Protein AF-A0A945C6W4-F1 (afdb_monomer_lite)

Radius of gyration: 32.84 Å; chains: 1; bounding box: 97×100×106 Å

Secondary structure (DSSP, 8-state):
--------THHHHHHHHHHHHHHHHHHHHHHTT-----PEEEE-HHHHHHHTTS---TTTT-----------SSS-HHHHHHH--SGGGTTTT--SS-EEEE-SEEE---B-SS-----BTTB-EEEEESTT--EEEESEEEE---EEEETTEEEEE--HHHHTS--EEETTEEPEESEESSSTT--EE-SEE-SSEEE-GGGGGS-HHHHTTPEEEE--SSSS-EEEEEEEEETTTTEEEEPS-TTTBGGGSPPPSS------PPTT-EEEEES-GGG--STTEEEEEESSS-EEEEE--TTSS-GGGS-EEEE--SEEEEE-SS-EEEEEES-EEES-SEEEEEE---SSS-S-S---S------------------------EEEEEES-EEES-SS-SEEEE----SSS---EEEEEEES-EEES-SS-SEEEES-EEEEEES-EEE--TTS----SEEEES-EEEEEES-EEES-SS-SEEEE-BTTB-EEEEEEES-EEESTT----TTS-TT-EEEEEEEEES-EEES-EEE--BSEEEEEEEEES-EEES-EEEEEB--S-STT-EEEEEE---SSTTS----EES-EEES-EEEES-SEEEEE---TT---GGGEES-EEES-EEEE---SSEEEEEEE-TTS-GGGSEEES-EEE-TTSSEEEEEETTEEESSHHHHHHHHS--TT-EES---EEEGGGTEEEEPTT-TTTT-PPP-TTTS-S-SSSSPPSSS----PPP-TTSSS--TT-S---SS--SSSSB-TTS-B--S---TTSSS--TT-S---SSS-SSSSB-TTS-B---S------SHHHHH---PEEEEESS---EEEE-TTS-EEEE-SHHHHHHH-S-STTEEEE-HHHHHHHS-EEEEPPSPTT-EEEETT----EEEETTTEEEEBS-HHHHHHTT--GGGEEEE-GGGGGGSEE-PPB-TTS-PPTT-EEEETT---EEEEETTEEEEE-SHHHHHHTT--GGGEEEE-TT---EEE-S-HHHHHH--

Foldseek 3Di:
DDDDDDDDPVVVVVVVVVCVCVVVVVVVVVVVPPPPPAEEAEAEQVCQVQVVVAAQDVVPRGDDDDDDDDDDDDPDPVVVRNPRHDQLVCQVPAEFQYEYEYEADEAADDADDAGHNAHDPVGFYEYAHDPLRAAEYALWDWDQDWDDPDDLKIKDFDDPLLLVAFWKDWQNHTFAFLKPPPDLLDWFWFQAFFLWKTAGLVCLVDDFLLQAQWWKWFQFQAFFIFIFGFHGADNVRRMTTTDPDCVRGVLNDPDPPQPPPDSTDDRGGTTMTGQHPSSQDAARYKHFPDDPVGTMIMHHHNVSDDSNVTGMITRRAQESEEAEWQHYRYEYASHEFERHLERYEFDYDDPDDDDDPPDDDDDPPPDDDDDDDDDDDDDDDDGGAANYEYAQYEQEHHAEERHEHEDDDPLAQPQDEGAYEQELYEFYAHQAASYEYESYENYEYAQYEAEYDLRGGQHANYEYELYENYEAELYEHEQRCHAPYEQEYDLSRAYEAYEAEHYEEENQNVNPGLAHHLDGEPYEHYRHENYEYELYEYEQTEQEHYEYAQYYQYEYALYEYEAYDNSHPDPRREHYEYEQDPGDPVRPQRAAALYEHFQAEHYHQTLEHYEYAYDPDDQDLRRYANYEYWLYEREHQHAEEERAHYHAELRHPCVRYAAELYEYEHPRYPAYWYHHHNDIDRDVVVVCVVRVYHPLYYHDDQCAPDPVLQRRDGDPPGPQAQSTDDDPPPAPLAWDNHAGRHNDHPDDPDQAQCCDQTVVAPAHNNHADPPPQAHNNRHGDDDDDDAQCQDQDPQAPDHPNHLPPPQQAHNRNYGPCPVFVPFCADLCSLLPQPWAWEDEPPGPWIWTADPVLETATEDDPLQVVLQDPDDPRYYYDHPVCCRPRYGYRYHRDRQALAWEDEPPDPWIWGQAGPQETATAPDSVSCVLQQHHNSRYRYHYNVCPVVGHYDYHDDNPDHRHARAWEDEASDPWIFGDDPQATATPPGSCSCCSSVDRPVRYRYHHNPDDGPYDPDHPVVVVVVD

pLDDT: mean 72.68, std 18.99, range [19.05, 98.44]

Structure (mmCIF, N/CA/C/O backbone):
data_AF-A0A945C6W4-F1
#
_entry.id   AF-A0A945C6W4-F1
#
loop_
_atom_site.group_PDB
_atom_site.id
_atom_site.type_symbol
_atom_site.label_atom_id
_atom_site.label_alt_id
_atom_site.label_comp_id
_atom_site.label_asym_id
_atom_site.label_entity_id
_atom_site.label_seq_id
_atom_site.pdbx_PDB_ins_code
_atom_site.Cartn_x
_atom_site.Cartn_y
_atom_site.Cartn_z
_atom_site.occupancy
_atom_site.B_iso_or_equiv
_atom_site.auth_seq_id
_atom_site.auth_comp_id
_atom_site.auth_asym_id
_atom_site.auth_atom_id
_atom_site.pdbx_PDB_model_num
ATOM 1 N N . MET A 1 1 ? 14.719 65.141 -66.637 1.00 35.81 1 MET A N 1
ATOM 2 C CA . MET A 1 1 ? 14.627 66.502 -67.231 1.00 35.81 1 MET A CA 1
ATOM 3 C C . MET A 1 1 ? 13.331 66.555 -68.036 1.00 35.81 1 MET A C 1
ATOM 5 O O . MET A 1 1 ? 13.203 65.730 -68.918 1.00 35.81 1 MET A O 1
ATOM 9 N N . LYS A 1 2 ? 12.316 67.385 -67.777 1.00 28.48 2 LYS A N 1
ATOM 10 C CA . LYS A 1 2 ? 12.235 68.682 -67.087 1.00 28.48 2 LYS A CA 1
ATOM 11 C C . LYS A 1 2 ? 10.958 68.747 -66.221 1.00 28.48 2 LYS A C 1
ATOM 13 O O . LYS A 1 2 ? 9.879 68.679 -66.782 1.00 28.48 2 LYS A O 1
ATOM 18 N N . ARG A 1 3 ? 11.168 68.958 -64.906 1.00 28.30 3 ARG A N 1
ATOM 19 C CA . ARG A 1 3 ? 10.293 69.547 -63.858 1.00 28.30 3 ARG A CA 1
ATOM 20 C C . ARG A 1 3 ? 8.862 68.987 -63.690 1.00 28.30 3 ARG A C 1
ATOM 22 O O . ARG A 1 3 ? 8.098 69.022 -64.630 1.00 28.30 3 ARG A O 1
ATOM 29 N N . MET A 1 4 ? 8.333 68.656 -62.513 1.00 30.39 4 MET A N 1
ATOM 30 C CA . MET A 1 4 ? 8.796 68.409 -61.139 1.00 30.39 4 MET A CA 1
ATOM 31 C C . MET A 1 4 ? 7.504 68.167 -60.317 1.00 30.39 4 MET A C 1
ATOM 33 O O . MET A 1 4 ? 6.536 68.887 -60.534 1.00 30.39 4 MET A O 1
ATOM 37 N N . ILE A 1 5 ? 7.576 67.283 -59.311 1.00 37.16 5 ILE A N 1
ATOM 38 C CA . ILE A 1 5 ? 6.920 67.380 -57.985 1.00 37.16 5 ILE A CA 1
ATOM 39 C C . ILE A 1 5 ? 5.554 66.689 -57.715 1.00 37.16 5 ILE A C 1
ATOM 41 O O . ILE A 1 5 ? 4.508 67.091 -58.205 1.00 37.16 5 ILE A O 1
ATOM 45 N N . LYS A 1 6 ? 5.660 65.771 -56.730 1.00 37.25 6 LYS A N 1
ATOM 46 C CA . LYS A 1 6 ? 4.750 65.342 -55.642 1.00 37.25 6 LYS A CA 1
ATOM 47 C C . LYS A 1 6 ? 3.477 64.559 -55.975 1.00 37.25 6 LYS A C 1
ATOM 49 O O . LYS A 1 6 ? 2.428 65.136 -56.222 1.00 37.25 6 LYS A O 1
ATOM 54 N N . LEU A 1 7 ? 3.552 63.253 -55.715 1.00 34.56 7 LEU A N 1
ATOM 55 C CA . LEU A 1 7 ? 2.483 62.512 -55.046 1.00 34.56 7 LEU A CA 1
ATOM 56 C C . LEU A 1 7 ? 3.090 61.663 -53.919 1.00 34.56 7 LEU A C 1
ATOM 58 O O . LEU A 1 7 ? 4.234 61.218 -53.997 1.00 34.56 7 LEU A O 1
ATOM 62 N N . ASP A 1 8 ? 2.337 61.617 -52.829 1.00 38.41 8 ASP A N 1
ATOM 63 C CA . ASP A 1 8 ? 2.741 61.427 -51.439 1.00 38.41 8 ASP A CA 1
ATOM 64 C C . ASP A 1 8 ? 2.941 59.944 -51.075 1.00 38.41 8 ASP A C 1
ATOM 66 O O . ASP A 1 8 ? 2.054 59.118 -51.287 1.00 38.41 8 ASP A O 1
ATOM 70 N N . TRP A 1 9 ? 4.104 59.605 -50.512 1.00 38.03 9 TRP A N 1
ATOM 71 C CA . TRP A 1 9 ? 4.474 58.239 -50.115 1.00 38.03 9 TRP A CA 1
ATOM 72 C C . TRP A 1 9 ? 3.803 57.781 -48.808 1.00 38.03 9 TRP A C 1
ATOM 74 O O . TRP A 1 9 ? 3.867 56.598 -48.475 1.00 38.03 9 TRP A O 1
ATOM 84 N N . LYS A 1 10 ? 3.122 58.672 -48.070 1.00 38.53 10 LYS A N 1
ATOM 85 C CA . LYS A 1 10 ? 2.470 58.306 -46.800 1.00 38.53 10 LYS A CA 1
ATOM 86 C C . LYS A 1 10 ? 1.214 57.440 -46.951 1.00 38.53 10 LYS A C 1
ATOM 88 O O . LYS A 1 10 ? 0.930 56.660 -46.049 1.00 38.53 10 LYS A O 1
ATOM 93 N N . ASN A 1 11 ? 0.505 57.495 -48.080 1.00 37.38 11 ASN A N 1
ATOM 94 C CA . ASN A 1 11 ? -0.721 56.701 -48.262 1.00 37.38 11 ASN A CA 1
ATOM 95 C C . ASN A 1 11 ? -0.477 55.280 -48.799 1.00 37.38 11 ASN A C 1
ATOM 97 O O . ASN A 1 11 ? -1.331 54.418 -48.616 1.00 37.38 11 ASN A O 1
ATOM 101 N N . LEU A 1 12 ? 0.687 55.004 -49.403 1.00 38.03 12 LEU A N 1
ATOM 102 C CA . LEU A 1 12 ? 1.046 53.647 -49.841 1.00 38.03 12 LEU A CA 1
ATOM 103 C C . LEU A 1 12 ? 1.512 52.762 -48.675 1.00 38.03 12 LEU A C 1
ATOM 105 O O . LEU A 1 12 ? 1.258 51.560 -48.691 1.00 38.03 12 LEU A O 1
ATOM 109 N N . LEU A 1 13 ? 2.123 53.348 -47.637 1.00 39.75 13 LEU A N 1
ATOM 110 C CA . LEU A 1 13 ? 2.489 52.602 -46.429 1.00 39.75 13 LEU A CA 1
ATOM 111 C C . LEU A 1 13 ? 1.270 52.208 -45.591 1.00 39.75 13 LEU A C 1
ATOM 113 O O . LEU A 1 13 ? 1.265 51.111 -45.060 1.00 39.75 13 LEU A O 1
ATOM 117 N N . LEU A 1 14 ? 0.228 53.043 -45.518 1.00 40.16 14 LEU A N 1
ATOM 118 C CA . LEU A 1 14 ? -0.983 52.737 -44.743 1.00 40.16 14 LEU A CA 1
ATOM 119 C C . LEU A 1 14 ? -1.817 51.597 -45.345 1.00 40.16 14 LEU A C 1
ATOM 121 O O . LEU A 1 14 ? -2.420 50.837 -44.597 1.00 40.16 14 LEU A O 1
ATOM 125 N N . TRP A 1 15 ? -1.818 51.428 -46.672 1.00 37.66 15 TRP A N 1
ATOM 126 C CA . TRP A 1 15 ? -2.447 50.262 -47.305 1.00 37.66 15 TRP A CA 1
ATOM 127 C C . TRP A 1 15 ? -1.541 49.029 -47.247 1.00 37.66 15 TRP A C 1
ATOM 129 O O . TRP A 1 15 ? -2.038 47.934 -47.018 1.00 37.66 15 TRP A O 1
ATOM 139 N N . GLY A 1 16 ? -0.218 49.184 -47.357 1.00 37.50 16 GLY A N 1
ATOM 140 C CA . GLY A 1 16 ? 0.726 48.076 -47.171 1.00 37.50 16 GLY A CA 1
ATOM 141 C C . GLY A 1 16 ? 0.695 47.496 -45.753 1.00 37.50 16 GLY A C 1
ATOM 142 O O . GLY A 1 16 ? 0.594 46.285 -45.596 1.00 37.50 16 GLY A O 1
ATOM 143 N N . THR A 1 17 ? 0.698 48.339 -44.717 1.00 43.03 17 THR A N 1
ATOM 144 C CA . THR A 1 17 ? 0.657 47.880 -43.321 1.00 43.03 17 THR A CA 1
ATOM 145 C C . THR A 1 17 ? -0.724 47.391 -42.912 1.00 43.03 17 THR A C 1
ATOM 147 O O . THR A 1 17 ? -0.796 46.378 -42.233 1.00 43.03 17 THR A O 1
ATOM 150 N N . ALA A 1 18 ? -1.822 48.005 -43.368 1.00 39.34 18 ALA A N 1
ATOM 151 C CA . ALA A 1 18 ? -3.162 47.479 -43.096 1.00 39.34 18 ALA A CA 1
ATOM 152 C C . ALA A 1 18 ? -3.406 46.127 -43.786 1.00 39.34 18 ALA A C 1
ATOM 154 O O . ALA A 1 18 ? -4.022 45.256 -43.189 1.00 39.34 18 ALA A O 1
ATOM 155 N N . THR A 1 19 ? -2.877 45.905 -44.996 1.00 43.69 19 THR A N 1
ATOM 156 C CA . THR A 1 19 ? -3.004 44.603 -45.678 1.00 43.69 19 THR A CA 1
ATOM 157 C C . THR A 1 19 ? -2.098 43.547 -45.048 1.00 43.69 19 THR A C 1
ATOM 159 O O . THR A 1 19 ? -2.496 42.396 -44.981 1.00 43.69 19 THR A O 1
ATOM 162 N N . ILE A 1 20 ? -0.925 43.921 -44.520 1.00 46.06 20 ILE A N 1
ATOM 163 C CA . ILE A 1 20 ? -0.046 43.008 -43.768 1.00 46.06 20 ILE A CA 1
ATOM 164 C C . ILE A 1 20 ? -0.625 42.694 -42.386 1.00 46.06 20 ILE A C 1
ATOM 166 O O . ILE A 1 20 ? -0.571 41.545 -41.982 1.00 46.06 20 ILE A O 1
ATOM 170 N N . PHE A 1 21 ? -1.233 43.654 -41.686 1.00 41.91 21 PHE A N 1
ATOM 171 C CA . PHE A 1 21 ? -1.899 43.399 -40.404 1.00 41.91 21 PHE A CA 1
ATOM 172 C C . PHE A 1 21 ? -3.214 42.642 -40.571 1.00 41.91 21 PHE A C 1
ATOM 174 O O . PHE A 1 21 ? -3.507 41.796 -39.746 1.00 41.91 21 PHE A O 1
ATOM 181 N N . ILE A 1 22 ? -3.986 42.883 -41.635 1.00 43.72 22 ILE A N 1
ATOM 182 C CA . ILE A 1 22 ? -5.193 42.103 -41.937 1.00 43.72 22 ILE A CA 1
ATOM 183 C C . ILE A 1 22 ? -4.812 40.717 -42.455 1.00 43.72 22 ILE A C 1
ATOM 185 O O . ILE A 1 22 ? -5.464 39.764 -42.068 1.00 43.72 22 ILE A O 1
ATOM 189 N N . ALA A 1 23 ? -3.750 40.569 -43.255 1.00 38.06 23 ALA A N 1
ATOM 190 C CA . ALA A 1 23 ? -3.252 39.264 -43.682 1.00 38.06 23 ALA A CA 1
ATOM 191 C C . ALA A 1 23 ? -2.628 38.489 -42.523 1.00 38.06 23 ALA A C 1
ATOM 193 O O . ALA A 1 23 ? -2.926 37.318 -42.437 1.00 38.06 23 ALA A O 1
ATOM 194 N N . ALA A 1 24 ? -1.858 39.124 -41.630 1.00 38.88 24 ALA A N 1
ATOM 195 C CA . ALA A 1 24 ? -1.289 38.514 -40.425 1.00 38.88 24 ALA A CA 1
ATOM 196 C C . ALA A 1 24 ? -2.350 38.224 -39.360 1.00 38.88 24 ALA A C 1
ATOM 198 O O . ALA A 1 24 ? -2.249 37.209 -38.691 1.00 38.88 24 ALA A O 1
ATOM 199 N N . ALA A 1 25 ? -3.378 39.071 -39.234 1.00 36.19 25 ALA A N 1
ATOM 200 C CA . ALA A 1 25 ? -4.542 38.806 -38.397 1.00 36.19 25 ALA A CA 1
ATOM 201 C C . ALA A 1 25 ? -5.444 37.736 -39.017 1.00 36.19 25 ALA A C 1
ATOM 203 O O . ALA A 1 25 ? -6.016 36.957 -38.284 1.00 36.19 25 ALA A O 1
ATOM 204 N N . LEU A 1 26 ? -5.567 37.642 -40.345 1.00 34.28 26 LEU A N 1
ATOM 205 C CA . LEU A 1 26 ? -6.283 36.549 -41.005 1.00 34.28 26 LEU A CA 1
ATOM 206 C C . LEU A 1 26 ? -5.466 35.264 -41.023 1.00 34.28 26 LEU A C 1
ATOM 208 O O . LEU A 1 26 ? -6.087 34.233 -40.867 1.00 34.28 26 LEU A O 1
ATOM 212 N N . THR A 1 27 ? -4.134 35.267 -41.150 1.00 35.84 27 THR A N 1
ATOM 213 C CA . THR A 1 27 ? -3.323 34.057 -40.950 1.00 35.84 27 THR A CA 1
ATOM 214 C C . THR A 1 27 ? -3.267 33.675 -39.488 1.00 35.84 27 THR A C 1
ATOM 216 O O . THR A 1 27 ? -3.341 32.490 -39.230 1.00 35.84 27 THR A O 1
ATOM 219 N N . SER A 1 28 ? -3.233 34.604 -38.529 1.00 34.06 28 SER A N 1
ATOM 220 C CA . SER A 1 28 ? -3.333 34.250 -37.110 1.00 34.06 28 SER A CA 1
ATOM 221 C C . SER A 1 28 ? -4.748 33.813 -36.719 1.00 34.06 28 SER A C 1
ATOM 223 O O . SER A 1 28 ? -4.871 32.876 -35.945 1.00 34.06 28 SER A O 1
ATOM 225 N N . ILE A 1 29 ? -5.813 34.379 -37.309 1.00 32.00 29 ILE A N 1
ATOM 226 C CA . ILE A 1 29 ? -7.214 33.933 -37.144 1.00 32.00 29 ILE A CA 1
ATOM 227 C C . ILE A 1 29 ? -7.496 32.632 -37.920 1.00 32.00 29 ILE A C 1
ATOM 229 O O . ILE A 1 29 ? -8.305 31.831 -37.471 1.00 32.00 29 ILE A O 1
ATOM 233 N N . LEU A 1 30 ? -6.829 32.371 -39.051 1.00 32.28 30 LEU A N 1
ATOM 234 C CA . LEU A 1 30 ? -6.909 31.104 -39.798 1.00 32.28 30 LEU A CA 1
ATOM 235 C C . LEU A 1 30 ? -6.006 30.018 -39.190 1.00 32.28 30 LEU A C 1
ATOM 237 O O . LEU A 1 30 ? -6.352 28.852 -39.304 1.00 32.28 30 LEU A O 1
ATOM 241 N N . LEU A 1 31 ? -4.914 30.372 -38.502 1.00 34.66 31 LEU A N 1
ATOM 242 C CA . LEU A 1 31 ? -4.089 29.451 -37.703 1.00 34.66 31 LEU A CA 1
ATOM 243 C C . LEU A 1 31 ? -4.741 29.138 -36.349 1.00 34.66 31 LEU A C 1
ATOM 245 O O . LEU A 1 31 ? -4.593 28.029 -35.862 1.00 34.66 31 LEU A O 1
ATOM 249 N N . THR A 1 32 ? -5.532 30.056 -35.783 1.00 32.59 32 THR A N 1
ATOM 250 C CA . THR A 1 32 ? -6.341 29.802 -34.571 1.00 32.59 32 THR A CA 1
ATOM 251 C C . THR A 1 32 ? -7.732 29.217 -34.859 1.00 32.59 32 THR A C 1
ATOM 253 O O . THR A 1 32 ? -8.439 28.851 -33.925 1.00 32.59 32 THR A O 1
ATOM 256 N N . LYS A 1 33 ? -8.144 29.081 -36.132 1.00 32.62 33 LYS A N 1
ATOM 257 C CA . LYS A 1 33 ? -9.397 28.401 -36.542 1.00 32.62 33 LYS A CA 1
ATOM 258 C C . LYS A 1 33 ? -9.225 27.264 -37.546 1.00 32.62 33 LYS A C 1
ATOM 260 O O . LYS A 1 33 ? -10.224 26.679 -37.966 1.00 32.62 33 LYS A O 1
ATOM 265 N N . ALA A 1 34 ? -8.001 26.900 -37.913 1.00 33.88 34 ALA A N 1
ATOM 266 C CA . ALA A 1 34 ? -7.766 25.574 -38.452 1.00 33.88 34 ALA A CA 1
ATOM 267 C C . ALA A 1 34 ? -7.881 24.607 -37.272 1.00 33.88 34 ALA A C 1
ATOM 269 O O . ALA A 1 34 ? -6.933 24.428 -36.515 1.00 33.88 34 ALA A O 1
ATOM 270 N N . ALA A 1 35 ? -9.067 24.026 -37.098 1.00 39.22 35 ALA A N 1
ATOM 271 C CA . ALA A 1 35 ? -9.218 22.760 -36.406 1.00 39.22 35 ALA A CA 1
ATOM 272 C C . ALA A 1 35 ? -8.227 21.784 -37.057 1.00 39.22 35 ALA A C 1
ATOM 274 O O . ALA A 1 35 ? -8.496 21.241 -38.129 1.00 39.22 35 ALA A O 1
ATOM 275 N N . GLN A 1 36 ? -7.022 21.670 -36.496 1.00 46.97 36 GLN A N 1
ATOM 276 C CA . GLN A 1 36 ? -6.089 20.638 -36.911 1.00 46.97 36 GLN A CA 1
ATOM 277 C C . GLN A 1 36 ? -6.770 19.325 -36.555 1.00 46.97 36 GLN A C 1
ATOM 279 O O . GLN A 1 36 ? -7.059 19.068 -35.387 1.00 46.97 36 GLN A O 1
ATOM 284 N N . VAL A 1 37 ? -7.118 18.561 -37.588 1.00 51.03 37 VAL A N 1
ATOM 285 C CA . VAL A 1 37 ? -7.614 17.198 -37.437 1.00 51.03 37 VAL A CA 1
ATOM 286 C C . VAL A 1 37 ? -6.556 16.439 -36.633 1.00 51.03 37 VAL A C 1
ATOM 288 O O . VAL A 1 37 ? -5.392 16.487 -37.044 1.00 51.03 37 VAL A O 1
ATOM 291 N N . PRO A 1 38 ? -6.928 15.787 -35.515 1.00 55.09 38 PRO A N 1
ATOM 292 C CA . PRO A 1 38 ? -6.101 14.790 -34.849 1.00 55.09 38 PRO A CA 1
ATOM 293 C C . PRO A 1 38 ? -5.304 13.969 -35.859 1.00 55.09 38 PRO A C 1
ATOM 295 O O . PRO A 1 38 ? -5.876 13.313 -36.731 1.00 55.09 38 PRO A O 1
ATOM 298 N N . LEU A 1 39 ? -3.979 14.064 -35.795 1.00 55.03 39 LEU A N 1
ATOM 299 C CA . LEU A 1 39 ? -3.101 13.209 -36.593 1.00 55.03 39 LEU A CA 1
ATOM 300 C C . LEU A 1 39 ? -2.734 11.978 -35.778 1.00 55.03 39 LEU A C 1
ATOM 302 O O . LEU A 1 39 ? -2.491 12.081 -34.576 1.00 55.03 39 LEU A O 1
ATOM 306 N N . THR A 1 40 ? -2.666 10.844 -36.465 1.00 61.38 40 THR A N 1
ATOM 307 C CA . THR A 1 40 ? -2.111 9.608 -35.928 1.00 61.38 40 THR A CA 1
ATOM 308 C C . THR A 1 40 ? -0.675 9.462 -36.413 1.00 61.38 40 THR A C 1
ATOM 310 O O . THR A 1 40 ? -0.431 9.455 -37.624 1.00 61.38 40 THR A O 1
ATOM 313 N N . PHE A 1 41 ? 0.263 9.345 -35.482 1.00 64.12 41 PHE A N 1
ATOM 314 C CA . PHE A 1 41 ? 1.663 9.035 -35.751 1.00 64.12 41 PHE A CA 1
ATOM 315 C C . PHE A 1 41 ? 1.926 7.557 -35.469 1.00 64.12 41 PHE A C 1
ATOM 317 O O . PHE A 1 41 ? 1.274 6.969 -34.612 1.00 64.12 41 PHE A O 1
ATOM 324 N N . PHE A 1 42 ? 2.873 6.970 -36.197 1.00 64.81 42 PHE A N 1
ATOM 325 C CA . PHE A 1 42 ? 3.331 5.601 -35.980 1.00 64.81 42 PHE A CA 1
ATOM 326 C C . PHE A 1 42 ? 4.848 5.607 -35.821 1.00 64.81 42 PHE A C 1
ATOM 328 O O . PHE A 1 42 ? 5.544 6.063 -36.728 1.00 64.81 42 PHE A O 1
ATOM 335 N N . ILE A 1 43 ? 5.335 5.089 -34.697 1.00 65.19 43 ILE A N 1
ATOM 336 C CA . ILE A 1 43 ? 6.751 4.824 -34.440 1.00 65.19 43 ILE A CA 1
ATOM 337 C C . ILE A 1 43 ? 6.978 3.328 -34.607 1.00 65.19 43 ILE A C 1
ATOM 339 O O . ILE A 1 43 ? 6.359 2.524 -33.915 1.00 65.19 43 ILE A O 1
ATOM 343 N N . ASP A 1 44 ? 7.874 2.940 -35.507 1.00 64.50 44 ASP A N 1
ATOM 344 C CA . ASP A 1 44 ? 8.187 1.533 -35.744 1.00 64.50 44 ASP A CA 1
ATOM 345 C C . ASP A 1 44 ? 9.648 1.373 -36.171 1.00 64.50 44 ASP A C 1
ATOM 347 O O . ASP A 1 44 ? 10.055 1.791 -37.259 1.00 64.50 44 ASP A O 1
ATOM 351 N N . GLN A 1 45 ? 10.440 0.745 -35.301 1.00 56.03 45 GLN A N 1
ATOM 352 C CA . GLN A 1 45 ? 11.858 0.502 -35.545 1.00 56.03 45 GLN A CA 1
ATOM 353 C C . GLN A 1 45 ? 12.072 -0.533 -36.673 1.00 56.03 45 GLN A C 1
ATOM 355 O O . GLN A 1 45 ? 12.993 -0.383 -37.485 1.00 56.03 45 GLN A O 1
ATOM 360 N N . GLN A 1 46 ? 11.188 -1.537 -36.788 1.00 44.28 46 GLN A N 1
ATOM 361 C CA . GLN A 1 46 ? 11.269 -2.636 -37.761 1.00 44.28 46 GLN A CA 1
ATOM 362 C C . GLN A 1 46 ? 10.722 -2.271 -39.150 1.00 44.28 46 GLN A C 1
ATOM 364 O O . GLN A 1 46 ? 11.258 -2.742 -40.161 1.00 44.28 46 GLN A O 1
ATOM 369 N N . LEU A 1 47 ? 9.693 -1.417 -39.239 1.00 40.75 47 LEU A N 1
ATOM 370 C CA . LEU A 1 47 ? 9.158 -0.903 -40.510 1.00 40.75 47 LEU A CA 1
ATOM 371 C C . LEU A 1 47 ? 10.269 -0.260 -41.340 1.00 40.75 47 LEU A C 1
ATOM 373 O O . LEU A 1 47 ? 10.289 -0.422 -42.559 1.00 40.75 47 LEU A O 1
ATOM 377 N N . THR A 1 48 ? 11.224 0.426 -40.708 1.00 41.97 48 THR A N 1
ATOM 378 C CA . THR A 1 48 ? 12.345 1.026 -41.433 1.00 41.97 48 THR A CA 1
ATOM 379 C C . THR A 1 48 ? 13.375 0.018 -41.931 1.00 41.97 48 THR A C 1
ATOM 381 O O . THR A 1 48 ? 13.791 0.149 -43.075 1.00 41.97 48 THR A O 1
ATOM 384 N N . GLU A 1 49 ? 13.770 -1.015 -41.185 1.00 38.69 49 GLU A N 1
ATOM 385 C CA . GLU A 1 49 ? 14.730 -2.000 -41.726 1.00 38.69 49 GLU A CA 1
ATOM 386 C C . GLU A 1 49 ? 14.126 -2.867 -42.841 1.00 38.69 49 GLU A C 1
ATOM 388 O O . GLU A 1 49 ? 14.787 -3.140 -43.850 1.00 38.69 49 GLU A O 1
ATOM 393 N N . ASN A 1 50 ? 12.849 -3.235 -42.711 1.00 34.81 50 ASN A N 1
ATOM 394 C CA . ASN A 1 50 ? 12.177 -4.124 -43.657 1.00 34.81 50 ASN A CA 1
ATOM 395 C C . ASN A 1 50 ? 11.566 -3.392 -44.869 1.00 34.81 50 ASN A C 1
ATOM 397 O O . ASN A 1 50 ? 11.632 -3.921 -45.977 1.00 34.81 50 ASN A O 1
ATOM 401 N N . CYS A 1 51 ? 11.039 -2.163 -44.738 1.00 37.38 51 CYS A N 1
ATOM 402 C CA . CYS A 1 51 ? 10.579 -1.386 -45.907 1.00 37.38 51 CYS A CA 1
ATOM 403 C C . CYS A 1 51 ? 11.709 -0.571 -46.587 1.00 37.38 51 CYS A C 1
ATOM 405 O O . CYS A 1 51 ? 11.486 -0.095 -47.700 1.00 37.38 51 CYS A O 1
ATOM 407 N N . LEU A 1 52 ? 12.926 -0.456 -46.024 1.00 37.25 52 LEU A N 1
ATOM 408 C CA . LEU A 1 52 ? 14.104 0.035 -46.776 1.00 37.25 52 LEU A CA 1
ATOM 409 C C . LEU A 1 52 ? 14.676 -1.011 -47.750 1.00 37.25 52 LEU A C 1
ATOM 411 O O . LEU A 1 52 ? 15.424 -0.646 -48.655 1.00 37.25 52 LEU A O 1
ATOM 415 N N . ASN A 1 53 ? 14.293 -2.285 -47.602 1.00 38.06 53 ASN A N 1
ATOM 416 C CA . ASN A 1 53 ? 14.750 -3.398 -48.440 1.00 38.06 53 ASN A CA 1
ATOM 417 C C . ASN A 1 53 ? 13.671 -3.932 -49.412 1.00 38.06 53 ASN A C 1
ATOM 419 O O . ASN A 1 53 ? 13.765 -5.059 -49.890 1.00 38.06 53 ASN A O 1
ATOM 423 N N . ASP A 1 54 ? 12.707 -3.069 -49.760 1.00 41.41 54 ASP A N 1
ATOM 424 C CA . ASP A 1 54 ? 11.613 -3.251 -50.724 1.00 41.41 54 ASP A CA 1
ATOM 425 C C . ASP A 1 54 ? 10.544 -4.297 -50.355 1.00 41.41 54 ASP A C 1
ATOM 427 O O . ASP A 1 54 ? 10.635 -5.481 -50.678 1.00 41.41 54 ASP A O 1
ATOM 431 N N . ASN A 1 55 ? 9.419 -3.747 -49.880 1.00 42.03 55 ASN A N 1
ATOM 432 C CA . ASN A 1 55 ? 8.101 -4.340 -49.696 1.00 42.03 55 ASN A CA 1
ATOM 433 C C . ASN A 1 55 ? 7.853 -5.056 -48.302 1.00 42.03 55 ASN A C 1
ATOM 435 O O . ASN A 1 55 ? 8.327 -6.153 -48.123 1.00 42.03 55 ASN A O 1
ATOM 439 N N . TYR A 1 56 ? 6.990 -4.480 -47.412 1.00 38.38 56 TYR A N 1
ATOM 440 C CA . TYR A 1 56 ? 5.993 -4.915 -46.349 1.00 38.38 56 TYR A CA 1
ATOM 441 C C . TYR A 1 56 ? 4.383 -5.181 -46.461 1.00 38.38 56 TYR A C 1
ATOM 443 O O . TYR A 1 56 ? 3.626 -4.218 -46.491 1.00 38.38 56 TYR A O 1
ATOM 451 N N . LEU A 1 57 ? 3.772 -6.396 -46.521 1.00 42.91 57 LEU A N 1
ATOM 452 C CA . LEU A 1 57 ? 2.311 -6.789 -46.674 1.00 42.91 57 LEU A CA 1
ATOM 453 C C . LEU A 1 57 ? 2.142 -7.980 -45.739 1.00 42.91 57 LEU A C 1
ATOM 455 O O . LEU A 1 57 ? 2.950 -8.903 -45.835 1.00 42.91 57 LEU A O 1
ATOM 459 N N . PRO A 1 58 ? 1.075 -8.068 -44.943 1.00 34.78 58 PRO A N 1
ATOM 460 C CA . PRO A 1 58 ? 1.135 -8.821 -43.691 1.00 34.78 58 PRO A CA 1
ATOM 461 C C . PRO A 1 58 ? 1.008 -10.343 -43.822 1.00 34.78 58 PRO A C 1
ATOM 463 O O . PRO A 1 58 ? 1.498 -11.063 -42.967 1.00 34.78 58 PRO A O 1
ATOM 466 N N . THR A 1 59 ? 0.439 -10.874 -44.905 1.00 37.81 59 THR A N 1
ATOM 467 C CA . THR A 1 59 ? 0.495 -12.326 -45.192 1.00 37.81 59 THR A CA 1
ATOM 468 C C . THR A 1 59 ? 1.831 -12.734 -45.831 1.00 37.81 59 THR A C 1
ATOM 470 O O . THR A 1 59 ? 2.293 -13.861 -45.698 1.00 37.81 59 THR A O 1
ATOM 473 N N . THR A 1 60 ? 2.380 -11.775 -46.582 1.00 36.00 60 THR A N 1
ATOM 474 C CA . THR A 1 60 ? 3.557 -11.714 -47.466 1.00 36.00 60 THR A CA 1
ATOM 475 C C . THR A 1 60 ? 4.941 -11.560 -46.895 1.00 36.00 60 THR A C 1
ATOM 477 O O . THR A 1 60 ? 5.939 -11.988 -47.462 1.00 36.00 60 THR A O 1
ATOM 480 N N . HIS A 1 61 ? 4.953 -10.708 -45.887 1.00 39.12 61 HIS A N 1
ATOM 481 C CA . HIS A 1 61 ? 6.019 -9.763 -45.663 1.00 39.12 61 HIS A CA 1
ATOM 482 C C . HIS A 1 61 ? 6.359 -8.812 -46.900 1.00 39.12 61 HIS A C 1
ATOM 484 O O . HIS A 1 61 ? 7.534 -8.675 -47.184 1.00 39.12 61 HIS A O 1
ATOM 490 N N . SER A 1 62 ? 5.390 -8.175 -47.661 1.00 31.47 62 SER A N 1
ATOM 491 C CA . SER A 1 62 ? 5.529 -7.196 -48.863 1.00 31.47 62 SER A CA 1
ATOM 492 C C . SER A 1 62 ? 4.707 -5.791 -49.091 1.00 31.47 62 SER A C 1
ATOM 494 O O . SER A 1 62 ? 3.525 -5.824 -49.252 1.00 31.47 62 SER A O 1
ATOM 496 N N . CYS A 1 63 ? 5.227 -4.542 -49.251 1.00 45.62 63 CYS A N 1
ATOM 497 C CA . CYS A 1 63 ? 4.844 -3.066 -49.177 1.00 45.62 63 CYS A CA 1
ATOM 498 C C . CYS A 1 63 ? 3.631 -2.630 -50.009 1.00 45.62 63 CYS A C 1
ATOM 500 O O . CYS A 1 63 ? 3.786 -2.602 -51.226 1.00 45.62 63 CYS A O 1
ATOM 502 N N . SER A 1 64 ? 2.487 -2.185 -49.467 1.00 34.56 64 SER A N 1
ATOM 503 C CA . SER A 1 64 ? 1.501 -1.472 -50.315 1.00 34.56 64 SER A CA 1
ATOM 504 C C . SER A 1 64 ? 0.771 -0.327 -49.611 1.00 34.56 64 SER A C 1
ATOM 506 O O . SER A 1 64 ? 0.034 -0.534 -48.652 1.00 34.56 64 SER A O 1
ATOM 508 N N . THR A 1 65 ? 0.966 0.887 -50.126 1.00 41.28 65 THR A N 1
ATOM 509 C CA . THR A 1 65 ? 0.455 2.165 -49.620 1.00 41.28 65 THR A CA 1
ATOM 510 C C . THR A 1 65 ? -0.992 2.438 -50.047 1.00 41.28 65 THR A C 1
ATOM 512 O O . THR A 1 65 ? -1.302 2.410 -51.235 1.00 41.28 65 THR A O 1
ATOM 515 N N . ASN A 1 66 ? -1.865 2.758 -49.080 1.00 29.05 66 ASN A N 1
ATOM 516 C CA . ASN A 1 66 ? -2.990 3.701 -49.216 1.00 29.05 66 ASN A CA 1
ATOM 517 C C . ASN A 1 66 ? -3.664 3.945 -47.848 1.00 29.05 66 ASN A C 1
ATOM 519 O O . ASN A 1 66 ? -4.719 3.386 -47.562 1.00 29.05 66 ASN A O 1
ATOM 523 N N . ILE A 1 67 ? -3.091 4.830 -47.025 1.00 31.80 67 ILE A N 1
ATOM 524 C CA . ILE A 1 67 ? -3.840 5.522 -45.964 1.00 31.80 67 ILE A CA 1
ATOM 525 C C . ILE A 1 67 ? -4.140 6.929 -46.490 1.00 31.80 67 ILE A C 1
ATOM 527 O O . ILE A 1 67 ? -3.233 7.664 -46.883 1.00 31.80 67 ILE A O 1
ATOM 531 N N . LYS A 1 68 ? -5.425 7.291 -46.565 1.00 28.11 68 LYS A N 1
ATOM 532 C CA . LYS A 1 68 ? -5.861 8.651 -46.906 1.00 28.11 68 LYS A CA 1
ATOM 533 C C . LYS A 1 68 ? -5.703 9.550 -45.679 1.00 28.11 68 LYS A C 1
ATOM 535 O O . LYS A 1 68 ? -6.599 9.592 -44.847 1.00 28.11 68 LYS A O 1
ATOM 540 N N . THR A 1 69 ? -4.631 10.331 -45.627 1.00 30.14 69 THR A N 1
ATOM 541 C CA . THR A 1 69 ? -4.535 11.520 -44.770 1.00 30.14 69 THR A CA 1
ATOM 542 C C . THR A 1 69 ? -4.314 12.750 -45.661 1.00 30.14 69 THR A C 1
ATOM 544 O O . THR A 1 69 ? -3.322 12.863 -46.376 1.00 30.14 69 THR A O 1
ATOM 547 N N . GLY A 1 70 ? -5.288 13.663 -45.707 1.00 28.02 70 GLY A N 1
ATOM 548 C CA . GLY A 1 70 ? -5.061 15.045 -46.163 1.00 28.02 70 GLY A CA 1
ATOM 549 C C . GLY A 1 70 ? -4.792 15.902 -44.920 1.00 28.02 70 GLY A C 1
ATOM 550 O O . GLY A 1 70 ? -5.456 15.681 -43.920 1.00 28.02 70 GLY A O 1
ATOM 551 N N . TYR A 1 71 ? -3.874 16.870 -44.868 1.00 30.11 71 TYR A N 1
ATOM 552 C CA . TYR A 1 71 ? -3.265 17.656 -45.937 1.00 30.11 71 TYR A CA 1
ATOM 553 C C . TYR A 1 71 ? -1.849 18.140 -45.533 1.00 30.11 71 TYR A C 1
ATOM 555 O O . TYR A 1 71 ? -1.656 18.724 -44.475 1.00 30.11 71 TYR A O 1
ATOM 563 N N . SER A 1 72 ? -0.898 17.889 -46.437 1.00 33.28 72 SER A N 1
ATOM 564 C CA . SER A 1 72 ? 0.358 18.583 -46.781 1.00 33.28 72 SER A CA 1
ATOM 565 C C . SER A 1 72 ? 1.122 19.467 -45.770 1.00 33.28 72 SER A C 1
ATOM 567 O O . SER A 1 72 ? 0.837 20.658 -45.640 1.00 33.28 72 SER A O 1
ATOM 569 N N . ALA A 1 73 ? 2.276 18.953 -45.332 1.00 31.16 73 ALA A N 1
ATOM 570 C CA . ALA A 1 73 ? 3.581 19.604 -45.540 1.00 31.16 73 ALA A CA 1
ATOM 571 C C . ALA A 1 73 ? 4.748 18.588 -45.614 1.00 31.16 73 ALA A C 1
ATOM 573 O O . ALA A 1 73 ? 5.837 18.867 -45.143 1.00 31.16 73 ALA A O 1
ATOM 574 N N . TRP A 1 74 ? 4.537 17.422 -46.235 1.00 34.72 74 TRP A N 1
ATOM 575 C CA . TRP A 1 74 ? 5.595 16.470 -46.610 1.00 34.72 74 TRP A CA 1
ATOM 576 C C . TRP A 1 74 ? 5.231 15.910 -47.989 1.00 34.72 74 TRP A C 1
ATOM 578 O O . TRP A 1 74 ? 4.067 15.585 -48.230 1.00 34.72 74 TRP A O 1
ATOM 588 N N . SER A 1 75 ? 6.163 15.879 -48.945 1.00 36.28 75 SER A N 1
ATOM 589 C CA . SER A 1 75 ? 5.836 15.633 -50.362 1.00 36.28 75 SER A CA 1
ATOM 590 C C . SER A 1 75 ? 5.294 14.231 -50.666 1.00 36.28 75 SER A C 1
ATOM 592 O O . SER A 1 75 ? 4.668 14.065 -51.711 1.00 36.28 75 SER A O 1
ATOM 594 N N . THR A 1 76 ? 5.470 13.251 -49.768 1.00 37.84 76 THR A N 1
ATOM 595 C CA . THR A 1 76 ? 4.798 11.936 -49.784 1.00 37.84 76 THR A CA 1
ATOM 596 C C . THR A 1 76 ? 4.746 11.322 -48.371 1.00 37.84 76 THR A C 1
ATOM 598 O O . THR A 1 76 ? 5.668 11.526 -47.586 1.00 37.84 76 THR A O 1
ATOM 601 N N . ALA A 1 77 ? 3.719 10.519 -48.051 1.00 37.78 77 ALA A N 1
ATOM 602 C CA . ALA A 1 77 ? 3.600 9.798 -46.766 1.00 37.78 77 ALA A CA 1
ATOM 603 C C . ALA A 1 77 ? 4.753 8.801 -46.508 1.00 37.78 77 ALA A C 1
ATOM 605 O O . ALA A 1 77 ? 5.093 8.515 -45.367 1.00 37.78 77 ALA A O 1
ATOM 606 N N . SER A 1 78 ? 5.389 8.321 -47.582 1.00 37.78 78 SER A N 1
ATOM 607 C CA . SER A 1 78 ? 6.571 7.453 -47.536 1.00 37.78 78 SER A CA 1
ATOM 608 C C . SER A 1 78 ? 7.830 8.159 -47.019 1.00 37.78 78 SER A C 1
ATOM 610 O O . SER A 1 78 ? 8.720 7.466 -46.542 1.00 37.78 78 SER A O 1
ATOM 612 N N . GLN A 1 79 ? 7.921 9.492 -47.107 1.00 36.38 79 GLN A N 1
ATOM 613 C CA . GLN A 1 79 ? 9.060 10.247 -46.571 1.00 36.38 79 GLN A CA 1
ATOM 614 C C . GLN A 1 79 ? 8.905 10.529 -45.069 1.00 36.38 79 GLN A C 1
ATOM 616 O O . GLN A 1 79 ? 9.871 10.392 -44.337 1.00 36.38 79 GLN A O 1
ATOM 621 N N . ALA A 1 80 ? 7.691 10.831 -44.592 1.00 39.59 80 ALA A N 1
ATOM 622 C CA . ALA A 1 80 ? 7.443 11.118 -43.172 1.00 39.59 80 ALA A CA 1
ATOM 623 C C . ALA A 1 80 ? 7.602 9.878 -42.264 1.00 39.59 80 ALA A C 1
ATOM 625 O O . ALA A 1 80 ? 8.162 9.977 -41.180 1.00 39.59 80 ALA A O 1
ATOM 626 N N . LEU A 1 81 ? 7.172 8.695 -42.728 1.00 41.97 81 LEU A N 1
ATOM 627 C CA . LEU A 1 81 ? 7.361 7.419 -42.013 1.00 41.97 81 LEU A CA 1
ATOM 628 C C . LEU A 1 81 ? 8.816 6.911 -42.029 1.00 41.97 81 LEU A C 1
ATOM 630 O O . LEU A 1 81 ? 9.168 6.068 -41.216 1.00 41.97 81 LEU A O 1
ATOM 634 N N . GLN A 1 82 ? 9.663 7.386 -42.952 1.00 42.59 82 GLN A N 1
ATOM 635 C CA . GLN A 1 82 ? 11.088 7.020 -42.983 1.00 42.59 82 GLN A CA 1
ATOM 636 C C . GLN A 1 82 ? 11.931 7.794 -41.958 1.00 42.59 82 GLN A C 1
ATOM 638 O O . GLN A 1 82 ? 13.052 7.369 -41.670 1.00 42.59 82 GLN A O 1
ATOM 643 N N . GLU A 1 83 ? 11.419 8.914 -41.439 1.00 46.38 83 GLU A N 1
ATOM 644 C CA . GLU A 1 83 ? 12.188 9.856 -40.619 1.00 46.38 83 GLU A CA 1
ATOM 645 C C . GLU A 1 83 ? 11.853 9.801 -39.117 1.00 46.38 83 GLU A C 1
ATOM 647 O O . GLU A 1 83 ? 12.728 10.129 -38.326 1.00 46.38 83 GLU A O 1
ATOM 652 N N . ILE A 1 84 ? 10.666 9.332 -38.702 1.00 59.78 84 ILE A N 1
ATOM 653 C CA . ILE A 1 84 ? 10.282 9.242 -37.278 1.00 59.78 84 ILE A CA 1
ATOM 654 C C . ILE A 1 84 ? 10.622 7.848 -36.741 1.00 59.78 84 ILE A C 1
ATOM 656 O O . ILE A 1 84 ? 9.861 6.896 -36.920 1.00 59.78 84 ILE A O 1
ATOM 660 N N . LYS A 1 85 ? 11.792 7.727 -36.111 1.00 62.94 85 LYS A N 1
ATOM 661 C CA . LYS A 1 85 ? 12.278 6.468 -35.514 1.00 62.94 85 LYS A CA 1
ATOM 662 C C . LYS A 1 85 ? 12.253 6.481 -33.993 1.00 62.94 85 LYS A C 1
ATOM 664 O O . LYS A 1 85 ? 12.214 5.411 -33.394 1.00 62.94 85 LYS A O 1
ATOM 669 N N . HIS A 1 86 ? 12.275 7.675 -33.413 1.00 69.38 86 HIS A N 1
ATOM 670 C CA . HIS A 1 86 ? 12.394 7.907 -31.985 1.00 69.38 86 HIS A CA 1
ATOM 671 C C . HIS A 1 86 ? 11.204 8.732 -31.500 1.00 69.38 86 HIS A C 1
ATOM 673 O O . HIS A 1 86 ? 10.733 9.626 -32.211 1.00 69.38 86 HIS A O 1
ATOM 679 N N . LEU A 1 87 ? 10.718 8.466 -30.285 1.00 70.88 87 LEU A N 1
ATOM 680 C CA . LEU A 1 87 ? 9.593 9.219 -29.714 1.00 70.88 87 LEU A CA 1
ATOM 681 C C . LEU A 1 87 ? 9.894 10.722 -29.608 1.00 70.88 87 LEU A C 1
ATOM 683 O O . LEU A 1 87 ? 9.032 11.554 -29.895 1.00 70.88 87 LEU A O 1
ATOM 687 N N . GLN A 1 88 ? 11.141 11.062 -29.288 1.00 69.00 88 GLN A N 1
ATOM 688 C CA . GLN A 1 88 ? 11.634 12.438 -29.183 1.00 69.00 88 GLN A CA 1
ATOM 689 C C . GLN A 1 88 ? 11.502 13.255 -30.485 1.00 69.00 88 GLN A C 1
ATOM 691 O O . GLN A 1 88 ? 11.365 14.475 -30.432 1.00 69.00 88 GLN A O 1
ATOM 696 N N . ASP A 1 89 ? 11.466 12.609 -31.658 1.00 70.69 89 ASP A N 1
ATOM 697 C CA . ASP A 1 89 ? 11.338 13.311 -32.944 1.00 70.69 89 ASP A CA 1
ATOM 698 C C . ASP A 1 89 ? 9.930 13.921 -33.125 1.00 70.69 89 ASP A C 1
ATOM 700 O O . ASP A 1 89 ? 9.750 14.907 -33.845 1.00 70.69 89 ASP A O 1
ATOM 704 N N . ILE A 1 90 ? 8.918 13.361 -32.448 1.00 68.81 90 ILE A N 1
ATOM 705 C CA . ILE A 1 90 ? 7.508 13.782 -32.545 1.00 68.81 90 ILE A CA 1
ATOM 706 C C . ILE A 1 90 ? 7.230 15.047 -31.737 1.00 68.81 90 ILE A C 1
ATOM 708 O O . ILE A 1 90 ? 6.344 15.830 -32.089 1.00 68.81 90 ILE A O 1
ATOM 712 N N . GLY A 1 91 ? 8.000 15.266 -30.678 1.00 64.06 91 GLY A N 1
ATOM 713 C CA . GLY A 1 91 ? 7.837 16.372 -29.747 1.00 64.06 91 GLY A CA 1
ATOM 714 C C . GLY A 1 91 ? 7.821 17.764 -30.375 1.00 64.06 91 GLY A C 1
ATOM 715 O O . GLY A 1 91 ? 7.092 18.649 -29.944 1.00 64.06 91 GLY A O 1
ATOM 716 N N . THR A 1 92 ? 8.546 17.938 -31.481 1.00 61.19 92 THR A N 1
ATOM 717 C CA . THR A 1 92 ? 8.592 19.199 -32.242 1.00 61.19 92 THR A CA 1
ATOM 718 C C . THR A 1 92 ? 7.443 19.368 -33.250 1.00 61.19 92 THR A C 1
ATOM 720 O O . THR A 1 92 ? 7.331 20.412 -33.899 1.00 61.19 92 THR A O 1
ATOM 723 N N . ILE A 1 93 ? 6.601 18.342 -33.419 1.00 64.81 93 ILE A N 1
ATOM 724 C CA . ILE A 1 93 ? 5.585 18.237 -34.478 1.00 64.81 93 ILE A CA 1
ATOM 725 C C . ILE A 1 93 ? 4.163 18.215 -33.901 1.00 64.81 93 ILE A C 1
ATOM 727 O O . ILE A 1 93 ? 3.247 18.762 -34.519 1.00 64.81 93 ILE A O 1
ATOM 731 N N . ALA A 1 94 ? 3.956 17.566 -32.755 1.00 66.81 94 ALA A N 1
ATOM 732 C CA . ALA A 1 94 ? 2.639 17.417 -32.144 1.00 66.81 94 ALA A CA 1
ATOM 733 C C . ALA A 1 94 ? 2.191 18.709 -31.440 1.00 66.81 94 ALA A C 1
ATOM 735 O O . ALA A 1 94 ? 2.943 19.305 -30.679 1.00 66.81 94 ALA A O 1
ATOM 736 N N . THR A 1 95 ? 0.953 19.147 -31.696 1.00 62.84 95 THR A N 1
ATOM 737 C CA . THR A 1 95 ? 0.433 20.451 -31.233 1.00 62.84 95 THR A CA 1
ATOM 738 C C . THR A 1 95 ? -0.921 20.367 -30.502 1.00 62.84 95 THR A C 1
ATOM 740 O O . THR A 1 95 ? -1.519 21.400 -30.189 1.00 62.84 95 THR A O 1
ATOM 743 N N . GLY A 1 96 ? -1.428 19.151 -30.245 1.00 75.75 96 GLY A N 1
ATOM 744 C CA . GLY A 1 96 ? -2.610 18.853 -29.417 1.00 75.75 96 GLY A CA 1
ATOM 745 C C . GLY A 1 96 ? -3.736 18.073 -30.115 1.00 75.75 96 GLY A C 1
ATOM 746 O O . GLY A 1 96 ? -4.228 18.482 -31.171 1.00 75.75 96 GLY A O 1
ATOM 747 N N . GLY A 1 97 ? -4.205 16.997 -29.474 1.00 71.38 97 GLY A N 1
ATOM 748 C CA . GLY A 1 97 ? -5.253 16.079 -29.929 1.00 71.38 97 GLY A CA 1
ATOM 749 C C . GLY A 1 97 ? -4.752 14.906 -30.769 1.00 71.38 97 GLY A C 1
ATOM 750 O O . GLY A 1 97 ? -5.509 14.398 -31.585 1.00 71.38 97 GLY A O 1
ATOM 751 N N . HIS A 1 98 ? -3.481 14.530 -30.666 1.00 78.88 98 HIS A N 1
ATOM 752 C CA . HIS A 1 98 ? -2.840 13.504 -31.485 1.00 78.88 98 HIS A CA 1
ATOM 753 C C . HIS A 1 98 ? -2.817 12.139 -30.803 1.00 78.88 98 HIS A C 1
ATOM 755 O O . HIS A 1 98 ? -2.632 12.045 -29.593 1.00 78.88 98 HIS A O 1
ATOM 761 N N . MET A 1 99 ? -2.905 11.088 -31.620 1.00 78.44 99 MET A N 1
ATOM 762 C CA . MET A 1 99 ? -2.578 9.723 -31.208 1.00 78.44 99 MET A CA 1
ATOM 763 C C . MET A 1 99 ? -1.180 9.389 -31.715 1.00 78.44 99 MET A C 1
ATOM 765 O O . MET A 1 99 ? -0.899 9.523 -32.907 1.00 78.44 99 MET A O 1
ATOM 769 N N . ILE A 1 100 ? -0.303 8.955 -30.828 1.00 80.56 100 ILE A N 1
ATOM 770 C CA . ILE A 1 100 ? 1.066 8.559 -31.132 1.00 80.56 100 ILE A CA 1
ATOM 771 C C . ILE A 1 100 ? 1.159 7.071 -30.828 1.00 80.56 100 ILE A C 1
ATOM 773 O O . ILE A 1 100 ? 1.288 6.670 -29.676 1.00 80.56 100 ILE A O 1
ATOM 777 N N . TYR A 1 101 ? 1.047 6.256 -31.873 1.00 79.62 101 TYR A N 1
ATOM 778 C CA . TYR A 1 101 ? 1.123 4.813 -31.743 1.00 79.62 101 TYR A CA 1
ATOM 779 C C . TYR A 1 101 ? 2.549 4.313 -31.890 1.00 79.62 101 TYR A C 1
ATOM 781 O O . TYR A 1 101 ? 3.259 4.680 -32.829 1.00 79.62 101 TYR A O 1
ATOM 789 N N . ILE A 1 102 ? 2.936 3.417 -30.997 1.00 75.00 102 ILE A N 1
ATOM 790 C CA . ILE A 1 102 ? 4.224 2.740 -31.019 1.00 75.00 102 ILE A CA 1
ATOM 791 C C . ILE A 1 102 ? 3.969 1.280 -31.372 1.00 75.00 102 ILE A C 1
ATOM 793 O O . ILE A 1 102 ? 3.057 0.647 -30.842 1.00 75.00 102 ILE A O 1
ATOM 797 N N . ARG A 1 103 ? 4.709 0.771 -32.352 1.00 77.69 103 ARG A N 1
ATOM 798 C CA . ARG A 1 103 ? 4.574 -0.610 -32.817 1.00 77.69 103 ARG A CA 1
ATOM 799 C C . ARG A 1 103 ? 5.383 -1.559 -31.937 1.00 77.69 103 ARG A C 1
ATOM 801 O O . ARG A 1 103 ? 6.302 -1.135 -31.243 1.00 77.69 103 ARG A O 1
ATOM 808 N N . ALA A 1 104 ? 5.044 -2.844 -31.985 1.00 74.25 104 ALA A N 1
ATOM 809 C CA . ALA A 1 104 ? 5.688 -3.889 -31.196 1.00 74.25 104 ALA A CA 1
ATOM 810 C C . ALA A 1 104 ? 7.218 -3.838 -31.312 1.00 74.25 104 ALA A C 1
ATOM 812 O O . ALA A 1 104 ? 7.773 -3.830 -32.415 1.00 74.25 104 ALA A O 1
ATOM 813 N N . GLY A 1 105 ? 7.909 -3.880 -30.176 1.00 71.00 105 GLY A N 1
ATOM 814 C CA . GLY A 1 105 ? 9.365 -3.851 -30.167 1.00 71.00 105 GLY A CA 1
ATOM 815 C C . GLY A 1 105 ? 9.964 -3.486 -28.820 1.00 71.00 105 GLY A C 1
ATOM 816 O O . GLY A 1 105 ? 9.258 -3.129 -27.880 1.00 71.00 105 GLY A O 1
ATOM 817 N N . MET A 1 106 ? 11.292 -3.581 -28.757 1.00 76.88 106 MET A N 1
ATOM 818 C CA . MET A 1 106 ? 12.083 -3.161 -27.608 1.00 76.88 106 MET A CA 1
ATOM 819 C C . MET A 1 106 ? 12.941 -1.948 -27.974 1.00 76.88 106 MET A C 1
ATOM 821 O O . MET A 1 106 ? 13.891 -2.047 -28.751 1.00 76.88 106 MET A O 1
ATOM 825 N N . TYR A 1 107 ? 12.605 -0.816 -27.375 1.00 79.00 107 TYR A N 1
ATOM 826 C CA . TYR A 1 107 ? 13.163 0.504 -27.6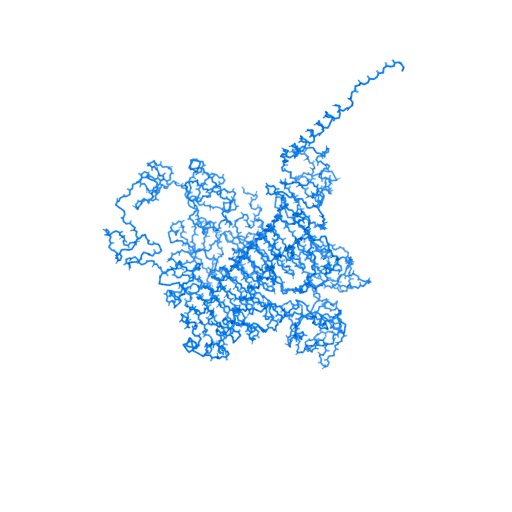03 1.00 79.00 107 TYR A CA 1
ATOM 827 C C . TYR A 1 107 ? 14.195 0.809 -26.514 1.00 79.00 107 TYR A C 1
ATOM 829 O O . TYR A 1 107 ? 13.871 0.936 -25.337 1.00 79.00 107 TYR A O 1
ATOM 837 N N . ARG A 1 108 ? 15.469 0.899 -26.906 1.00 77.94 108 ARG A N 1
ATOM 838 C CA . ARG A 1 108 ? 16.612 1.169 -26.012 1.00 77.94 108 ARG A CA 1
ATOM 839 C C . ARG A 1 108 ? 17.136 2.588 -26.215 1.00 77.94 108 ARG A C 1
ATOM 841 O O . ARG A 1 108 ? 18.297 2.792 -26.584 1.00 77.94 108 ARG A O 1
ATOM 848 N N . GLU A 1 109 ? 16.263 3.566 -26.037 1.00 68.00 109 GLU A N 1
ATOM 849 C CA . GLU A 1 109 ? 16.550 4.982 -26.273 1.00 68.00 109 GLU A CA 1
ATOM 850 C C . GLU A 1 109 ? 16.525 5.804 -24.983 1.00 68.00 109 GLU A C 1
ATOM 852 O O . GLU A 1 109 ? 15.982 5.380 -23.968 1.00 68.00 109 GLU A O 1
ATOM 857 N N . TYR A 1 110 ? 17.194 6.956 -25.014 1.00 61.53 110 TYR A N 1
ATOM 858 C CA . TYR A 1 110 ? 17.207 7.915 -23.916 1.00 61.53 110 TYR A CA 1
ATOM 859 C C . TYR A 1 110 ? 16.206 9.019 -24.255 1.00 61.53 110 TYR A C 1
ATOM 861 O O . TYR A 1 110 ? 16.454 9.780 -25.186 1.00 61.53 110 TYR A O 1
ATOM 869 N N . ILE A 1 111 ? 15.075 9.083 -23.549 1.00 64.38 111 ILE A N 1
ATOM 870 C CA . ILE A 1 111 ? 13.997 10.033 -23.859 1.00 64.38 111 ILE A CA 1
ATOM 871 C C . ILE A 1 111 ? 14.116 11.221 -22.905 1.00 64.38 111 ILE A C 1
ATOM 873 O O . ILE A 1 111 ? 13.555 11.229 -21.808 1.00 64.38 111 ILE A O 1
ATOM 877 N N . TYR A 1 112 ? 14.929 12.185 -23.333 1.00 58.81 112 TYR A N 1
ATOM 878 C CA . TYR A 1 112 ? 15.317 13.390 -22.600 1.00 58.81 112 TYR A CA 1
ATOM 879 C C . TYR A 1 112 ? 15.566 14.521 -23.605 1.00 58.81 112 TYR A C 1
ATOM 881 O O . TYR A 1 112 ? 16.481 14.376 -24.410 1.00 58.81 112 TYR A O 1
ATOM 889 N N . ASP A 1 113 ? 14.748 15.580 -23.597 1.00 53.53 113 ASP A N 1
ATOM 890 C CA . ASP A 1 113 ? 15.051 16.966 -24.028 1.00 53.53 113 ASP A CA 1
ATOM 891 C C . ASP A 1 113 ? 13.756 17.809 -24.161 1.00 53.53 113 ASP A C 1
ATOM 893 O O . ASP A 1 113 ? 12.665 17.259 -24.314 1.00 53.53 113 ASP A O 1
ATOM 897 N N . LEU A 1 114 ? 13.924 19.141 -24.182 1.00 51.78 114 LEU A N 1
ATOM 898 C CA . LEU A 1 114 ? 12.972 20.284 -24.161 1.00 51.78 114 LEU A CA 1
ATOM 899 C C . LEU A 1 114 ? 11.660 20.260 -24.985 1.00 51.78 114 LEU A C 1
ATOM 901 O O . LEU A 1 114 ? 10.944 21.257 -25.005 1.00 51.78 114 LEU A O 1
ATOM 905 N N . HIS A 1 115 ? 11.334 19.210 -25.736 1.00 62.00 115 HIS A N 1
ATOM 906 C CA . HIS A 1 115 ? 10.147 19.221 -26.596 1.00 62.00 115 HIS A CA 1
ATOM 907 C C . HIS A 1 115 ? 9.387 17.913 -26.443 1.00 62.00 115 HIS A C 1
ATOM 909 O O . HIS A 1 115 ? 9.529 17.008 -27.256 1.00 62.00 115 HIS A O 1
ATOM 915 N N . TRP A 1 116 ? 8.571 17.799 -25.400 1.00 72.62 116 TRP A N 1
ATOM 916 C CA . TRP A 1 116 ? 7.561 16.746 -25.322 1.00 72.62 116 TRP A CA 1
ATOM 917 C C . TRP A 1 116 ? 6.401 17.060 -26.274 1.00 72.62 116 TRP A C 1
ATOM 919 O O . TRP A 1 116 ? 6.131 18.234 -26.535 1.00 72.62 116 TRP A O 1
ATOM 929 N N . PRO A 1 117 ? 5.695 16.049 -26.821 1.00 72.62 117 PRO A N 1
ATOM 930 C CA . PRO A 1 117 ? 4.578 16.267 -27.731 1.00 72.62 117 PRO A CA 1
ATOM 931 C C . PRO A 1 117 ? 3.353 16.753 -26.954 1.00 72.62 117 PRO A C 1
ATOM 933 O O . PRO A 1 117 ? 2.348 16.057 -26.911 1.00 72.62 117 PRO A O 1
ATOM 936 N N . SER A 1 118 ? 3.427 17.910 -26.305 1.00 76.75 118 SER A N 1
ATOM 937 C CA . SER A 1 118 ? 2.405 18.398 -25.386 1.00 76.75 118 SER A CA 1
ATOM 938 C C . SER A 1 118 ? 1.060 18.624 -26.072 1.00 76.75 118 SER A C 1
ATOM 940 O O . SER A 1 118 ? 0.956 19.038 -27.234 1.00 76.75 118 SER A O 1
ATOM 942 N N . GLY A 1 119 ? 0.003 18.293 -25.341 1.00 74.31 119 GLY A N 1
ATOM 943 C CA . GLY A 1 119 ? -1.367 18.579 -25.720 1.00 74.31 119 GLY A CA 1
ATOM 944 C C . GLY A 1 119 ? -1.815 19.968 -25.276 1.00 74.31 119 GLY A C 1
ATOM 945 O O . GLY A 1 119 ? -1.039 20.805 -24.829 1.00 74.31 119 GLY A O 1
ATOM 946 N N . ILE A 1 120 ? -3.122 20.195 -25.358 1.00 75.81 120 ILE A N 1
ATOM 947 C CA . ILE A 1 120 ? -3.788 21.325 -24.701 1.00 75.81 120 ILE A CA 1
ATOM 948 C C . ILE A 1 120 ? -5.005 20.811 -23.927 1.00 75.81 120 ILE A C 1
ATOM 950 O O . ILE A 1 120 ? -5.491 19.724 -24.218 1.00 75.81 120 ILE A O 1
ATOM 954 N N . GLU A 1 121 ? -5.542 21.610 -23.005 1.00 73.69 121 GLU A N 1
ATOM 955 C CA . GLU A 1 121 ? -6.609 21.238 -22.054 1.00 73.69 121 GLU A CA 1
ATOM 956 C C . GLU A 1 121 ? -7.750 20.384 -22.616 1.00 73.69 121 GLU A C 1
ATOM 958 O O . GLU A 1 121 ? -8.119 19.375 -22.030 1.00 73.69 121 GLU A O 1
ATOM 963 N N . ASN A 1 122 ? -8.258 20.727 -23.800 1.00 76.06 122 ASN A N 1
ATOM 964 C CA . ASN A 1 122 ? -9.378 20.015 -24.428 1.00 76.06 122 ASN A CA 1
ATOM 965 C C . ASN A 1 122 ? -8.955 19.071 -25.568 1.00 76.06 122 ASN A C 1
ATOM 967 O O . ASN A 1 122 ? -9.796 18.578 -26.316 1.00 76.06 122 ASN A O 1
ATOM 971 N N . ARG A 1 123 ? -7.648 18.896 -25.777 1.00 77.06 123 ARG A N 1
ATOM 972 C CA . ARG A 1 123 ? -7.039 18.070 -26.827 1.00 77.06 123 ARG A CA 1
ATOM 973 C C . ARG A 1 123 ? -5.695 17.534 -26.322 1.00 77.06 123 ARG A C 1
ATOM 975 O O . ARG A 1 123 ? -4.635 17.998 -26.758 1.00 77.06 123 ARG A O 1
ATOM 982 N N . ARG A 1 124 ? -5.756 16.595 -25.376 1.00 84.69 124 ARG A N 1
ATOM 983 C CA . ARG A 1 124 ? -4.581 15.862 -24.881 1.00 84.69 124 ARG A CA 1
ATOM 984 C C . ARG A 1 124 ? -3.960 15.052 -26.022 1.00 84.69 124 ARG A C 1
ATOM 986 O O . ARG A 1 124 ? -4.662 14.687 -26.968 1.00 84.69 124 ARG A O 1
ATOM 993 N N . ASN A 1 125 ? -2.654 14.818 -25.963 1.00 81.88 125 ASN A N 1
ATOM 994 C CA . ASN A 1 125 ? -2.005 13.851 -26.849 1.00 81.88 125 ASN A CA 1
ATOM 995 C C . ASN A 1 125 ? -1.860 12.527 -26.103 1.00 81.88 125 ASN A C 1
ATOM 997 O O . ASN A 1 125 ? -1.537 12.523 -24.919 1.00 81.88 125 ASN A O 1
ATOM 1001 N N . THR A 1 126 ? -2.069 11.415 -26.797 1.00 83.00 126 THR A N 1
ATOM 1002 C CA . THR A 1 126 ? -1.932 10.077 -26.218 1.00 83.00 126 THR A CA 1
ATOM 1003 C C . THR A 1 126 ? -0.789 9.341 -26.895 1.00 83.00 126 THR A C 1
ATOM 1005 O O . THR A 1 126 ? -0.748 9.260 -28.122 1.00 83.00 126 THR A O 1
ATOM 1008 N N . ILE A 1 127 ? 0.119 8.790 -26.098 1.00 83.12 127 ILE A N 1
ATOM 1009 C CA . ILE A 1 127 ? 1.202 7.905 -26.518 1.00 83.12 127 ILE A CA 1
ATOM 1010 C C . ILE A 1 127 ? 0.828 6.498 -26.058 1.00 83.12 127 ILE A C 1
ATOM 1012 O O . ILE A 1 127 ? 0.620 6.279 -24.866 1.00 83.12 127 ILE A O 1
ATOM 1016 N N . SER A 1 128 ? 0.698 5.564 -26.998 1.00 80.75 128 SER A N 1
ATOM 1017 C CA . SER A 1 128 ? 0.190 4.220 -26.705 1.00 80.75 128 SER A CA 1
ATOM 1018 C C . SER A 1 128 ? 0.740 3.157 -27.653 1.00 80.75 128 SER A C 1
ATOM 1020 O O . SER A 1 128 ? 1.164 3.464 -28.772 1.00 80.75 128 SER A O 1
ATOM 1022 N N . GLY A 1 129 ? 0.749 1.899 -27.214 1.00 69.06 129 GLY A N 1
ATOM 1023 C CA . GLY A 1 129 ? 0.971 0.751 -28.092 1.00 69.06 129 GLY A CA 1
ATOM 1024 C C . GLY A 1 129 ? -0.125 0.628 -29.160 1.00 69.06 129 GLY A C 1
ATOM 1025 O O . GLY A 1 129 ? -1.289 0.952 -28.940 1.00 69.06 129 GLY A O 1
ATOM 1026 N N . TYR A 1 130 ? 0.224 0.186 -30.368 1.00 75.44 130 TYR A N 1
ATOM 1027 C CA . TYR A 1 130 ? -0.766 0.006 -31.434 1.00 75.44 130 TYR A CA 1
ATOM 1028 C C . TYR A 1 130 ? -1.500 -1.335 -31.322 1.00 75.44 130 TYR A C 1
ATOM 1030 O O . TYR A 1 130 ? -0.866 -2.368 -31.494 1.00 75.44 130 TYR A O 1
ATOM 1038 N N . ASN A 1 131 ? -2.831 -1.348 -31.168 1.00 67.25 131 ASN A N 1
ATOM 1039 C CA . ASN A 1 131 ? -3.651 -2.578 -31.189 1.00 67.25 131 ASN A CA 1
ATOM 1040 C C . ASN A 1 131 ? -3.099 -3.704 -30.282 1.00 67.25 131 ASN A C 1
ATOM 1042 O O . ASN A 1 131 ? -2.885 -4.826 -30.753 1.00 67.25 131 ASN A O 1
ATOM 1046 N N . ASP A 1 132 ? -2.816 -3.379 -29.018 1.00 61.94 132 ASP A N 1
ATOM 1047 C CA . ASP A 1 132 ? -2.289 -4.306 -27.999 1.00 61.94 132 ASP A CA 1
ATOM 1048 C C . ASP A 1 132 ? -0.916 -4.913 -28.335 1.00 61.94 132 ASP A C 1
ATOM 1050 O O . ASP A 1 132 ? -0.484 -5.918 -27.767 1.00 61.94 132 ASP A O 1
ATOM 1054 N N . GLU A 1 133 ? -0.194 -4.317 -29.285 1.00 69.75 133 GLU A N 1
ATOM 1055 C CA . GLU A 1 133 ? 1.190 -4.678 -29.544 1.00 69.75 133 GLU A CA 1
ATOM 1056 C C . GLU A 1 133 ? 2.057 -4.392 -28.308 1.00 69.75 133 GLU A C 1
ATOM 1058 O O . GLU A 1 133 ? 2.030 -3.297 -27.751 1.00 69.75 133 GLU A O 1
ATOM 1063 N N . ARG A 1 134 ? 2.873 -5.374 -27.896 1.00 71.38 134 ARG A N 1
ATOM 1064 C CA . ARG A 1 134 ? 3.787 -5.222 -26.754 1.00 71.38 134 ARG A CA 1
ATOM 1065 C C . ARG A 1 134 ? 4.928 -4.266 -27.108 1.00 71.38 134 ARG A C 1
ATOM 1067 O O . ARG A 1 134 ? 5.789 -4.598 -27.930 1.00 71.38 134 ARG A O 1
ATOM 1074 N N . VAL A 1 135 ? 4.945 -3.108 -26.456 1.00 75.06 135 VAL A N 1
ATOM 1075 C CA . VAL A 1 135 ? 5.965 -2.062 -26.603 1.00 75.06 135 VAL A CA 1
ATOM 1076 C C . VAL A 1 135 ? 6.766 -1.961 -25.317 1.00 75.06 135 VAL A C 1
ATOM 1078 O O . VAL A 1 135 ? 6.208 -1.644 -24.271 1.00 75.06 135 VAL A O 1
ATOM 1081 N N . ILE A 1 136 ? 8.072 -2.206 -25.405 1.00 78.56 136 ILE A N 1
ATOM 1082 C CA . ILE A 1 136 ? 8.978 -2.202 -24.256 1.00 78.56 136 ILE A CA 1
ATOM 1083 C C . ILE A 1 136 ? 9.991 -1.081 -24.427 1.00 78.56 136 ILE A C 1
ATOM 1085 O O . ILE A 1 136 ? 10.728 -1.064 -25.407 1.00 78.56 136 ILE A O 1
ATOM 1089 N N . PHE A 1 137 ? 10.086 -0.191 -23.454 1.00 80.31 137 PHE A N 1
ATOM 1090 C CA . PHE A 1 137 ? 11.186 0.744 -23.303 1.00 80.31 137 PHE A CA 1
ATOM 1091 C C . PHE A 1 137 ? 12.148 0.214 -22.246 1.00 80.31 137 PHE A C 1
ATOM 1093 O O . PHE A 1 137 ? 11.762 0.007 -21.098 1.00 80.31 137 PHE A O 1
ATOM 1100 N N . SER A 1 138 ? 13.398 -0.027 -22.641 1.00 81.31 138 SER A N 1
ATOM 1101 C CA . SER A 1 138 ? 14.420 -0.602 -21.765 1.00 81.31 138 SER A CA 1
ATOM 1102 C C . SER A 1 138 ? 15.516 0.417 -21.464 1.00 81.31 138 SER A C 1
ATOM 1104 O O . SER A 1 138 ? 16.187 0.937 -22.362 1.00 81.31 138 SER A O 1
ATOM 1106 N N . GLY A 1 139 ? 15.724 0.668 -20.171 1.00 78.69 139 GLY A N 1
ATOM 1107 C CA . GLY A 1 139 ? 16.848 1.426 -19.633 1.00 78.69 139 GLY A CA 1
ATOM 1108 C C . GLY A 1 139 ? 18.185 0.684 -19.741 1.00 78.69 139 GLY A C 1
ATOM 1109 O O . GLY A 1 139 ? 19.240 1.304 -19.574 1.00 78.69 139 GLY A O 1
ATOM 1110 N N . ALA A 1 140 ? 18.172 -0.598 -20.111 1.00 82.50 140 ALA A N 1
ATOM 1111 C CA . ALA A 1 140 ? 19.351 -1.445 -20.223 1.00 82.50 140 ALA A CA 1
ATOM 1112 C C . ALA A 1 140 ? 19.894 -1.575 -21.656 1.00 82.50 140 ALA A C 1
ATOM 1114 O O . ALA A 1 140 ? 19.265 -1.197 -22.651 1.00 82.50 140 ALA A O 1
ATOM 1115 N N . SER A 1 141 ? 21.119 -2.074 -21.763 1.00 86.75 141 SER A N 1
ATOM 1116 C CA . SER A 1 141 ? 21.798 -2.380 -23.021 1.00 86.75 141 SER A CA 1
ATOM 1117 C C . SER A 1 141 ? 22.091 -3.873 -23.099 1.00 86.75 141 SER A C 1
ATOM 1119 O O . SER A 1 141 ? 22.561 -4.465 -22.131 1.00 86.75 141 SER A O 1
ATOM 1121 N N . ALA A 1 142 ? 21.833 -4.478 -24.259 1.00 88.50 142 ALA A N 1
ATOM 1122 C CA . ALA A 1 142 ? 22.127 -5.888 -24.489 1.00 88.50 142 ALA A CA 1
ATOM 1123 C C . ALA A 1 142 ? 23.639 -6.130 -24.632 1.00 88.50 142 ALA A C 1
ATOM 1125 O O . ALA A 1 142 ? 24.350 -5.309 -25.221 1.00 88.50 142 ALA A O 1
ATOM 1126 N N . LYS A 1 143 ? 24.120 -7.272 -24.131 1.00 89.50 143 LYS A N 1
ATOM 1127 C CA . LYS A 1 143 ? 25.524 -7.698 -24.217 1.00 89.50 143 LYS A CA 1
ATOM 1128 C C . LYS A 1 143 ? 25.650 -9.004 -24.996 1.00 89.50 143 LYS A C 1
ATOM 1130 O O . LYS A 1 143 ? 25.002 -9.993 -24.675 1.00 89.50 143 LYS A O 1
ATOM 1135 N N . ASP A 1 144 ? 26.533 -9.011 -25.989 1.00 85.38 144 ASP A N 1
ATOM 1136 C CA . ASP A 1 144 ? 26.722 -10.113 -26.943 1.00 85.38 144 ASP A CA 1
ATOM 1137 C C . ASP A 1 144 ? 28.190 -10.570 -27.077 1.00 85.38 144 ASP A C 1
ATOM 1139 O O . ASP A 1 144 ? 28.507 -11.448 -27.877 1.00 85.38 144 ASP A O 1
ATOM 1143 N N . ALA A 1 145 ? 29.103 -9.975 -26.304 1.00 90.00 145 ALA A N 1
ATOM 1144 C CA . ALA A 1 145 ? 30.542 -10.199 -26.399 1.00 90.00 145 ALA A CA 1
ATOM 1145 C C . ALA A 1 145 ? 31.093 -10.858 -25.127 1.00 90.00 145 ALA A C 1
ATOM 1147 O O . ALA A 1 145 ? 31.767 -10.220 -24.315 1.00 90.00 145 ALA A O 1
ATOM 1148 N N . TRP A 1 146 ? 30.816 -12.152 -24.974 1.00 94.56 146 TRP A N 1
ATOM 1149 C CA . TRP A 1 146 ? 31.164 -12.913 -23.777 1.00 94.56 146 TRP A CA 1
ATOM 1150 C C . TRP A 1 146 ? 32.474 -13.685 -23.919 1.00 94.56 146 TRP A C 1
ATOM 1152 O O . TRP A 1 146 ? 32.774 -14.296 -24.946 1.00 94.56 146 TRP A O 1
ATOM 1162 N N . VAL A 1 147 ? 33.272 -13.668 -22.854 1.00 95.06 147 VAL A N 1
ATOM 1163 C CA . VAL A 1 147 ? 34.521 -14.423 -22.742 1.00 95.06 147 VAL A CA 1
ATOM 1164 C C . VAL A 1 147 ? 34.486 -15.240 -21.461 1.00 95.06 147 VAL A C 1
ATOM 1166 O O . VAL A 1 147 ? 34.177 -14.712 -20.398 1.00 95.06 147 VAL A O 1
ATOM 1169 N N . LEU A 1 148 ? 34.844 -16.520 -21.545 1.00 95.38 148 LEU A N 1
ATOM 1170 C CA . LEU A 1 148 ? 35.001 -17.365 -20.364 1.00 95.38 148 LEU A CA 1
ATOM 1171 C C . LEU A 1 148 ? 36.134 -16.825 -19.477 1.00 95.38 148 LEU A C 1
ATOM 1173 O O . LEU A 1 148 ? 37.281 -16.738 -19.926 1.00 95.38 148 LEU A O 1
ATOM 1177 N N . ALA A 1 149 ? 35.812 -16.466 -18.235 1.00 93.62 149 ALA A N 1
ATOM 1178 C CA . ALA A 1 149 ? 36.771 -15.961 -17.258 1.00 93.62 149 ALA A CA 1
ATOM 1179 C C . ALA A 1 149 ? 37.390 -17.107 -16.441 1.00 93.62 149 ALA A C 1
ATOM 1181 O O . ALA A 1 149 ? 38.614 -17.254 -16.421 1.00 93.62 149 ALA A O 1
ATOM 1182 N N . SER A 1 150 ? 36.553 -17.935 -15.812 1.00 91.94 150 SER A N 1
ATOM 1183 C CA . SER A 1 150 ? 36.928 -19.162 -15.092 1.00 91.94 150 SER A CA 1
ATOM 1184 C C . SER A 1 150 ? 35.705 -20.056 -14.949 1.00 91.94 150 SER A C 1
ATOM 1186 O O . SER A 1 150 ? 34.622 -19.528 -14.758 1.00 91.94 150 SER A O 1
ATOM 1188 N N . ASP A 1 151 ? 35.880 -21.376 -14.986 1.00 87.44 151 ASP A N 1
ATOM 1189 C CA . ASP A 1 151 ? 34.804 -22.353 -14.748 1.00 87.44 151 ASP A CA 1
ATOM 1190 C C . ASP A 1 151 ? 33.523 -22.035 -15.548 1.00 87.44 151 ASP A C 1
ATOM 1192 O O . ASP A 1 151 ? 33.581 -22.116 -16.775 1.00 87.44 151 ASP A O 1
ATOM 1196 N N . ASP A 1 152 ? 32.427 -21.644 -14.885 1.00 89.81 152 ASP A N 1
ATOM 1197 C CA . ASP A 1 152 ? 31.148 -21.224 -15.492 1.00 89.81 152 ASP A CA 1
ATOM 1198 C C . ASP A 1 152 ? 30.891 -19.701 -15.379 1.00 89.81 152 ASP A C 1
ATOM 1200 O O . ASP A 1 152 ? 29.784 -19.220 -15.619 1.00 89.81 152 ASP A O 1
ATOM 1204 N N . ILE A 1 153 ? 31.926 -18.928 -15.034 1.00 95.44 153 ILE A N 1
ATOM 1205 C CA . ILE A 1 153 ? 31.906 -17.465 -14.954 1.00 95.44 153 ILE A CA 1
ATOM 1206 C C . ILE A 1 153 ? 32.321 -16.876 -16.301 1.00 95.44 153 ILE A C 1
ATOM 1208 O O . ILE A 1 153 ? 33.429 -17.104 -16.807 1.00 95.44 153 ILE A O 1
ATOM 1212 N N . TYR A 1 154 ? 31.455 -16.034 -16.847 1.00 96.12 154 TYR A N 1
ATOM 1213 C CA . TYR A 1 154 ? 31.676 -15.312 -18.092 1.00 96.12 154 TYR A CA 1
ATOM 1214 C C . TYR A 1 154 ? 31.850 -13.830 -17.826 1.00 96.12 154 TYR A C 1
ATOM 1216 O O . TYR A 1 154 ? 31.321 -13.302 -16.852 1.00 96.12 154 TYR A O 1
ATOM 1224 N N . LYS A 1 155 ? 32.574 -13.150 -18.714 1.00 96.19 155 LYS A N 1
ATOM 1225 C CA . LYS A 1 155 ? 32.763 -11.709 -18.625 1.00 96.19 155 LYS A CA 1
ATOM 1226 C C . LYS A 1 155 ? 32.592 -10.962 -19.935 1.00 96.19 155 LYS A C 1
ATOM 1228 O O . LYS A 1 155 ? 32.847 -11.510 -21.008 1.00 96.19 155 LYS A O 1
ATOM 1233 N N . THR A 1 156 ? 32.233 -9.688 -19.819 1.00 95.81 156 THR A N 1
ATOM 1234 C CA . THR A 1 156 ? 32.126 -8.724 -20.923 1.00 95.81 156 THR A CA 1
ATOM 1235 C C . THR A 1 156 ? 32.624 -7.347 -20.481 1.00 95.81 156 THR A C 1
ATOM 1237 O O . THR A 1 156 ? 32.555 -6.995 -19.306 1.00 95.81 156 THR A O 1
ATOM 1240 N N . SER A 1 157 ? 33.087 -6.525 -21.425 1.00 94.12 157 SER A N 1
ATOM 1241 C CA . SER A 1 157 ? 33.421 -5.121 -21.156 1.00 94.12 157 SER A CA 1
ATOM 1242 C C . SER A 1 157 ? 32.167 -4.264 -20.974 1.00 94.12 157 SER A C 1
ATOM 1244 O O . SER A 1 157 ? 31.195 -4.434 -21.720 1.00 94.12 157 SER A O 1
ATOM 1246 N N . LEU A 1 158 ? 32.236 -3.289 -20.074 1.00 92.44 158 LEU A N 1
ATOM 1247 C CA . LEU A 1 158 ? 31.225 -2.272 -19.805 1.00 92.44 158 LEU A CA 1
ATOM 1248 C C . LEU A 1 158 ? 31.668 -0.901 -20.333 1.00 92.44 158 LEU A C 1
ATOM 1250 O O . LEU A 1 158 ? 32.857 -0.572 -20.374 1.00 92.44 158 LEU A O 1
ATOM 1254 N N . THR A 1 159 ? 30.703 -0.072 -20.717 1.00 89.69 159 THR A N 1
ATOM 1255 C CA . THR A 1 159 ? 30.939 1.365 -20.918 1.00 89.69 159 THR A CA 1
ATOM 1256 C C . THR A 1 159 ? 31.022 2.095 -19.571 1.00 89.69 159 THR A C 1
ATOM 1258 O O . THR A 1 159 ? 30.641 1.558 -18.534 1.00 89.69 159 THR A O 1
ATOM 1261 N N . SER A 1 160 ? 31.489 3.349 -19.563 1.00 84.81 160 SER A N 1
ATOM 1262 C CA . SER A 1 160 ? 31.469 4.171 -18.340 1.00 84.81 160 SER A CA 1
ATOM 1263 C C . SER A 1 160 ? 30.052 4.422 -17.809 1.00 84.81 160 SER A C 1
ATOM 1265 O O . SER A 1 160 ? 29.874 4.555 -16.605 1.00 84.81 160 SER A O 1
ATOM 1267 N N . GLU A 1 161 ? 29.050 4.492 -18.688 1.00 80.56 161 GLU A N 1
ATOM 1268 C CA . GLU A 1 161 ? 27.650 4.676 -18.291 1.00 80.56 161 GLU A CA 1
ATOM 1269 C C . GLU A 1 161 ? 27.059 3.413 -17.667 1.00 80.56 161 GLU A C 1
ATOM 1271 O O . GLU A 1 161 ? 26.326 3.522 -16.685 1.00 80.56 161 GLU A O 1
ATOM 1276 N N . GLU A 1 162 ? 27.401 2.244 -18.218 1.00 86.56 162 GLU A N 1
ATOM 1277 C CA . GLU A 1 162 ? 26.977 0.939 -17.700 1.00 86.56 162 GLU A CA 1
ATOM 1278 C C . GLU A 1 162 ? 27.639 0.644 -16.347 1.00 86.56 162 GLU A C 1
ATOM 1280 O O . GLU A 1 162 ? 26.982 0.222 -15.402 1.00 86.56 162 GLU A O 1
ATOM 1285 N N . ALA A 1 163 ? 28.936 0.937 -16.220 1.00 83.38 163 ALA A N 1
ATOM 1286 C CA . ALA A 1 163 ? 29.698 0.728 -14.991 1.00 83.38 163 ALA A CA 1
ATOM 1287 C C . ALA A 1 163 ? 29.157 1.526 -13.789 1.00 83.38 163 ALA A C 1
ATOM 1289 O O . ALA A 1 163 ? 29.231 1.060 -12.657 1.00 83.38 163 ALA A O 1
ATOM 1290 N N . ASN A 1 164 ? 28.572 2.702 -14.032 1.00 75.81 164 ASN A N 1
ATOM 1291 C CA . ASN A 1 164 ? 27.975 3.543 -12.991 1.00 75.81 164 ASN A CA 1
ATOM 1292 C C . ASN A 1 164 ? 26.520 3.165 -12.652 1.00 75.81 164 ASN A C 1
ATOM 1294 O O . ASN A 1 164 ? 25.897 3.829 -11.823 1.00 75.81 164 ASN A O 1
ATOM 1298 N N . ARG A 1 165 ? 25.948 2.147 -13.309 1.00 75.06 165 ARG A N 1
ATOM 1299 C CA . ARG A 1 165 ? 24.543 1.732 -13.161 1.00 75.06 165 ARG A CA 1
ATOM 1300 C C . ARG A 1 165 ? 24.449 0.211 -13.001 1.00 75.06 165 ARG A C 1
ATOM 1302 O O . ARG A 1 165 ? 23.948 -0.466 -13.898 1.00 75.06 165 ARG A O 1
ATOM 1309 N N . PRO A 1 166 ? 24.961 -0.336 -11.885 1.00 72.94 166 PRO A N 1
ATOM 1310 C CA . PRO A 1 166 ? 25.007 -1.776 -11.681 1.00 72.94 166 PRO A CA 1
ATOM 1311 C C . PRO A 1 166 ? 23.596 -2.373 -11.661 1.00 72.94 166 PRO A C 1
ATOM 1313 O O . PRO A 1 166 ? 22.735 -1.932 -10.903 1.00 72.94 166 PRO A O 1
ATOM 1316 N N . GLY A 1 167 ? 23.387 -3.379 -12.503 1.00 81.00 167 GLY A N 1
ATOM 1317 C CA . GLY A 1 167 ? 22.146 -4.135 -12.646 1.00 81.00 167 GLY A CA 1
ATOM 1318 C C . GLY A 1 167 ? 22.257 -5.027 -13.876 1.00 81.00 167 GLY A C 1
ATOM 1319 O O . GLY A 1 167 ? 22.702 -4.554 -14.924 1.00 81.00 167 GLY A O 1
ATOM 1320 N N . ALA A 1 168 ? 21.910 -6.306 -13.746 1.00 86.50 168 ALA A N 1
ATOM 1321 C CA . ALA A 1 168 ? 22.014 -7.280 -14.825 1.00 86.50 168 ALA A CA 1
ATOM 1322 C C . ALA A 1 168 ? 20.774 -8.179 -14.873 1.00 86.50 168 ALA A C 1
ATOM 1324 O O . ALA A 1 168 ? 20.218 -8.522 -13.830 1.00 86.50 168 ALA A O 1
ATOM 1325 N N . TRP A 1 169 ? 20.361 -8.558 -16.082 1.00 87.06 169 TRP A N 1
ATOM 1326 C CA . TRP A 1 169 ? 19.177 -9.381 -16.329 1.00 87.06 169 TRP A CA 1
ATOM 1327 C C . TRP A 1 169 ? 19.462 -10.458 -17.380 1.00 87.06 169 TRP A C 1
ATOM 1329 O O . TRP A 1 169 ? 20.171 -10.194 -18.351 1.00 87.06 169 TRP A O 1
ATOM 1339 N N . GLU A 1 170 ? 18.885 -11.646 -17.203 1.00 86.12 170 GLU A N 1
ATOM 1340 C CA . GLU A 1 170 ? 18.891 -12.774 -18.145 1.00 86.12 170 GLU A CA 1
ATOM 1341 C C . GLU A 1 170 ? 17.449 -13.090 -18.556 1.00 86.12 170 GLU A C 1
ATOM 1343 O O . GLU A 1 170 ? 16.649 -13.487 -17.715 1.00 86.12 170 GLU A O 1
ATOM 1348 N N . ASP A 1 171 ? 17.097 -12.902 -19.831 1.00 80.88 171 ASP A N 1
ATOM 1349 C CA . ASP A 1 171 ? 15.738 -13.138 -20.353 1.00 80.88 171 ASP A CA 1
ATOM 1350 C C . ASP A 1 171 ? 14.634 -12.479 -19.491 1.00 80.88 171 ASP A C 1
ATOM 1352 O O . ASP A 1 171 ? 13.645 -13.107 -19.104 1.00 80.88 171 ASP A O 1
ATOM 1356 N N . ASP A 1 172 ? 14.819 -11.192 -19.176 1.00 72.56 172 ASP A N 1
ATOM 1357 C CA . ASP A 1 172 ? 13.977 -10.379 -18.279 1.00 72.56 172 ASP A CA 1
ATOM 1358 C C . ASP A 1 172 ? 13.987 -10.814 -16.790 1.00 72.56 172 ASP A C 1
ATOM 1360 O O . ASP A 1 172 ? 13.250 -10.247 -15.982 1.00 72.56 172 ASP A O 1
ATOM 1364 N N . GLN A 1 173 ? 14.808 -11.790 -16.383 1.00 76.38 173 GLN A N 1
ATOM 1365 C CA . GLN A 1 173 ? 14.987 -12.166 -14.974 1.00 76.38 173 GLN A CA 1
ATOM 1366 C C . GLN A 1 173 ? 16.155 -11.398 -14.344 1.00 76.38 173 GLN A C 1
ATOM 1368 O O . GLN A 1 173 ? 17.257 -11.435 -14.892 1.00 76.38 173 GLN A O 1
ATOM 1373 N N . PRO A 1 174 ? 15.962 -10.712 -13.202 1.00 76.75 174 PRO A N 1
ATOM 1374 C CA . PRO A 1 174 ? 17.041 -10.008 -12.526 1.00 76.75 174 PRO A CA 1
ATOM 1375 C C . PRO A 1 174 ? 18.058 -11.006 -11.980 1.00 76.75 174 PRO A C 1
ATOM 1377 O O . PRO A 1 174 ? 17.702 -11.989 -11.333 1.00 76.75 174 PRO A O 1
ATOM 1380 N N . LEU A 1 175 ? 19.327 -10.718 -12.231 1.00 82.50 175 LEU A N 1
ATOM 1381 C CA . LEU A 1 175 ? 20.445 -11.389 -11.590 1.00 82.50 175 LEU A CA 1
ATOM 1382 C C . LEU A 1 175 ? 20.757 -10.694 -10.262 1.00 82.50 175 LEU A C 1
ATOM 1384 O O . LEU A 1 175 ? 20.403 -9.533 -10.040 1.00 82.50 175 LEU A O 1
ATOM 1388 N N . HIS A 1 176 ? 21.448 -11.395 -9.377 1.00 80.12 176 HIS A N 1
ATOM 1389 C CA . HIS A 1 176 ? 21.824 -10.890 -8.065 1.00 80.12 176 HIS A CA 1
ATOM 1390 C C . HIS A 1 176 ? 23.283 -10.462 -8.028 1.00 80.12 176 HIS A C 1
ATOM 1392 O O . HIS A 1 176 ? 24.132 -11.080 -8.662 1.00 80.12 176 HIS A O 1
ATOM 1398 N N . ILE A 1 177 ? 23.600 -9.408 -7.277 1.00 83.25 177 ILE A N 1
ATOM 1399 C CA . ILE A 1 177 ? 25.006 -9.119 -7.000 1.00 83.25 177 ILE A CA 1
ATOM 1400 C C . ILE A 1 177 ? 25.605 -10.282 -6.204 1.00 83.25 177 ILE A C 1
ATOM 1402 O O . ILE A 1 177 ? 24.961 -10.764 -5.277 1.00 83.25 177 ILE A O 1
ATOM 1406 N N . ALA A 1 178 ? 26.825 -10.686 -6.561 1.00 88.94 178 ALA A N 1
ATOM 1407 C CA . ALA A 1 178 ? 27.580 -11.730 -5.881 1.00 88.94 178 ALA A CA 1
ATOM 1408 C C . ALA A 1 178 ? 27.606 -11.466 -4.373 1.00 88.94 178 ALA A C 1
ATOM 1410 O O . ALA A 1 178 ? 28.066 -10.388 -3.947 1.00 88.94 178 ALA A O 1
ATOM 1411 N N . ARG A 1 179 ? 27.088 -12.413 -3.589 1.00 87.81 179 ARG A N 1
ATOM 1412 C CA . ARG A 1 179 ? 26.805 -12.192 -2.171 1.00 87.81 179 ARG A CA 1
ATOM 1413 C C . ARG A 1 179 ? 27.012 -13.427 -1.308 1.00 87.81 179 ARG A C 1
ATOM 1415 O O . ARG A 1 179 ? 27.275 -14.513 -1.781 1.00 87.81 179 ARG A O 1
ATOM 1422 N N . PHE A 1 180 ? 26.917 -13.231 -0.000 1.00 87.94 180 PHE A N 1
ATOM 1423 C CA . PHE A 1 180 ? 26.805 -14.313 0.959 1.00 87.94 180 PHE A CA 1
ATOM 1424 C C . PHE A 1 180 ? 26.025 -13.849 2.204 1.00 87.94 180 PHE A C 1
ATOM 1426 O O . PHE A 1 180 ? 26.379 -12.803 2.769 1.00 87.94 180 PHE A O 1
ATOM 1433 N N . PRO A 1 181 ? 25.029 -14.619 2.686 1.00 84.31 181 PRO A N 1
ATOM 1434 C CA . PRO A 1 181 ? 24.531 -15.890 2.137 1.00 84.31 181 PRO A CA 1
ATOM 1435 C C . PRO A 1 181 ? 23.886 -15.752 0.744 1.00 84.31 181 PRO A C 1
ATOM 1437 O O . PRO A 1 181 ? 23.587 -14.644 0.305 1.00 84.31 181 PRO A O 1
ATOM 1440 N N . GLU A 1 182 ? 23.731 -16.877 0.038 1.00 75.50 182 GLU A N 1
ATOM 1441 C CA . GLU A 1 182 ? 23.189 -16.913 -1.333 1.00 75.50 182 GLU A CA 1
ATOM 1442 C C . GLU A 1 182 ? 21.700 -16.571 -1.391 1.00 75.50 182 GLU A C 1
ATOM 1444 O O . GLU A 1 182 ? 21.246 -15.834 -2.273 1.00 75.50 182 GLU A O 1
ATOM 1449 N N . ASP A 1 183 ? 20.934 -17.125 -0.450 1.00 70.25 183 ASP A N 1
ATOM 1450 C CA . ASP A 1 183 ? 19.505 -16.869 -0.335 1.00 70.25 183 ASP A CA 1
ATOM 1451 C C . ASP A 1 183 ? 19.282 -15.465 0.233 1.00 70.25 183 ASP A C 1
ATOM 1453 O O . ASP A 1 183 ? 19.927 -15.072 1.201 1.00 70.25 183 ASP A O 1
ATOM 1457 N N . VAL A 1 184 ? 18.376 -14.711 -0.387 1.00 57.31 184 VAL A N 1
ATOM 1458 C CA . VAL A 1 184 ? 18.039 -13.333 0.009 1.00 57.31 184 VAL A CA 1
ATOM 1459 C C . VAL A 1 184 ? 17.358 -13.272 1.368 1.00 57.31 184 VAL A C 1
ATOM 1461 O O . VAL A 1 184 ? 17.424 -12.247 2.043 1.00 57.31 184 VAL A O 1
ATOM 1464 N N . ASP A 1 185 ? 16.705 -14.369 1.748 1.00 56.59 185 ASP A N 1
ATOM 1465 C CA . ASP A 1 185 ? 16.003 -14.495 3.018 1.00 56.59 185 ASP A CA 1
ATOM 1466 C C . ASP A 1 185 ? 16.962 -14.878 4.164 1.00 56.59 185 ASP A C 1
ATOM 1468 O O . ASP A 1 185 ? 16.612 -14.748 5.341 1.00 56.59 185 ASP A O 1
ATOM 1472 N N . ASP A 1 186 ? 18.188 -15.311 3.841 1.00 68.62 186 ASP A N 1
ATOM 1473 C CA . ASP A 1 186 ? 19.219 -15.687 4.806 1.00 68.62 186 ASP A CA 1
ATOM 1474 C C . ASP A 1 186 ? 20.191 -14.526 5.054 1.00 68.62 186 ASP A C 1
ATOM 1476 O O . ASP A 1 186 ? 20.735 -13.929 4.135 1.00 68.62 186 ASP A O 1
ATOM 1480 N N . THR A 1 187 ? 20.512 -14.249 6.320 1.00 72.38 187 THR A N 1
ATOM 1481 C CA . THR A 1 187 ? 21.459 -13.181 6.682 1.00 72.38 187 THR A CA 1
ATOM 1482 C C . THR A 1 187 ? 22.522 -13.655 7.669 1.00 72.38 187 THR A C 1
ATOM 1484 O O . THR A 1 187 ? 22.316 -14.586 8.453 1.00 72.38 187 THR A O 1
ATOM 1487 N N . LEU A 1 188 ? 23.692 -13.008 7.646 1.00 82.62 188 LEU A N 1
ATOM 1488 C CA . LEU A 1 188 ? 24.679 -13.119 8.722 1.00 82.62 188 LEU A CA 1
ATOM 1489 C C . LEU A 1 188 ? 24.298 -12.194 9.869 1.00 82.62 188 LEU A C 1
ATOM 1491 O O . LEU A 1 188 ? 23.712 -11.151 9.629 1.00 82.62 188 LEU A O 1
ATOM 1495 N N . ILE A 1 189 ? 24.664 -12.537 11.105 1.00 80.25 189 ILE A N 1
ATOM 1496 C CA . ILE A 1 189 ? 24.318 -11.753 12.298 1.00 80.25 189 ILE A CA 1
ATOM 1497 C C . ILE A 1 189 ? 25.598 -11.423 13.067 1.00 80.25 189 ILE A C 1
ATOM 1499 O O . ILE A 1 189 ? 26.231 -12.304 13.653 1.00 80.25 189 ILE A O 1
ATOM 1503 N N . ALA A 1 190 ? 25.969 -10.140 13.102 1.00 77.44 190 ALA A N 1
ATOM 1504 C CA . ALA A 1 190 ? 27.186 -9.698 13.781 1.00 77.44 190 ALA A CA 1
ATOM 1505 C C . ALA A 1 190 ? 27.027 -9.741 15.314 1.00 77.44 190 ALA A C 1
ATOM 1507 O O . ALA A 1 190 ? 26.201 -9.023 15.877 1.00 77.44 190 ALA A O 1
ATOM 1508 N N . GLN A 1 191 ? 27.859 -10.527 16.013 1.00 83.00 191 GLN A N 1
ATOM 1509 C CA . GLN A 1 191 ? 27.816 -10.633 17.484 1.00 83.00 191 GLN A CA 1
ATOM 1510 C C . GLN A 1 191 ? 28.271 -9.350 18.176 1.00 83.00 191 GLN A C 1
ATOM 1512 O O . GLN A 1 191 ? 27.770 -9.002 19.240 1.00 83.00 191 GLN A O 1
ATOM 1517 N N . GLU A 1 192 ? 29.231 -8.651 17.581 1.00 81.88 192 GLU A N 1
ATOM 1518 C CA . GLU A 1 192 ? 29.597 -7.290 17.953 1.00 81.88 192 GLU A CA 1
ATOM 1519 C C . GLU A 1 192 ? 29.837 -6.495 16.677 1.00 81.88 192 GLU A C 1
ATOM 1521 O O . GLU A 1 192 ? 30.413 -7.010 15.719 1.00 81.88 192 GLU A O 1
ATOM 1526 N N . LEU A 1 193 ? 29.419 -5.234 16.667 1.00 81.50 193 LEU A N 1
ATOM 1527 C CA . LEU A 1 193 ? 29.633 -4.343 15.542 1.00 81.50 193 LEU A CA 1
ATOM 1528 C C . LEU A 1 193 ? 29.948 -2.940 16.051 1.00 81.50 193 LEU A C 1
ATOM 1530 O O . LEU A 1 193 ? 29.256 -2.375 16.892 1.00 81.50 193 LEU A O 1
ATOM 1534 N N . THR A 1 194 ? 31.032 -2.379 15.536 1.00 80.31 194 THR A N 1
ATOM 1535 C CA . THR A 1 194 ? 31.482 -1.024 15.831 1.00 80.31 194 THR A CA 1
ATOM 1536 C C . THR A 1 194 ? 31.751 -0.285 14.531 1.00 80.31 194 THR A C 1
ATOM 1538 O O . THR A 1 194 ? 31.814 -0.865 13.453 1.00 80.31 194 THR A O 1
ATOM 1541 N N . ARG A 1 195 ? 32.039 1.010 14.639 1.00 76.12 195 ARG A N 1
ATOM 1542 C CA . ARG A 1 195 ? 32.499 1.839 13.520 1.00 76.12 195 ARG A CA 1
ATOM 1543 C C . ARG A 1 195 ? 33.738 1.293 12.778 1.00 76.12 195 ARG A C 1
ATOM 1545 O O . ARG A 1 195 ? 33.973 1.672 11.634 1.00 76.12 195 ARG A O 1
ATOM 1552 N N . TYR A 1 196 ? 34.551 0.455 13.421 1.00 84.12 196 TYR A N 1
ATOM 1553 C CA . TYR A 1 196 ? 35.852 0.024 12.889 1.00 84.12 196 TYR A CA 1
ATOM 1554 C C . TYR A 1 196 ? 35.983 -1.481 12.678 1.00 84.12 196 TYR A C 1
ATOM 1556 O O . TYR A 1 196 ? 36.910 -1.907 11.998 1.00 84.12 196 TYR A O 1
ATOM 1564 N N . HIS A 1 197 ? 35.130 -2.287 13.299 1.00 87.38 197 HIS A N 1
ATOM 1565 C CA . HIS A 1 197 ? 35.219 -3.738 13.205 1.00 87.38 197 HIS A CA 1
ATOM 1566 C C . HIS A 1 197 ? 33.889 -4.398 13.543 1.00 87.38 197 HIS A C 1
ATOM 1568 O O . HIS A 1 197 ? 33.069 -3.805 14.249 1.00 87.38 197 HIS A O 1
ATOM 1574 N N . LEU A 1 198 ? 33.754 -5.649 13.119 1.00 90.00 198 LEU A N 1
ATOM 1575 C CA . LEU A 1 198 ? 32.725 -6.581 13.559 1.00 90.00 198 LEU A CA 1
ATOM 1576 C C . LEU A 1 198 ? 33.363 -7.854 14.124 1.00 90.00 198 LEU A C 1
ATOM 1578 O O . LEU A 1 198 ? 34.506 -8.183 13.795 1.00 90.00 198 LEU A O 1
ATOM 1582 N N . ILE A 1 199 ? 32.612 -8.579 14.947 1.00 90.25 199 ILE A N 1
ATOM 1583 C CA . ILE A 1 199 ? 32.951 -9.924 15.412 1.00 90.25 199 ILE A CA 1
ATOM 1584 C C . ILE A 1 199 ? 31.842 -10.874 14.978 1.00 90.25 199 ILE A C 1
ATOM 1586 O O . ILE A 1 199 ? 30.699 -10.732 15.412 1.00 90.25 199 ILE A O 1
ATOM 1590 N N . ASP A 1 200 ? 32.185 -11.851 14.144 1.00 91.06 200 ASP A N 1
ATOM 1591 C CA . ASP A 1 200 ? 31.237 -12.865 13.688 1.00 91.06 200 ASP A CA 1
ATOM 1592 C C . ASP A 1 200 ? 31.945 -14.201 13.385 1.00 91.06 200 ASP A C 1
ATOM 1594 O O . ASP A 1 200 ? 32.712 -14.315 12.419 1.00 91.06 200 ASP A O 1
ATOM 1598 N N . PRO A 1 201 ? 31.710 -15.247 14.201 1.00 90.62 201 PRO A N 1
ATOM 1599 C CA . PRO A 1 201 ? 32.236 -16.583 13.948 1.00 90.62 201 PRO A CA 1
ATOM 1600 C C . PRO A 1 201 ? 31.707 -17.227 12.663 1.00 90.62 201 PRO A C 1
ATOM 1602 O O . PRO A 1 201 ? 32.377 -18.115 12.135 1.00 90.62 201 PRO A O 1
ATOM 1605 N N . ALA A 1 202 ? 30.538 -16.820 12.157 1.00 90.81 202 ALA A N 1
ATOM 1606 C CA . ALA A 1 202 ? 29.964 -17.370 10.932 1.00 90.81 202 ALA A CA 1
ATOM 1607 C C . ALA A 1 202 ? 30.849 -17.076 9.714 1.00 90.81 202 ALA A C 1
ATOM 1609 O O . ALA A 1 202 ? 30.938 -17.913 8.821 1.00 90.81 202 ALA A O 1
ATOM 1610 N N . LEU A 1 203 ? 31.618 -15.980 9.719 1.00 92.25 203 LEU A N 1
ATOM 1611 C CA . LEU A 1 203 ? 32.587 -15.678 8.660 1.00 92.25 203 LEU A CA 1
ATOM 1612 C C . LEU A 1 203 ? 33.639 -16.775 8.460 1.00 92.25 203 LEU A C 1
ATOM 1614 O O . LEU A 1 203 ? 34.154 -16.937 7.358 1.00 92.25 203 LEU A O 1
ATOM 1618 N N . ASN A 1 204 ? 33.930 -17.595 9.474 1.00 94.31 204 ASN A N 1
ATOM 1619 C CA . ASN A 1 204 ? 34.902 -18.679 9.329 1.00 94.31 204 ASN A CA 1
ATOM 1620 C C . ASN A 1 204 ? 34.463 -19.795 8.369 1.00 94.31 204 ASN A C 1
ATOM 1622 O O . ASN A 1 204 ? 35.301 -20.634 8.026 1.00 94.31 204 ASN A O 1
ATOM 1626 N N . GLN A 1 205 ? 33.200 -19.812 7.930 1.00 92.69 205 GLN A N 1
ATOM 1627 C CA . GLN A 1 205 ? 32.749 -20.706 6.862 1.00 92.69 205 GLN A CA 1
ATOM 1628 C C . GLN A 1 205 ? 33.262 -20.295 5.473 1.00 92.69 205 GLN A C 1
ATOM 1630 O O . GLN A 1 205 ? 33.325 -21.140 4.583 1.00 92.69 205 GLN A O 1
ATOM 1635 N N . LEU A 1 206 ? 33.686 -19.038 5.315 1.00 94.00 206 LEU A N 1
ATOM 1636 C CA . LEU A 1 206 ? 34.241 -18.482 4.084 1.00 94.00 206 LEU A CA 1
ATOM 1637 C C . LEU A 1 206 ? 35.772 -18.535 4.076 1.00 94.00 206 LEU A C 1
ATOM 1639 O O . LEU A 1 206 ? 36.432 -18.618 5.121 1.00 94.00 206 LEU A O 1
ATOM 1643 N N . LEU A 1 207 ? 36.360 -18.468 2.882 1.00 94.69 207 LEU A N 1
ATOM 1644 C CA . LEU A 1 207 ? 37.798 -18.265 2.687 1.00 94.69 207 LEU A CA 1
ATOM 1645 C C . LEU A 1 207 ? 38.182 -16.800 2.943 1.00 94.69 207 LEU A C 1
ATOM 1647 O O . LEU A 1 207 ? 37.373 -15.900 2.758 1.00 94.69 207 LEU A O 1
ATOM 1651 N N . ASP A 1 208 ? 39.441 -16.529 3.309 1.00 94.06 208 ASP A N 1
ATOM 1652 C CA . ASP A 1 208 ? 39.886 -15.145 3.577 1.00 94.06 208 ASP A CA 1
ATOM 1653 C C . ASP A 1 208 ? 39.697 -14.238 2.353 1.00 94.06 208 ASP A C 1
ATOM 1655 O O . ASP A 1 208 ? 39.351 -13.074 2.501 1.00 94.06 208 ASP A O 1
ATOM 1659 N N . GLU A 1 209 ? 39.867 -14.777 1.143 1.00 93.25 209 GLU A N 1
ATOM 1660 C CA . GLU A 1 209 ? 39.661 -14.036 -0.109 1.00 93.25 209 GLU A CA 1
ATOM 1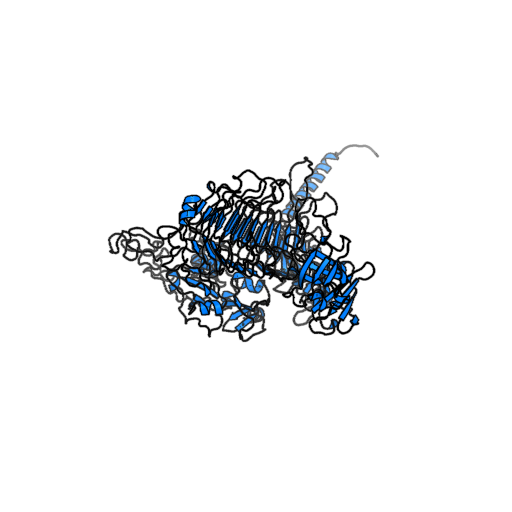661 C C . GLU A 1 209 ? 38.187 -13.706 -0.403 1.00 93.25 209 GLU A C 1
ATOM 1663 O O . GLU A 1 209 ? 37.921 -12.800 -1.183 1.00 93.25 209 GLU A O 1
ATOM 1668 N N . GLN A 1 210 ? 37.243 -14.411 0.229 1.00 94.38 210 GLN A N 1
ATOM 1669 C CA . GLN A 1 210 ? 35.802 -14.135 0.166 1.00 94.38 210 GLN A CA 1
ATOM 1670 C C . GLN A 1 210 ? 35.354 -13.116 1.224 1.00 94.38 210 GLN A C 1
ATOM 1672 O O . GLN A 1 210 ? 34.249 -12.588 1.147 1.00 94.38 210 GLN A O 1
ATOM 1677 N N . ILE A 1 211 ? 36.195 -12.850 2.227 1.00 94.12 211 ILE A N 1
ATOM 1678 C CA . ILE A 1 211 ? 35.898 -11.930 3.332 1.00 94.12 211 ILE A CA 1
ATOM 1679 C C . ILE A 1 211 ? 36.607 -10.593 3.109 1.00 94.12 211 ILE A C 1
ATOM 1681 O O . ILE A 1 211 ? 35.993 -9.535 3.198 1.00 94.12 211 ILE A O 1
ATOM 1685 N N . ILE A 1 212 ? 37.912 -10.634 2.839 1.00 93.75 212 ILE A N 1
ATOM 1686 C CA . ILE A 1 212 ? 38.734 -9.444 2.603 1.00 93.75 212 ILE A CA 1
ATOM 1687 C C . ILE A 1 212 ? 38.287 -8.794 1.293 1.00 93.75 212 ILE A C 1
ATOM 1689 O O . ILE A 1 212 ? 38.018 -9.492 0.320 1.00 93.75 212 ILE A O 1
ATOM 1693 N N . ASP A 1 213 ? 38.208 -7.463 1.284 1.00 89.25 213 ASP A N 1
ATOM 1694 C CA . ASP A 1 213 ? 37.676 -6.631 0.199 1.00 89.25 213 ASP A CA 1
ATOM 1695 C C . ASP A 1 213 ? 36.172 -6.774 -0.083 1.00 89.25 213 ASP A C 1
ATOM 1697 O O . ASP A 1 213 ? 35.631 -5.985 -0.861 1.00 89.25 213 ASP A O 1
ATOM 1701 N N . SER A 1 214 ? 35.471 -7.685 0.592 1.00 91.88 214 SER A N 1
ATOM 1702 C CA . SER A 1 214 ? 34.012 -7.718 0.550 1.00 91.88 214 SER A CA 1
ATOM 1703 C C . SER A 1 214 ? 33.430 -6.500 1.248 1.00 91.88 214 SER A C 1
ATOM 1705 O O . SER A 1 214 ? 33.945 -6.003 2.259 1.00 91.88 214 SER A O 1
ATOM 1707 N N . TRP A 1 215 ? 32.326 -6.017 0.695 1.00 87.50 215 TRP A N 1
ATOM 1708 C CA . TRP A 1 215 ? 31.517 -5.007 1.341 1.00 87.50 215 TRP A CA 1
ATOM 1709 C C . TRP A 1 215 ? 30.558 -5.703 2.287 1.00 87.50 215 TRP A C 1
ATOM 1711 O O . TRP A 1 215 ? 29.768 -6.541 1.871 1.00 87.50 215 TRP A O 1
ATOM 1721 N N . MET A 1 216 ? 30.624 -5.339 3.558 1.00 86.00 216 MET A N 1
ATOM 1722 C CA . MET A 1 216 ? 29.539 -5.604 4.481 1.00 86.00 216 MET A CA 1
ATOM 1723 C C . MET A 1 216 ? 28.428 -4.598 4.185 1.00 86.00 216 MET A C 1
ATOM 1725 O O . MET A 1 216 ? 28.659 -3.389 4.278 1.00 86.00 216 MET A O 1
ATOM 1729 N N . GLU A 1 217 ? 27.249 -5.089 3.823 1.00 76.00 217 GLU A N 1
ATOM 1730 C CA . GLU A 1 217 ? 26.044 -4.285 3.638 1.00 76.00 217 GLU A CA 1
ATOM 1731 C C . GLU A 1 217 ? 25.075 -4.538 4.792 1.00 76.00 217 GLU A C 1
ATOM 1733 O O . GLU A 1 217 ? 24.663 -5.673 5.031 1.00 76.00 217 GLU A O 1
ATOM 1738 N N . ILE A 1 218 ? 24.739 -3.463 5.508 1.00 68.62 218 ILE A N 1
ATOM 1739 C CA . ILE A 1 218 ? 23.805 -3.461 6.634 1.00 68.62 218 ILE A CA 1
ATOM 1740 C C . ILE A 1 218 ? 22.656 -2.515 6.321 1.00 68.62 218 ILE A C 1
ATOM 1742 O O . ILE A 1 218 ? 22.867 -1.387 5.869 1.00 68.62 218 ILE A O 1
ATOM 1746 N N . MET A 1 219 ? 21.449 -2.960 6.645 1.00 55.16 219 MET A N 1
ATOM 1747 C CA . MET A 1 219 ? 20.264 -2.112 6.684 1.00 55.16 219 MET A CA 1
ATOM 1748 C C . MET A 1 219 ? 20.163 -1.473 8.072 1.00 55.16 219 MET A C 1
ATOM 1750 O O . MET A 1 219 ? 20.186 -2.184 9.076 1.00 55.16 219 MET A O 1
ATOM 1754 N N . THR A 1 220 ? 20.081 -0.142 8.149 1.00 50.69 220 THR A N 1
ATOM 1755 C CA . THR A 1 220 ? 19.929 0.578 9.427 1.00 50.69 220 THR A CA 1
ATOM 1756 C C . THR A 1 220 ? 18.627 1.375 9.468 1.00 50.69 220 THR A C 1
ATOM 1758 O O . THR A 1 220 ? 18.051 1.660 8.424 1.00 50.69 220 THR A O 1
ATOM 1761 N N . GLU A 1 221 ? 18.191 1.758 10.673 1.00 41.91 221 GLU A N 1
ATOM 1762 C CA . GLU A 1 221 ? 16.927 2.474 10.936 1.00 41.91 221 GLU A CA 1
ATOM 1763 C C . GLU A 1 221 ? 16.768 3.811 10.197 1.00 41.91 221 GLU A C 1
ATOM 1765 O O . GLU A 1 221 ? 15.641 4.234 9.963 1.00 41.91 221 GLU A O 1
ATOM 1770 N N . LEU A 1 222 ? 17.870 4.490 9.857 1.00 40.22 222 LEU A N 1
ATOM 1771 C CA . LEU A 1 222 ? 17.858 5.865 9.331 1.00 40.22 222 LEU A CA 1
ATOM 1772 C C . LEU A 1 222 ? 18.598 6.006 7.997 1.00 40.22 222 LEU A C 1
ATOM 1774 O O . LEU A 1 222 ? 18.183 6.787 7.148 1.00 40.22 222 LEU A O 1
ATOM 1778 N N . ASP A 1 223 ? 19.660 5.225 7.787 1.00 45.09 223 ASP A N 1
ATOM 1779 C CA . ASP A 1 223 ? 20.393 5.192 6.526 1.00 45.09 223 ASP A CA 1
ATOM 1780 C C . ASP A 1 223 ? 19.990 3.923 5.778 1.00 45.09 223 ASP A C 1
ATOM 1782 O O . ASP A 1 223 ? 20.311 2.803 6.197 1.00 45.09 223 ASP A O 1
ATOM 1786 N N . TRP A 1 224 ? 19.271 4.114 4.669 1.00 49.81 224 TRP A N 1
ATOM 1787 C CA . TRP A 1 224 ? 18.616 3.035 3.931 1.00 49.81 224 TRP A CA 1
ATOM 1788 C C . TRP A 1 224 ? 19.610 1.964 3.452 1.00 49.81 224 TRP A C 1
ATOM 1790 O O . TRP A 1 224 ? 19.177 0.839 3.262 1.00 49.81 224 TRP A O 1
ATOM 1800 N N . HIS A 1 225 ? 20.918 2.271 3.345 1.00 55.44 225 HIS A N 1
ATOM 1801 C CA . HIS A 1 225 ? 22.044 1.321 3.238 1.00 55.44 225 HIS A CA 1
ATOM 1802 C C . HIS A 1 225 ? 23.279 1.885 3.941 1.00 55.44 225 HIS A C 1
ATOM 1804 O O . HIS A 1 225 ? 23.736 2.969 3.577 1.00 55.44 225 HIS A O 1
ATOM 1810 N N . VAL A 1 226 ? 23.894 1.120 4.845 1.00 64.88 226 VAL A N 1
ATOM 1811 C CA . VAL A 1 226 ? 25.231 1.434 5.363 1.00 64.88 226 VAL A CA 1
ATOM 1812 C C . VAL A 1 226 ? 26.205 0.344 4.951 1.00 64.88 226 VAL A C 1
ATOM 1814 O O . VAL A 1 226 ? 26.023 -0.833 5.260 1.00 64.88 226 VAL A O 1
ATOM 1817 N N . LYS A 1 227 ? 27.269 0.747 4.257 1.00 76.06 227 LYS A N 1
ATOM 1818 C CA . LYS A 1 227 ? 28.310 -0.154 3.769 1.00 76.06 227 LYS A CA 1
ATOM 1819 C C . LYS A 1 227 ? 29.644 0.112 4.444 1.00 76.06 227 LYS A C 1
ATOM 1821 O O . LYS A 1 227 ? 30.057 1.262 4.623 1.00 76.06 227 LYS A O 1
ATOM 1826 N N . ALA A 1 228 ? 30.349 -0.964 4.767 1.00 82.62 228 ALA A N 1
ATOM 1827 C CA . ALA A 1 228 ? 31.748 -0.894 5.156 1.00 82.62 228 ALA A CA 1
ATOM 1828 C C . ALA A 1 228 ? 32.553 -1.992 4.473 1.00 82.62 228 ALA A C 1
ATOM 1830 O O . ALA A 1 228 ? 32.200 -3.169 4.520 1.00 82.62 228 ALA A O 1
ATOM 1831 N N . LYS A 1 229 ? 33.659 -1.606 3.843 1.00 90.25 229 LYS A N 1
ATOM 1832 C CA . LYS A 1 229 ? 34.571 -2.561 3.219 1.00 90.25 229 LYS A CA 1
ATOM 1833 C C . LYS A 1 229 ? 35.474 -3.213 4.268 1.00 90.25 229 LYS A C 1
ATOM 1835 O O . LYS A 1 229 ? 36.022 -2.510 5.122 1.00 90.25 229 LYS A O 1
ATOM 1840 N N . ILE A 1 230 ? 35.657 -4.532 4.203 1.00 93.19 230 ILE A N 1
ATOM 1841 C CA . ILE A 1 230 ? 36.521 -5.283 5.127 1.00 93.19 230 ILE A CA 1
ATOM 1842 C C . ILE A 1 230 ? 37.980 -5.232 4.648 1.00 93.19 230 ILE A C 1
ATOM 1844 O O . ILE A 1 230 ? 38.304 -5.667 3.547 1.00 93.19 230 ILE A O 1
ATOM 1848 N N . GLU A 1 231 ? 38.872 -4.717 5.494 1.00 95.19 231 GLU A N 1
ATOM 1849 C CA . GLU A 1 231 ? 40.318 -4.612 5.252 1.00 95.19 231 GLU A CA 1
ATOM 1850 C C . GLU A 1 231 ? 41.074 -5.875 5.695 1.00 95.19 231 GLU A C 1
ATOM 1852 O O . GLU A 1 231 ? 42.038 -6.295 5.057 1.00 95.19 231 GLU A O 1
ATOM 1857 N N . SER A 1 232 ? 40.673 -6.488 6.813 1.00 95.75 232 SER A N 1
ATOM 1858 C CA . SER A 1 232 ? 41.337 -7.691 7.331 1.00 95.75 232 SER A CA 1
ATOM 1859 C C . SER A 1 232 ? 40.413 -8.539 8.197 1.00 95.75 232 SER A C 1
ATOM 1861 O O . SER A 1 232 ? 39.447 -8.025 8.755 1.00 95.75 232 SER A O 1
ATOM 1863 N N . TYR A 1 233 ? 40.732 -9.828 8.328 1.00 96.88 233 TYR A N 1
ATOM 1864 C CA . TYR A 1 233 ? 40.006 -10.777 9.171 1.00 96.88 233 TYR A CA 1
ATOM 1865 C C . TYR A 1 233 ? 40.977 -11.637 9.991 1.00 96.88 233 TYR A C 1
ATOM 1867 O O . TYR A 1 233 ? 41.939 -12.185 9.451 1.00 96.88 233 TYR A O 1
ATOM 1875 N N . ASP A 1 234 ? 40.729 -11.760 11.295 1.00 96.69 234 ASP A N 1
ATOM 1876 C CA . ASP A 1 234 ? 41.446 -12.666 12.195 1.00 96.69 234 ASP A CA 1
ATOM 1877 C C . ASP A 1 234 ? 40.560 -13.870 12.539 1.00 96.69 234 ASP A C 1
ATOM 1879 O O . ASP A 1 234 ? 39.568 -13.752 13.256 1.00 96.69 234 ASP A O 1
ATOM 1883 N N . ARG A 1 235 ? 40.948 -15.055 12.057 1.00 94.81 235 ARG A N 1
ATOM 1884 C CA . ARG A 1 235 ? 40.194 -16.303 12.248 1.00 94.81 235 ARG A CA 1
ATOM 1885 C C . ARG A 1 235 ? 40.141 -16.801 13.685 1.00 94.81 235 ARG A C 1
ATOM 1887 O O . ARG A 1 235 ? 39.184 -17.500 14.022 1.00 94.81 235 ARG A O 1
ATOM 1894 N N . ASP A 1 236 ? 41.159 -16.502 14.493 1.00 95.12 236 ASP A N 1
ATOM 1895 C CA . ASP A 1 236 ? 41.244 -16.975 15.879 1.00 95.12 236 ASP A CA 1
ATOM 1896 C C . ASP A 1 236 ? 40.321 -16.156 16.788 1.00 95.12 236 ASP A C 1
ATOM 1898 O O . ASP A 1 236 ? 39.772 -16.685 17.755 1.00 95.12 236 ASP A O 1
ATOM 1902 N N . THR A 1 237 ? 40.158 -14.867 16.480 1.00 95.00 237 THR A N 1
ATOM 1903 C CA . THR A 1 237 ? 39.315 -13.939 17.250 1.00 95.00 237 THR A CA 1
ATOM 1904 C C . THR A 1 237 ? 37.967 -13.642 16.590 1.00 95.00 237 THR A C 1
ATOM 1906 O O . THR A 1 237 ? 37.094 -13.080 17.244 1.00 95.00 237 THR A O 1
ATOM 1909 N N . HIS A 1 238 ? 37.780 -14.055 15.334 1.00 94.75 238 HIS A N 1
ATOM 1910 C CA . HIS A 1 238 ? 36.610 -13.788 14.489 1.00 94.75 238 HIS A CA 1
ATOM 1911 C C . HIS A 1 238 ? 36.370 -12.301 14.202 1.00 94.75 238 HIS A C 1
ATOM 1913 O O . HIS A 1 238 ? 35.246 -11.902 13.905 1.00 94.75 238 HIS A O 1
ATOM 1919 N N . VAL A 1 239 ? 37.420 -11.482 14.293 1.00 95.50 239 VAL A N 1
ATOM 1920 C CA . VAL A 1 239 ? 37.338 -10.029 14.125 1.00 95.50 239 VAL A CA 1
ATOM 1921 C C . VAL A 1 239 ? 37.595 -9.668 12.665 1.00 95.50 239 VAL A C 1
ATOM 1923 O O . VAL A 1 239 ? 38.688 -9.922 12.159 1.00 95.50 239 VAL A O 1
ATOM 1926 N N . ALA A 1 240 ? 36.628 -9.028 12.008 1.00 93.81 240 ALA A N 1
ATOM 1927 C CA . ALA A 1 240 ? 36.824 -8.349 10.728 1.00 93.81 240 ALA A CA 1
ATOM 1928 C C . ALA A 1 240 ? 36.970 -6.839 10.959 1.00 93.81 240 ALA A C 1
ATOM 1930 O O . ALA A 1 240 ? 36.137 -6.226 11.619 1.00 93.81 240 ALA A O 1
ATOM 1931 N N . ILE A 1 241 ? 38.038 -6.239 10.437 1.00 94.06 241 ILE A N 1
ATOM 1932 C CA . ILE A 1 241 ? 38.348 -4.808 10.561 1.00 94.06 241 ILE A CA 1
ATOM 1933 C C . ILE A 1 241 ? 37.971 -4.112 9.259 1.00 94.06 241 ILE A C 1
ATOM 1935 O O . ILE A 1 241 ? 38.304 -4.605 8.183 1.00 94.06 241 ILE A O 1
ATOM 1939 N N . PHE A 1 242 ? 37.315 -2.959 9.356 1.00 91.62 242 PHE A N 1
ATOM 1940 C CA . PHE A 1 242 ? 36.926 -2.151 8.205 1.00 91.62 242 PHE A CA 1
ATOM 1941 C C . PHE A 1 242 ? 38.009 -1.161 7.790 1.00 91.62 242 PHE A C 1
ATOM 1943 O O . PHE A 1 242 ? 38.790 -0.693 8.623 1.00 91.62 242 PHE A O 1
ATOM 1950 N N . TYR A 1 243 ? 37.965 -0.750 6.523 1.00 88.75 243 TYR A N 1
ATOM 1951 C CA . TYR A 1 243 ? 38.754 0.378 6.038 1.00 88.75 243 TYR A CA 1
ATOM 1952 C C . TYR A 1 243 ? 38.515 1.624 6.903 1.00 88.75 243 TYR A C 1
ATOM 1954 O O . TYR A 1 243 ? 37.385 1.955 7.269 1.00 88.75 243 TYR A O 1
ATOM 1962 N N . ALA A 1 244 ? 39.600 2.333 7.222 1.00 83.62 244 ALA A N 1
ATOM 1963 C CA . ALA A 1 244 ? 39.572 3.544 8.044 1.00 83.62 244 ALA A CA 1
ATOM 1964 C C . ALA A 1 244 ? 39.215 4.825 7.260 1.00 83.62 244 ALA A C 1
ATOM 1966 O O . ALA A 1 244 ? 39.250 5.917 7.831 1.00 83.62 244 ALA A O 1
ATOM 1967 N N . ASP A 1 245 ? 38.910 4.705 5.968 1.00 79.25 245 ASP A N 1
ATOM 1968 C CA . ASP A 1 245 ? 38.526 5.814 5.098 1.00 79.25 245 ASP A CA 1
ATOM 1969 C C . ASP A 1 245 ? 36.998 5.919 5.009 1.00 79.25 245 ASP A C 1
ATOM 1971 O O . ASP A 1 245 ? 36.310 4.933 4.738 1.00 79.25 245 ASP A O 1
ATOM 1975 N N . SER A 1 246 ? 36.469 7.120 5.237 1.00 67.56 246 SER A N 1
ATOM 1976 C CA . SER A 1 246 ? 35.035 7.406 5.195 1.00 67.56 246 SER A CA 1
ATOM 1977 C C . SER A 1 246 ? 34.405 7.232 3.813 1.00 67.56 246 SER A C 1
ATOM 1979 O O . SER A 1 246 ? 33.192 7.081 3.737 1.00 67.56 246 SER A O 1
ATOM 1981 N N . GLU A 1 247 ? 35.198 7.239 2.738 1.00 70.94 247 GLU A N 1
ATOM 1982 C CA . GLU A 1 247 ? 34.718 6.912 1.388 1.00 70.94 247 GLU A CA 1
ATOM 1983 C C . GLU A 1 247 ? 34.284 5.438 1.274 1.00 70.94 247 GLU A C 1
ATOM 1985 O O . GLU A 1 247 ? 33.328 5.123 0.571 1.00 70.94 247 GLU A O 1
ATOM 1990 N N . TYR A 1 248 ? 34.942 4.537 2.013 1.00 68.94 248 TYR A N 1
ATOM 1991 C CA . TYR A 1 248 ? 34.720 3.083 1.949 1.00 68.94 248 TYR A CA 1
ATOM 1992 C C . TYR A 1 248 ? 34.002 2.510 3.170 1.00 68.94 248 TYR A C 1
ATOM 1994 O O . TYR A 1 248 ? 33.577 1.355 3.174 1.00 68.94 248 TYR A O 1
ATOM 2002 N N . ASN A 1 249 ? 33.915 3.287 4.241 1.00 78.06 249 ASN A N 1
ATOM 2003 C CA . ASN A 1 249 ? 33.277 2.878 5.472 1.00 78.06 249 ASN A CA 1
ATOM 2004 C C . ASN A 1 249 ? 32.353 3.993 5.948 1.00 78.06 249 ASN A C 1
ATOM 2006 O O . ASN A 1 249 ? 32.751 4.923 6.654 1.00 78.06 249 ASN A O 1
ATOM 2010 N N . GLN A 1 250 ? 31.087 3.861 5.563 1.00 72.81 250 GLN A N 1
ATOM 2011 C CA . GLN A 1 250 ? 30.038 4.824 5.872 1.00 72.81 250 GLN A CA 1
ATOM 2012 C C . GLN A 1 250 ? 29.750 4.900 7.381 1.00 72.81 250 GLN A C 1
ATOM 2014 O O . GLN A 1 250 ? 29.280 5.928 7.864 1.00 72.81 250 GLN A O 1
ATOM 2019 N N . LEU A 1 251 ? 30.158 3.897 8.173 1.00 70.44 251 LEU A N 1
ATOM 2020 C CA . LEU A 1 251 ? 30.082 3.951 9.639 1.00 70.44 251 LEU A CA 1
ATOM 2021 C C . LEU A 1 251 ? 31.025 5.007 10.246 1.00 70.44 251 LEU A C 1
ATOM 2023 O O . LEU A 1 251 ? 30.840 5.413 11.402 1.00 70.44 251 LEU A O 1
ATOM 2027 N N . LEU A 1 252 ? 32.047 5.453 9.502 1.00 65.88 252 LEU A N 1
ATOM 2028 C CA . LEU A 1 252 ? 32.983 6.502 9.924 1.00 65.88 252 LEU A CA 1
ATOM 2029 C C . LEU A 1 252 ? 32.453 7.911 9.708 1.00 65.88 252 LEU A C 1
ATOM 2031 O O . LEU A 1 252 ? 32.977 8.830 10.349 1.00 65.88 252 LEU A O 1
ATOM 2035 N N . LEU A 1 253 ? 31.466 8.091 8.824 1.00 63.06 253 LEU A N 1
ATOM 2036 C CA . LEU A 1 253 ? 30.933 9.409 8.515 1.00 63.06 253 LEU A CA 1
ATOM 2037 C C . LEU A 1 253 ? 30.426 10.035 9.826 1.00 63.06 253 LEU A C 1
ATOM 2039 O O . LEU A 1 253 ? 29.637 9.405 10.547 1.00 63.06 253 LEU A O 1
ATOM 2043 N N . PRO A 1 254 ? 30.902 11.234 10.213 1.00 53.66 254 PRO A N 1
ATOM 2044 C CA . PRO A 1 254 ? 30.335 11.945 11.351 1.00 53.66 254 PRO A CA 1
ATOM 2045 C C . PRO A 1 254 ? 28.863 12.219 11.050 1.00 53.66 254 PRO A C 1
ATOM 2047 O O . PRO A 1 254 ? 28.554 12.602 9.925 1.00 53.66 254 PRO A O 1
ATOM 2050 N N . GLY A 1 255 ? 27.966 11.961 12.014 1.00 50.44 255 GLY A N 1
ATOM 2051 C CA . GLY A 1 255 ? 26.581 12.434 11.923 1.00 50.44 255 GLY A CA 1
ATOM 2052 C C . GLY A 1 255 ? 26.647 13.892 11.534 1.00 50.44 255 GLY A C 1
ATOM 2053 O O . GLY A 1 255 ? 27.292 14.655 12.261 1.00 50.44 255 GLY A O 1
ATOM 2054 N N . ASP A 1 256 ? 26.104 14.257 10.375 1.00 40.66 256 ASP A N 1
ATOM 2055 C CA . ASP A 1 256 ? 25.983 15.667 10.045 1.00 40.66 256 ASP A CA 1
ATOM 2056 C C . ASP A 1 256 ? 25.214 16.355 11.180 1.00 40.66 256 ASP A C 1
ATOM 2058 O O . ASP A 1 256 ? 24.547 15.705 11.987 1.00 40.66 256 ASP A O 1
ATOM 2062 N N . ASN A 1 257 ? 25.452 17.655 11.345 1.00 35.97 257 ASN A N 1
ATOM 2063 C CA . ASN A 1 257 ? 25.250 18.433 12.574 1.00 35.97 257 ASN A CA 1
ATOM 2064 C C . ASN A 1 257 ? 23.790 18.548 13.093 1.00 35.97 257 ASN A C 1
ATOM 2066 O O . ASN A 1 257 ? 23.508 19.435 13.899 1.00 35.97 257 ASN A O 1
ATOM 2070 N N . ASP A 1 258 ? 22.895 17.638 12.726 1.00 36.97 258 ASP A N 1
ATOM 2071 C CA . ASP A 1 258 ? 21.461 17.639 13.013 1.00 36.97 258 ASP A CA 1
ATOM 2072 C C . ASP A 1 258 ? 21.095 16.909 14.307 1.00 36.97 258 ASP A C 1
ATOM 2074 O O . ASP A 1 258 ? 19.964 16.509 14.519 1.00 36.97 258 ASP A O 1
ATOM 2078 N N . GLY A 1 259 ? 22.025 16.752 15.249 1.00 36.50 259 GLY A N 1
ATOM 2079 C CA . GLY A 1 259 ? 21.666 16.297 16.597 1.00 36.50 259 GLY A CA 1
ATOM 2080 C C . GLY A 1 259 ? 21.161 14.850 16.702 1.00 36.50 259 GLY A C 1
ATOM 2081 O O . GLY A 1 259 ? 20.843 14.433 17.816 1.00 36.50 259 GLY A O 1
ATOM 2082 N N . PHE A 1 260 ? 21.188 14.064 15.619 1.00 37.78 260 PHE A N 1
ATOM 2083 C CA . PHE A 1 260 ? 21.044 12.606 15.631 1.00 37.78 260 PHE A CA 1
ATOM 2084 C C . PHE A 1 260 ? 22.263 11.961 16.309 1.00 37.78 260 PHE A C 1
ATOM 2086 O O . PHE A 1 260 ? 23.175 11.401 15.691 1.00 37.78 260 PHE A O 1
ATOM 2093 N N . GLN A 1 261 ? 22.329 12.077 17.634 1.00 38.22 261 GLN A N 1
ATOM 2094 C CA . GLN A 1 261 ? 23.179 11.208 18.431 1.00 38.22 261 GLN A CA 1
ATOM 2095 C C . GLN A 1 261 ? 22.580 9.807 18.334 1.00 38.22 261 GLN A C 1
ATOM 2097 O O . GLN A 1 261 ? 21.535 9.587 18.915 1.00 38.22 261 GLN A O 1
ATOM 2102 N N . TYR A 1 262 ? 23.200 8.935 17.532 1.00 42.19 262 TYR A N 1
ATOM 2103 C CA . TYR A 1 262 ? 23.480 7.503 17.761 1.00 42.19 262 TYR A CA 1
ATOM 2104 C C . TYR A 1 262 ? 23.608 6.752 16.417 1.00 42.19 262 TYR A C 1
ATOM 2106 O O . TYR A 1 262 ? 22.754 5.970 16.037 1.00 42.19 262 TYR A O 1
ATOM 2114 N N . ARG A 1 263 ? 24.740 6.929 15.713 1.00 51.84 263 ARG A N 1
ATOM 2115 C CA . ARG A 1 263 ? 25.191 6.009 14.643 1.00 51.84 263 ARG A CA 1
ATOM 2116 C C . ARG A 1 263 ? 26.141 4.946 15.199 1.00 51.84 263 ARG A C 1
ATOM 2118 O O . ARG A 1 263 ? 27.340 4.951 14.912 1.00 51.84 263 ARG A O 1
ATOM 2125 N N . GLN A 1 264 ? 25.636 4.102 16.091 1.00 51.38 264 GLN A N 1
ATOM 2126 C CA . GLN A 1 264 ? 26.300 2.852 16.466 1.00 51.38 264 GLN A CA 1
ATOM 2127 C C . GLN A 1 264 ? 25.370 1.735 15.999 1.00 51.38 264 GLN A C 1
ATOM 2129 O O . GLN A 1 264 ? 24.223 1.725 16.438 1.00 51.38 264 GLN A O 1
ATOM 2134 N N . PRO A 1 265 ? 25.818 0.843 15.105 1.00 53.75 265 PRO A N 1
ATOM 2135 C CA . PRO A 1 265 ? 25.014 -0.303 14.716 1.00 53.75 265 PRO A CA 1
ATOM 2136 C C . PRO A 1 265 ? 24.605 -1.109 15.946 1.00 53.75 265 PRO A C 1
ATOM 2138 O O . PRO A 1 265 ? 25.390 -1.246 16.890 1.00 53.75 265 PRO A O 1
ATOM 2141 N N . LEU A 1 266 ? 23.384 -1.634 15.939 1.00 54.06 266 LEU A N 1
ATOM 2142 C CA . LEU A 1 266 ? 22.894 -2.447 17.040 1.00 54.06 266 LEU A CA 1
ATOM 2143 C C . LEU A 1 266 ? 23.640 -3.788 17.067 1.00 54.06 266 LEU A C 1
ATOM 2145 O O . LEU A 1 266 ? 24.010 -4.353 16.033 1.00 54.06 266 LEU A O 1
ATOM 2149 N N . VAL A 1 267 ? 23.881 -4.298 18.273 1.00 58.06 267 VAL A N 1
ATOM 2150 C CA . VAL A 1 267 ? 24.385 -5.663 18.474 1.00 58.06 267 VAL A CA 1
ATOM 2151 C C . VAL A 1 267 ? 23.400 -6.632 17.810 1.00 58.06 267 VAL A C 1
ATOM 2153 O O . VAL A 1 267 ? 22.201 -6.499 18.034 1.00 58.06 267 VAL A O 1
ATOM 2156 N N . ASN A 1 268 ? 23.893 -7.600 17.030 1.00 65.62 268 ASN A N 1
ATOM 2157 C CA . ASN A 1 268 ? 23.098 -8.529 16.210 1.00 65.62 268 ASN A CA 1
ATOM 2158 C C . ASN A 1 268 ? 22.432 -7.928 14.958 1.00 65.62 268 ASN A C 1
ATOM 2160 O O . ASN A 1 268 ? 21.482 -8.518 14.455 1.00 65.62 268 ASN A O 1
ATOM 2164 N N . SER A 1 269 ? 22.932 -6.809 14.422 1.00 64.38 269 SER A N 1
ATOM 2165 C CA . SER A 1 269 ? 22.464 -6.321 13.114 1.00 64.38 269 SER A CA 1
ATOM 2166 C C . SER A 1 269 ? 22.741 -7.371 12.025 1.00 64.38 269 SER A C 1
ATOM 2168 O O . SER A 1 269 ? 23.897 -7.816 11.916 1.00 64.38 269 SER A O 1
ATOM 2170 N N . PRO A 1 270 ? 21.738 -7.772 11.222 1.00 70.12 270 PRO A N 1
ATOM 2171 C CA . PRO A 1 270 ? 21.972 -8.678 10.122 1.00 70.12 270 PRO A CA 1
ATOM 2172 C C . PRO A 1 270 ? 22.640 -7.971 8.949 1.00 70.12 270 PRO A C 1
ATOM 2174 O O . PRO A 1 270 ? 22.480 -6.764 8.741 1.00 70.12 270 PRO A O 1
ATOM 2177 N N . TYR A 1 271 ? 23.412 -8.731 8.186 1.00 78.00 271 TYR A N 1
ATOM 2178 C CA . TYR A 1 271 ? 24.184 -8.211 7.074 1.00 78.00 271 TYR A CA 1
ATOM 2179 C C . TYR A 1 271 ? 24.410 -9.266 5.998 1.00 78.00 271 TYR A C 1
ATOM 2181 O O . TYR A 1 271 ? 24.358 -10.471 6.255 1.00 78.00 271 TYR A O 1
ATOM 2189 N N . HIS A 1 272 ? 24.727 -8.781 4.803 1.00 83.12 272 HIS A N 1
ATOM 2190 C CA . HIS A 1 272 ? 25.283 -9.589 3.727 1.00 83.12 272 HIS A CA 1
ATOM 2191 C C . HIS A 1 272 ? 26.722 -9.162 3.465 1.00 83.12 272 HIS A C 1
ATOM 2193 O O . HIS A 1 272 ? 27.081 -7.987 3.612 1.00 83.12 272 HIS A O 1
ATOM 2199 N N . LEU A 1 273 ? 27.553 -10.111 3.045 1.00 88.06 273 LEU A N 1
ATOM 2200 C CA . LEU A 1 273 ? 28.762 -9.772 2.310 1.00 88.06 273 LEU A CA 1
ATOM 2201 C C . LEU A 1 273 ? 28.408 -9.681 0.837 1.00 88.06 273 LEU A C 1
ATOM 2203 O O . LEU A 1 273 ? 27.768 -10.582 0.316 1.00 88.06 273 LEU A O 1
ATOM 2207 N N . ILE A 1 274 ? 28.820 -8.609 0.173 1.00 87.00 274 ILE A N 1
ATOM 2208 C CA . ILE A 1 274 ? 28.521 -8.380 -1.239 1.00 87.00 274 ILE A CA 1
ATOM 2209 C C . ILE A 1 274 ? 29.738 -7.833 -1.979 1.00 87.00 274 ILE A C 1
ATOM 2211 O O . ILE A 1 274 ? 30.721 -7.380 -1.380 1.00 87.00 274 ILE A O 1
ATOM 2215 N N . ASN A 1 275 ? 29.604 -7.774 -3.304 1.00 81.44 275 ASN A N 1
ATOM 2216 C CA . ASN A 1 275 ? 30.482 -7.009 -4.185 1.00 81.44 275 ASN A CA 1
ATOM 2217 C C . ASN A 1 275 ? 31.957 -7.433 -4.065 1.00 81.44 275 ASN A C 1
ATOM 2219 O O . ASN A 1 275 ? 32.863 -6.605 -3.965 1.00 81.44 275 ASN A O 1
ATOM 2223 N N . ASN A 1 276 ? 32.177 -8.748 -4.077 1.00 90.06 276 ASN A N 1
ATOM 2224 C CA . ASN A 1 276 ? 33.483 -9.380 -4.206 1.00 90.06 276 ASN A CA 1
ATOM 2225 C C . ASN A 1 276 ? 33.371 -10.510 -5.232 1.00 90.06 276 ASN A C 1
ATOM 2227 O O . ASN A 1 276 ? 32.543 -11.402 -5.084 1.00 90.06 276 ASN A O 1
ATOM 2231 N N . ILE A 1 277 ? 34.233 -10.509 -6.250 1.00 91.81 277 ILE A N 1
ATOM 2232 C CA . ILE A 1 277 ? 34.257 -11.552 -7.287 1.00 91.81 277 ILE A CA 1
ATOM 2233 C C . ILE A 1 277 ? 34.451 -12.966 -6.721 1.00 91.81 277 ILE A C 1
ATOM 2235 O O . ILE A 1 277 ? 34.100 -13.945 -7.366 1.00 91.81 277 ILE A O 1
ATOM 2239 N N . LYS A 1 278 ? 35.029 -13.100 -5.525 1.00 93.31 278 LYS A N 1
ATOM 2240 C CA . LYS A 1 278 ? 35.219 -14.387 -4.845 1.00 93.31 278 LYS A CA 1
ATOM 2241 C C . LYS A 1 278 ? 33.935 -14.951 -4.241 1.00 93.31 278 LYS A C 1
ATOM 2243 O O . LYS A 1 278 ? 33.931 -16.124 -3.882 1.00 93.31 278 LYS A O 1
ATOM 2248 N N . LEU A 1 279 ? 32.894 -14.130 -4.133 1.00 92.56 279 LEU A N 1
ATOM 2249 C CA . LEU A 1 279 ? 31.542 -14.552 -3.783 1.00 92.56 279 LEU A CA 1
ATOM 2250 C C . LEU A 1 279 ? 30.718 -14.932 -5.017 1.00 92.56 279 LEU A C 1
ATOM 2252 O O . LEU A 1 279 ? 29.629 -15.432 -4.849 1.00 92.56 279 LEU A O 1
ATOM 2256 N N . LEU A 1 280 ? 31.214 -14.703 -6.243 1.00 93.06 280 LEU A N 1
ATOM 2257 C CA . LEU A 1 280 ? 30.504 -15.104 -7.459 1.00 93.06 280 LEU A CA 1
ATOM 2258 C C . LEU A 1 280 ? 30.643 -16.619 -7.644 1.00 93.06 280 LEU A C 1
ATOM 2260 O O . LEU A 1 280 ? 31.603 -17.078 -8.275 1.00 93.06 280 LEU A O 1
ATOM 2264 N N . ASP A 1 281 ? 29.729 -17.384 -7.053 1.00 90.06 281 ASP A N 1
ATOM 2265 C CA . ASP A 1 281 ? 29.801 -18.845 -7.037 1.00 90.06 281 ASP A CA 1
ATOM 2266 C C . ASP A 1 281 ? 28.462 -19.566 -7.283 1.00 90.06 281 ASP A C 1
ATOM 2268 O O . ASP A 1 281 ? 28.461 -20.789 -7.502 1.00 90.06 281 ASP A O 1
ATOM 2272 N N . HIS A 1 282 ? 27.355 -18.819 -7.395 1.00 89.25 282 HIS A N 1
ATOM 2273 C CA . HIS A 1 282 ? 26.031 -19.365 -7.675 1.00 89.25 282 HIS A CA 1
ATOM 2274 C C . HIS A 1 282 ? 25.462 -18.946 -9.052 1.00 89.25 282 HIS A C 1
ATOM 2276 O O . HIS A 1 282 ? 25.627 -17.807 -9.497 1.00 89.25 282 HIS A O 1
ATOM 2282 N N . PRO A 1 283 ? 24.755 -19.844 -9.778 1.00 89.94 283 PRO A N 1
ATOM 2283 C CA . PRO A 1 283 ? 23.989 -19.467 -10.968 1.00 89.94 283 PRO A CA 1
ATOM 2284 C C . PRO A 1 283 ? 22.988 -18.345 -10.670 1.00 89.94 283 PRO A C 1
ATOM 2286 O O . PRO A 1 283 ? 22.209 -18.450 -9.729 1.00 89.94 283 PRO A O 1
ATOM 2289 N N . GLY A 1 284 ? 22.959 -17.304 -11.501 1.00 87.81 284 GLY A N 1
ATOM 2290 C CA . GLY A 1 284 ? 22.096 -16.143 -11.280 1.00 87.81 284 GLY A CA 1
ATOM 2291 C C . GLY A 1 284 ? 22.804 -14.942 -10.654 1.00 87.81 284 GLY A C 1
ATOM 2292 O O . GLY A 1 284 ? 22.170 -13.907 -10.470 1.00 87.81 284 GLY A O 1
ATOM 2293 N N . GLU A 1 285 ? 24.097 -15.048 -10.348 1.00 90.25 285 GLU A N 1
ATOM 2294 C CA . GLU A 1 285 ? 24.871 -13.965 -9.749 1.00 90.25 285 GLU A CA 1
ATOM 2295 C C . GLU A 1 285 ? 25.740 -13.185 -10.752 1.00 90.25 285 GLU A C 1
ATOM 2297 O O . GLU A 1 285 ? 26.132 -13.681 -11.817 1.00 90.25 285 GLU A O 1
ATOM 2302 N N . TYR A 1 286 ? 26.092 -11.951 -10.384 1.00 92.31 286 TYR A N 1
ATOM 2303 C CA . TYR A 1 286 ? 26.977 -11.076 -11.142 1.00 92.31 286 TYR A CA 1
ATOM 2304 C C . TYR A 1 286 ? 27.888 -10.204 -10.258 1.00 92.31 286 TYR A C 1
ATOM 2306 O O . TYR A 1 286 ? 27.574 -9.867 -9.122 1.00 92.31 286 TYR A O 1
ATOM 2314 N N . TYR A 1 287 ? 29.021 -9.767 -10.806 1.00 92.12 287 TYR A N 1
ATOM 2315 C CA . TYR A 1 287 ? 29.980 -8.860 -10.174 1.00 92.12 287 TYR A CA 1
ATOM 2316 C C . TYR A 1 287 ? 30.459 -7.796 -11.170 1.00 92.12 287 TYR A C 1
ATOM 2318 O O . TYR A 1 287 ? 30.873 -8.115 -12.287 1.00 92.12 287 TYR A O 1
ATOM 2326 N N . TYR A 1 288 ? 30.417 -6.527 -10.761 1.00 89.56 288 TYR A N 1
ATOM 2327 C CA . TYR A 1 288 ? 30.947 -5.397 -11.528 1.00 89.56 288 TYR A CA 1
ATOM 2328 C C . TYR A 1 288 ? 32.377 -5.105 -11.063 1.00 89.56 288 TYR A C 1
ATOM 2330 O O . TYR A 1 288 ? 32.584 -4.638 -9.947 1.00 89.56 288 TYR A O 1
ATOM 2338 N N . ASP A 1 289 ? 33.357 -5.340 -11.932 1.00 88.94 289 ASP A N 1
ATOM 2339 C CA . ASP A 1 289 ? 34.738 -4.906 -11.726 1.00 88.94 289 ASP A CA 1
ATOM 2340 C C . ASP A 1 289 ? 34.908 -3.508 -12.323 1.00 88.94 289 ASP A C 1
ATOM 2342 O O . ASP A 1 289 ? 35.064 -3.348 -13.541 1.00 88.94 289 ASP A O 1
ATOM 2346 N N . VAL A 1 290 ? 34.762 -2.493 -11.472 1.00 81.94 290 VAL A N 1
ATOM 2347 C CA . VAL A 1 290 ? 34.790 -1.085 -11.872 1.00 81.94 290 VAL A CA 1
ATOM 2348 C C . VAL A 1 290 ? 35.863 -0.363 -11.072 1.00 81.94 290 VAL A C 1
ATOM 2350 O O . VAL A 1 290 ? 35.650 0.021 -9.923 1.00 81.94 290 VAL A O 1
ATOM 2353 N N . ASP A 1 291 ? 37.009 -0.152 -11.710 1.00 77.06 291 ASP A N 1
ATOM 2354 C CA . ASP A 1 291 ? 38.035 0.785 -11.269 1.00 77.06 291 ASP A CA 1
ATOM 2355 C C . ASP A 1 291 ? 38.355 1.805 -12.389 1.00 77.06 291 ASP A C 1
ATOM 2357 O O . ASP A 1 291 ? 37.696 1.858 -13.436 1.00 77.06 291 ASP A O 1
ATOM 2361 N N . ASP A 1 292 ? 39.323 2.699 -12.169 1.00 66.94 292 ASP A N 1
ATOM 2362 C CA . ASP A 1 292 ? 39.685 3.721 -13.165 1.00 66.94 292 ASP A CA 1
ATOM 2363 C C . ASP A 1 292 ? 40.230 3.117 -14.485 1.00 66.94 292 ASP A C 1
ATOM 2365 O O . ASP A 1 292 ? 40.180 3.771 -15.536 1.00 66.94 292 ASP A O 1
ATOM 2369 N N . GLU A 1 293 ? 40.731 1.878 -14.459 1.00 75.00 293 GLU A N 1
ATOM 2370 C CA . GLU A 1 293 ? 41.384 1.164 -15.563 1.00 75.00 293 GLU A CA 1
ATOM 2371 C C . GLU A 1 293 ? 40.546 -0.012 -16.119 1.00 75.00 293 GLU A C 1
ATOM 2373 O O . GLU A 1 293 ? 40.662 -0.323 -17.312 1.00 75.00 293 GLU A O 1
ATOM 2378 N N . THR A 1 294 ? 39.679 -0.632 -15.312 1.00 80.69 294 THR A N 1
ATOM 2379 C CA . THR A 1 294 ? 38.835 -1.790 -15.642 1.00 80.69 294 THR A CA 1
ATOM 2380 C C . THR A 1 294 ? 37.347 -1.451 -15.527 1.00 80.69 294 THR A C 1
ATOM 2382 O O . THR A 1 294 ? 36.886 -0.775 -14.615 1.00 80.69 294 THR A O 1
ATOM 2385 N N . LYS A 1 295 ? 36.572 -1.896 -16.519 1.00 91.75 295 LYS A N 1
ATOM 2386 C CA . LYS A 1 295 ? 35.108 -1.802 -16.535 1.00 91.75 295 LYS A CA 1
ATOM 2387 C C . LYS A 1 295 ? 34.582 -3.092 -17.133 1.00 91.75 295 LYS A C 1
ATOM 2389 O O . LYS A 1 295 ? 34.386 -3.177 -18.345 1.00 91.75 295 LYS A O 1
ATOM 2394 N N . GLU A 1 296 ? 34.458 -4.124 -16.315 1.00 94.31 296 GLU A N 1
ATOM 2395 C CA . GLU A 1 296 ? 34.030 -5.455 -16.746 1.00 94.31 296 GLU A CA 1
ATOM 2396 C C . GLU A 1 296 ? 32.878 -5.963 -15.874 1.00 94.31 296 GLU A C 1
ATOM 2398 O O . GLU A 1 296 ? 32.830 -5.723 -14.673 1.00 94.31 296 GLU A O 1
ATOM 2403 N N . LEU A 1 297 ? 31.948 -6.685 -16.493 1.00 94.88 297 LEU A N 1
ATOM 2404 C CA . LEU A 1 297 ? 30.932 -7.472 -15.803 1.00 94.88 297 LEU A CA 1
ATOM 2405 C C . LEU A 1 297 ? 31.370 -8.929 -15.815 1.00 94.88 297 LEU A C 1
ATOM 2407 O O . LEU A 1 297 ? 31.718 -9.433 -16.881 1.00 94.88 297 LEU A O 1
ATOM 2411 N N . TYR A 1 298 ? 31.292 -9.588 -14.666 1.00 95.94 298 TYR A N 1
ATOM 2412 C CA . TYR A 1 298 ? 31.441 -11.028 -14.480 1.00 95.94 298 TYR A CA 1
ATOM 2413 C C . TYR A 1 298 ? 30.090 -11.610 -14.059 1.00 95.94 298 TYR A C 1
ATOM 2415 O O . TYR A 1 298 ? 29.415 -10.998 -13.241 1.00 95.94 298 TYR A O 1
ATOM 2423 N N . MET A 1 299 ? 29.673 -12.757 -14.590 1.00 95.12 299 MET A N 1
ATOM 2424 C CA . MET A 1 299 ? 28.396 -13.370 -14.204 1.00 95.12 299 MET A CA 1
ATOM 2425 C C . MET A 1 299 ? 28.345 -14.878 -14.424 1.00 95.12 299 MET A C 1
ATOM 2427 O O . MET A 1 299 ? 29.108 -15.428 -15.226 1.00 95.12 299 MET A O 1
ATOM 2431 N N . MET A 1 300 ? 27.379 -15.510 -13.762 1.00 93.88 300 MET A N 1
ATOM 2432 C CA . MET A 1 300 ? 26.968 -16.894 -13.972 1.00 93.88 300 MET A CA 1
ATOM 2433 C C . MET A 1 300 ? 25.502 -16.919 -14.410 1.00 93.88 300 MET A C 1
ATOM 2435 O O . MET A 1 300 ? 24.636 -16.385 -13.725 1.00 93.88 300 MET A O 1
ATOM 2439 N N . THR A 1 301 ? 25.205 -17.541 -15.554 1.00 90.88 301 THR A N 1
ATOM 2440 C CA . THR A 1 301 ? 23.817 -17.634 -16.049 1.00 90.88 301 THR A CA 1
ATOM 2441 C C . THR A 1 301 ? 22.953 -18.495 -15.127 1.00 90.88 301 THR A C 1
ATOM 2443 O O . THR A 1 301 ? 23.472 -19.477 -14.588 1.00 90.88 301 THR A O 1
ATOM 2446 N N . LEU A 1 302 ? 21.645 -18.240 -15.049 1.00 85.94 302 LEU A N 1
ATOM 2447 C CA . LEU A 1 302 ? 20.697 -19.011 -14.225 1.00 85.94 302 LEU A CA 1
ATOM 2448 C C . LEU A 1 302 ? 20.727 -20.514 -14.551 1.00 85.94 302 LEU A C 1
ATOM 2450 O O . LEU A 1 302 ? 20.667 -21.365 -13.665 1.00 85.94 302 LEU A O 1
ATOM 2454 N N . GLY A 1 303 ? 20.854 -20.856 -15.838 1.00 80.25 303 GLY A N 1
ATOM 2455 C CA . GLY A 1 303 ? 20.894 -22.241 -16.319 1.00 80.25 303 GLY A CA 1
ATOM 2456 C C . GLY A 1 303 ? 22.274 -22.916 -16.316 1.00 80.25 303 GLY A C 1
ATOM 2457 O O . GLY A 1 303 ? 22.374 -24.056 -16.777 1.00 80.25 303 GLY A O 1
ATOM 2458 N N . GLY A 1 304 ? 23.340 -22.235 -15.870 1.00 77.38 304 GLY A N 1
ATOM 2459 C CA . GLY A 1 304 ? 24.723 -22.744 -15.927 1.00 77.38 304 GLY A CA 1
ATOM 2460 C C . GLY A 1 304 ? 25.261 -22.972 -17.353 1.00 77.38 304 GLY A C 1
ATOM 2461 O O . GLY A 1 304 ? 26.043 -23.892 -17.589 1.00 77.38 304 GLY A O 1
ATOM 2462 N N . GLY A 1 305 ? 24.786 -22.193 -18.330 1.00 82.81 305 GLY A N 1
ATOM 2463 C CA . GLY A 1 305 ? 25.154 -22.275 -19.744 1.00 82.81 305 GLY A CA 1
ATOM 2464 C C . GLY A 1 305 ? 26.003 -21.095 -20.225 1.00 82.81 305 GLY A C 1
ATOM 2465 O O . GLY A 1 305 ? 26.402 -20.223 -19.464 1.00 82.81 305 GLY A O 1
ATOM 2466 N N . HIS A 1 306 ? 26.290 -21.067 -21.527 1.00 91.44 306 HIS A N 1
ATOM 2467 C CA . HIS A 1 306 ? 26.969 -19.923 -22.137 1.00 91.44 306 HIS A CA 1
ATOM 2468 C C . HIS A 1 306 ? 25.986 -18.744 -22.308 1.00 91.44 306 HIS A C 1
ATOM 2470 O O . HIS A 1 306 ? 24.894 -18.982 -22.832 1.00 91.44 306 HIS A O 1
ATOM 2476 N N . PRO A 1 307 ? 26.364 -17.491 -21.976 1.00 91.25 307 PRO A N 1
ATOM 2477 C CA . PRO A 1 307 ? 25.478 -16.325 -22.059 1.00 91.25 307 PRO A CA 1
ATOM 2478 C C . PRO A 1 307 ? 24.871 -16.062 -23.443 1.00 91.25 307 PRO A C 1
ATOM 2480 O O . PRO A 1 307 ? 23.717 -15.678 -23.520 1.00 91.25 307 PRO A O 1
ATOM 2483 N N . ASP A 1 308 ? 25.593 -16.341 -24.538 1.00 87.25 308 ASP A N 1
ATOM 2484 C CA . ASP A 1 308 ? 25.074 -16.241 -25.924 1.00 87.25 308 ASP A CA 1
ATOM 2485 C C . ASP A 1 308 ? 23.767 -17.022 -26.196 1.00 87.25 308 ASP A C 1
ATOM 2487 O O . ASP A 1 308 ? 23.148 -16.841 -27.246 1.00 87.25 308 ASP A O 1
ATOM 2491 N N . GLY A 1 309 ? 23.373 -17.941 -25.306 1.00 83.12 309 GLY A N 1
ATOM 2492 C CA . GLY A 1 309 ? 22.092 -18.645 -25.376 1.00 83.12 309 GLY A CA 1
ATOM 2493 C C . GLY A 1 309 ? 20.886 -17.829 -24.898 1.00 83.12 309 GLY A C 1
ATOM 2494 O O . GLY A 1 309 ? 19.762 -18.273 -25.122 1.00 83.12 309 GLY A O 1
ATOM 2495 N N . TYR A 1 310 ? 21.121 -16.671 -24.279 1.00 86.50 310 TYR A N 1
ATOM 2496 C CA . TYR A 1 310 ? 20.134 -15.864 -23.564 1.00 86.50 310 TYR A CA 1
ATOM 2497 C C . TYR A 1 310 ? 20.257 -14.382 -23.950 1.00 86.50 310 TYR A C 1
ATOM 2499 O O . TYR A 1 310 ? 21.298 -13.928 -24.437 1.00 86.50 310 TYR A O 1
ATOM 2507 N N . LEU A 1 311 ? 19.202 -13.598 -23.728 1.00 85.56 311 LEU A N 1
ATOM 2508 C CA . LEU A 1 311 ? 19.279 -12.143 -23.781 1.00 85.56 311 LEU A CA 1
ATOM 2509 C C . LEU A 1 311 ? 19.833 -11.633 -22.451 1.00 85.56 311 LEU A C 1
ATOM 2511 O O . LEU A 1 311 ? 19.106 -11.571 -21.462 1.00 85.56 311 LEU A O 1
ATOM 2515 N N . ILE A 1 312 ? 21.108 -11.238 -22.441 1.00 88.50 312 ILE A N 1
ATOM 2516 C CA . ILE A 1 312 ? 21.701 -10.580 -21.276 1.00 88.50 312 ILE A CA 1
ATOM 2517 C C . ILE A 1 312 ? 21.656 -9.067 -21.443 1.00 88.50 312 ILE A C 1
ATOM 2519 O O . ILE A 1 312 ? 22.180 -8.525 -22.423 1.00 88.50 312 ILE A O 1
ATOM 2523 N N . GLU A 1 313 ? 21.079 -8.382 -20.462 1.00 88.50 313 GLU A N 1
ATOM 2524 C CA . GLU A 1 313 ? 21.000 -6.926 -20.417 1.00 88.50 313 GLU A CA 1
ATOM 2525 C C . GLU A 1 313 ? 21.694 -6.360 -19.178 1.00 88.50 313 GLU A C 1
ATOM 2527 O O . GLU A 1 313 ? 21.696 -6.979 -18.117 1.00 88.50 313 GLU A O 1
ATOM 2532 N N . VAL A 1 314 ? 22.283 -5.169 -19.313 1.00 89.25 314 VAL A N 1
ATOM 2533 C CA . VAL A 1 314 ? 22.939 -4.445 -18.214 1.00 89.25 314 VAL A CA 1
ATOM 2534 C C . VAL A 1 314 ? 22.437 -3.013 -18.118 1.00 89.25 314 VAL A C 1
ATOM 2536 O O . VAL A 1 314 ? 22.163 -2.379 -19.142 1.00 89.25 314 VAL A O 1
ATOM 2539 N N . GLY A 1 315 ? 22.334 -2.487 -16.900 1.00 82.81 315 GLY A N 1
ATOM 2540 C CA . GLY A 1 315 ? 21.849 -1.133 -16.647 1.00 82.81 315 GLY A CA 1
ATOM 2541 C C . GLY A 1 315 ? 22.697 -0.110 -17.399 1.00 82.81 315 GLY A C 1
ATOM 2542 O O . GLY A 1 315 ? 23.921 -0.162 -17.349 1.00 82.81 315 GLY A O 1
ATOM 2543 N N . ALA A 1 316 ? 22.060 0.805 -18.134 1.00 81.38 316 ALA A N 1
ATOM 2544 C CA . ALA A 1 316 ? 22.777 1.763 -18.982 1.00 81.38 316 ALA A CA 1
ATOM 2545 C C . ALA A 1 316 ? 22.241 3.199 -18.882 1.00 81.38 316 ALA A C 1
ATOM 2547 O O . ALA A 1 316 ? 22.993 4.145 -19.107 1.00 81.38 316 ALA A O 1
ATOM 2548 N N . ARG A 1 317 ? 20.969 3.393 -18.508 1.00 76.19 317 ARG A N 1
ATOM 2549 C CA . ARG A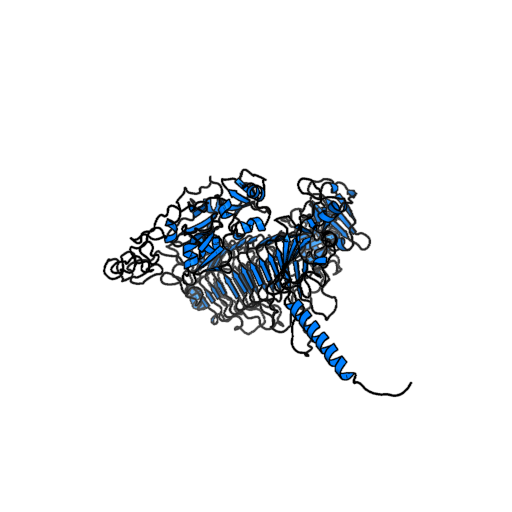 1 317 ? 20.288 4.700 -18.529 1.00 76.19 317 ARG A CA 1
ATOM 2550 C C . ARG A 1 317 ? 19.668 5.036 -17.175 1.00 76.19 317 ARG A C 1
ATOM 2552 O O . ARG A 1 317 ? 19.170 4.161 -16.473 1.00 76.19 317 ARG A O 1
ATOM 2559 N N . SER A 1 318 ? 19.685 6.321 -16.818 1.00 73.19 318 SER A N 1
ATOM 2560 C CA . SER A 1 318 ? 19.090 6.796 -15.560 1.00 73.19 318 SER A CA 1
ATOM 2561 C C . SER A 1 318 ? 17.564 6.873 -15.607 1.00 73.19 318 SER A C 1
ATOM 2563 O O . SER A 1 318 ? 16.918 6.661 -14.593 1.00 73.19 318 SER A O 1
ATOM 2565 N N . TYR A 1 319 ? 16.983 7.159 -16.766 1.00 71.94 319 TYR A N 1
ATOM 2566 C CA . TYR A 1 319 ? 15.545 7.358 -16.912 1.00 71.94 319 TYR A CA 1
ATOM 2567 C C . TYR A 1 319 ? 15.078 6.655 -18.176 1.00 71.94 319 TYR A C 1
ATOM 2569 O O . TYR A 1 319 ? 15.800 6.664 -19.179 1.00 71.94 319 TYR A O 1
ATOM 2577 N N . ILE A 1 320 ? 13.883 6.071 -18.133 1.00 73.88 320 ILE A N 1
ATOM 2578 C CA . ILE A 1 320 ? 13.203 5.610 -19.345 1.00 73.88 320 ILE A CA 1
ATOM 2579 C C . ILE A 1 320 ? 12.436 6.786 -19.944 1.00 73.88 320 ILE A C 1
ATOM 2581 O O . ILE A 1 320 ? 12.671 7.152 -21.094 1.00 73.88 320 ILE A O 1
ATOM 2585 N N . PHE A 1 321 ? 11.616 7.446 -19.122 1.00 74.38 321 PHE A N 1
ATOM 2586 C CA . PHE A 1 321 ? 10.985 8.720 -19.452 1.00 74.38 321 PHE A CA 1
ATOM 2587 C C . PHE A 1 321 ? 11.344 9.778 -18.410 1.00 74.38 321 PHE A C 1
ATOM 2589 O O . PHE A 1 321 ? 11.028 9.619 -17.230 1.00 74.38 321 PHE A O 1
ATOM 2596 N N . ARG A 1 322 ? 11.983 10.867 -18.850 1.00 75.62 322 ARG A N 1
ATOM 2597 C CA . ARG A 1 322 ? 12.227 12.062 -18.033 1.00 75.62 322 ARG A CA 1
ATOM 2598 C C . ARG A 1 322 ? 11.498 13.251 -18.649 1.00 75.62 322 ARG A C 1
ATOM 2600 O O . ARG A 1 322 ? 11.920 13.776 -19.677 1.00 75.62 322 ARG A O 1
ATOM 2607 N N . LEU A 1 323 ? 10.377 13.629 -18.040 1.00 71.06 323 LEU A N 1
ATOM 2608 C CA . LEU A 1 323 ? 9.586 14.779 -18.467 1.00 71.06 323 LEU A CA 1
ATOM 2609 C C . LEU A 1 323 ? 10.086 16.019 -17.735 1.00 71.06 323 LEU A C 1
ATOM 2611 O O . LEU A 1 323 ? 10.053 16.060 -16.508 1.00 71.06 323 LEU A O 1
ATOM 2615 N N . GLU A 1 324 ? 10.518 17.010 -18.504 1.00 69.06 324 GLU A N 1
ATOM 2616 C CA . GLU A 1 324 ? 10.985 18.320 -18.039 1.00 69.06 324 GLU A CA 1
ATOM 2617 C C . GLU A 1 324 ? 10.285 19.409 -18.854 1.00 69.06 324 GLU A C 1
ATOM 2619 O O . GLU A 1 324 ? 9.607 19.071 -19.824 1.00 69.06 324 GLU A O 1
ATOM 2624 N N . GLU A 1 325 ? 10.419 20.670 -18.425 1.00 61.62 325 GLU A N 1
ATOM 2625 C CA . GLU A 1 325 ? 10.050 21.921 -19.118 1.00 61.62 325 GLU A CA 1
ATOM 2626 C C . GLU A 1 325 ? 8.979 21.799 -20.233 1.00 61.62 325 GLU A C 1
ATOM 2628 O O . GLU A 1 325 ? 9.214 21.281 -21.321 1.00 61.62 325 GLU A O 1
ATOM 2633 N N . GLU A 1 326 ? 7.782 22.349 -19.986 1.00 64.06 326 GLU A N 1
ATOM 2634 C CA . GLU A 1 326 ? 6.673 22.426 -20.957 1.00 64.06 326 GLU A CA 1
ATOM 2635 C C . GLU A 1 326 ? 6.006 21.088 -21.365 1.00 64.06 326 GLU A C 1
ATOM 2637 O O . GLU A 1 326 ? 5.253 21.064 -22.342 1.00 64.06 326 GLU A O 1
ATOM 2642 N N . ALA A 1 327 ? 6.162 19.979 -20.630 1.00 72.00 327 ALA A N 1
ATOM 2643 C CA . ALA A 1 327 ? 5.387 18.750 -20.882 1.00 72.00 327 ALA A CA 1
ATOM 2644 C C . ALA A 1 327 ? 3.964 18.817 -20.281 1.00 72.00 327 ALA A C 1
ATOM 2646 O O . ALA A 1 327 ? 3.792 18.771 -19.069 1.00 72.00 327 ALA A O 1
ATOM 2647 N N . HIS A 1 328 ? 2.909 18.909 -21.092 1.00 76.94 328 HIS A N 1
ATOM 2648 C CA . HIS A 1 328 ? 1.546 19.075 -20.566 1.00 76.94 328 HIS A CA 1
ATOM 2649 C C . HIS A 1 328 ? 0.472 18.371 -21.384 1.00 76.94 328 HIS A C 1
ATOM 2651 O O . HIS A 1 328 ? 0.598 18.229 -22.599 1.00 76.94 328 HIS A O 1
ATOM 2657 N N . TYR A 1 329 ? -0.612 17.958 -20.717 1.00 80.62 329 TYR A N 1
ATOM 2658 C CA . TYR A 1 329 ? -1.766 17.292 -21.338 1.00 80.62 329 TYR A CA 1
ATOM 2659 C C . TYR A 1 329 ? -1.366 16.064 -22.170 1.00 80.62 329 TYR A C 1
ATOM 2661 O O . TYR A 1 329 ? -1.687 15.968 -23.361 1.00 80.62 329 TYR A O 1
ATOM 2669 N N . LEU A 1 330 ? -0.651 15.141 -21.527 1.00 80.88 330 LEU A N 1
ATOM 2670 C CA . LEU A 1 330 ? -0.165 13.897 -22.118 1.00 80.88 330 LEU A CA 1
ATOM 2671 C C . LEU A 1 330 ? -0.762 12.692 -21.406 1.00 80.88 330 LEU A C 1
ATOM 2673 O O . LEU A 1 330 ? -0.791 12.661 -20.178 1.00 80.88 330 LEU A O 1
ATOM 2677 N N . ASP A 1 331 ? -1.142 11.691 -22.188 1.00 82.31 331 ASP A N 1
ATOM 2678 C CA . ASP A 1 331 ? -1.539 10.387 -21.676 1.00 82.31 331 ASP A CA 1
ATOM 2679 C C . ASP A 1 331 ? -0.541 9.338 -22.176 1.00 82.31 331 ASP A C 1
ATOM 2681 O O . ASP A 1 331 ? -0.381 9.164 -23.385 1.00 82.31 331 ASP A O 1
ATOM 2685 N N . PHE A 1 332 ? 0.103 8.620 -21.264 1.00 81.31 332 PHE A N 1
ATOM 2686 C CA . PHE A 1 332 ? 0.881 7.419 -21.550 1.00 81.31 332 PHE A CA 1
ATOM 2687 C C . PHE A 1 332 ? 0.007 6.213 -21.245 1.00 81.31 332 PHE A C 1
ATOM 2689 O O . PHE A 1 332 ? -0.490 6.086 -20.127 1.00 81.31 332 PHE A O 1
ATOM 2696 N N . LYS A 1 333 ? -0.209 5.351 -22.237 1.00 77.94 333 LYS A N 1
ATOM 2697 C CA . LYS A 1 333 ? -1.067 4.174 -22.090 1.00 77.94 333 LYS A CA 1
ATOM 2698 C C . LYS A 1 333 ? -0.399 2.944 -22.662 1.00 77.94 333 LYS A C 1
ATOM 2700 O O . LYS A 1 333 ? 0.240 3.040 -23.703 1.00 77.94 333 LYS A O 1
ATOM 2705 N N . ASP A 1 334 ? -0.614 1.788 -22.046 1.00 72.38 334 ASP A N 1
ATOM 2706 C CA . ASP A 1 334 ? -0.321 0.504 -22.689 1.00 72.38 334 ASP A CA 1
ATOM 2707 C C . ASP A 1 334 ? 1.181 0.304 -22.998 1.00 72.38 334 ASP A C 1
ATOM 2709 O O . ASP A 1 334 ? 1.545 -0.313 -24.002 1.00 72.38 334 ASP A O 1
ATOM 2713 N N . LEU A 1 335 ? 2.066 0.867 -22.165 1.00 78.00 335 LEU A N 1
ATOM 2714 C CA . LEU A 1 335 ? 3.520 0.815 -22.352 1.00 78.00 335 LEU A CA 1
ATOM 2715 C C . LEU A 1 335 ? 4.186 -0.054 -21.285 1.00 78.00 335 LEU A C 1
ATOM 2717 O O . LEU A 1 335 ? 3.774 -0.073 -20.127 1.00 78.00 335 LEU A O 1
ATOM 2721 N N . GLU A 1 336 ? 5.268 -0.730 -21.657 1.00 81.38 336 GLU A N 1
ATOM 2722 C CA . GLU A 1 336 ? 6.143 -1.439 -20.727 1.00 81.38 336 GLU A CA 1
ATOM 2723 C C . GLU A 1 336 ? 7.470 -0.686 -20.592 1.00 81.38 336 GLU A C 1
ATOM 2725 O O . GLU A 1 336 ? 8.078 -0.295 -21.584 1.00 81.38 336 GLU A O 1
ATOM 2730 N N . MET A 1 337 ? 7.908 -0.448 -19.360 1.00 83.06 337 MET A N 1
ATOM 2731 C CA . MET A 1 337 ? 9.056 0.385 -19.013 1.00 83.06 337 MET A CA 1
ATOM 2732 C C . MET A 1 337 ? 9.903 -0.378 -17.998 1.00 83.06 337 MET A C 1
ATOM 2734 O O . MET A 1 337 ? 9.452 -0.630 -16.879 1.00 83.06 337 MET A O 1
ATOM 2738 N N . ARG A 1 338 ? 11.108 -0.797 -18.390 1.00 80.25 338 ARG A N 1
ATOM 2739 C CA . ARG A 1 338 ? 11.952 -1.656 -17.554 1.00 80.25 338 ARG A CA 1
ATOM 2740 C C . ARG A 1 338 ? 13.422 -1.272 -17.528 1.00 80.25 338 ARG A C 1
ATOM 2742 O O . ARG A 1 338 ? 13.925 -0.633 -18.449 1.00 80.25 338 ARG A O 1
ATOM 2749 N N . HIS A 1 339 ? 14.123 -1.717 -16.487 1.00 75.75 339 HIS A N 1
ATOM 2750 C CA . HIS A 1 339 ? 15.586 -1.653 -16.366 1.00 75.75 339 HIS A CA 1
ATOM 2751 C C . HIS A 1 339 ? 16.183 -0.232 -16.326 1.00 75.75 339 HIS A C 1
ATOM 2753 O O . HIS A 1 339 ? 17.382 -0.043 -16.555 1.00 75.75 339 HIS A O 1
ATOM 2759 N N . GLY A 1 340 ? 15.359 0.791 -16.082 1.00 69.75 340 GLY A N 1
ATOM 2760 C CA . GLY A 1 340 ? 15.828 2.146 -15.816 1.00 69.75 340 GLY A CA 1
ATOM 2761 C C . GLY A 1 340 ? 16.347 2.272 -14.389 1.00 69.75 340 GLY A C 1
ATOM 2762 O O . GLY A 1 340 ? 16.026 1.462 -13.520 1.00 69.75 340 GLY A O 1
ATOM 2763 N N . TYR A 1 341 ? 17.129 3.315 -14.108 1.00 68.50 341 TYR A N 1
ATOM 2764 C CA . TYR A 1 341 ? 17.321 3.701 -12.710 1.00 68.50 341 TYR A CA 1
ATOM 2765 C C . TYR A 1 341 ? 15.999 4.231 -12.139 1.00 68.50 341 TYR A C 1
ATOM 2767 O O . TYR A 1 341 ? 15.530 3.737 -11.122 1.00 68.50 341 TYR A O 1
ATOM 2775 N N . TYR A 1 342 ? 15.331 5.118 -12.871 1.00 64.69 342 TYR A N 1
ATOM 2776 C CA . TYR A 1 342 ? 13.922 5.457 -12.703 1.00 64.69 342 TYR A CA 1
ATOM 2777 C C . TYR A 1 342 ? 13.129 4.989 -13.924 1.00 64.69 342 TYR A C 1
ATOM 2779 O O . TYR A 1 342 ? 13.597 5.144 -15.058 1.00 64.69 342 TYR A O 1
ATOM 2787 N N . GLY A 1 343 ? 11.921 4.468 -13.703 1.00 64.69 343 GLY A N 1
ATOM 2788 C CA . GLY A 1 343 ? 10.987 4.172 -14.788 1.00 64.69 343 GLY A CA 1
ATOM 2789 C C . GLY A 1 343 ? 10.483 5.465 -15.433 1.00 64.69 343 GLY A C 1
ATOM 2790 O O . GLY A 1 343 ? 10.962 5.880 -16.490 1.00 64.69 343 GLY A O 1
ATOM 2791 N N . VAL A 1 344 ? 9.563 6.151 -14.754 1.00 67.56 344 VAL A N 1
ATOM 2792 C CA . VAL A 1 344 ? 9.055 7.469 -15.159 1.00 67.56 344 VAL A CA 1
ATOM 2793 C C . VAL A 1 344 ? 9.413 8.508 -14.111 1.00 67.56 344 VAL A C 1
ATOM 2795 O O . VAL A 1 344 ? 9.077 8.353 -12.939 1.00 67.56 344 VAL A O 1
ATOM 2798 N N . TYR A 1 345 ? 10.052 9.589 -14.544 1.00 71.31 345 TYR A N 1
ATOM 2799 C CA . TYR A 1 345 ? 10.388 10.726 -13.699 1.00 71.31 345 TYR A CA 1
ATOM 2800 C C . TYR A 1 345 ? 9.793 12.008 -14.286 1.00 71.31 345 TYR A C 1
ATOM 2802 O O . TYR A 1 345 ? 10.125 12.400 -15.406 1.00 71.31 345 TYR A O 1
ATOM 2810 N N . LEU A 1 346 ? 8.897 12.651 -13.538 1.00 68.38 346 LEU A N 1
ATOM 2811 C CA . LEU A 1 346 ? 8.305 13.942 -13.895 1.00 68.38 346 LEU A CA 1
ATOM 2812 C C . LEU A 1 346 ? 8.976 15.027 -13.049 1.00 68.38 346 LEU A C 1
ATOM 2814 O O . LEU A 1 346 ? 8.889 14.973 -11.821 1.00 68.38 346 LEU A O 1
ATOM 2818 N N . HIS A 1 347 ? 9.643 15.988 -13.688 1.00 65.12 347 HIS A N 1
ATOM 2819 C CA . HIS A 1 347 ? 10.441 17.014 -13.019 1.00 65.12 347 HIS A CA 1
ATOM 2820 C C . HIS A 1 347 ? 10.002 18.435 -13.395 1.00 65.12 347 HIS A C 1
ATOM 2822 O O . HIS A 1 347 ? 9.888 18.767 -14.574 1.00 65.12 347 HIS A O 1
ATOM 2828 N N . GLY A 1 348 ? 9.784 19.294 -12.396 1.00 53.50 348 GLY A N 1
ATOM 2829 C CA . GLY A 1 348 ? 9.671 20.743 -12.587 1.00 53.50 348 GLY A CA 1
ATOM 2830 C C . GLY A 1 348 ? 10.980 21.447 -12.225 1.00 53.50 348 GLY A C 1
ATOM 2831 O O . GLY A 1 348 ? 11.339 21.458 -11.049 1.00 53.50 348 GLY A O 1
ATOM 2832 N N . ASP A 1 349 ? 11.670 22.035 -13.205 1.00 47.44 349 ASP A N 1
ATOM 2833 C CA . ASP A 1 349 ? 12.984 22.667 -13.012 1.00 47.44 349 ASP A CA 1
ATOM 2834 C C . ASP A 1 349 ? 12.916 24.184 -12.711 1.00 47.44 349 ASP A C 1
ATOM 2836 O O . ASP A 1 349 ? 11.923 24.861 -13.000 1.00 47.44 349 ASP A O 1
ATOM 2840 N N . TYR A 1 350 ? 14.000 24.728 -12.133 1.00 39.03 350 TYR A N 1
ATOM 2841 C CA . TYR A 1 350 ? 14.265 26.172 -11.987 1.00 39.03 350 TYR A CA 1
ATOM 2842 C C . TYR A 1 350 ? 15.603 26.536 -12.643 1.00 39.03 350 TYR A C 1
ATOM 2844 O O . TYR A 1 350 ? 16.664 26.100 -12.193 1.00 39.03 350 TYR A O 1
ATOM 2852 N N . GLU A 1 351 ? 15.584 27.437 -13.633 1.00 39.56 351 GLU A N 1
ATOM 2853 C CA . GLU A 1 351 ? 16.797 28.089 -14.141 1.00 39.56 351 GLU A CA 1
ATOM 2854 C C . GLU A 1 351 ? 17.411 29.009 -13.064 1.00 39.56 351 GLU A C 1
ATOM 2856 O O . GLU A 1 351 ? 17.185 30.224 -13.028 1.00 39.56 351 GLU A O 1
ATOM 2861 N N . GLY A 1 352 ? 18.234 28.454 -12.172 1.00 33.66 352 GLY A N 1
ATOM 2862 C CA . GLY A 1 352 ? 19.044 29.289 -11.290 1.00 33.66 352 GLY A CA 1
ATOM 2863 C C . GLY A 1 352 ? 19.702 28.612 -10.097 1.00 33.66 352 GLY A C 1
ATOM 2864 O O . GLY A 1 352 ? 19.435 29.004 -8.965 1.00 33.66 352 GLY A O 1
ATOM 2865 N N . GLY A 1 353 ? 20.672 27.723 -10.328 1.00 30.02 353 GLY A N 1
ATOM 2866 C CA . GLY A 1 353 ? 21.719 27.465 -9.329 1.00 30.02 353 GLY A CA 1
ATOM 2867 C C . GLY A 1 353 ? 22.349 26.073 -9.353 1.00 30.02 353 GLY A C 1
ATOM 2868 O O . GLY A 1 353 ? 21.848 25.179 -8.698 1.00 30.02 353 GLY A O 1
ATOM 2869 N N . ASN A 1 354 ? 23.503 25.956 -10.022 1.00 29.86 354 ASN A N 1
ATOM 2870 C CA . ASN A 1 354 ? 24.562 24.938 -9.874 1.00 29.86 354 ASN A CA 1
ATOM 2871 C C . ASN A 1 354 ? 24.159 23.490 -9.492 1.00 29.86 354 ASN A C 1
ATOM 2873 O O . ASN A 1 354 ? 24.115 23.169 -8.309 1.00 29.86 354 ASN A O 1
ATOM 2877 N N . ASP A 1 355 ? 24.061 22.603 -10.492 1.00 33.28 355 ASP A N 1
ATOM 2878 C CA . ASP A 1 355 ? 24.832 21.348 -10.692 1.00 33.28 355 ASP A CA 1
ATOM 2879 C C . ASP A 1 355 ? 25.245 20.460 -9.488 1.00 33.28 355 ASP A C 1
ATOM 2881 O O . ASP A 1 355 ? 26.250 19.750 -9.568 1.00 33.28 355 ASP A O 1
ATOM 2885 N N . TYR A 1 356 ? 24.518 20.445 -8.369 1.00 30.12 356 TYR A N 1
ATOM 2886 C CA . TYR A 1 356 ? 24.917 19.647 -7.195 1.00 30.12 356 TYR A CA 1
ATOM 2887 C C . TYR A 1 356 ? 23.985 18.502 -6.783 1.00 30.12 356 TYR A C 1
ATOM 2889 O O . TYR A 1 356 ? 24.341 17.791 -5.849 1.00 30.12 356 TYR A O 1
ATOM 2897 N N . LEU A 1 357 ? 22.879 18.247 -7.490 1.00 37.03 357 LEU A N 1
ATOM 2898 C CA . LEU A 1 357 ? 21.938 17.164 -7.139 1.00 37.03 357 LEU A CA 1
ATOM 2899 C C . LEU A 1 357 ? 21.856 16.013 -8.158 1.00 37.03 357 LEU A C 1
ATOM 2901 O O . LEU A 1 357 ? 21.108 15.070 -7.944 1.00 37.03 357 LEU A O 1
ATOM 2905 N N . ASP A 1 358 ? 22.673 16.030 -9.217 1.00 33.47 358 ASP A N 1
ATOM 2906 C CA . ASP A 1 358 ? 22.758 14.936 -10.208 1.00 33.47 358 ASP A CA 1
ATOM 2907 C C . ASP A 1 358 ? 23.892 13.933 -9.888 1.00 33.47 358 ASP A C 1
ATOM 2909 O O . ASP A 1 358 ? 24.418 13.228 -10.754 1.00 33.47 358 ASP A O 1
ATOM 2913 N N . ARG A 1 359 ? 24.313 13.872 -8.617 1.00 27.22 359 ARG A N 1
ATOM 2914 C CA . ARG A 1 359 ? 25.187 12.809 -8.111 1.00 27.22 359 ARG A CA 1
ATOM 2915 C C . ARG A 1 359 ? 24.320 11.725 -7.477 1.00 27.22 359 ARG A C 1
ATOM 2917 O O . ARG A 1 359 ? 23.975 11.826 -6.311 1.00 27.22 359 ARG A O 1
ATOM 2924 N N . GLY A 1 360 ? 24.041 10.645 -8.208 1.00 26.95 360 GLY A N 1
ATOM 2925 C CA . GLY A 1 360 ? 23.981 9.345 -7.523 1.00 26.95 360 GLY A CA 1
ATOM 2926 C C . GLY A 1 360 ? 25.361 9.053 -6.906 1.00 26.95 360 GLY A C 1
ATOM 2927 O O . GLY A 1 360 ? 26.342 9.649 -7.368 1.00 26.95 360 GLY A O 1
ATOM 2928 N N . PRO A 1 361 ? 25.529 8.154 -5.921 1.00 31.44 361 PRO A N 1
ATOM 2929 C CA . PRO A 1 361 ? 24.596 7.304 -5.177 1.00 31.44 361 PRO A CA 1
ATOM 2930 C C . PRO A 1 361 ? 24.306 7.891 -3.773 1.00 31.44 361 PRO A C 1
ATOM 2932 O O . PRO A 1 361 ? 24.881 8.909 -3.424 1.00 31.44 361 PRO A O 1
ATOM 2935 N N . THR A 1 362 ? 23.447 7.247 -2.972 1.00 26.72 362 THR A N 1
ATOM 2936 C CA . THR A 1 362 ? 23.020 7.674 -1.615 1.00 26.72 362 THR A CA 1
ATOM 2937 C C . THR A 1 362 ? 22.312 9.027 -1.561 1.00 26.72 362 THR A C 1
ATOM 2939 O O . THR A 1 362 ? 22.917 10.019 -1.193 1.00 26.72 362 THR A O 1
ATOM 2942 N N . ASP A 1 363 ? 21.019 9.049 -1.879 1.00 26.38 363 ASP A N 1
ATOM 2943 C CA . ASP A 1 363 ? 20.107 10.051 -1.323 1.00 26.38 363 ASP A CA 1
ATOM 2944 C C . ASP A 1 363 ? 18.686 9.495 -1.356 1.00 26.38 363 ASP A C 1
ATOM 2946 O O . ASP A 1 363 ? 17.901 9.715 -2.276 1.00 26.38 363 ASP A O 1
ATOM 2950 N N . ILE A 1 364 ? 18.360 8.749 -0.306 1.00 26.34 364 ILE A N 1
ATOM 2951 C CA . ILE A 1 364 ? 17.300 9.281 0.530 1.00 26.34 364 ILE A CA 1
ATOM 2952 C C . ILE A 1 364 ? 17.955 9.757 1.814 1.00 26.34 364 ILE A C 1
ATOM 2954 O O . ILE A 1 364 ? 18.098 9.021 2.781 1.00 26.34 364 ILE A O 1
ATOM 2958 N N . SER A 1 365 ? 18.429 10.995 1.758 1.00 21.25 365 SER A N 1
ATOM 2959 C CA . SER A 1 365 ? 18.534 11.848 2.923 1.00 21.25 365 SER A CA 1
ATOM 2960 C C . SER A 1 365 ? 17.639 13.049 2.631 1.00 21.25 365 SER A C 1
ATOM 2962 O O . SER A 1 365 ? 17.892 13.863 1.743 1.00 21.25 365 SER A O 1
ATOM 2964 N N . PHE A 1 366 ? 16.496 13.116 3.305 1.00 26.91 366 PHE A N 1
ATOM 2965 C CA . PHE A 1 366 ? 15.747 14.357 3.371 1.00 26.91 366 PHE A CA 1
ATOM 2966 C C . PHE A 1 366 ? 16.296 15.139 4.554 1.00 26.91 366 PHE A C 1
ATOM 2968 O O . PHE A 1 366 ? 15.673 15.147 5.599 1.00 26.91 366 PHE A O 1
ATOM 2975 N N . ASP A 1 367 ? 17.435 15.816 4.395 1.00 22.36 367 ASP A N 1
ATOM 2976 C CA . ASP A 1 367 ? 17.735 16.924 5.298 1.00 22.36 367 ASP A CA 1
ATOM 2977 C C . ASP A 1 367 ? 18.696 17.973 4.73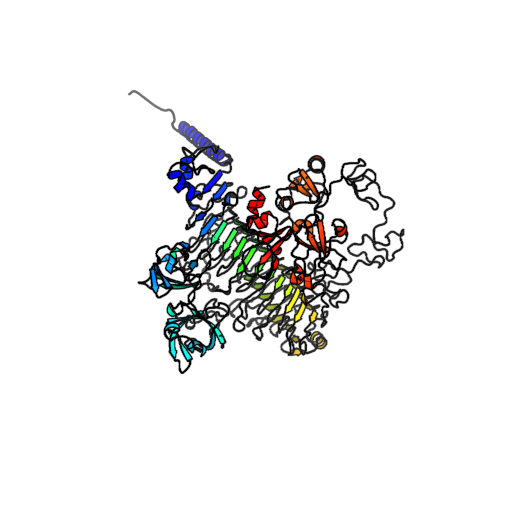1 1.00 22.36 367 ASP A C 1
ATOM 2979 O O . ASP A 1 367 ? 19.639 17.687 3.999 1.00 22.36 367 ASP A O 1
ATOM 2983 N N . ASN A 1 368 ? 18.419 19.217 5.129 1.00 21.94 368 ASN A N 1
ATOM 2984 C CA . ASN A 1 368 ? 19.153 20.465 4.893 1.00 21.94 368 ASN A CA 1
ATOM 2985 C C . ASN A 1 368 ? 19.037 21.164 3.525 1.00 21.94 368 ASN A C 1
ATOM 2987 O O . ASN A 1 368 ? 19.936 21.106 2.690 1.00 21.94 368 ASN A O 1
ATOM 2991 N N . PHE A 1 369 ? 18.048 22.063 3.402 1.00 21.77 369 PHE A N 1
ATOM 2992 C CA . PHE A 1 369 ? 18.262 23.314 2.658 1.00 21.77 369 PHE A CA 1
ATOM 2993 C C . PHE A 1 369 ? 17.756 24.543 3.425 1.00 21.77 369 PHE A C 1
ATOM 2995 O O . PHE A 1 369 ? 16.567 24.844 3.498 1.00 21.77 369 PHE A O 1
ATOM 3002 N N . TYR A 1 370 ? 18.711 25.291 3.980 1.00 21.42 370 TYR A N 1
ATOM 3003 C CA . TYR A 1 370 ? 18.501 26.637 4.498 1.00 21.42 370 TYR A CA 1
ATOM 3004 C C . TYR A 1 370 ? 18.205 27.615 3.352 1.00 21.42 370 TYR A C 1
ATOM 3006 O O . TYR A 1 370 ? 18.998 27.794 2.426 1.00 21.42 370 TYR A O 1
ATOM 3014 N N . VAL A 1 371 ? 17.082 28.317 3.486 1.00 20.06 371 VAL A N 1
ATOM 3015 C CA . VAL A 1 371 ? 16.642 29.441 2.654 1.00 20.06 371 VAL A CA 1
ATOM 3016 C C . VAL A 1 371 ? 17.652 30.591 2.704 1.00 20.06 371 VAL A C 1
ATOM 3018 O O . VAL A 1 371 ? 17.911 31.158 3.768 1.00 20.06 371 VAL A O 1
ATOM 3021 N N . HIS A 1 372 ? 18.108 31.060 1.539 1.00 19.05 372 HIS A N 1
ATOM 3022 C CA . HIS A 1 372 ? 18.571 32.440 1.398 1.00 19.05 372 HIS A CA 1
ATOM 3023 C C . HIS A 1 372 ? 17.597 33.254 0.544 1.00 19.05 372 HIS A C 1
ATOM 3025 O O . HIS A 1 372 ? 17.449 33.064 -0.657 1.00 19.05 372 HIS A O 1
ATOM 3031 N N . HIS A 1 373 ? 16.955 34.210 1.217 1.00 23.58 373 HIS A N 1
ATOM 3032 C CA . HIS A 1 373 ? 16.092 35.239 0.654 1.00 23.58 373 HIS A CA 1
ATOM 3033 C C . HIS A 1 373 ? 16.689 35.911 -0.593 1.00 23.58 373 HIS A C 1
ATOM 3035 O O . HIS A 1 373 ? 17.793 36.454 -0.528 1.00 23.58 373 HIS A O 1
ATOM 3041 N N . ASN A 1 374 ? 15.861 36.116 -1.622 1.00 21.25 374 ASN A N 1
ATOM 3042 C CA . ASN A 1 374 ? 15.777 37.437 -2.241 1.00 21.25 374 ASN A CA 1
ATOM 3043 C C . ASN A 1 374 ? 14.385 37.741 -2.803 1.00 21.25 374 ASN A C 1
ATOM 3045 O O . ASN A 1 374 ? 13.967 37.260 -3.850 1.00 21.25 374 ASN A O 1
ATOM 3049 N N . ARG A 1 375 ? 13.704 38.654 -2.103 1.00 28.56 375 ARG A N 1
ATOM 3050 C CA . ARG A 1 375 ? 12.535 39.389 -2.582 1.00 28.56 375 ARG A CA 1
ATOM 3051 C C . ARG A 1 375 ? 12.934 40.192 -3.820 1.00 28.56 375 ARG A C 1
ATOM 3053 O O . ARG A 1 375 ? 13.813 41.045 -3.699 1.00 28.56 375 ARG A O 1
ATOM 3060 N N . ASN A 1 376 ? 12.280 39.955 -4.960 1.00 23.22 376 ASN A N 1
ATOM 3061 C CA . ASN A 1 376 ? 11.781 40.965 -5.914 1.00 23.22 376 ASN A CA 1
ATOM 3062 C C . ASN A 1 376 ? 11.582 40.361 -7.321 1.00 23.22 376 ASN A C 1
ATOM 3064 O O . ASN A 1 376 ? 12.524 40.376 -8.114 1.00 23.22 376 ASN A O 1
ATOM 3068 N N . LYS A 1 377 ? 10.342 39.993 -7.684 1.00 23.55 377 LYS A N 1
ATOM 3069 C CA . LYS A 1 377 ? 9.524 40.581 -8.778 1.00 23.55 377 LYS A CA 1
ATOM 3070 C C . LYS A 1 377 ? 8.293 39.708 -9.073 1.00 23.55 377 LYS A C 1
ATOM 3072 O O . LYS A 1 377 ? 8.354 38.498 -8.960 1.00 23.55 377 LYS A O 1
ATOM 3077 N N . GLY A 1 378 ? 7.171 40.366 -9.374 1.00 20.89 378 GLY A N 1
ATOM 3078 C CA . GLY A 1 378 ? 5.829 39.777 -9.410 1.00 20.89 378 GLY A CA 1
ATOM 3079 C C . GLY A 1 378 ? 5.491 38.871 -10.605 1.00 20.89 378 GLY A C 1
ATOM 3080 O O . GLY A 1 378 ? 5.990 39.081 -11.703 1.00 20.89 378 GLY A O 1
ATOM 3081 N N . VAL A 1 379 ? 4.585 37.931 -10.319 1.00 21.50 379 VAL A N 1
ATOM 3082 C CA . VAL A 1 379 ? 3.527 37.271 -11.121 1.00 21.50 379 VAL A CA 1
ATOM 3083 C C . VAL A 1 379 ? 3.669 37.225 -12.659 1.00 21.50 379 VAL A C 1
ATOM 3085 O O . VAL A 1 379 ? 3.460 38.247 -13.312 1.00 21.50 379 VAL A O 1
ATOM 3088 N N . TYR A 1 380 ? 3.897 36.036 -13.241 1.00 23.94 380 TYR A N 1
ATOM 3089 C CA . TYR A 1 380 ? 2.890 35.183 -13.929 1.00 23.94 380 TYR A CA 1
ATOM 3090 C C . TYR A 1 380 ? 3.561 34.019 -14.712 1.00 23.94 380 TYR A C 1
ATOM 3092 O O . TYR A 1 380 ? 4.393 34.281 -15.571 1.00 23.94 380 TYR A O 1
ATOM 3100 N N . LEU A 1 381 ? 3.136 32.791 -14.366 1.00 26.30 381 LEU A N 1
ATOM 3101 C CA . LEU A 1 381 ? 3.032 31.481 -15.058 1.00 26.30 381 LEU A CA 1
ATOM 3102 C C . LEU A 1 381 ? 3.823 31.189 -16.370 1.00 26.30 381 LEU A C 1
ATOM 3104 O O . LEU A 1 381 ? 3.735 31.995 -17.287 1.00 26.30 381 LEU A O 1
ATOM 3108 N N . SER A 1 382 ? 4.407 30.009 -16.650 1.00 34.34 382 SER A N 1
ATOM 3109 C CA . SER A 1 382 ? 4.764 28.799 -15.879 1.00 34.34 382 SER A CA 1
ATOM 3110 C C . SER A 1 382 ? 5.373 27.768 -16.877 1.00 34.34 382 SER A C 1
ATOM 3112 O O . SER A 1 382 ? 4.624 27.224 -17.691 1.00 34.34 382 SER A O 1
ATOM 3114 N N . ASP A 1 383 ? 6.677 27.493 -16.844 1.00 42.41 383 ASP A N 1
ATOM 3115 C CA . ASP A 1 383 ? 7.343 26.479 -17.689 1.00 42.41 383 ASP A CA 1
ATOM 3116 C C . ASP A 1 383 ? 7.338 25.109 -16.964 1.00 42.41 383 ASP A C 1
ATOM 3118 O O . ASP A 1 383 ? 8.347 24.714 -16.389 1.00 42.41 383 ASP A O 1
ATOM 3122 N N . TYR A 1 384 ? 6.198 24.394 -16.891 1.00 59.78 384 TYR A N 1
ATOM 3123 C CA . TYR A 1 384 ? 6.078 23.202 -16.013 1.00 59.78 384 TYR A CA 1
ATOM 3124 C C . TYR A 1 384 ? 5.358 21.987 -16.609 1.00 59.78 384 TYR A C 1
ATOM 3126 O O . TYR A 1 384 ? 4.626 22.095 -17.594 1.00 59.78 384 TYR A O 1
ATOM 3134 N N . VAL A 1 385 ? 5.548 20.844 -15.932 1.00 63.66 385 VAL A N 1
ATOM 3135 C CA . VAL A 1 385 ? 4.900 19.553 -16.190 1.00 63.66 385 VAL A CA 1
ATOM 3136 C C . VAL A 1 385 ? 3.557 19.446 -15.454 1.00 63.66 385 VAL A C 1
ATOM 3138 O O . VAL A 1 385 ? 3.523 19.558 -14.230 1.00 63.66 385 VAL A O 1
ATOM 3141 N N . TYR A 1 386 ? 2.441 19.247 -16.167 1.00 73.25 386 TYR A N 1
ATOM 3142 C CA . TYR A 1 386 ? 1.098 19.159 -15.560 1.00 73.25 386 TYR A CA 1
ATOM 3143 C C . TYR A 1 386 ? 0.064 18.480 -16.479 1.00 73.25 386 TYR A C 1
ATOM 3145 O O . TYR A 1 386 ? 0.198 18.498 -17.701 1.00 73.25 386 TYR A O 1
ATOM 3153 N N . ASN A 1 387 ? -1.010 17.917 -15.909 1.00 77.25 387 ASN A N 1
ATOM 3154 C CA . ASN A 1 387 ? -1.999 17.107 -16.641 1.00 77.25 387 ASN A CA 1
ATOM 3155 C C . ASN A 1 387 ? -1.333 15.938 -17.380 1.00 77.25 387 ASN A C 1
ATOM 3157 O O . ASN A 1 387 ? -1.419 15.829 -18.609 1.00 77.25 387 ASN A O 1
ATOM 3161 N N . ILE A 1 388 ? -0.663 15.072 -16.624 1.00 81.62 388 ILE A N 1
ATOM 3162 C CA . ILE A 1 388 ? -0.028 13.856 -17.140 1.00 81.62 388 ILE A CA 1
ATOM 3163 C C . ILE A 1 388 ? -0.752 12.642 -16.571 1.00 81.62 388 ILE A C 1
ATOM 3165 O O . ILE A 1 388 ? -0.855 12.510 -15.354 1.00 81.62 388 ILE A O 1
ATOM 3169 N N . ASP A 1 389 ? -1.211 11.754 -17.445 1.00 82.62 389 ASP A N 1
ATOM 3170 C CA . ASP A 1 389 ? -1.810 10.488 -17.037 1.00 82.62 389 ASP A CA 1
ATOM 3171 C C . ASP A 1 389 ? -0.887 9.341 -17.465 1.00 82.62 389 ASP A C 1
ATOM 3173 O O . ASP A 1 389 ? -0.451 9.285 -18.614 1.00 82.62 389 ASP A O 1
ATOM 3177 N N . ILE A 1 390 ? -0.585 8.426 -16.547 1.00 81.19 390 ILE A N 1
ATOM 3178 C CA . ILE A 1 390 ? 0.138 7.179 -16.807 1.00 81.19 390 ILE A CA 1
ATOM 3179 C C . ILE A 1 390 ? -0.817 6.047 -16.465 1.00 81.19 390 ILE A C 1
ATOM 3181 O O . ILE A 1 390 ? -1.196 5.868 -15.305 1.00 81.19 390 ILE A O 1
ATOM 3185 N N . LEU A 1 391 ? -1.255 5.344 -17.501 1.00 77.69 391 LEU A N 1
ATOM 3186 C CA . LEU A 1 391 ? -2.415 4.471 -17.452 1.00 77.69 391 LEU A CA 1
ATOM 3187 C C . LEU A 1 391 ? -2.061 3.099 -18.017 1.00 77.69 391 LEU A C 1
ATOM 3189 O O . LEU A 1 391 ? -1.338 2.992 -19.010 1.00 77.69 391 LEU A O 1
ATOM 3193 N N . ASN A 1 392 ? -2.596 2.049 -17.401 1.00 72.75 392 ASN A N 1
ATOM 3194 C CA . ASN A 1 392 ? -2.548 0.672 -17.903 1.00 72.75 392 ASN A CA 1
ATOM 3195 C C . ASN A 1 392 ? -1.131 0.181 -18.276 1.00 72.75 392 ASN A C 1
ATOM 3197 O O . ASN A 1 392 ? -0.944 -0.659 -19.150 1.00 72.75 392 ASN A O 1
ATOM 3201 N N . SER A 1 393 ? -0.096 0.732 -17.650 1.00 76.62 393 SER A N 1
ATOM 3202 C CA . SER A 1 393 ? 1.290 0.500 -18.051 1.00 76.62 393 SER A CA 1
ATOM 3203 C C . SER A 1 393 ? 2.003 -0.435 -17.077 1.00 76.62 393 SER A C 1
ATOM 3205 O O . SER A 1 393 ? 1.554 -0.690 -15.957 1.00 76.62 393 SER A O 1
ATOM 3207 N N . ARG A 1 394 ? 3.130 -0.984 -17.522 1.00 80.19 394 ARG A N 1
ATOM 3208 C CA . ARG A 1 394 ? 4.020 -1.835 -16.729 1.00 80.19 394 ARG A CA 1
ATOM 3209 C C . ARG A 1 394 ? 5.305 -1.087 -16.457 1.00 80.19 394 ARG A C 1
ATOM 3211 O O . ARG A 1 394 ? 5.993 -0.729 -17.406 1.00 80.19 394 ARG A O 1
ATOM 3218 N N . VAL A 1 395 ? 5.644 -0.876 -15.191 1.00 80.00 395 VAL A N 1
ATOM 3219 C CA . VAL A 1 395 ? 6.899 -0.226 -14.799 1.00 80.00 395 VAL A CA 1
ATOM 3220 C C . VAL A 1 395 ? 7.633 -1.127 -13.821 1.00 80.00 395 VAL A C 1
ATOM 3222 O O . VAL A 1 395 ? 7.276 -1.226 -12.646 1.00 80.00 395 VAL A O 1
ATOM 3225 N N . GLU A 1 396 ? 8.613 -1.861 -14.337 1.00 79.12 396 GLU A N 1
ATOM 3226 C CA . GLU A 1 396 ? 9.127 -3.048 -13.656 1.00 79.12 396 GLU A CA 1
ATOM 3227 C C . GLU A 1 396 ? 10.654 -3.110 -13.672 1.00 79.12 396 GLU A C 1
ATOM 3229 O O . GLU A 1 396 ? 11.292 -2.625 -14.604 1.00 79.12 396 GLU A O 1
ATOM 3234 N N . TYR A 1 397 ? 11.250 -3.748 -12.664 1.00 74.38 397 TYR A N 1
ATOM 3235 C CA . TYR A 1 397 ? 12.694 -4.007 -12.605 1.00 74.38 397 TYR A CA 1
ATOM 3236 C C . TYR A 1 397 ? 13.562 -2.739 -12.690 1.00 74.38 397 TYR A C 1
ATOM 3238 O O . TYR A 1 397 ? 14.648 -2.763 -13.276 1.00 74.38 397 TYR A O 1
ATOM 3246 N N . ASN A 1 398 ? 13.087 -1.611 -12.154 1.00 72.44 398 ASN A N 1
ATOM 3247 C CA . ASN A 1 398 ? 13.886 -0.388 -12.095 1.00 72.44 398 ASN A CA 1
ATOM 3248 C C . ASN A 1 398 ? 14.785 -0.395 -10.852 1.00 72.44 398 ASN A C 1
ATOM 3250 O O . ASN A 1 398 ? 14.404 -0.886 -9.794 1.00 72.44 398 ASN A O 1
ATOM 3254 N N . ILE A 1 399 ? 15.990 0.163 -10.960 1.00 69.56 399 ILE A N 1
ATOM 3255 C CA . ILE A 1 399 ? 17.001 0.115 -9.886 1.00 69.56 399 ILE A CA 1
ATOM 3256 C C . ILE A 1 399 ? 16.608 1.019 -8.694 1.00 69.56 399 ILE A C 1
ATOM 3258 O O . ILE A 1 399 ? 16.973 0.760 -7.545 1.00 69.56 399 ILE A O 1
ATOM 3262 N N . ALA A 1 400 ? 15.867 2.097 -8.946 1.00 68.75 400 ALA A N 1
ATOM 3263 C CA . ALA A 1 400 ? 15.277 2.985 -7.950 1.00 68.75 400 ALA A CA 1
ATOM 3264 C C . ALA A 1 400 ? 13.748 3.003 -8.114 1.00 68.75 400 ALA A C 1
ATOM 3266 O O . ALA A 1 400 ? 13.115 1.966 -7.941 1.00 68.75 400 ALA A O 1
ATOM 3267 N N . SER A 1 401 ? 13.130 4.151 -8.389 1.00 70.88 401 SER A N 1
ATOM 3268 C CA . SER A 1 401 ? 11.668 4.269 -8.338 1.00 70.88 401 SER A CA 1
ATOM 3269 C C . SER A 1 401 ? 10.976 3.838 -9.636 1.00 70.88 401 SER A C 1
ATOM 3271 O O . SER A 1 401 ? 11.528 3.991 -10.729 1.00 70.88 401 SER A O 1
ATOM 3273 N N . GLY A 1 402 ? 9.739 3.350 -9.514 1.00 72.94 402 GLY A N 1
ATOM 3274 C CA . GLY A 1 402 ? 8.867 3.036 -10.646 1.00 72.94 402 GLY A CA 1
ATOM 3275 C C . GLY A 1 402 ? 8.374 4.311 -11.331 1.00 72.94 402 GLY A C 1
ATOM 3276 O O . GLY A 1 402 ? 8.924 4.725 -12.352 1.00 72.94 402 GLY A O 1
ATOM 3277 N N . ILE A 1 403 ? 7.358 4.954 -10.754 1.00 75.44 403 ILE A N 1
ATOM 3278 C CA . ILE A 1 403 ? 6.824 6.241 -11.219 1.00 75.44 403 ILE A CA 1
ATOM 3279 C C . ILE A 1 403 ? 7.016 7.281 -10.122 1.00 75.44 403 ILE A C 1
ATOM 3281 O O . ILE A 1 403 ? 6.559 7.099 -8.996 1.00 75.44 403 ILE A O 1
ATOM 3285 N N . TYR A 1 404 ? 7.670 8.392 -10.444 1.00 75.75 404 TYR A N 1
ATOM 3286 C CA . TYR A 1 404 ? 7.895 9.464 -9.488 1.00 75.75 404 TYR A CA 1
ATOM 3287 C C . TYR A 1 404 ? 7.608 10.828 -10.105 1.00 75.75 404 TYR A C 1
ATOM 3289 O O . TYR A 1 404 ? 8.195 11.209 -11.120 1.00 75.75 404 TYR A O 1
ATOM 3297 N N . ALA A 1 405 ? 6.709 11.570 -9.470 1.00 73.50 405 ALA A N 1
ATOM 3298 C CA . ALA A 1 405 ? 6.330 12.910 -9.865 1.00 73.50 405 ALA A CA 1
ATOM 3299 C C . ALA A 1 405 ? 6.824 13.928 -8.843 1.00 73.50 405 ALA A C 1
ATOM 3301 O O . ALA A 1 405 ? 6.492 13.853 -7.662 1.00 73.50 405 ALA A O 1
ATOM 3302 N N . ARG A 1 406 ? 7.601 14.908 -9.299 1.00 73.25 406 ARG A N 1
ATOM 3303 C CA . ARG A 1 406 ? 8.175 15.941 -8.444 1.00 73.25 406 ARG A CA 1
ATOM 3304 C C . ARG A 1 406 ? 7.883 17.331 -8.993 1.00 73.25 406 ARG A C 1
ATOM 3306 O O . ARG A 1 406 ? 8.356 17.701 -10.065 1.00 73.25 406 ARG A O 1
ATOM 3313 N N . GLY A 1 407 ? 7.139 18.105 -8.213 1.00 64.06 407 GLY A N 1
ATOM 3314 C CA . GLY A 1 407 ? 6.969 19.539 -8.389 1.00 64.06 407 GLY A CA 1
ATOM 3315 C C . GLY A 1 407 ? 8.091 20.350 -7.741 1.00 64.06 407 GLY A C 1
ATOM 3316 O O . GLY A 1 407 ? 9.068 19.813 -7.212 1.00 64.06 407 GLY A O 1
ATOM 3317 N N . TYR A 1 408 ? 7.935 21.669 -7.787 1.00 63.59 408 TYR A N 1
ATOM 3318 C CA . TYR A 1 408 ? 8.915 22.628 -7.288 1.00 63.59 408 TYR A CA 1
ATOM 3319 C C . TYR A 1 408 ? 8.512 23.192 -5.916 1.00 63.59 408 TYR A C 1
ATOM 3321 O O . TYR A 1 408 ? 7.352 23.552 -5.708 1.00 63.59 408 TYR A O 1
ATOM 3329 N N . ASP A 1 409 ? 9.483 23.322 -5.007 1.00 58.81 409 ASP A N 1
ATOM 3330 C CA . ASP A 1 409 ? 9.314 23.963 -3.697 1.00 58.81 409 ASP A CA 1
ATOM 3331 C C . ASP A 1 409 ? 9.419 25.493 -3.842 1.00 58.81 409 ASP A C 1
ATOM 3333 O O . ASP A 1 409 ? 10.507 26.062 -3.962 1.00 58.81 409 ASP A O 1
ATOM 3337 N N . THR A 1 410 ? 8.277 26.184 -3.865 1.00 53.69 410 THR A N 1
ATOM 3338 C CA . THR A 1 410 ? 8.232 27.648 -3.996 1.00 53.69 410 THR A CA 1
ATOM 3339 C C . THR A 1 410 ? 8.549 28.405 -2.707 1.00 53.69 410 THR A C 1
ATOM 3341 O O . THR A 1 410 ? 8.658 29.632 -2.760 1.00 53.69 410 THR A O 1
ATOM 3344 N N . GLY A 1 411 ? 8.698 27.741 -1.554 1.00 50.34 411 GLY A N 1
ATOM 3345 C CA . GLY A 1 411 ? 8.920 28.402 -0.259 1.00 50.34 411 GLY A CA 1
ATOM 3346 C C . GLY A 1 411 ? 7.738 29.228 0.281 1.00 50.34 411 GLY A C 1
ATOM 3347 O O . GLY A 1 411 ? 7.815 29.741 1.396 1.00 50.34 411 GLY A O 1
ATOM 3348 N N . ASP A 1 412 ? 6.671 29.375 -0.505 1.00 43.84 412 ASP A N 1
ATOM 3349 C CA . ASP A 1 412 ? 5.357 29.906 -0.147 1.00 43.84 412 ASP A CA 1
ATOM 3350 C C . ASP A 1 412 ? 4.344 28.784 -0.431 1.00 43.84 412 ASP A C 1
ATOM 3352 O O . ASP A 1 412 ? 4.488 28.084 -1.435 1.00 43.84 412 ASP A O 1
ATOM 3356 N N . SER A 1 413 ? 3.313 28.653 0.413 1.00 46.31 413 SER A N 1
ATOM 3357 C CA . SER A 1 413 ? 2.217 27.652 0.428 1.00 46.31 413 SER A CA 1
ATOM 3358 C C . SER A 1 413 ? 1.427 27.439 -0.886 1.00 46.31 413 SER A C 1
ATOM 3360 O O . SER A 1 413 ? 0.413 26.732 -0.926 1.00 46.31 413 SER A O 1
ATOM 3362 N N . ASP A 1 414 ? 1.855 28.066 -1.972 1.00 48.50 414 ASP A N 1
ATOM 3363 C CA . ASP A 1 414 ? 1.284 27.979 -3.305 1.00 48.50 414 ASP A CA 1
ATOM 3364 C C . ASP A 1 414 ? 1.869 26.778 -4.060 1.00 48.50 414 ASP A C 1
ATOM 3366 O O . ASP A 1 414 ? 2.555 26.929 -5.068 1.00 48.50 414 ASP A O 1
ATOM 3370 N N . TYR A 1 415 ? 1.559 25.561 -3.594 1.00 51.66 415 TYR A N 1
ATOM 3371 C CA . TYR A 1 415 ? 1.821 24.347 -4.376 1.00 51.66 415 TYR A CA 1
ATOM 3372 C C . TYR A 1 415 ? 1.283 24.509 -5.806 1.00 51.66 415 TYR A C 1
ATOM 3374 O O . TYR A 1 415 ? 0.135 24.942 -5.996 1.00 51.66 415 TYR A O 1
ATOM 3382 N N . LEU A 1 416 ? 2.080 24.117 -6.799 1.00 53.22 416 LEU A N 1
ATOM 3383 C CA . LEU A 1 416 ? 1.677 24.135 -8.202 1.00 53.22 416 LEU A CA 1
ATOM 3384 C C . LEU A 1 416 ? 0.544 23.121 -8.423 1.00 53.22 416 LEU A C 1
ATOM 3386 O O . LEU A 1 416 ? 0.653 21.949 -8.069 1.00 53.22 416 LEU A O 1
ATOM 3390 N N . SER A 1 417 ? -0.570 23.582 -8.999 1.00 54.38 417 SER A N 1
ATOM 3391 C CA . SER A 1 417 ? -1.667 22.699 -9.412 1.00 54.38 417 SER A CA 1
ATOM 3392 C C . SER A 1 417 ? -1.227 21.900 -10.631 1.00 54.38 417 SER A C 1
ATOM 3394 O O . SER A 1 417 ? -1.183 22.436 -11.736 1.00 54.38 417 SER A O 1
ATOM 3396 N N . ALA A 1 418 ? -0.904 20.628 -10.426 1.00 62.62 418 ALA A N 1
ATOM 3397 C CA . ALA A 1 418 ? -0.469 19.724 -11.474 1.00 62.62 418 ALA A CA 1
ATOM 3398 C C . ALA A 1 418 ? -1.244 18.422 -11.326 1.00 62.62 418 ALA A C 1
ATOM 3400 O O . ALA A 1 418 ? -0.901 17.569 -10.514 1.00 62.62 418 ALA A O 1
ATOM 3401 N N . LYS A 1 419 ? -2.313 18.291 -12.120 1.00 73.88 419 LYS A N 1
ATOM 3402 C CA . LYS A 1 419 ? -3.090 17.058 -12.143 1.00 73.88 419 LYS A CA 1
ATOM 3403 C C . LYS A 1 419 ? -2.217 15.936 -12.691 1.00 73.88 419 LYS A C 1
ATOM 3405 O O . LYS A 1 419 ? -1.725 16.050 -13.816 1.00 73.88 419 LYS A O 1
ATOM 3410 N N . ILE A 1 420 ? -2.006 14.896 -11.901 1.00 80.50 420 ILE A N 1
ATOM 3411 C CA . ILE A 1 420 ? -1.250 13.715 -12.313 1.00 80.50 420 ILE A CA 1
ATOM 3412 C C . ILE A 1 420 ? -2.063 12.499 -11.926 1.00 80.50 420 ILE A C 1
ATOM 3414 O O . ILE A 1 420 ? -2.453 12.381 -10.770 1.00 80.50 420 ILE A O 1
ATOM 3418 N N . ARG A 1 421 ? -2.307 11.604 -12.880 1.00 81.75 421 ARG A N 1
ATOM 3419 C CA . ARG A 1 421 ? -2.982 10.341 -12.601 1.00 81.75 421 ARG A CA 1
ATOM 3420 C C . ARG A 1 421 ? -2.042 9.177 -12.863 1.00 81.75 421 ARG A C 1
ATOM 3422 O O . ARG A 1 421 ? -1.551 9.020 -13.978 1.00 81.75 421 ARG A O 1
ATOM 3429 N N . ILE A 1 422 ? -1.800 8.371 -11.839 1.00 82.31 422 ILE A N 1
ATOM 3430 C CA . ILE A 1 422 ? -1.080 7.102 -11.913 1.00 82.31 422 ILE A CA 1
ATOM 3431 C C . ILE A 1 422 ? -2.128 6.035 -11.649 1.00 82.31 422 ILE A C 1
ATOM 3433 O O . ILE A 1 422 ? -2.399 5.703 -10.500 1.00 82.31 422 ILE A O 1
ATOM 3437 N N . SER A 1 423 ? -2.760 5.547 -12.708 1.00 79.94 423 SER A N 1
ATOM 3438 C CA . SER A 1 423 ? -3.884 4.628 -12.569 1.00 79.94 423 SER A CA 1
ATOM 3439 C C . SER A 1 423 ? -3.616 3.330 -13.285 1.00 79.94 423 SER A C 1
ATOM 3441 O O . SER A 1 423 ? -3.024 3.335 -14.369 1.00 79.94 423 SER A O 1
ATOM 3443 N N . ASN A 1 424 ? -4.123 2.228 -12.740 1.00 74.56 424 ASN A N 1
ATOM 3444 C CA . ASN A 1 424 ? -4.226 0.983 -13.488 1.00 74.56 424 ASN A CA 1
ATOM 3445 C C . ASN A 1 424 ? -2.871 0.364 -13.883 1.00 74.56 424 ASN A C 1
ATOM 3447 O O . ASN A 1 424 ? -2.794 -0.473 -14.787 1.00 74.56 424 ASN A O 1
ATOM 3451 N N . ASN A 1 425 ? -1.782 0.767 -13.231 1.00 75.38 425 ASN A N 1
ATOM 3452 C CA . ASN A 1 425 ? -0.444 0.315 -13.578 1.00 75.38 425 ASN A CA 1
ATOM 3453 C C . ASN A 1 425 ? -0.037 -0.913 -12.775 1.00 75.38 425 ASN A C 1
ATOM 3455 O O . ASN A 1 425 ? -0.535 -1.193 -11.686 1.00 75.38 425 ASN A O 1
ATOM 3459 N N . ARG A 1 426 ? 0.944 -1.622 -13.318 1.00 80.38 426 ARG A N 1
ATOM 3460 C CA . ARG A 1 426 ? 1.628 -2.726 -12.661 1.00 80.38 426 ARG A CA 1
ATOM 3461 C C . ARG A 1 426 ? 3.067 -2.311 -12.379 1.00 80.38 426 ARG A C 1
ATOM 3463 O O . ARG A 1 426 ? 3.833 -2.075 -13.313 1.00 80.38 426 ARG A O 1
ATOM 3470 N N . LEU A 1 427 ? 3.409 -2.189 -11.101 1.00 80.50 427 LEU A N 1
ATOM 3471 C CA . LEU A 1 427 ? 4.660 -1.625 -10.602 1.00 80.50 427 LEU A CA 1
ATOM 3472 C C . LEU A 1 427 ? 5.402 -2.688 -9.791 1.00 80.50 427 LEU A C 1
ATOM 3474 O O . LEU A 1 427 ? 5.059 -2.948 -8.643 1.00 80.50 427 LEU A O 1
ATOM 3478 N N . ILE A 1 428 ? 6.399 -3.336 -10.388 1.00 74.81 428 ILE A N 1
ATOM 3479 C CA . ILE A 1 428 ? 6.981 -4.551 -9.804 1.00 74.81 428 ILE A CA 1
ATOM 3480 C C . ILE A 1 428 ? 8.500 -4.471 -9.713 1.00 74.81 428 ILE A C 1
ATOM 3482 O O . ILE A 1 428 ? 9.158 -4.036 -10.653 1.00 74.81 428 ILE A O 1
ATOM 3486 N N . TYR A 1 429 ? 9.062 -4.950 -8.601 1.00 64.19 429 TYR A N 1
ATOM 3487 C CA . TYR A 1 429 ? 10.511 -5.102 -8.418 1.00 64.19 429 TYR A CA 1
ATOM 3488 C C . TYR A 1 429 ? 11.297 -3.807 -8.690 1.00 64.19 429 TYR A C 1
ATOM 3490 O O . TYR A 1 429 ? 12.360 -3.818 -9.308 1.00 64.19 429 TYR A O 1
ATOM 3498 N N . ASN A 1 430 ? 10.744 -2.676 -8.254 1.00 62.59 430 ASN A N 1
ATOM 3499 C CA . ASN A 1 430 ? 11.412 -1.383 -8.315 1.00 62.59 430 ASN A CA 1
ATOM 3500 C C . ASN A 1 430 ? 12.212 -1.200 -7.025 1.00 62.59 430 ASN A C 1
ATOM 3502 O O . ASN A 1 430 ? 11.640 -1.320 -5.952 1.00 62.59 430 ASN A O 1
ATOM 3506 N N . GLY A 1 431 ? 13.514 -0.934 -7.106 1.00 57.88 431 GLY A N 1
ATOM 3507 C CA . GLY A 1 431 ? 14.391 -0.889 -5.934 1.00 57.88 431 GLY A CA 1
ATOM 3508 C C . GLY A 1 431 ? 14.106 0.248 -4.945 1.00 57.88 431 GLY A C 1
ATOM 3509 O O . GLY A 1 431 ? 14.652 0.225 -3.854 1.00 57.88 431 GLY A O 1
ATOM 3510 N N . GLY A 1 432 ? 13.285 1.244 -5.286 1.00 62.06 432 GLY A N 1
ATOM 3511 C CA . GLY A 1 432 ? 12.888 2.377 -4.440 1.00 62.06 432 GLY A CA 1
ATOM 3512 C C . GLY A 1 432 ? 11.368 2.518 -4.321 1.00 62.06 432 GLY A C 1
ATOM 3513 O O . GLY A 1 432 ? 10.665 1.538 -4.114 1.00 62.06 432 GLY A O 1
ATOM 3514 N N . VAL A 1 433 ? 10.846 3.741 -4.455 1.00 61.50 433 VAL A N 1
ATOM 3515 C CA . VAL A 1 433 ? 9.397 3.999 -4.369 1.00 61.50 433 VAL A CA 1
ATOM 3516 C C . VAL A 1 433 ? 8.676 3.412 -5.586 1.00 61.50 433 VAL A C 1
ATOM 3518 O O . VAL A 1 433 ? 9.088 3.643 -6.724 1.00 61.50 433 VAL A O 1
ATOM 3521 N N . GLY A 1 434 ? 7.578 2.687 -5.373 1.00 54.75 434 GLY A N 1
ATOM 3522 C CA . GLY A 1 434 ? 6.740 2.184 -6.463 1.00 54.75 434 GLY A CA 1
ATOM 3523 C C . GLY A 1 434 ? 6.055 3.331 -7.210 1.00 54.75 434 GLY A C 1
ATOM 3524 O O . GLY A 1 434 ? 6.312 3.532 -8.401 1.00 54.75 434 GLY A O 1
ATOM 3525 N N . ALA A 1 435 ? 5.249 4.114 -6.488 1.00 59.66 435 ALA A N 1
ATOM 3526 C CA . ALA A 1 435 ? 4.616 5.342 -6.972 1.00 59.66 435 ALA A CA 1
ATOM 3527 C C . ALA A 1 435 ? 4.816 6.494 -5.974 1.00 59.66 435 ALA A C 1
ATOM 3529 O O . ALA A 1 435 ? 4.512 6.352 -4.792 1.00 59.66 435 ALA A O 1
ATOM 3530 N N . GLY A 1 436 ? 5.330 7.638 -6.426 1.00 69.50 436 GLY A N 1
ATOM 3531 C CA . GLY A 1 436 ? 5.594 8.772 -5.539 1.00 69.50 436 GLY A CA 1
ATOM 3532 C C . GLY A 1 436 ? 5.207 10.122 -6.120 1.00 69.50 436 GLY A C 1
ATOM 3533 O O . GLY A 1 436 ? 5.335 10.350 -7.323 1.00 69.50 436 GLY A O 1
ATOM 3534 N N . VAL A 1 437 ? 4.750 11.019 -5.248 1.00 61.12 437 VAL A N 1
ATOM 3535 C CA . VAL A 1 437 ? 4.350 12.390 -5.578 1.00 61.12 437 VAL A CA 1
ATOM 3536 C C . VAL A 1 437 ? 4.943 13.333 -4.543 1.00 61.12 437 VAL A C 1
ATOM 3538 O O . VAL A 1 437 ? 4.736 13.145 -3.349 1.00 61.12 437 VAL A O 1
ATOM 3541 N N . THR A 1 438 ? 5.637 14.372 -5.001 1.00 68.12 438 THR A N 1
ATOM 3542 C CA . THR A 1 438 ? 6.322 15.320 -4.117 1.00 68.12 438 THR A CA 1
ATOM 3543 C C . THR A 1 438 ? 6.127 16.757 -4.596 1.00 68.12 438 THR A C 1
ATOM 3545 O O . THR A 1 438 ? 6.357 17.020 -5.772 1.00 68.12 438 THR A O 1
ATOM 3548 N N . TYR A 1 439 ? 5.742 17.699 -3.723 1.00 65.62 439 TYR A N 1
ATOM 3549 C CA . TYR A 1 439 ? 5.517 19.127 -4.054 1.00 65.62 439 TYR A CA 1
ATOM 3550 C C . TYR A 1 439 ? 4.415 19.396 -5.104 1.00 65.62 439 TYR A C 1
ATOM 3552 O O . TYR A 1 439 ? 4.572 20.256 -5.975 1.00 65.62 439 TYR A O 1
ATOM 3560 N N . LEU A 1 440 ? 3.298 18.659 -5.065 1.00 69.62 440 LEU A N 1
ATOM 3561 C CA . LEU A 1 440 ? 2.248 18.702 -6.101 1.00 69.62 440 LEU A CA 1
ATOM 3562 C C . LEU A 1 440 ? 0.827 18.801 -5.522 1.00 69.62 440 LEU A C 1
ATOM 3564 O O . LEU A 1 440 ? 0.595 18.556 -4.340 1.00 69.62 440 LEU A O 1
ATOM 3568 N N . LYS A 1 441 ? -0.137 19.170 -6.378 1.00 75.62 441 LYS A N 1
ATOM 3569 C CA . LYS A 1 441 ? -1.574 19.230 -6.062 1.00 75.62 441 LYS A CA 1
ATOM 3570 C C . LYS A 1 441 ? -2.431 18.505 -7.091 1.00 75.62 441 LYS A C 1
ATOM 3572 O O . LYS A 1 441 ? -2.216 18.734 -8.279 1.00 75.62 441 LYS A O 1
ATOM 3577 N N . ASN A 1 442 ? -3.496 17.835 -6.642 1.00 79.12 442 ASN A N 1
ATOM 3578 C CA . ASN A 1 442 ? -4.476 17.133 -7.490 1.00 79.12 442 ASN A CA 1
ATOM 3579 C C . ASN A 1 442 ? -3.914 15.862 -8.143 1.00 79.12 442 ASN A C 1
ATOM 3581 O O . ASN A 1 442 ? -4.116 15.642 -9.339 1.00 79.12 442 ASN A O 1
ATOM 3585 N N . ALA A 1 443 ? -3.173 15.058 -7.380 1.00 83.31 443 ALA A N 1
ATOM 3586 C CA . ALA A 1 443 ? -2.711 13.758 -7.848 1.00 83.31 443 ALA A CA 1
ATOM 3587 C C . ALA A 1 443 ? -3.731 12.655 -7.522 1.00 83.31 443 ALA A C 1
ATOM 3589 O O . ALA A 1 443 ? -4.434 12.725 -6.521 1.00 83.31 443 ALA A O 1
ATOM 3590 N N . GLU A 1 444 ? -3.795 11.634 -8.361 1.00 86.50 444 GLU A N 1
ATOM 3591 C CA . GLU A 1 444 ? -4.646 10.460 -8.172 1.00 86.50 444 GLU A CA 1
ATOM 3592 C C . GLU A 1 444 ? -3.786 9.217 -8.422 1.00 86.50 444 GLU A C 1
ATOM 3594 O O . GLU A 1 444 ? -3.170 9.086 -9.484 1.00 86.50 444 GLU A O 1
ATOM 3599 N N . ILE A 1 445 ? -3.673 8.347 -7.420 1.00 86.31 445 ILE A N 1
ATOM 3600 C CA . ILE A 1 445 ? -2.952 7.074 -7.489 1.00 86.31 445 ILE A CA 1
ATOM 3601 C C . ILE A 1 445 ? -3.967 5.970 -7.220 1.00 86.31 445 ILE A C 1
ATOM 3603 O O . ILE A 1 445 ? -4.256 5.662 -6.062 1.00 86.31 445 ILE A O 1
ATOM 3607 N N . ASP A 1 446 ? -4.524 5.396 -8.286 1.00 84.75 446 ASP A N 1
ATOM 3608 C CA . ASP A 1 446 ? -5.676 4.505 -8.178 1.00 84.75 446 ASP A CA 1
ATOM 3609 C C . ASP A 1 446 ? -5.532 3.169 -8.913 1.00 84.75 446 ASP A C 1
ATOM 3611 O O . ASP A 1 446 ? -4.963 3.091 -10.000 1.00 84.75 446 ASP A O 1
ATOM 3615 N N . ASN A 1 447 ? -6.062 2.095 -8.322 1.00 78.69 447 ASN A N 1
ATOM 3616 C CA . ASN A 1 447 ? -6.109 0.762 -8.936 1.00 78.69 447 ASN A CA 1
ATOM 3617 C C . ASN A 1 447 ? -4.756 0.306 -9.517 1.00 78.69 447 ASN A C 1
ATOM 3619 O O . ASN A 1 447 ? -4.690 -0.238 -10.617 1.00 78.69 447 ASN A O 1
ATOM 3623 N N . ASN A 1 448 ? -3.650 0.548 -8.815 1.00 81.50 448 ASN A N 1
ATOM 3624 C CA . ASN A 1 448 ? -2.346 0.017 -9.205 1.00 81.50 448 ASN A CA 1
ATOM 3625 C C . ASN A 1 448 ? -2.057 -1.289 -8.460 1.00 81.50 448 ASN A C 1
ATOM 3627 O O . ASN A 1 448 ? -2.471 -1.480 -7.316 1.00 81.50 448 ASN A O 1
ATOM 3631 N N . TYR A 1 449 ? -1.296 -2.169 -9.102 1.00 82.62 449 TYR A N 1
ATOM 3632 C CA . TYR A 1 449 ? -0.715 -3.353 -8.482 1.00 82.62 449 TYR A CA 1
ATOM 3633 C C . TYR A 1 449 ? 0.767 -3.103 -8.218 1.00 82.62 449 TYR A C 1
ATOM 3635 O O . TYR A 1 449 ? 1.538 -2.933 -9.166 1.00 82.62 449 TYR A O 1
ATOM 3643 N N . LEU A 1 450 ? 1.156 -3.074 -6.946 1.00 83.94 450 LEU A N 1
ATOM 3644 C CA . LEU A 1 450 ? 2.521 -2.837 -6.494 1.00 83.94 450 LEU A CA 1
ATOM 3645 C C . LEU A 1 450 ? 3.039 -4.081 -5.769 1.00 83.94 450 LEU A C 1
ATOM 3647 O O . LEU A 1 450 ? 2.407 -4.551 -4.830 1.00 83.94 450 LEU A O 1
ATOM 3651 N N . ASP A 1 451 ? 4.177 -4.616 -6.204 1.00 79.56 451 ASP A N 1
ATOM 3652 C CA . ASP A 1 451 ? 4.784 -5.819 -5.615 1.00 79.56 451 ASP A CA 1
ATOM 3653 C C . ASP A 1 451 ? 6.301 -5.624 -5.528 1.00 79.56 451 ASP A C 1
ATOM 3655 O O . ASP A 1 451 ? 6.989 -5.473 -6.549 1.00 79.56 451 ASP A O 1
ATOM 3659 N N . TYR A 1 452 ? 6.821 -5.540 -4.308 1.00 70.50 452 TYR A N 1
ATOM 3660 C CA . TYR A 1 452 ? 8.220 -5.200 -4.059 1.00 70.50 452 TYR A CA 1
ATOM 3661 C C . TYR A 1 452 ? 9.062 -6.478 -3.876 1.00 70.50 452 TYR A C 1
ATOM 3663 O O . TYR A 1 452 ? 8.656 -7.403 -3.184 1.00 70.50 452 TYR A O 1
ATOM 3671 N N . ASN A 1 453 ? 10.248 -6.556 -4.506 1.00 59.25 453 ASN A N 1
ATOM 3672 C CA . ASN A 1 453 ? 11.220 -7.618 -4.193 1.00 59.25 453 ASN A CA 1
ATOM 3673 C C . ASN A 1 453 ? 12.125 -7.076 -3.099 1.00 59.25 453 ASN A C 1
ATOM 3675 O O . ASN A 1 453 ? 12.784 -6.063 -3.342 1.00 59.25 453 ASN A O 1
ATOM 3679 N N . GLY A 1 454 ? 12.176 -7.745 -1.949 1.00 50.16 454 GLY A N 1
ATOM 3680 C CA . GLY A 1 454 ? 12.853 -7.335 -0.711 1.00 50.16 454 GLY A CA 1
ATOM 3681 C C . GLY A 1 454 ? 14.376 -7.195 -0.773 1.00 50.16 454 GLY A C 1
ATOM 3682 O O . GLY A 1 454 ? 15.053 -7.414 0.221 1.00 50.16 454 GLY A O 1
ATOM 3683 N N . LEU A 1 455 ? 14.946 -6.847 -1.920 1.00 45.69 455 LEU A N 1
ATOM 3684 C CA . LEU A 1 455 ? 16.375 -6.934 -2.115 1.00 45.69 455 LEU A CA 1
ATOM 3685 C C . LEU A 1 455 ? 17.136 -5.707 -1.630 1.00 45.69 455 LEU A C 1
ATOM 3687 O O . LEU A 1 455 ? 18.207 -5.893 -1.065 1.00 45.69 455 LEU A O 1
ATOM 3691 N N . HIS A 1 456 ? 16.651 -4.472 -1.813 1.00 46.66 456 HIS A N 1
ATOM 3692 C CA . HIS A 1 456 ? 17.614 -3.371 -1.755 1.00 46.66 456 HIS A CA 1
ATOM 3693 C C . HIS A 1 456 ? 17.151 -1.973 -1.325 1.00 46.66 456 HIS A C 1
ATOM 3695 O O . HIS A 1 456 ? 17.978 -1.132 -1.606 1.00 46.66 456 HIS A O 1
ATOM 3701 N N . LYS A 1 457 ? 15.990 -1.658 -0.697 1.00 48.94 457 LYS A N 1
ATOM 3702 C CA . LYS A 1 457 ? 15.746 -0.380 0.061 1.00 48.94 457 LYS A CA 1
ATOM 3703 C C . LYS A 1 457 ? 14.531 -0.441 1.008 1.00 48.94 457 LYS A C 1
ATOM 3705 O O . LYS A 1 457 ? 13.482 -0.955 0.643 1.00 48.94 457 LYS A O 1
ATOM 3710 N N . LEU A 1 458 ? 14.619 0.241 2.157 1.00 52.22 458 LEU A N 1
ATOM 3711 C CA . LEU A 1 458 ? 13.503 0.587 3.069 1.00 52.22 458 LEU A CA 1
ATOM 3712 C C . LEU A 1 458 ? 12.583 1.700 2.513 1.00 52.22 458 LEU A C 1
ATOM 3714 O O . LEU A 1 458 ? 12.121 2.572 3.246 1.00 52.22 458 LEU A O 1
ATOM 3718 N N . SER A 1 459 ? 12.359 1.749 1.200 1.00 58.06 459 SER A N 1
ATOM 3719 C CA . SER A 1 459 ? 11.538 2.806 0.600 1.00 58.06 459 SER A CA 1
ATOM 3720 C C . SER A 1 459 ? 10.049 2.520 0.765 1.00 58.06 459 SER A C 1
ATOM 3722 O O . SER A 1 459 ? 9.616 1.372 0.667 1.00 58.06 459 SER A O 1
ATOM 3724 N N . SER A 1 460 ? 9.259 3.576 0.964 1.00 72.69 460 SER A N 1
ATOM 3725 C CA . SER A 1 460 ? 7.804 3.454 0.983 1.00 72.69 460 SER A CA 1
ATOM 3726 C C . SER A 1 460 ? 7.277 3.000 -0.380 1.00 72.69 460 SER A C 1
ATOM 3728 O O . SER A 1 460 ? 7.752 3.478 -1.413 1.00 72.69 460 SER A O 1
ATOM 3730 N N . THR A 1 461 ? 6.288 2.105 -0.410 1.00 77.12 461 THR A N 1
ATOM 3731 C CA . THR A 1 461 ? 5.736 1.605 -1.684 1.00 77.12 461 THR A CA 1
ATOM 3732 C C . THR A 1 461 ? 4.979 2.711 -2.417 1.00 77.12 461 THR A C 1
ATOM 3734 O O . THR A 1 461 ? 5.216 2.942 -3.608 1.00 77.12 461 THR A O 1
ATOM 3737 N N . ILE A 1 462 ? 4.137 3.445 -1.682 1.00 82.38 462 ILE A N 1
ATOM 3738 C CA . ILE A 1 462 ? 3.564 4.723 -2.108 1.00 82.38 462 ILE A CA 1
ATOM 3739 C C . ILE A 1 462 ? 4.070 5.826 -1.183 1.00 82.38 462 ILE A C 1
ATOM 3741 O O . ILE A 1 462 ? 4.006 5.687 0.039 1.00 82.38 462 ILE A O 1
ATOM 3745 N N . SER A 1 463 ? 4.559 6.922 -1.764 1.00 80.62 463 SER A N 1
ATOM 3746 C CA . SER A 1 463 ? 5.114 8.041 -0.996 1.00 80.62 463 SER A CA 1
ATOM 3747 C C . SER A 1 463 ? 4.568 9.382 -1.465 1.00 80.62 463 SER A C 1
ATOM 3749 O O . SER A 1 463 ? 4.745 9.760 -2.624 1.00 80.62 463 SER A O 1
ATOM 3751 N N . ILE A 1 464 ? 3.922 10.111 -0.561 1.00 80.94 464 ILE A N 1
ATOM 3752 C CA . ILE A 1 464 ? 3.348 11.433 -0.802 1.00 80.94 464 ILE A CA 1
ATOM 3753 C C . ILE A 1 464 ? 4.082 12.429 0.082 1.00 80.94 464 ILE A C 1
ATOM 3755 O O . ILE A 1 464 ? 3.898 12.439 1.299 1.00 80.94 464 ILE A O 1
ATOM 3759 N N . HIS A 1 465 ? 4.911 13.271 -0.527 1.00 75.00 465 HIS A N 1
ATOM 3760 C CA . HIS A 1 465 ? 5.674 14.260 0.217 1.00 75.00 465 HIS A CA 1
ATOM 3761 C C . HIS A 1 465 ? 5.208 15.668 -0.085 1.00 75.00 465 HIS A C 1
ATOM 3763 O O . HIS A 1 465 ? 5.273 16.119 -1.230 1.00 75.00 465 HIS A O 1
ATOM 3769 N N . THR A 1 466 ? 4.847 16.424 0.949 1.00 74.88 466 THR A N 1
ATOM 3770 C CA . THR A 1 466 ? 4.606 17.860 0.786 1.00 74.88 466 THR A CA 1
ATOM 3771 C C . THR A 1 466 ? 3.618 18.139 -0.375 1.00 74.88 466 THR A C 1
ATOM 3773 O O . THR A 1 466 ? 3.882 18.919 -1.291 1.00 74.88 466 THR A O 1
ATOM 3776 N N . ALA A 1 467 ? 2.508 17.404 -0.419 1.00 72.75 467 ALA A N 1
ATOM 3777 C CA . ALA A 1 467 ? 1.526 17.436 -1.498 1.00 72.75 467 ALA A CA 1
ATOM 3778 C C . ALA A 1 467 ? 0.113 17.674 -0.953 1.00 72.75 467 ALA A C 1
ATOM 3780 O O . ALA A 1 467 ? -0.154 17.562 0.244 1.00 72.75 467 ALA A O 1
ATOM 3781 N N . SER A 1 468 ? -0.824 18.071 -1.811 1.00 80.44 468 SER A N 1
ATOM 3782 C CA . SER A 1 468 ? -2.199 18.319 -1.362 1.00 80.44 468 SER A CA 1
ATOM 3783 C C . SER A 1 468 ? -3.255 17.878 -2.361 1.00 80.44 468 SER A C 1
ATOM 3785 O O . SER A 1 468 ? -2.968 17.764 -3.550 1.00 80.44 468 SER A O 1
ATOM 3787 N N . TYR A 1 469 ? -4.490 17.670 -1.901 1.00 84.69 469 TYR A N 1
ATOM 3788 C CA . TYR A 1 469 ? -5.599 17.215 -2.752 1.00 84.69 469 TYR A CA 1
ATOM 3789 C C . TYR A 1 469 ? -5.202 15.960 -3.535 1.00 84.69 469 TYR A C 1
ATOM 3791 O O . TYR A 1 469 ? -5.229 15.957 -4.761 1.00 84.69 469 TYR A O 1
ATOM 3799 N N . THR A 1 470 ? -4.673 14.959 -2.835 1.00 86.31 470 THR A N 1
ATOM 3800 C CA . THR A 1 470 ? -4.174 13.731 -3.461 1.00 86.31 470 THR A CA 1
ATOM 3801 C C . THR A 1 470 ? -5.013 12.556 -3.007 1.00 86.31 470 THR A C 1
ATOM 3803 O O . THR A 1 470 ? -5.177 12.362 -1.807 1.00 86.31 470 THR A O 1
ATOM 3806 N N . ASP A 1 471 ? -5.516 11.777 -3.954 1.00 90.94 471 ASP A N 1
ATOM 3807 C CA . ASP A 1 471 ? -6.305 10.584 -3.674 1.00 90.94 471 ASP A CA 1
ATOM 3808 C C . ASP A 1 471 ? -5.455 9.335 -3.952 1.00 90.94 471 ASP A C 1
ATOM 3810 O O . ASP A 1 471 ? -4.844 9.208 -5.012 1.00 90.94 471 ASP A O 1
ATOM 3814 N N . VAL A 1 472 ? -5.388 8.420 -2.984 1.00 92.25 472 VAL A N 1
ATOM 3815 C CA . VAL A 1 472 ? -4.679 7.137 -3.067 1.00 92.25 472 VAL A CA 1
ATOM 3816 C C . VAL A 1 472 ? -5.667 6.033 -2.721 1.00 92.25 472 VAL A C 1
ATOM 3818 O O . VAL A 1 472 ? -5.992 5.837 -1.547 1.00 92.25 472 VAL A O 1
ATOM 3821 N N . HIS A 1 473 ? -6.173 5.317 -3.723 1.00 89.38 473 HIS A N 1
ATOM 3822 C CA . HIS A 1 473 ? -7.231 4.339 -3.480 1.00 89.38 473 HIS A CA 1
ATOM 3823 C C . HIS A 1 473 ? -7.244 3.140 -4.409 1.00 89.38 473 HIS A C 1
ATOM 3825 O O . HIS A 1 473 ? -6.617 3.134 -5.460 1.00 89.38 473 HIS A O 1
ATOM 3831 N N . ASP A 1 474 ? -7.953 2.086 -4.010 1.00 80.69 474 ASP A N 1
ATOM 3832 C CA . ASP A 1 474 ? -8.103 0.860 -4.803 1.00 80.69 474 ASP A CA 1
ATOM 3833 C C . ASP A 1 474 ? -6.779 0.159 -5.164 1.00 80.69 474 ASP A C 1
ATOM 3835 O O . ASP A 1 474 ? -6.762 -0.743 -6.004 1.00 80.69 474 ASP A O 1
ATOM 3839 N N . ASN A 1 475 ? -5.652 0.544 -4.556 1.00 85.00 475 ASN A N 1
ATOM 3840 C CA . ASN A 1 475 ? -4.360 -0.058 -4.860 1.00 85.00 475 ASN A CA 1
ATOM 3841 C C . ASN A 1 475 ? -4.211 -1.398 -4.141 1.00 85.00 475 ASN A C 1
ATOM 3843 O O . ASN A 1 475 ? -4.698 -1.595 -3.028 1.00 85.00 475 ASN A O 1
ATOM 3847 N N . THR A 1 476 ? -3.500 -2.318 -4.783 1.00 85.50 476 THR A N 1
ATOM 3848 C CA . THR A 1 476 ? -3.072 -3.594 -4.205 1.00 85.50 476 THR A CA 1
ATOM 3849 C C . THR A 1 476 ? -1.565 -3.542 -4.004 1.00 85.50 476 THR A C 1
ATOM 3851 O O . THR A 1 476 ? -0.830 -3.442 -4.984 1.00 85.50 476 THR A O 1
ATOM 3854 N N . ILE A 1 477 ? -1.112 -3.581 -2.753 1.00 85.00 477 ILE A N 1
ATOM 3855 C CA . ILE A 1 477 ? 0.301 -3.523 -2.366 1.00 85.00 477 ILE A CA 1
ATOM 3856 C C . ILE A 1 477 ? 0.681 -4.853 -1.725 1.00 85.00 477 ILE A C 1
ATOM 3858 O O . ILE A 1 477 ? 0.063 -5.245 -0.739 1.00 85.00 477 ILE A O 1
ATOM 3862 N N . LEU A 1 478 ? 1.697 -5.522 -2.265 1.00 80.25 478 LEU A N 1
ATOM 3863 C CA . LEU A 1 478 ? 2.253 -6.754 -1.713 1.00 80.25 478 LEU A CA 1
ATOM 3864 C C . LEU A 1 478 ? 3.738 -6.579 -1.364 1.00 80.25 478 LEU A C 1
ATOM 3866 O O . LEU A 1 478 ? 4.483 -5.927 -2.105 1.00 80.25 478 LEU A O 1
ATOM 3870 N N . HIS A 1 479 ? 4.163 -7.210 -0.269 1.00 74.56 479 HIS A N 1
ATOM 3871 C CA . HIS A 1 479 ? 5.567 -7.351 0.148 1.00 74.56 479 HIS A CA 1
ATOM 3872 C C . HIS A 1 479 ? 6.329 -6.023 0.305 1.00 74.56 479 HIS A C 1
ATOM 3874 O O . HIS A 1 479 ? 7.496 -5.925 -0.073 1.00 74.56 479 HIS A O 1
ATOM 3880 N N . ALA A 1 480 ? 5.690 -4.977 0.837 1.00 73.19 480 ALA A N 1
ATOM 3881 C CA . ALA A 1 480 ? 6.305 -3.653 0.953 1.00 73.19 480 ALA A CA 1
ATOM 3882 C C . ALA A 1 480 ? 7.641 -3.708 1.726 1.00 73.19 480 ALA A C 1
ATOM 3884 O O . ALA A 1 480 ? 7.682 -4.178 2.859 1.00 73.19 480 ALA A O 1
ATOM 3885 N N . GLY A 1 481 ? 8.734 -3.214 1.129 1.00 60.31 481 GLY A N 1
ATOM 3886 C CA . GLY A 1 481 ? 10.067 -3.228 1.753 1.00 60.31 481 GLY A CA 1
ATOM 3887 C C . GLY A 1 481 ? 10.271 -2.172 2.850 1.00 60.31 481 GLY A C 1
ATOM 3888 O O . GLY A 1 481 ? 11.102 -2.360 3.730 1.00 60.31 481 GLY A O 1
ATOM 3889 N N . GLY A 1 482 ? 9.518 -1.070 2.812 1.00 68.44 482 GLY A N 1
ATOM 3890 C CA . GLY A 1 482 ? 9.464 -0.020 3.837 1.00 68.44 482 GLY A CA 1
ATOM 3891 C C . GLY A 1 482 ? 8.020 0.233 4.272 1.00 68.44 482 GLY A C 1
ATOM 3892 O O . GLY A 1 482 ? 7.241 -0.710 4.390 1.00 68.44 482 GLY A O 1
ATOM 3893 N N . ASN A 1 483 ? 7.632 1.496 4.488 1.00 76.06 483 ASN A N 1
ATOM 3894 C CA . ASN A 1 483 ? 6.223 1.809 4.750 1.00 76.06 483 ASN A CA 1
ATOM 3895 C C . ASN A 1 483 ? 5.363 1.404 3.549 1.00 76.06 483 ASN A C 1
ATOM 3897 O O . ASN A 1 483 ? 5.753 1.622 2.398 1.00 76.06 483 ASN A O 1
ATOM 3901 N N . SER A 1 484 ? 4.166 0.868 3.764 1.00 82.88 484 SER A N 1
ATOM 3902 C CA . SER A 1 484 ? 3.313 0.581 2.605 1.00 82.88 484 SER A CA 1
ATOM 3903 C C . SER A 1 484 ? 2.808 1.880 1.974 1.00 82.88 484 SER A C 1
ATOM 3905 O O . SER A 1 484 ? 2.966 2.085 0.767 1.00 82.88 484 SER A O 1
ATOM 3907 N N . ILE A 1 485 ? 2.302 2.802 2.797 1.00 87.00 485 ILE A N 1
ATOM 3908 C CA . ILE A 1 485 ? 1.949 4.164 2.382 1.00 87.00 485 ILE A CA 1
ATOM 3909 C C . ILE A 1 485 ? 2.552 5.162 3.370 1.00 87.00 485 ILE A C 1
ATOM 3911 O O . ILE A 1 485 ? 2.306 5.080 4.574 1.00 87.00 485 ILE A O 1
ATOM 3915 N N . LEU A 1 486 ? 3.320 6.117 2.849 1.00 83.81 486 LEU A N 1
ATOM 3916 C CA . LEU A 1 486 ? 3.887 7.225 3.613 1.00 83.81 486 LEU A CA 1
ATOM 3917 C C . LEU A 1 486 ? 3.319 8.549 3.111 1.00 83.81 486 LEU A C 1
ATOM 3919 O O . LEU A 1 486 ? 3.445 8.875 1.930 1.00 83.81 486 LEU A O 1
ATOM 3923 N N . LEU A 1 487 ? 2.739 9.320 4.024 1.00 85.00 487 LEU A N 1
ATOM 3924 C CA . LEU A 1 487 ? 2.473 10.740 3.843 1.00 85.00 487 LEU A CA 1
ATOM 3925 C C . LEU A 1 487 ? 3.485 11.488 4.702 1.00 85.00 487 LEU A C 1
ATOM 3927 O O . LEU A 1 487 ? 3.470 11.331 5.914 1.00 85.00 487 LEU A O 1
ATOM 3931 N N . GLU A 1 488 ? 4.362 12.284 4.104 1.00 77.69 488 GLU A N 1
ATOM 3932 C CA . GLU A 1 488 ? 5.381 13.027 4.852 1.00 77.69 488 GLU A CA 1
ATOM 3933 C C . GLU A 1 488 ? 5.407 14.495 4.421 1.00 77.69 488 GLU A C 1
ATOM 3935 O O . GLU A 1 488 ? 5.768 14.851 3.297 1.00 77.69 488 GLU A O 1
ATOM 3940 N N . GLY A 1 489 ? 4.940 15.379 5.293 1.00 68.81 489 GLY A N 1
ATOM 3941 C CA . GLY A 1 489 ? 5.046 16.813 5.066 1.00 68.81 489 GLY A CA 1
ATOM 3942 C C . GLY A 1 489 ? 6.434 17.348 5.406 1.00 68.81 489 GLY A C 1
ATOM 3943 O O . GLY A 1 489 ? 7.344 16.621 5.786 1.00 68.81 489 GLY A O 1
ATOM 3944 N N . ARG A 1 490 ? 6.601 18.659 5.240 1.00 63.69 490 ARG A N 1
ATOM 3945 C CA . ARG A 1 490 ? 7.691 19.412 5.866 1.00 63.69 490 ARG A CA 1
ATOM 3946 C C . ARG A 1 490 ? 7.108 20.560 6.676 1.00 63.69 490 ARG A C 1
ATOM 3948 O O . ARG A 1 490 ? 6.089 21.127 6.290 1.00 63.69 490 ARG A O 1
ATOM 3955 N N . LEU A 1 491 ? 7.837 21.018 7.690 1.00 58.88 491 LEU A N 1
ATOM 3956 C CA . LEU A 1 491 ? 7.505 22.162 8.558 1.00 58.88 491 LEU A CA 1
ATOM 3957 C C . LEU A 1 491 ? 6.841 23.381 7.877 1.00 58.88 491 LEU A C 1
ATOM 3959 O O . LEU A 1 491 ? 5.936 23.992 8.443 1.00 58.88 491 LEU A O 1
ATOM 3963 N N . THR A 1 492 ? 7.297 23.794 6.688 1.00 58.09 492 THR A N 1
ATOM 3964 C CA . THR A 1 492 ? 6.714 24.939 5.950 1.00 58.09 492 THR A CA 1
ATOM 3965 C C . THR A 1 492 ? 5.661 24.541 4.916 1.00 58.09 492 THR A C 1
ATOM 3967 O O . THR A 1 492 ? 4.983 25.414 4.377 1.00 58.09 492 THR A O 1
ATOM 3970 N N . HIS A 1 493 ? 5.532 23.246 4.633 1.00 67.19 493 HIS A N 1
ATOM 3971 C CA . HIS A 1 493 ? 4.732 22.672 3.560 1.00 67.19 493 HIS A CA 1
ATOM 3972 C C . HIS A 1 493 ? 4.197 21.279 3.974 1.00 67.19 493 HIS A C 1
ATOM 3974 O O . HIS A 1 493 ? 4.709 20.233 3.569 1.00 67.19 493 HIS A O 1
ATOM 3980 N N . ARG A 1 494 ? 3.173 21.271 4.833 1.00 76.62 494 ARG A N 1
ATOM 3981 C CA . ARG A 1 494 ? 2.497 20.057 5.320 1.00 76.62 494 ARG A CA 1
ATOM 3982 C C . ARG A 1 494 ? 1.659 19.421 4.212 1.00 76.62 494 ARG A C 1
ATOM 3984 O O . ARG A 1 494 ? 1.226 20.111 3.283 1.00 76.62 494 ARG A O 1
ATOM 3991 N N . ASN A 1 495 ? 1.409 18.120 4.288 1.00 79.50 495 ASN A N 1
ATOM 3992 C CA . ASN A 1 495 ? 0.408 17.527 3.403 1.00 79.50 495 ASN A CA 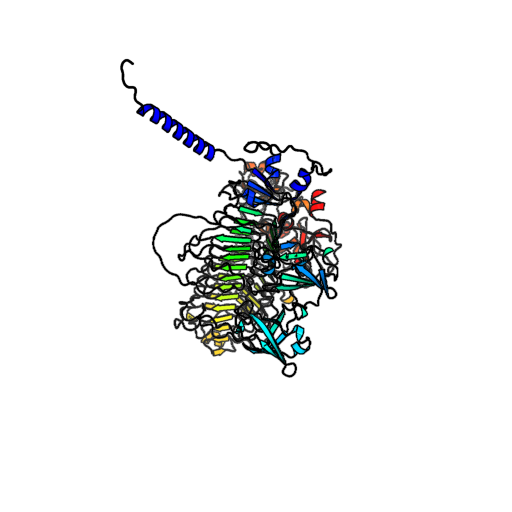1
ATOM 3993 C C . ASN A 1 495 ? -0.979 18.066 3.777 1.00 79.50 495 ASN A C 1
ATOM 3995 O O . ASN A 1 495 ? -1.262 18.238 4.956 1.00 79.50 495 ASN A O 1
ATOM 3999 N N . HIS A 1 496 ? -1.850 18.329 2.802 1.00 83.38 496 HIS A N 1
ATOM 4000 C CA . HIS A 1 496 ? -3.213 18.807 3.077 1.00 83.38 496 HIS A CA 1
ATOM 4001 C C . HIS A 1 496 ? -4.239 18.106 2.193 1.00 83.38 496 HIS A C 1
ATOM 4003 O O . HIS A 1 496 ? -4.053 18.044 0.979 1.00 83.38 496 HIS A O 1
ATOM 4009 N N . HIS A 1 497 ? -5.368 17.670 2.749 1.00 86.62 497 HIS A N 1
ATOM 4010 C CA . HIS A 1 497 ? -6.447 17.057 1.961 1.00 86.62 497 HIS A CA 1
ATOM 4011 C C . HIS A 1 497 ? -5.983 15.845 1.141 1.00 86.62 497 HIS A C 1
ATOM 4013 O O . HIS A 1 497 ? -6.266 15.749 -0.053 1.00 86.62 497 HIS A O 1
ATOM 4019 N N . VAL A 1 498 ? -5.223 14.945 1.760 1.00 90.69 498 VAL A N 1
ATOM 4020 C CA . VAL A 1 498 ? -4.880 13.655 1.160 1.00 90.69 498 VAL A CA 1
ATOM 4021 C C . VAL A 1 498 ? -5.920 12.624 1.596 1.00 90.69 498 VAL A C 1
ATOM 4023 O O . VAL A 1 498 ? -6.217 12.524 2.784 1.00 90.69 498 VAL A O 1
ATOM 4026 N N . ASN A 1 499 ? -6.493 11.865 0.665 1.00 93.31 499 ASN A N 1
ATOM 4027 C CA . ASN A 1 499 ? -7.402 10.767 0.986 1.00 93.31 499 ASN A CA 1
ATOM 4028 C C . ASN A 1 499 ? -6.738 9.431 0.647 1.00 93.31 499 ASN A C 1
ATOM 4030 O O . ASN A 1 499 ? -6.336 9.212 -0.490 1.00 93.31 499 ASN A O 1
ATOM 4034 N N . VAL A 1 500 ? -6.659 8.526 1.618 1.00 95.12 500 VAL A N 1
ATOM 4035 C CA . VAL A 1 500 ? -6.114 7.172 1.462 1.00 95.12 500 VAL A CA 1
ATOM 4036 C C . VAL A 1 500 ? -7.215 6.166 1.775 1.00 95.12 500 VAL A C 1
ATOM 4038 O O . VAL A 1 500 ? -7.587 6.019 2.940 1.00 95.12 500 VAL A O 1
ATOM 4041 N N . TYR A 1 501 ? -7.780 5.491 0.776 1.00 91.69 501 TYR A N 1
ATOM 4042 C CA . TYR A 1 501 ? -8.944 4.637 1.024 1.00 91.69 501 TYR A CA 1
ATOM 4043 C C . TYR A 1 501 ? -9.077 3.415 0.131 1.00 91.69 501 TYR A C 1
ATOM 4045 O O . TYR A 1 501 ? -8.544 3.379 -0.965 1.00 91.69 501 TYR A O 1
ATOM 4053 N N . ASP A 1 502 ? -9.783 2.390 0.608 1.00 83.50 502 ASP A N 1
ATOM 4054 C CA . ASP A 1 502 ? -10.041 1.150 -0.140 1.00 83.50 502 ASP A CA 1
ATOM 4055 C C . ASP A 1 502 ? -8.769 0.470 -0.704 1.00 83.50 502 ASP A C 1
ATOM 4057 O O . ASP A 1 502 ? -8.833 -0.280 -1.682 1.00 83.50 502 ASP A O 1
ATOM 4061 N N . ASN A 1 503 ? -7.600 0.710 -0.096 1.00 86.69 503 ASN A N 1
ATOM 4062 C CA . ASN A 1 503 ? -6.362 0.029 -0.466 1.00 86.69 503 ASN A CA 1
ATOM 4063 C C . ASN A 1 503 ? -6.276 -1.329 0.240 1.00 86.69 503 ASN A C 1
ATOM 4065 O O . ASN A 1 503 ? -6.647 -1.473 1.410 1.00 86.69 503 ASN A O 1
ATOM 4069 N N . TYR A 1 504 ? -5.750 -2.318 -0.475 1.00 86.75 504 TYR A N 1
ATOM 4070 C CA . TYR A 1 504 ? -5.448 -3.646 0.041 1.00 86.75 504 TYR A CA 1
ATOM 4071 C C . TYR A 1 504 ? -3.935 -3.816 0.131 1.00 86.75 504 TYR A C 1
ATOM 4073 O O . TYR A 1 504 ? -3.237 -3.737 -0.880 1.00 86.75 504 TYR A O 1
ATOM 4081 N N . ILE A 1 505 ? -3.434 -4.041 1.338 1.00 86.44 505 ILE A N 1
ATOM 4082 C CA . ILE A 1 505 ? -2.013 -4.134 1.642 1.00 86.44 505 ILE A CA 1
ATOM 4083 C C . ILE A 1 505 ? -1.776 -5.465 2.348 1.00 86.44 505 ILE A C 1
ATOM 4085 O O . ILE A 1 505 ? -2.324 -5.705 3.422 1.00 86.44 505 ILE A O 1
ATOM 4089 N N . GLU A 1 506 ? -0.964 -6.324 1.749 1.00 82.00 506 GLU A N 1
ATOM 4090 C CA . GLU A 1 506 ? -0.588 -7.621 2.306 1.00 82.00 506 GLU A CA 1
ATOM 4091 C C . GLU A 1 506 ? 0.931 -7.720 2.397 1.00 82.00 506 GLU A C 1
ATOM 4093 O O . GLU A 1 506 ? 1.650 -7.220 1.530 1.00 82.00 506 GLU A O 1
ATOM 4098 N N . ASP A 1 507 ? 1.423 -8.325 3.476 1.00 73.94 507 ASP A N 1
ATOM 4099 C CA . ASP A 1 507 ? 2.853 -8.366 3.776 1.00 73.94 507 ASP A CA 1
ATOM 4100 C C . ASP A 1 507 ? 3.469 -6.964 3.801 1.00 73.94 507 ASP A C 1
ATOM 4102 O O . ASP A 1 507 ? 4.484 -6.667 3.167 1.00 73.94 507 ASP A O 1
ATOM 4106 N N . SER A 1 508 ? 2.806 -6.069 4.542 1.00 66.81 508 SER A N 1
ATOM 4107 C CA . SER A 1 508 ? 3.343 -4.741 4.811 1.00 66.81 508 SER A CA 1
ATOM 4108 C C . SER A 1 508 ? 4.665 -4.875 5.555 1.00 66.81 508 SER A C 1
ATOM 4110 O O . SER A 1 508 ? 4.719 -5.531 6.586 1.00 66.81 508 SER A O 1
ATOM 4112 N N . SER A 1 509 ? 5.709 -4.174 5.118 1.00 61.22 509 SER A N 1
ATOM 4113 C CA . SER A 1 509 ? 6.974 -4.125 5.860 1.00 61.22 509 SER A CA 1
ATOM 4114 C C . SER A 1 509 ? 7.700 -5.484 5.917 1.00 61.22 509 SER A C 1
ATOM 4116 O O . SER A 1 509 ? 8.325 -5.792 6.931 1.00 61.22 509 SER A O 1
ATOM 4118 N N . TRP A 1 510 ? 7.633 -6.285 4.842 1.00 49.78 510 TRP A N 1
ATOM 4119 C CA . TRP A 1 510 ? 8.054 -7.701 4.723 1.00 49.78 510 TRP A CA 1
ATOM 4120 C C . TRP A 1 510 ? 9.530 -8.010 5.051 1.00 49.78 510 TRP A C 1
ATOM 4122 O O . TRP A 1 510 ? 9.973 -9.153 4.965 1.00 49.78 510 TRP A O 1
ATOM 4132 N N . LEU A 1 511 ? 10.333 -7.025 5.450 1.00 52.66 511 LEU A N 1
ATOM 4133 C CA . LEU A 1 511 ? 11.692 -7.294 5.898 1.00 52.66 511 LEU A CA 1
ATOM 4134 C C . LEU A 1 511 ? 11.664 -8.120 7.192 1.00 52.66 511 LEU A C 1
ATOM 4136 O O . LEU A 1 511 ? 11.372 -7.601 8.267 1.00 52.66 511 LEU A O 1
ATOM 4140 N N . ASN A 1 512 ? 12.048 -9.394 7.074 1.00 42.97 512 ASN A N 1
ATOM 4141 C CA . ASN A 1 512 ? 12.228 -10.393 8.138 1.00 42.97 512 ASN A CA 1
ATOM 4142 C C . ASN A 1 512 ? 13.355 -10.048 9.144 1.00 42.97 512 ASN A C 1
ATOM 4144 O O . ASN A 1 512 ? 14.024 -10.942 9.664 1.00 42.97 512 ASN A O 1
ATOM 4148 N N . ASN A 1 513 ? 13.628 -8.767 9.408 1.00 46.75 513 ASN A N 1
ATOM 4149 C CA . ASN A 1 513 ? 14.694 -8.344 10.310 1.00 46.75 513 ASN A CA 1
ATOM 4150 C C . ASN A 1 513 ? 14.134 -7.816 11.649 1.00 46.75 513 ASN A C 1
ATOM 4152 O O . ASN A 1 513 ? 13.805 -6.631 11.751 1.00 46.75 513 ASN A O 1
ATOM 4156 N N . PRO A 1 514 ? 14.127 -8.648 12.707 1.00 41.28 514 PRO A N 1
ATOM 4157 C CA . PRO A 1 514 ? 13.541 -8.324 14.008 1.00 41.28 514 PRO A CA 1
ATOM 4158 C C . PRO A 1 514 ? 14.380 -7.375 14.885 1.00 41.28 514 PRO A C 1
ATOM 4160 O O . PRO A 1 514 ? 14.056 -7.186 16.053 1.00 41.28 514 PRO A O 1
ATOM 4163 N N . THR A 1 515 ? 15.491 -6.797 14.399 1.00 43.00 515 THR A N 1
ATOM 4164 C CA . THR A 1 515 ? 16.462 -6.123 15.294 1.00 43.00 515 THR A CA 1
ATOM 4165 C C . THR A 1 515 ? 16.702 -4.631 15.067 1.00 43.00 515 THR A C 1
ATOM 4167 O O . THR A 1 515 ? 17.361 -4.020 15.906 1.00 43.00 515 THR A O 1
ATOM 4170 N N . THR A 1 516 ? 16.203 -4.016 13.986 1.00 44.00 516 THR A N 1
ATOM 4171 C CA . THR A 1 516 ? 16.653 -2.659 13.604 1.00 44.00 516 THR A CA 1
ATOM 4172 C C . THR A 1 516 ? 15.607 -1.787 12.897 1.00 44.00 516 THR A C 1
ATOM 4174 O O . THR A 1 516 ? 16.008 -1.046 12.008 1.00 44.00 516 THR A O 1
ATOM 4177 N N . LEU A 1 517 ? 14.294 -1.888 13.148 1.00 51.44 517 LEU A N 1
ATOM 4178 C CA . LEU A 1 517 ? 13.302 -1.119 12.368 1.00 51.44 517 LEU A CA 1
ATOM 4179 C C . LEU A 1 517 ? 12.163 -0.543 13.225 1.00 51.44 517 LEU A C 1
ATOM 4181 O O . LEU A 1 517 ? 10.990 -0.890 13.088 1.00 51.44 517 LEU A O 1
ATOM 4185 N N . SER A 1 518 ? 12.498 0.409 14.094 1.00 49.72 518 SER A N 1
ATOM 4186 C CA . SER A 1 518 ? 11.525 1.145 14.917 1.00 49.72 518 SER A CA 1
ATOM 4187 C C . SER A 1 518 ? 10.633 2.159 14.163 1.00 49.72 518 SER A C 1
ATOM 4189 O O . SER A 1 518 ? 9.857 2.850 14.818 1.00 49.72 518 SER A O 1
ATOM 4191 N N . PHE A 1 519 ? 10.690 2.252 12.823 1.00 57.81 519 PHE A N 1
ATOM 4192 C CA . PHE A 1 519 ? 9.979 3.279 12.027 1.00 57.81 519 PHE A CA 1
ATOM 4193 C C . PHE A 1 519 ? 9.218 2.765 10.794 1.00 57.81 519 PHE A C 1
ATOM 4195 O O . PHE A 1 519 ? 8.768 3.569 9.981 1.00 57.81 519 PHE A O 1
ATOM 4202 N N . VAL A 1 520 ? 9.067 1.450 10.622 1.00 67.44 520 VAL A N 1
ATOM 4203 C CA . VAL A 1 520 ? 8.298 0.919 9.487 1.00 67.44 520 VAL A CA 1
ATOM 4204 C C . VAL A 1 520 ? 6.845 0.717 9.903 1.00 67.44 520 VAL A C 1
ATOM 4206 O O . VAL A 1 520 ? 6.571 0.160 10.963 1.00 67.44 520 VAL A O 1
ATOM 4209 N N . CYS A 1 521 ? 5.921 1.208 9.084 1.00 76.25 521 CYS A N 1
ATOM 4210 C CA . CYS A 1 521 ? 4.497 1.233 9.378 1.00 76.25 521 CYS A CA 1
ATOM 4211 C C . CYS A 1 521 ? 3.669 0.716 8.198 1.00 76.25 521 CYS A C 1
ATOM 4213 O O . CYS A 1 521 ? 4.044 0.885 7.036 1.00 76.25 521 CYS A O 1
ATOM 4215 N N . GLY A 1 522 ? 2.485 0.177 8.492 1.00 83.06 522 GLY A N 1
ATOM 4216 C CA . GLY A 1 522 ? 1.456 -0.032 7.470 1.00 83.06 522 GLY A CA 1
ATOM 4217 C C . GLY A 1 522 ? 1.127 1.274 6.750 1.00 83.06 522 GLY A C 1
ATOM 4218 O O . GLY A 1 522 ? 1.371 1.428 5.552 1.00 83.06 522 GLY A O 1
ATOM 4219 N N . ILE A 1 523 ? 0.629 2.246 7.511 1.00 89.50 523 ILE A N 1
ATOM 4220 C CA . ILE A 1 523 ? 0.416 3.613 7.035 1.00 89.50 523 ILE A CA 1
ATOM 4221 C C . ILE A 1 523 ? 1.045 4.582 8.035 1.00 89.50 523 ILE A C 1
ATOM 4223 O O . ILE A 1 523 ? 0.737 4.536 9.229 1.00 89.50 523 ILE A O 1
ATOM 4227 N N . TRP A 1 524 ? 1.910 5.463 7.537 1.00 86.62 524 TRP A N 1
ATOM 4228 C CA . TRP A 1 524 ? 2.505 6.544 8.317 1.00 86.62 524 TRP A CA 1
ATOM 4229 C C . TRP A 1 524 ? 2.061 7.890 7.757 1.00 86.62 524 TRP A C 1
ATOM 4231 O O . TRP A 1 524 ? 2.241 8.185 6.576 1.00 86.62 524 TRP A O 1
ATOM 4241 N N . ILE A 1 525 ? 1.458 8.692 8.626 1.00 87.94 525 ILE A N 1
ATOM 4242 C CA . ILE A 1 525 ? 1.059 10.066 8.378 1.00 87.94 525 ILE A CA 1
ATOM 4243 C C . ILE A 1 525 ? 1.947 10.982 9.214 1.00 87.94 525 ILE A C 1
ATOM 4245 O O . ILE A 1 525 ? 1.771 11.074 10.424 1.00 87.94 525 ILE A O 1
ATOM 4249 N N . SER A 1 526 ? 2.879 11.665 8.565 1.00 83.06 526 SER A N 1
ATOM 4250 C CA . SER A 1 526 ? 3.754 12.665 9.163 1.00 83.06 526 SER A CA 1
ATOM 4251 C C . SER A 1 526 ? 3.473 14.051 8.585 1.00 83.06 526 SER A C 1
ATOM 4253 O O . SER A 1 526 ? 3.263 14.189 7.374 1.00 83.06 526 SER A O 1
ATOM 4255 N N . ASP A 1 527 ? 3.417 15.081 9.430 1.00 81.00 527 ASP A N 1
ATOM 4256 C CA . ASP A 1 527 ? 3.268 16.482 9.014 1.00 81.00 527 ASP A CA 1
ATOM 4257 C C . ASP A 1 527 ? 2.109 16.709 8.030 1.00 81.00 527 ASP A C 1
ATOM 4259 O O . ASP A 1 527 ? 2.240 17.305 6.956 1.00 81.00 527 ASP A O 1
ATOM 4263 N N . THR A 1 528 ? 0.944 16.177 8.375 1.00 85.75 528 THR A N 1
ATOM 4264 C CA . THR A 1 528 ? -0.216 16.131 7.480 1.00 85.75 528 THR A CA 1
ATOM 4265 C C . THR A 1 528 ? -1.435 16.731 8.156 1.00 85.75 528 THR A C 1
ATOM 4267 O O . THR A 1 528 ? -1.647 16.511 9.345 1.00 85.75 528 THR A O 1
ATOM 4270 N N . ASP A 1 529 ? -2.252 17.462 7.405 1.00 87.69 529 ASP A N 1
ATOM 4271 C CA . ASP A 1 529 ? -3.463 18.102 7.900 1.00 87.69 529 ASP A CA 1
ATOM 4272 C C . ASP A 1 529 ? -4.680 17.787 7.028 1.00 87.69 529 ASP A C 1
ATOM 4274 O O . ASP A 1 529 ? -4.566 17.537 5.823 1.00 87.69 529 ASP A O 1
ATOM 4278 N N . ASP A 1 530 ? -5.870 17.865 7.625 1.00 90.69 530 ASP A N 1
ATOM 4279 C CA . ASP A 1 530 ? -7.165 17.778 6.938 1.00 90.69 530 ASP A CA 1
ATOM 4280 C C . ASP A 1 530 ? -7.281 16.568 5.985 1.00 90.69 530 ASP A C 1
ATOM 4282 O O . ASP A 1 530 ? -7.921 16.656 4.931 1.00 90.69 530 ASP A O 1
ATOM 4286 N N . SER A 1 531 ? -6.613 15.463 6.324 1.00 92.88 531 SER A N 1
ATOM 4287 C CA . SER A 1 531 ? -6.480 14.273 5.480 1.00 92.88 531 SER A CA 1
ATOM 4288 C C . SER A 1 531 ? -7.262 13.092 6.046 1.00 92.88 531 SER A C 1
ATOM 4290 O O . SER A 1 531 ? -7.477 12.987 7.255 1.00 92.88 531 SER A O 1
ATOM 4292 N N . ASN A 1 532 ? -7.714 12.203 5.166 1.00 95.12 532 ASN A N 1
ATOM 4293 C CA . ASN A 1 532 ? -8.582 11.082 5.507 1.00 95.12 532 ASN A CA 1
ATOM 4294 C C . ASN A 1 532 ? -7.901 9.748 5.182 1.00 95.12 532 ASN A C 1
ATOM 4296 O O . ASN A 1 532 ? -7.285 9.598 4.132 1.00 95.12 532 ASN A O 1
ATOM 4300 N N . THR A 1 533 ? -8.040 8.751 6.050 1.00 96.19 533 THR A N 1
ATOM 4301 C CA . THR A 1 533 ? -7.543 7.386 5.839 1.00 96.19 533 THR A CA 1
ATOM 4302 C C . THR A 1 533 ? -8.619 6.387 6.236 1.00 96.19 533 THR A C 1
ATOM 4304 O O . THR A 1 533 ? -8.905 6.240 7.422 1.00 96.19 533 THR A O 1
ATOM 4307 N N . TYR A 1 534 ? -9.264 5.716 5.284 1.00 93.75 534 TYR A N 1
ATOM 4308 C CA . TYR A 1 534 ? -10.431 4.901 5.621 1.00 93.75 534 TYR A CA 1
ATOM 4309 C C . TYR A 1 534 ? -10.647 3.666 4.760 1.00 93.75 534 TYR A C 1
ATOM 4311 O O . TYR A 1 534 ? -10.237 3.619 3.611 1.00 93.75 534 TYR A O 1
ATOM 4319 N N . ASN A 1 535 ? -11.316 2.656 5.318 1.00 87.00 535 ASN A N 1
ATOM 4320 C CA . ASN A 1 535 ? -11.635 1.399 4.628 1.00 87.00 535 ASN A CA 1
ATOM 4321 C C . ASN A 1 535 ? -10.422 0.643 4.049 1.00 87.00 535 ASN A C 1
ATOM 4323 O O . ASN A 1 535 ? -10.581 -0.192 3.158 1.00 87.00 535 ASN A O 1
ATOM 4327 N N . ASN A 1 536 ? -9.209 0.895 4.542 1.00 90.06 536 ASN A N 1
ATOM 4328 C CA . ASN A 1 536 ? -8.031 0.157 4.098 1.00 90.06 536 ASN A CA 1
ATOM 4329 C C . ASN A 1 536 ? -7.934 -1.189 4.834 1.00 90.06 536 ASN A C 1
ATOM 4331 O O . ASN A 1 536 ? -8.260 -1.286 6.022 1.00 90.06 536 ASN A O 1
ATOM 4335 N N . TYR A 1 537 ? -7.448 -2.214 4.134 1.00 89.19 537 TYR A N 1
ATOM 4336 C CA . TYR A 1 537 ? -7.062 -3.494 4.725 1.00 89.19 537 TYR A CA 1
ATOM 4337 C C . TYR A 1 537 ? -5.545 -3.635 4.705 1.00 89.19 537 TYR A C 1
ATOM 4339 O O . TYR A 1 537 ? -4.945 -3.531 3.638 1.00 89.19 537 TYR A O 1
ATOM 4347 N N . ILE A 1 538 ? -4.939 -3.866 5.866 1.00 89.69 538 ILE A N 1
ATOM 4348 C CA . ILE A 1 538 ? -3.492 -3.986 6.019 1.00 89.69 538 ILE A CA 1
ATOM 4349 C C . ILE A 1 538 ? -3.181 -5.252 6.811 1.00 89.69 538 ILE A C 1
ATOM 4351 O O . ILE A 1 538 ? -3.647 -5.399 7.941 1.00 89.69 538 ILE A O 1
ATOM 4355 N N . SER A 1 539 ? -2.368 -6.149 6.256 1.00 86.12 539 SER A N 1
ATOM 4356 C CA . SER A 1 539 ? -1.879 -7.331 6.965 1.00 86.12 539 SER A CA 1
ATOM 4357 C C . SER A 1 539 ? -0.361 -7.347 7.133 1.00 86.12 539 SER A C 1
ATOM 4359 O O . SER A 1 539 ? 0.382 -6.763 6.340 1.00 86.12 539 SER A O 1
ATOM 4361 N N . SER A 1 540 ? 0.076 -8.068 8.166 1.00 76.81 540 SER A N 1
ATOM 4362 C CA . SER A 1 540 ? 1.479 -8.396 8.448 1.00 76.81 540 SER A CA 1
ATOM 4363 C C . SER A 1 540 ? 2.360 -7.171 8.723 1.00 76.81 540 SER A C 1
ATOM 4365 O O . SER A 1 540 ? 3.542 -7.189 8.414 1.00 76.81 540 SER A O 1
ATOM 4367 N N . ALA A 1 541 ? 1.802 -6.086 9.272 1.00 70.25 541 ALA A N 1
ATOM 4368 C CA . ALA A 1 541 ? 2.572 -4.875 9.547 1.00 70.25 541 ALA A CA 1
ATOM 4369 C C . ALA A 1 541 ? 3.578 -5.103 10.691 1.00 70.25 541 ALA A C 1
ATOM 4371 O O . ALA A 1 541 ? 3.188 -5.253 11.851 1.00 70.25 541 ALA A O 1
ATOM 4372 N N . ASN A 1 542 ? 4.871 -5.083 10.366 1.00 67.50 542 ASN A N 1
ATOM 4373 C CA . ASN A 1 542 ? 5.950 -5.179 11.352 1.00 67.50 542 ASN A CA 1
ATOM 4374 C C . ASN A 1 542 ? 6.164 -3.826 12.060 1.00 67.50 542 ASN A C 1
ATOM 4376 O O . ASN A 1 542 ? 6.171 -2.783 11.408 1.00 67.50 542 ASN A O 1
ATOM 4380 N N . SER A 1 543 ? 6.384 -3.835 13.382 1.00 67.12 543 SER A N 1
ATOM 4381 C CA . SER A 1 543 ? 6.612 -2.661 14.256 1.00 67.12 543 SER A CA 1
ATOM 4382 C C . SER A 1 543 ? 5.357 -1.848 14.606 1.00 67.12 543 SER A C 1
ATOM 4384 O O . SER A 1 543 ? 4.966 -1.797 15.779 1.00 67.12 543 SER A O 1
ATOM 4386 N N . ARG A 1 544 ? 4.719 -1.207 13.613 1.00 77.56 544 ARG A N 1
ATOM 4387 C CA . ARG A 1 544 ? 3.527 -0.356 13.797 1.00 77.56 544 ARG A CA 1
ATOM 4388 C C . ARG A 1 544 ? 2.516 -0.568 12.682 1.00 77.56 544 ARG A C 1
ATOM 4390 O O . ARG A 1 544 ? 2.862 -0.650 11.507 1.00 77.56 544 ARG A O 1
ATOM 4397 N N . ALA A 1 545 ? 1.236 -0.585 13.033 1.00 86.19 545 ALA A N 1
ATOM 4398 C CA . ALA A 1 545 ? 0.181 -0.688 12.032 1.00 86.19 545 ALA A CA 1
ATOM 4399 C C . ALA A 1 545 ? -0.176 0.694 11.469 1.00 86.19 545 ALA A C 1
ATOM 4401 O O . ALA A 1 545 ? -0.201 0.890 10.251 1.00 86.19 545 ALA A O 1
ATOM 4402 N N . PHE A 1 546 ? -0.388 1.658 12.368 1.00 90.88 546 PHE A N 1
ATOM 4403 C CA . PHE A 1 546 ? -0.747 3.027 12.026 1.00 90.88 546 PHE A CA 1
ATOM 4404 C C . PHE A 1 546 ? 0.014 4.035 12.885 1.00 90.88 546 PHE A C 1
ATOM 4406 O O . PHE A 1 546 ? 0.059 3.914 14.111 1.00 90.88 546 PHE A O 1
ATOM 4413 N N . HIS A 1 547 ? 0.597 5.045 12.248 1.00 87.62 547 HIS A N 1
ATOM 4414 C CA . HIS A 1 547 ? 1.396 6.063 12.924 1.00 87.62 547 HIS A CA 1
ATOM 4415 C C . HIS A 1 547 ? 0.990 7.452 12.439 1.00 87.62 547 HIS A C 1
ATOM 4417 O O . HIS A 1 547 ? 1.020 7.725 11.241 1.00 87.62 547 HIS A O 1
ATOM 4423 N N . ILE A 1 548 ? 0.608 8.319 13.376 1.00 88.31 548 ILE A N 1
ATOM 4424 C CA . ILE A 1 548 ? 0.463 9.756 13.155 1.00 88.31 548 ILE A CA 1
ATOM 4425 C C . ILE A 1 548 ? 1.579 10.481 13.903 1.00 88.31 548 ILE A C 1
ATOM 4427 O O . ILE A 1 548 ? 1.642 10.432 15.133 1.00 88.31 548 ILE A O 1
ATOM 4431 N N . ASP A 1 549 ? 2.412 11.181 13.147 1.00 82.69 549 ASP A N 1
ATOM 4432 C CA . ASP A 1 549 ? 3.507 12.005 13.631 1.00 82.69 549 ASP A CA 1
ATOM 4433 C C . ASP A 1 549 ? 3.263 13.469 13.249 1.00 82.69 549 ASP A C 1
ATOM 4435 O O . ASP A 1 549 ? 3.317 13.840 12.084 1.00 82.69 549 ASP A O 1
ATOM 4439 N N . ALA A 1 550 ? 2.897 14.305 14.220 1.00 80.19 550 ALA A N 1
ATOM 4440 C CA . ALA A 1 550 ? 2.539 15.706 13.994 1.00 80.19 550 ALA A CA 1
ATOM 4441 C C . ALA A 1 550 ? 1.460 15.899 12.896 1.00 80.19 550 ALA A C 1
ATOM 4443 O O . ALA A 1 550 ? 1.752 16.246 11.756 1.00 80.19 550 ALA A O 1
ATOM 4444 N N . GLY A 1 551 ? 0.173 15.768 13.237 1.00 84.00 551 GLY A N 1
ATOM 4445 C CA . GLY A 1 551 ? -0.953 15.973 12.308 1.00 84.00 551 GLY A CA 1
ATOM 4446 C C . GLY A 1 551 ? -2.046 16.920 12.820 1.00 84.00 551 GLY A C 1
ATOM 4447 O O . GLY A 1 551 ? -2.267 16.976 14.024 1.00 84.00 551 GLY A O 1
ATOM 4448 N N . ASP A 1 552 ? -2.777 17.629 11.955 1.00 88.62 552 ASP A N 1
ATOM 4449 C CA . ASP A 1 552 ? -3.899 18.497 12.365 1.00 88.62 552 ASP A CA 1
ATOM 4450 C C . ASP A 1 552 ? -5.203 18.180 11.616 1.00 88.62 552 ASP A C 1
ATOM 4452 O O . ASP A 1 552 ? -5.263 18.252 10.392 1.00 88.62 552 ASP A O 1
ATOM 4456 N N . ARG A 1 553 ? -6.286 17.866 12.337 1.00 92.81 553 ARG A N 1
ATOM 4457 C CA . ARG A 1 553 ? -7.611 17.533 11.768 1.00 92.81 553 ARG A CA 1
ATOM 4458 C C . ARG A 1 553 ? -7.623 16.328 10.817 1.00 92.81 553 ARG A C 1
ATOM 4460 O O . ARG A 1 553 ? -8.481 16.256 9.934 1.00 92.81 553 ARG A O 1
ATOM 4467 N N . ASN A 1 554 ? -6.715 15.365 10.981 1.00 94.44 554 ASN A N 1
ATOM 4468 C CA . ASN A 1 554 ? -6.767 14.128 10.197 1.00 94.44 554 ASN A CA 1
ATOM 4469 C C . ASN A 1 554 ? -7.817 13.164 10.738 1.00 94.44 554 ASN A C 1
ATOM 4471 O O . ASN A 1 554 ? -8.106 13.148 11.933 1.00 94.44 554 ASN A O 1
ATOM 4475 N N . LYS A 1 555 ? -8.368 12.320 9.869 1.00 96.50 555 LYS A N 1
ATOM 4476 C CA . LYS A 1 555 ? -9.364 11.313 10.239 1.00 96.50 555 LYS A CA 1
ATOM 4477 C C . LYS A 1 555 ? -8.955 9.945 9.720 1.00 96.50 555 LYS A C 1
ATOM 4479 O O . LYS A 1 555 ? -8.747 9.782 8.524 1.00 96.50 555 LYS A O 1
ATOM 4484 N N . ALA A 1 556 ? -8.904 8.956 10.599 1.00 96.50 556 ALA A N 1
ATOM 4485 C CA . ALA A 1 556 ? -8.633 7.569 10.273 1.00 96.50 556 ALA A CA 1
ATOM 4486 C C . ALA A 1 556 ? -9.764 6.674 10.786 1.00 96.50 556 ALA A C 1
ATOM 4488 O O . ALA A 1 556 ? -9.929 6.542 12.003 1.00 96.50 556 ALA A O 1
ATOM 4489 N N . TRP A 1 557 ? -10.554 6.074 9.890 1.00 95.31 557 TRP A N 1
ATOM 4490 C CA . TRP A 1 557 ? -11.687 5.248 10.310 1.00 95.31 557 TRP A CA 1
ATOM 4491 C C . TRP A 1 557 ? -11.971 4.027 9.450 1.00 95.31 557 TRP A C 1
ATOM 4493 O O . TRP A 1 557 ? -11.630 3.989 8.275 1.00 95.31 557 TRP A O 1
ATOM 4503 N N . ASN A 1 558 ? -12.622 3.020 10.032 1.00 92.19 558 ASN A N 1
ATOM 4504 C CA . ASN A 1 558 ? -13.014 1.792 9.335 1.00 92.19 558 ASN A CA 1
ATOM 4505 C C . ASN A 1 558 ? -11.839 1.044 8.678 1.00 92.19 558 ASN A C 1
ATOM 4507 O O . ASN A 1 558 ? -12.040 0.284 7.731 1.00 92.19 558 ASN A O 1
ATOM 4511 N N . ASN A 1 559 ? -10.608 1.242 9.153 1.00 93.81 559 ASN A N 1
ATOM 4512 C CA . ASN A 1 559 ? -9.455 0.480 8.686 1.00 93.81 559 ASN A CA 1
ATOM 4513 C C . ASN A 1 559 ? -9.339 -0.828 9.474 1.00 93.81 559 ASN A C 1
ATOM 4515 O O . ASN A 1 559 ? -9.711 -0.915 10.649 1.00 93.81 559 ASN A O 1
ATOM 4519 N N . THR A 1 560 ? -8.798 -1.853 8.829 1.00 93.06 560 THR A N 1
ATOM 4520 C CA . THR A 1 560 ? -8.552 -3.156 9.446 1.00 93.06 560 THR A CA 1
ATOM 4521 C C . THR A 1 560 ? -7.079 -3.500 9.307 1.00 93.06 560 THR A C 1
ATOM 4523 O O . THR A 1 560 ? -6.581 -3.666 8.198 1.00 93.06 560 THR A O 1
ATOM 4526 N N . PHE A 1 561 ? -6.404 -3.614 10.445 1.00 92.19 561 PHE A N 1
ATOM 4527 C CA . PHE A 1 561 ? -5.006 -3.991 10.566 1.00 92.19 561 PHE A CA 1
ATOM 4528 C C . PHE A 1 561 ? -4.918 -5.368 11.224 1.00 92.19 561 PHE A C 1
ATOM 4530 O O . PHE A 1 561 ? -5.408 -5.548 12.341 1.00 92.19 561 PHE A O 1
ATOM 4537 N N . VAL A 1 562 ? -4.301 -6.338 10.555 1.00 89.56 562 VAL A N 1
ATOM 4538 C CA . VAL A 1 562 ? -4.175 -7.718 11.050 1.00 89.56 562 VAL A CA 1
ATOM 4539 C C . VAL A 1 562 ? -2.739 -8.212 11.009 1.00 89.56 562 VAL A C 1
ATOM 4541 O O . VAL A 1 562 ? -1.918 -7.696 10.255 1.00 89.56 562 VAL A O 1
ATOM 4544 N N . ASN A 1 563 ? -2.448 -9.253 11.792 1.00 84.12 563 ASN A N 1
ATOM 4545 C CA . ASN A 1 563 ? -1.112 -9.839 11.921 1.00 84.12 563 ASN A CA 1
ATOM 4546 C C . ASN A 1 563 ? -0.041 -8.771 12.197 1.00 84.12 563 ASN A C 1
ATOM 4548 O O . ASN A 1 563 ? 1.027 -8.776 11.606 1.00 84.12 563 ASN A O 1
ATOM 4552 N N . ILE A 1 564 ? -0.355 -7.806 13.059 1.00 85.25 564 ILE A N 1
ATOM 4553 C CA . ILE A 1 564 ? 0.616 -6.794 13.480 1.00 85.25 564 ILE A CA 1
ATOM 4554 C C . ILE A 1 564 ? 1.684 -7.493 14.322 1.00 85.25 564 ILE A C 1
ATOM 4556 O O . ILE A 1 564 ? 1.329 -8.151 15.304 1.00 85.25 564 ILE A O 1
ATOM 4560 N N . HIS A 1 565 ? 2.955 -7.333 13.961 1.00 77.50 565 HIS A N 1
ATOM 4561 C CA . HIS A 1 565 ? 4.064 -7.996 14.639 1.00 77.50 565 HIS A CA 1
ATOM 4562 C C . HIS A 1 565 ? 4.868 -7.042 15.534 1.00 77.50 565 HIS A C 1
ATOM 4564 O O . HIS A 1 565 ? 5.345 -5.993 15.094 1.00 77.50 565 HIS A O 1
ATOM 4570 N N . ASP A 1 566 ? 5.049 -7.418 16.799 1.00 68.94 566 ASP A N 1
ATOM 4571 C CA . ASP A 1 566 ? 6.014 -6.829 17.728 1.00 68.94 566 ASP A CA 1
ATOM 4572 C C . ASP A 1 566 ? 7.258 -7.710 17.827 1.00 68.94 566 ASP A C 1
ATOM 4574 O O . ASP A 1 566 ? 7.463 -8.461 18.789 1.00 68.94 566 ASP A O 1
ATOM 4578 N N . ASP A 1 567 ? 8.091 -7.567 16.803 1.00 56.41 567 ASP A N 1
ATOM 4579 C CA . ASP A 1 567 ? 9.368 -8.263 16.675 1.00 56.41 567 ASP A CA 1
ATOM 4580 C C . ASP A 1 567 ? 10.493 -7.623 17.503 1.00 56.41 567 ASP A C 1
ATOM 4582 O O . ASP A 1 567 ? 11.489 -8.279 17.812 1.00 56.41 567 ASP A O 1
ATOM 4586 N N . PHE A 1 568 ? 10.339 -6.354 17.897 1.00 56.19 568 PHE A N 1
ATOM 4587 C CA . PHE A 1 568 ? 11.435 -5.546 18.442 1.00 56.19 568 PHE A CA 1
ATOM 4588 C C . PHE A 1 568 ? 11.487 -5.526 19.974 1.00 56.19 568 PHE A C 1
ATOM 4590 O O . PHE A 1 568 ? 12.539 -5.234 20.544 1.00 56.19 568 PHE A O 1
ATOM 4597 N N . GLY A 1 569 ? 10.377 -5.822 20.664 1.00 50.44 569 GLY A N 1
ATOM 4598 C CA . GLY A 1 569 ? 10.318 -5.845 22.131 1.00 50.44 569 GLY A CA 1
ATOM 4599 C C . GLY A 1 569 ? 10.702 -4.522 22.816 1.00 50.44 569 GLY A C 1
ATOM 4600 O O . GLY A 1 569 ? 10.970 -4.517 24.021 1.00 50.44 569 GLY A O 1
ATOM 4601 N N . ASP A 1 570 ? 10.760 -3.414 22.070 1.00 53.19 570 ASP A N 1
ATOM 4602 C CA . ASP A 1 570 ? 11.148 -2.095 22.567 1.00 53.19 570 ASP A CA 1
ATOM 4603 C C . ASP A 1 570 ? 9.917 -1.269 22.999 1.00 53.19 570 ASP A C 1
ATOM 4605 O O . ASP A 1 570 ? 8.754 -1.635 22.804 1.00 53.19 570 ASP A O 1
ATOM 4609 N N . TYR A 1 571 ? 10.151 -0.114 23.621 1.00 46.22 571 TYR A N 1
ATOM 4610 C CA . TYR A 1 571 ? 9.118 0.823 24.069 1.00 46.22 571 TYR A CA 1
ATOM 4611 C C . TYR A 1 571 ? 8.252 1.402 22.930 1.00 46.22 571 TYR A C 1
ATOM 4613 O O . TYR A 1 571 ? 7.204 1.982 23.212 1.00 46.22 571 TYR A O 1
ATOM 4621 N N . ASN A 1 572 ? 8.654 1.197 21.672 1.00 52.34 572 ASN A N 1
ATOM 4622 C CA . ASN A 1 572 ? 8.052 1.792 20.480 1.00 52.34 572 ASN A CA 1
ATOM 4623 C C . ASN A 1 572 ? 7.147 0.853 19.661 1.00 52.34 572 ASN A C 1
ATOM 4625 O O . ASN A 1 572 ? 6.457 1.347 18.767 1.00 52.34 572 ASN A O 1
ATOM 4629 N N . SER A 1 573 ? 7.116 -0.451 19.961 1.00 64.81 573 SER A N 1
ATOM 4630 C CA . SER A 1 573 ? 6.187 -1.394 19.328 1.00 64.81 573 SER A CA 1
ATOM 4631 C C . SER A 1 573 ? 4.766 -1.155 19.837 1.00 64.81 573 SER A C 1
ATOM 4633 O O . SER A 1 573 ? 4.459 -1.416 21.005 1.00 64.81 573 SER A O 1
ATOM 4635 N N . THR A 1 574 ? 3.909 -0.616 18.977 1.00 80.62 574 THR A N 1
ATOM 4636 C CA . THR A 1 574 ? 2.512 -0.289 19.281 1.00 80.62 574 THR A CA 1
ATOM 4637 C C . THR A 1 574 ? 1.676 -0.420 18.016 1.00 80.62 574 THR A C 1
ATOM 4639 O O . THR A 1 574 ? 2.133 -0.035 16.941 1.00 80.62 574 THR A O 1
ATOM 4642 N N . ALA A 1 575 ? 0.457 -0.956 18.117 1.00 88.94 575 ALA A N 1
ATOM 4643 C CA . ALA A 1 575 ? -0.411 -1.070 16.943 1.00 88.94 575 ALA A CA 1
ATOM 4644 C C . ALA A 1 575 ? -0.747 0.319 16.375 1.00 88.94 575 ALA A C 1
ATOM 4646 O O . ALA A 1 575 ? -0.668 0.531 15.164 1.00 88.94 575 ALA A O 1
ATOM 4647 N N . LEU A 1 576 ? -1.033 1.272 17.263 1.00 92.44 576 LEU A N 1
ATOM 4648 C CA . LEU A 1 576 ? -1.277 2.674 16.945 1.00 92.44 576 LEU A CA 1
ATOM 4649 C C . LEU A 1 576 ? -0.299 3.588 17.692 1.00 92.44 576 LEU A C 1
ATOM 4651 O O . LEU A 1 576 ? -0.156 3.487 18.914 1.00 92.44 576 LEU A O 1
ATOM 4655 N N . LEU A 1 577 ? 0.339 4.516 16.979 1.00 88.44 577 LEU A N 1
ATOM 4656 C CA . LEU A 1 577 ? 1.143 5.579 17.580 1.00 88.44 577 LEU A CA 1
ATOM 4657 C C . LEU A 1 577 ? 0.611 6.963 17.201 1.00 88.44 577 LEU A C 1
ATOM 4659 O O . LEU A 1 577 ? 0.448 7.256 16.019 1.00 88.44 577 LEU A O 1
ATOM 4663 N N . LEU A 1 578 ? 0.382 7.813 18.205 1.00 90.25 578 LEU A N 1
ATOM 4664 C CA . LEU A 1 578 ? 0.083 9.234 18.030 1.00 90.25 578 LEU A CA 1
ATOM 4665 C C . LEU A 1 578 ? 1.133 10.073 18.760 1.00 90.25 578 LEU A C 1
ATOM 4667 O O . LEU A 1 578 ? 1.239 10.025 19.989 1.00 90.25 578 LEU A O 1
ATOM 4671 N N . GLU A 1 579 ? 1.881 10.872 18.012 1.00 84.75 579 GLU A N 1
ATOM 4672 C CA . GLU A 1 579 ? 2.922 11.730 18.567 1.00 84.75 579 GLU A CA 1
ATOM 4673 C C . GLU A 1 579 ? 3.036 13.078 17.847 1.00 84.75 579 GLU A C 1
ATOM 4675 O O . GLU A 1 579 ? 2.315 13.369 16.894 1.00 84.75 579 GLU A O 1
ATOM 4680 N N . ASN A 1 580 ? 3.931 13.933 18.338 1.00 80.44 580 ASN A N 1
ATOM 4681 C CA . ASN A 1 580 ? 4.237 15.239 17.754 1.00 80.44 580 ASN A CA 1
ATOM 4682 C C . ASN A 1 580 ? 5.744 15.419 17.460 1.00 80.44 580 ASN A C 1
ATOM 4684 O O . ASN A 1 580 ? 6.269 16.531 17.603 1.00 80.44 580 ASN A O 1
ATOM 4688 N N . PHE A 1 581 ? 6.454 14.327 17.167 1.00 69.81 581 PHE A N 1
ATOM 4689 C CA . PHE A 1 581 ? 7.912 14.292 17.085 1.00 69.81 581 PHE A CA 1
ATOM 4690 C C . PHE A 1 581 ? 8.400 14.648 15.682 1.00 69.81 581 PHE A C 1
ATOM 4692 O O . PHE A 1 581 ? 8.487 13.805 14.818 1.00 69.81 581 PHE A O 1
ATOM 4699 N N . ASP A 1 582 ? 8.863 15.878 15.482 1.00 56.12 582 ASP A N 1
ATOM 4700 C CA . ASP A 1 582 ? 9.386 16.292 14.170 1.00 56.12 582 ASP A CA 1
ATOM 4701 C C . ASP A 1 582 ? 10.910 16.533 14.192 1.00 56.12 582 ASP A C 1
ATOM 4703 O O . ASP A 1 582 ? 11.437 17.560 13.762 1.00 56.12 582 ASP A O 1
ATOM 4707 N N . GLY A 1 583 ? 11.654 15.611 14.814 1.00 51.31 583 GLY A N 1
ATOM 4708 C CA . GLY A 1 583 ? 13.116 15.687 14.877 1.00 51.31 583 GLY A CA 1
ATOM 4709 C C . GLY A 1 583 ? 13.689 16.628 15.964 1.00 51.31 583 GLY A C 1
ATOM 4710 O O . GLY A 1 583 ? 13.087 16.820 17.027 1.00 51.31 583 GLY A O 1
ATOM 4711 N N . PRO A 1 584 ? 14.924 17.156 15.801 1.00 47.47 584 PRO A N 1
ATOM 4712 C CA . PRO A 1 584 ? 15.688 17.765 16.895 1.00 47.47 584 PRO A CA 1
ATOM 4713 C C . PRO A 1 584 ? 15.120 19.106 17.388 1.00 47.47 584 PRO A C 1
ATOM 4715 O O . PRO A 1 584 ? 14.530 19.872 16.640 1.00 47.47 584 PRO A O 1
ATOM 4718 N N . ALA A 1 585 ? 15.449 19.463 18.637 1.00 41.94 585 ALA A N 1
ATOM 4719 C CA . ALA A 1 585 ? 14.989 20.625 19.424 1.00 41.94 585 ALA A CA 1
ATOM 4720 C C . ALA A 1 585 ? 15.002 22.042 18.787 1.00 41.94 585 ALA A C 1
ATOM 4722 O O . ALA A 1 585 ? 14.593 23.002 19.444 1.00 41.94 585 ALA A O 1
ATOM 4723 N N . TRP A 1 586 ? 15.541 22.215 17.579 1.00 43.78 586 TRP A N 1
ATOM 4724 C CA . TRP A 1 586 ? 15.547 23.477 16.829 1.00 43.78 586 TRP A CA 1
ATOM 4725 C C . TRP A 1 586 ? 14.522 23.511 15.682 1.00 43.78 586 TRP A C 1
ATOM 4727 O O . TRP A 1 586 ? 14.229 24.604 15.189 1.00 43.78 586 TRP A O 1
ATOM 4737 N N . ALA A 1 587 ? 13.938 22.367 15.307 1.00 48.25 587 ALA A N 1
ATOM 4738 C CA . ALA A 1 587 ? 12.677 22.299 14.579 1.00 48.25 587 ALA A CA 1
ATOM 4739 C C . ALA A 1 587 ? 11.558 22.816 15.502 1.00 48.25 587 ALA A C 1
ATOM 4741 O O . ALA A 1 587 ? 11.508 22.512 16.696 1.00 48.25 587 ALA A O 1
ATOM 4742 N N . THR A 1 588 ? 10.706 23.712 15.005 1.00 47.97 588 THR A N 1
ATOM 4743 C CA . THR A 1 588 ? 9.702 24.377 15.851 1.00 47.97 588 THR A CA 1
ATOM 4744 C C . THR A 1 588 ? 8.454 23.496 15.931 1.00 47.97 588 THR A C 1
ATOM 4746 O O . THR A 1 588 ? 7.881 23.215 14.895 1.00 47.97 588 THR A O 1
ATOM 4749 N N . LEU A 1 589 ? 8.045 23.117 17.150 1.00 57.09 589 LEU A N 1
ATOM 4750 C CA . LEU A 1 589 ? 6.747 22.551 17.578 1.00 57.09 589 LEU A CA 1
ATOM 4751 C C . LEU A 1 589 ? 5.937 21.780 16.510 1.00 57.09 589 LEU A C 1
ATOM 4753 O O . LEU A 1 589 ? 4.954 22.317 16.002 1.00 57.09 589 LEU A O 1
ATOM 4757 N N . GLY A 1 590 ? 6.266 20.507 16.269 1.00 63.78 590 GLY A N 1
ATOM 4758 C CA . GLY A 1 590 ? 5.289 19.549 15.743 1.00 63.78 590 GLY A CA 1
ATOM 4759 C C . GLY A 1 590 ? 4.052 19.513 16.654 1.00 63.78 590 GLY A C 1
ATOM 4760 O O . GLY A 1 590 ? 4.166 19.600 17.887 1.00 63.78 590 GLY A O 1
ATOM 4761 N N . TYR A 1 591 ? 2.858 19.450 16.065 1.00 79.44 591 TYR A N 1
ATOM 4762 C CA . TYR A 1 591 ? 1.588 19.393 16.790 1.00 79.44 591 TYR A CA 1
ATOM 4763 C C . TYR A 1 591 ? 0.704 18.277 16.242 1.00 79.44 591 TYR A C 1
ATOM 4765 O O . TYR A 1 591 ? 0.570 18.123 15.036 1.00 79.44 591 TYR A O 1
ATOM 4773 N N . ALA A 1 592 ? 0.098 17.519 17.153 1.00 88.12 592 ALA A N 1
ATOM 4774 C CA . ALA A 1 592 ? -0.935 16.537 16.868 1.00 88.12 592 ALA A CA 1
ATOM 4775 C C . ALA A 1 592 ? -2.265 17.072 17.406 1.00 88.12 592 ALA A C 1
ATOM 4777 O O . ALA A 1 592 ? -2.530 16.980 18.609 1.00 88.12 592 ALA A O 1
ATOM 4778 N N . ARG A 1 593 ? -3.075 17.708 16.557 1.00 90.25 593 ARG A N 1
ATOM 4779 C CA . ARG A 1 593 ? -4.315 18.367 16.972 1.00 90.25 593 ARG A CA 1
ATOM 4780 C C . ARG A 1 593 ? -5.546 17.873 16.248 1.00 90.25 593 ARG A C 1
ATOM 4782 O O . ARG A 1 593 ? -5.498 17.608 15.057 1.00 90.25 593 ARG A O 1
ATOM 4789 N N . ASP A 1 594 ? -6.653 17.791 16.977 1.00 94.38 594 ASP A N 1
ATOM 4790 C CA . ASP A 1 594 ? -7.986 17.557 16.414 1.00 94.38 594 ASP A CA 1
ATOM 4791 C C . ASP A 1 594 ? -8.071 16.320 15.487 1.00 94.38 594 ASP A C 1
ATOM 4793 O O . ASP A 1 594 ? -8.946 16.245 14.624 1.00 94.38 594 ASP A O 1
ATOM 4797 N N . ASN A 1 595 ? -7.164 15.343 15.643 1.00 95.81 595 ASN A N 1
ATOM 4798 C CA . ASN A 1 595 ? -7.167 14.122 14.843 1.00 95.81 595 ASN A CA 1
ATOM 4799 C C . ASN A 1 595 ? -8.207 13.142 15.385 1.00 95.81 595 ASN A C 1
ATOM 4801 O O . ASN A 1 595 ? -8.389 13.035 16.595 1.00 95.81 595 ASN A O 1
ATOM 4805 N N . ILE A 1 596 ? -8.851 12.378 14.509 1.00 97.62 596 ILE A N 1
ATOM 4806 C CA . ILE A 1 596 ? -9.838 11.367 14.884 1.00 97.62 596 ILE A CA 1
ATOM 4807 C C . ILE A 1 596 ? -9.367 10.006 14.386 1.00 97.62 596 ILE A C 1
ATOM 4809 O O . ILE A 1 596 ? -9.247 9.807 13.185 1.00 97.62 596 ILE A O 1
ATOM 4813 N N . ILE A 1 597 ? -9.137 9.061 15.291 1.00 97.81 597 ILE A N 1
ATOM 4814 C CA . ILE A 1 597 ? -8.852 7.658 14.984 1.00 97.81 597 ILE A CA 1
ATOM 4815 C C . ILE A 1 597 ? -9.998 6.832 15.563 1.00 97.81 597 ILE A C 1
ATOM 4817 O O . ILE A 1 597 ? -10.064 6.631 16.779 1.00 97.81 597 ILE A O 1
ATOM 4821 N N . ALA A 1 598 ? -10.934 6.399 14.719 1.00 97.12 598 ALA A N 1
ATOM 4822 C CA . ALA A 1 598 ? -12.138 5.735 15.201 1.00 97.12 598 ALA A CA 1
ATOM 4823 C C . ALA A 1 598 ? -12.631 4.574 14.351 1.00 97.12 598 ALA A C 1
ATOM 4825 O O . ALA A 1 598 ? -12.372 4.537 13.160 1.00 97.12 598 ALA A O 1
ATOM 4826 N N . ASN A 1 599 ? -13.377 3.643 14.942 1.00 95.88 599 ASN A N 1
ATOM 4827 C CA . ASN A 1 599 ? -13.982 2.519 14.220 1.00 95.88 599 ASN A CA 1
ATOM 4828 C C . ASN A 1 599 ? -12.946 1.629 13.496 1.00 95.88 599 ASN A C 1
ATOM 4830 O O . ASN A 1 599 ? -13.229 1.045 12.452 1.00 95.88 599 ASN A O 1
ATOM 4834 N N . ASN A 1 600 ? -11.707 1.552 13.990 1.00 97.31 600 ASN A N 1
ATOM 4835 C CA . ASN A 1 600 ? -10.673 0.701 13.397 1.00 97.31 600 ASN A CA 1
ATOM 4836 C C . ASN A 1 600 ? -10.555 -0.627 14.154 1.00 97.31 600 ASN A C 1
ATOM 4838 O O . ASN A 1 600 ? -10.908 -0.733 15.330 1.00 97.31 600 ASN A O 1
ATOM 4842 N N . ILE A 1 601 ? -10.023 -1.642 13.480 1.00 96.69 601 ILE A N 1
ATOM 4843 C CA . ILE A 1 601 ? -9.725 -2.951 14.068 1.00 96.69 601 ILE A CA 1
ATOM 4844 C C . ILE A 1 601 ? -8.214 -3.178 13.989 1.00 96.69 601 ILE A C 1
ATOM 4846 O O . ILE A 1 601 ? -7.652 -3.129 12.899 1.00 96.69 601 ILE A O 1
ATOM 4850 N N . PHE A 1 602 ? -7.573 -3.440 15.127 1.00 95.50 602 PHE A N 1
ATOM 4851 C CA . PHE A 1 602 ? -6.150 -3.754 15.251 1.00 95.50 602 PHE A CA 1
ATOM 4852 C C . PHE A 1 602 ? -5.979 -5.147 15.854 1.00 95.50 602 PHE A C 1
ATOM 4854 O O . PHE A 1 602 ? -6.393 -5.387 16.988 1.00 95.50 602 PHE A O 1
ATOM 4861 N N . ILE A 1 603 ? -5.358 -6.063 15.111 1.00 93.25 603 ILE A N 1
ATOM 4862 C CA . ILE A 1 603 ? -5.163 -7.459 15.512 1.00 93.25 603 ILE A CA 1
ATOM 4863 C C . ILE A 1 603 ? -3.708 -7.861 15.286 1.00 93.25 603 ILE A C 1
ATOM 4865 O O . ILE A 1 603 ? -3.187 -7.721 14.183 1.00 93.25 603 ILE A O 1
ATOM 4869 N N . GLY A 1 604 ? -3.045 -8.403 16.304 1.00 89.88 604 GLY A N 1
ATOM 4870 C CA . GLY A 1 604 ? -1.677 -8.902 16.156 1.00 89.88 604 GLY A CA 1
ATOM 4871 C C . GLY A 1 604 ? -0.990 -9.216 17.475 1.00 89.88 604 GLY A C 1
ATOM 4872 O O . GLY A 1 604 ? -1.587 -9.093 18.536 1.00 89.88 604 GLY A O 1
ATOM 4873 N N . ASP A 1 605 ? 0.277 -9.612 17.437 1.00 85.75 605 ASP A N 1
ATOM 4874 C CA . ASP A 1 605 ? 1.065 -9.987 18.619 1.00 85.75 605 ASP A CA 1
ATOM 4875 C C . ASP A 1 605 ? 1.753 -8.788 19.311 1.00 85.75 605 ASP A C 1
ATOM 4877 O O . ASP A 1 605 ? 2.728 -8.937 20.065 1.00 85.75 605 ASP A O 1
ATOM 4881 N N . PHE A 1 606 ? 1.197 -7.592 19.107 1.00 85.00 606 PHE A N 1
ATOM 4882 C CA . PHE A 1 606 ? 1.703 -6.352 19.672 1.00 85.00 606 PHE A CA 1
ATOM 4883 C C . PHE A 1 606 ? 1.706 -6.368 21.208 1.00 85.00 606 PHE A C 1
ATOM 4885 O O . PHE A 1 606 ? 0.752 -6.823 21.849 1.00 85.00 606 PHE A O 1
ATOM 4892 N N . ALA A 1 607 ? 2.773 -5.832 21.816 1.00 79.00 607 ALA A N 1
ATOM 4893 C CA . ALA A 1 607 ? 2.842 -5.616 23.266 1.00 79.00 607 ALA A CA 1
ATOM 4894 C C . ALA A 1 607 ? 2.085 -4.367 23.733 1.00 79.00 607 ALA A C 1
ATOM 4896 O O . ALA A 1 607 ? 1.866 -4.219 24.939 1.00 79.00 607 ALA A O 1
ATOM 4897 N N . ARG A 1 608 ? 1.698 -3.479 22.802 1.00 86.25 608 ARG A N 1
ATOM 4898 C CA . ARG A 1 608 ? 0.898 -2.286 23.088 1.00 86.25 608 ARG A CA 1
ATOM 4899 C C . ARG A 1 608 ? -0.180 -2.026 22.050 1.00 86.25 608 ARG A C 1
ATOM 4901 O O . ARG A 1 608 ? 0.102 -2.078 20.855 1.00 86.25 608 ARG A O 1
ATOM 4908 N N . GLY A 1 609 ? -1.392 -1.732 22.518 1.00 89.94 609 GLY A N 1
ATOM 4909 C CA . GLY A 1 609 ? -2.511 -1.346 21.656 1.00 89.94 609 GLY A CA 1
ATOM 4910 C C . GLY A 1 609 ? -2.263 0.030 21.050 1.00 89.94 609 GLY A C 1
ATOM 4911 O O . GLY A 1 609 ? -2.071 0.156 19.843 1.00 89.94 609 GLY A O 1
ATOM 4912 N N . TYR A 1 610 ? -2.185 1.059 21.891 1.00 92.69 610 TYR A N 1
ATOM 4913 C CA . TYR A 1 610 ? -1.767 2.380 21.436 1.00 92.69 610 TYR A CA 1
ATOM 4914 C C . TYR A 1 610 ? -0.907 3.146 22.438 1.00 92.69 610 TYR A C 1
ATOM 4916 O O . TYR A 1 610 ? -0.940 2.917 23.649 1.00 92.69 610 TYR A O 1
ATOM 4924 N N . SER A 1 611 ? -0.141 4.101 21.913 1.00 90.38 611 SER A N 1
ATOM 4925 C CA . SER A 1 611 ? 0.678 5.017 22.701 1.00 90.38 611 SER A CA 1
ATOM 4926 C C . SER A 1 611 ? 0.453 6.452 22.245 1.00 90.38 611 SER A C 1
ATOM 4928 O O . SER A 1 611 ? 0.380 6.728 21.048 1.00 90.38 611 SER A O 1
ATOM 4930 N N . VAL A 1 612 ? 0.382 7.365 23.214 1.00 85.38 612 VAL A N 1
ATOM 4931 C CA . VAL A 1 612 ? 0.288 8.806 22.971 1.00 85.38 612 VAL A CA 1
ATOM 4932 C C . VAL A 1 612 ? 1.387 9.506 23.745 1.00 85.38 612 VAL A C 1
ATOM 4934 O O . VAL A 1 612 ? 1.456 9.403 24.976 1.00 85.38 612 VAL A O 1
ATOM 4937 N N . PHE A 1 613 ? 2.251 10.230 23.040 1.00 84.44 613 PHE A N 1
ATOM 4938 C CA . PHE A 1 613 ? 3.329 10.966 23.686 1.00 84.44 613 PHE A CA 1
ATOM 4939 C C . PHE A 1 613 ? 3.705 12.244 22.949 1.00 84.44 613 PHE A C 1
ATOM 4941 O O . PHE A 1 613 ? 3.367 12.436 21.787 1.00 84.44 613 PHE A O 1
ATOM 4948 N N . ALA A 1 614 ? 4.417 13.122 23.656 1.00 72.94 614 ALA A N 1
ATOM 4949 C CA . ALA A 1 614 ? 5.050 14.285 23.064 1.00 72.94 614 ALA A CA 1
ATOM 4950 C C . ALA A 1 614 ? 6.579 14.247 23.176 1.00 72.94 614 ALA A C 1
ATOM 4952 O O . ALA A 1 614 ? 7.139 13.866 24.213 1.00 72.94 614 ALA A O 1
ATOM 4953 N N . ALA A 1 615 ? 7.233 14.678 22.102 1.00 66.38 615 ALA A N 1
ATOM 4954 C CA . ALA A 1 615 ? 8.674 14.762 21.920 1.00 66.38 615 ALA A CA 1
ATOM 4955 C C . ALA A 1 615 ? 9.355 15.828 22.794 1.00 66.38 615 ALA A C 1
ATOM 4957 O O . ALA A 1 615 ? 8.866 16.951 22.956 1.00 66.38 615 ALA A O 1
ATOM 4958 N N . TYR A 1 616 ? 10.552 15.518 23.301 1.00 56.38 616 TYR A N 1
ATOM 4959 C CA . TYR A 1 616 ? 11.405 16.476 24.017 1.00 56.38 616 TYR A CA 1
ATOM 4960 C C . TYR A 1 616 ? 12.113 17.434 23.030 1.00 56.38 616 TYR A C 1
ATOM 4962 O O . TYR A 1 616 ? 12.726 16.934 22.089 1.00 56.38 616 TYR A O 1
ATOM 4970 N N . PRO A 1 617 ? 12.141 18.774 23.248 1.00 51.53 617 PRO A N 1
ATOM 4971 C CA . PRO A 1 617 ? 11.957 19.484 24.512 1.00 51.53 617 PRO A CA 1
ATOM 4972 C C . PRO A 1 617 ? 10.911 20.608 24.405 1.00 51.53 617 PRO A C 1
ATOM 4974 O O . PRO A 1 617 ? 11.224 21.773 24.649 1.00 51.53 617 PRO A O 1
ATOM 4977 N N . ASN A 1 618 ? 9.674 20.299 24.031 1.00 52.56 618 ASN A N 1
ATOM 4978 C CA . ASN A 1 618 ? 8.624 21.311 24.061 1.00 52.56 618 ASN A CA 1
ATOM 4979 C C . ASN A 1 618 ? 7.860 21.197 25.384 1.00 52.56 618 ASN A C 1
ATOM 4981 O O . ASN A 1 618 ? 7.019 20.326 25.551 1.00 52.56 618 ASN A O 1
ATOM 4985 N N . GLU A 1 619 ? 8.150 22.094 26.337 1.00 52.62 619 GLU A N 1
ATOM 4986 C CA . GLU A 1 619 ? 7.443 22.216 27.632 1.00 52.62 619 GLU A CA 1
ATOM 4987 C C . GLU A 1 619 ? 5.942 22.577 27.483 1.00 52.62 619 GLU A C 1
ATOM 4989 O O . GLU A 1 619 ? 5.250 22.794 28.479 1.00 52.62 619 GLU A O 1
ATOM 4994 N N . ASP A 1 620 ? 5.436 22.667 26.250 1.00 66.81 620 ASP A N 1
ATOM 4995 C CA . ASP A 1 620 ? 4.045 22.959 25.937 1.00 66.81 620 ASP A CA 1
ATOM 4996 C C . ASP A 1 620 ? 3.243 21.660 25.767 1.00 66.81 620 ASP A C 1
ATOM 4998 O O . ASP A 1 620 ? 3.186 21.062 24.691 1.00 66.81 620 ASP A O 1
ATOM 5002 N N . LEU A 1 621 ? 2.600 21.240 26.858 1.00 66.38 621 LEU A N 1
ATOM 5003 C CA . LEU A 1 621 ? 1.733 20.059 26.907 1.00 66.38 621 LEU A CA 1
ATOM 5004 C C . LEU A 1 621 ? 0.485 20.178 26.002 1.00 66.38 621 LEU A C 1
ATOM 5006 O O . LEU A 1 621 ? -0.247 19.203 25.864 1.00 66.38 621 LEU A O 1
ATOM 5010 N N . SER A 1 622 ? 0.238 21.344 25.381 1.00 69.56 622 SER A N 1
ATOM 5011 C CA . SER A 1 622 ? -0.882 21.586 24.456 1.00 69.56 622 SER A CA 1
ATOM 5012 C C . SER A 1 622 ? -0.585 21.244 22.987 1.00 69.56 622 SER A C 1
ATOM 5014 O O . SER A 1 622 ? -1.396 21.518 22.100 1.00 69.56 622 SER A O 1
ATOM 5016 N N . ASN A 1 623 ? 0.573 20.650 22.688 1.00 79.06 623 ASN A N 1
ATOM 5017 C CA . ASN A 1 623 ? 0.899 20.241 21.319 1.00 79.06 623 ASN A CA 1
ATOM 5018 C C . ASN A 1 623 ? 0.164 18.979 20.864 1.00 79.06 623 ASN A C 1
ATOM 5020 O O . ASN A 1 623 ? -0.026 18.814 19.664 1.00 79.06 623 ASN A O 1
ATOM 5024 N N . VAL A 1 624 ? -0.271 18.134 21.801 1.00 88.88 624 VAL A N 1
ATOM 5025 C CA . VAL A 1 624 ? -1.123 16.969 21.538 1.00 88.88 624 VAL A CA 1
ATOM 5026 C C . VAL A 1 624 ? -2.486 17.233 22.185 1.00 88.88 624 VAL A C 1
ATOM 5028 O O . VAL A 1 624 ? -2.638 17.056 23.392 1.00 88.88 624 VAL A O 1
ATOM 5031 N N . THR A 1 625 ? -3.457 17.749 21.427 1.00 92.44 625 THR A N 1
ATOM 5032 C CA . THR A 1 625 ? -4.743 18.253 21.965 1.00 92.44 625 THR A CA 1
ATOM 5033 C C . THR A 1 625 ? -5.901 18.042 20.997 1.00 92.44 625 THR A C 1
ATOM 5035 O O . THR A 1 625 ? -5.720 18.080 19.793 1.00 92.44 625 THR A O 1
ATOM 5038 N N . GLY A 1 626 ? -7.120 17.895 21.504 1.00 94.56 626 GLY A N 1
ATOM 5039 C CA . GLY A 1 626 ? -8.334 17.767 20.695 1.00 94.56 626 GLY A CA 1
ATOM 5040 C C . GLY A 1 626 ? -8.450 16.444 19.940 1.00 94.56 626 GLY A C 1
ATOM 5041 O O . GLY A 1 626 ? -9.420 16.246 19.217 1.00 94.56 626 GLY A O 1
ATOM 5042 N N . ASN A 1 627 ? -7.495 15.525 20.111 1.00 96.44 627 ASN A N 1
ATOM 5043 C CA . ASN A 1 627 ? -7.526 14.242 19.427 1.00 96.44 627 ASN A CA 1
ATOM 5044 C C . ASN A 1 627 ? -8.588 13.323 20.040 1.00 96.44 627 ASN A C 1
ATOM 5046 O O . ASN A 1 627 ? -8.829 13.356 21.250 1.00 96.44 627 ASN A O 1
ATOM 5050 N N . ILE A 1 628 ? -9.187 12.485 19.199 1.00 97.44 628 ILE A N 1
ATOM 5051 C CA . ILE A 1 628 ? -10.179 11.476 19.558 1.00 97.44 628 ILE A CA 1
ATOM 5052 C C . ILE A 1 628 ? -9.635 10.109 19.140 1.00 97.44 628 ILE A C 1
ATOM 5054 O O . ILE A 1 628 ? -9.416 9.882 17.953 1.00 97.44 628 ILE A O 1
ATOM 5058 N N . ILE A 1 629 ? -9.450 9.193 20.092 1.00 97.81 629 ILE A N 1
ATOM 5059 C CA . ILE A 1 629 ? -9.222 7.765 19.818 1.00 97.81 629 ILE A CA 1
ATOM 5060 C C . ILE A 1 629 ? -10.389 7.003 20.435 1.00 97.81 629 ILE A C 1
ATOM 5062 O O . ILE A 1 629 ? -10.457 6.845 21.655 1.00 97.81 629 ILE A O 1
ATOM 5066 N N . ALA A 1 630 ? -11.345 6.585 19.611 1.00 97.69 630 ALA A N 1
ATOM 5067 C CA . ALA A 1 630 ? -12.579 5.993 20.115 1.00 97.69 630 ALA A CA 1
ATOM 5068 C C . ALA A 1 630 ? -13.142 4.906 19.210 1.00 97.69 630 ALA A C 1
ATOM 5070 O O . ALA A 1 630 ? -12.900 4.917 18.013 1.00 97.69 630 ALA A O 1
ATOM 5071 N N . ASN A 1 631 ? -13.939 3.991 19.756 1.00 97.88 631 ASN A N 1
ATOM 5072 C CA . ASN A 1 631 ? -14.603 2.931 18.987 1.00 97.88 631 ASN A CA 1
ATOM 5073 C C . ASN A 1 631 ? -13.637 1.992 18.254 1.00 97.88 631 ASN A C 1
ATOM 5075 O O . ASN A 1 631 ? -14.010 1.394 17.249 1.00 97.88 631 ASN A O 1
ATOM 5079 N N . ASN A 1 632 ? -12.388 1.865 18.704 1.00 98.44 632 ASN A N 1
ATOM 5080 C CA . ASN A 1 632 ? -11.435 0.946 18.089 1.00 98.44 632 ASN A CA 1
ATOM 5081 C C . ASN A 1 632 ? -11.424 -0.395 18.831 1.00 98.44 632 ASN A C 1
ATOM 5083 O O . ASN A 1 632 ? -11.555 -0.432 20.055 1.00 98.44 632 ASN A O 1
ATOM 5087 N N . ILE A 1 633 ? -11.211 -1.489 18.100 1.00 98.25 633 ILE A N 1
ATOM 5088 C CA . ILE A 1 633 ? -10.941 -2.809 18.679 1.00 98.25 633 ILE A CA 1
ATOM 5089 C C . ILE A 1 633 ? -9.430 -3.046 18.675 1.00 98.25 633 ILE A C 1
ATOM 5091 O O . ILE A 1 633 ? -8.815 -3.054 17.611 1.00 98.25 633 ILE A O 1
ATOM 5095 N N . PHE A 1 634 ? -8.847 -3.297 19.846 1.00 97.12 634 PHE A N 1
ATOM 5096 C CA . PHE A 1 634 ? -7.460 -3.729 20.018 1.00 97.12 634 PHE A CA 1
ATOM 5097 C C . PHE A 1 634 ? -7.433 -5.179 20.511 1.00 97.12 634 PHE A C 1
ATOM 5099 O O . PHE A 1 634 ? -7.641 -5.459 21.693 1.00 97.12 634 PHE A O 1
ATOM 5106 N N . TYR A 1 635 ? -7.164 -6.105 19.594 1.00 95.75 635 TYR A N 1
ATOM 5107 C CA . TYR A 1 635 ? -7.042 -7.536 19.856 1.00 95.75 635 TYR A CA 1
ATOM 5108 C C . TYR A 1 635 ? -5.560 -7.935 19.832 1.00 95.75 635 TYR A C 1
ATOM 5110 O O . TYR A 1 635 ? -4.968 -8.096 18.763 1.00 95.75 635 TYR A O 1
ATOM 5118 N N . SER A 1 636 ? -4.955 -8.165 20.998 1.00 92.69 636 SER A N 1
ATOM 5119 C CA . SER A 1 636 ? -3.592 -8.703 21.074 1.00 92.69 636 SER A CA 1
ATOM 5120 C C . SER A 1 636 ? -3.599 -10.233 21.129 1.00 92.69 636 SER A C 1
ATOM 5122 O O . SER A 1 636 ? -4.224 -10.850 21.991 1.00 92.69 636 SER A O 1
ATOM 5124 N N . THR A 1 637 ? -2.860 -10.874 20.229 1.00 91.00 637 THR A N 1
ATOM 5125 C CA . THR A 1 637 ? -2.596 -12.319 20.244 1.00 91.00 637 THR A CA 1
ATOM 5126 C C . THR A 1 637 ? -1.338 -12.680 21.032 1.00 91.00 637 THR A C 1
ATOM 5128 O O . THR A 1 637 ? -1.047 -13.875 21.165 1.00 91.00 637 THR A O 1
ATOM 5131 N N . LYS A 1 638 ? -0.596 -11.689 21.551 1.00 87.25 638 LYS A N 1
ATOM 5132 C CA . LYS A 1 638 ? 0.674 -11.898 22.258 1.00 87.25 638 LYS A CA 1
ATOM 5133 C C . LYS A 1 638 ? 0.469 -12.788 23.486 1.00 87.25 638 LYS A C 1
ATOM 5135 O O . LYS A 1 638 ? -0.501 -12.631 24.225 1.00 87.25 638 LYS A O 1
ATOM 5140 N N . ALA A 1 639 ? 1.371 -13.750 23.679 1.00 87.25 639 ALA A N 1
ATOM 5141 C CA . ALA A 1 639 ? 1.243 -14.771 24.715 1.00 87.25 639 ALA A CA 1
ATOM 5142 C C . ALA A 1 639 ? 2.212 -14.552 25.884 1.00 87.25 639 ALA A C 1
A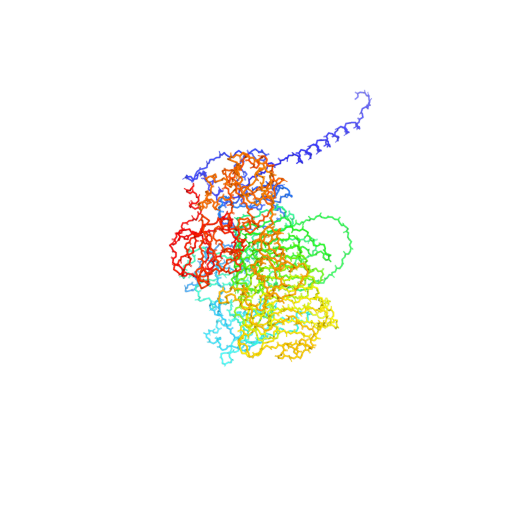TOM 5144 O O . ALA A 1 639 ? 3.417 -14.420 25.667 1.00 87.25 639 ALA A O 1
ATOM 5145 N N . GLY A 1 640 ? 1.689 -14.641 27.112 1.00 74.81 640 GLY A N 1
ATOM 5146 C CA . GLY A 1 640 ? 2.451 -14.486 28.356 1.00 74.81 640 GLY A CA 1
ATOM 5147 C C . GLY A 1 640 ? 2.954 -13.057 28.598 1.00 74.81 640 GLY A C 1
ATOM 5148 O O . GLY A 1 640 ? 3.194 -12.304 27.660 1.00 74.81 640 GLY A O 1
ATOM 5149 N N . GLN A 1 641 ? 3.167 -12.711 29.870 1.00 78.31 641 GLN A N 1
ATOM 5150 C CA . GLN A 1 641 ? 3.339 -11.333 30.355 1.00 78.31 641 GLN A CA 1
ATOM 5151 C C . GLN A 1 641 ? 2.050 -10.504 30.285 1.00 78.31 641 GLN A C 1
ATOM 5153 O O . GLN A 1 641 ? 1.071 -10.861 29.624 1.00 78.31 641 GLN A O 1
ATOM 5158 N N . ASP A 1 642 ? 2.063 -9.400 31.025 1.00 82.06 642 ASP A N 1
ATOM 5159 C CA . ASP A 1 642 ? 1.024 -8.383 30.974 1.00 82.06 642 ASP A CA 1
ATOM 5160 C C . ASP A 1 642 ? 1.181 -7.539 29.701 1.00 82.06 642 ASP A C 1
ATOM 5162 O O . ASP A 1 642 ? 2.293 -7.131 29.354 1.00 82.06 642 ASP A O 1
ATOM 5166 N N . ILE A 1 643 ? 0.071 -7.261 29.016 1.00 85.38 643 ILE A N 1
ATOM 5167 C CA . ILE A 1 643 ? 0.041 -6.442 27.796 1.00 85.38 643 ILE A CA 1
ATOM 5168 C C . ILE A 1 643 ? -0.416 -5.030 28.150 1.00 85.38 643 ILE A C 1
ATOM 5170 O O . ILE A 1 643 ? -1.471 -4.852 28.756 1.00 85.38 643 ILE A O 1
ATOM 5174 N N . GLU A 1 644 ? 0.371 -4.022 27.783 1.00 89.25 644 GLU A N 1
ATOM 5175 C CA . GLU A 1 644 ? 0.067 -2.610 28.042 1.00 89.25 644 GLU A CA 1
ATOM 5176 C C . GLU A 1 644 ? -0.819 -2.074 26.911 1.00 89.25 644 GLU A C 1
ATOM 5178 O O . GLU A 1 644 ? -0.325 -1.588 25.902 1.00 89.25 644 GLU A O 1
ATOM 5183 N N . MET A 1 645 ? -2.141 -2.182 27.043 1.00 90.12 645 MET A N 1
ATOM 5184 C CA . MET A 1 645 ? -3.074 -1.822 25.965 1.00 90.12 645 MET A CA 1
ATOM 5185 C C . MET A 1 645 ? -3.077 -0.329 25.630 1.00 90.12 645 MET A C 1
ATOM 5187 O O . MET A 1 645 ? -3.316 0.043 24.483 1.00 90.12 645 MET A O 1
ATOM 5191 N N . GLU A 1 646 ? -2.751 0.507 26.609 1.00 91.94 646 GLU A N 1
ATOM 5192 C CA . GLU A 1 646 ? -2.704 1.955 26.467 1.00 91.94 646 GLU A CA 1
ATOM 5193 C C . GLU A 1 646 ? -1.514 2.537 27.233 1.00 91.94 646 GLU A C 1
ATOM 5195 O O . GLU A 1 646 ? -1.289 2.211 28.403 1.00 91.94 646 GLU A O 1
ATOM 5200 N N . ASN A 1 647 ? -0.790 3.453 26.586 1.00 90.62 647 ASN A N 1
ATOM 5201 C CA . ASN A 1 647 ? 0.303 4.205 27.195 1.00 90.62 647 ASN A CA 1
ATOM 5202 C C . ASN A 1 647 ? 0.150 5.715 26.983 1.00 90.62 647 ASN A C 1
ATOM 5204 O O . ASN A 1 647 ? 0.526 6.269 25.949 1.00 90.62 647 ASN A O 1
ATOM 5208 N N . LEU A 1 648 ? -0.377 6.381 28.004 1.00 91.75 648 LEU A N 1
ATOM 5209 C CA . LEU A 1 648 ? -0.544 7.825 28.086 1.00 91.75 648 LEU A CA 1
ATOM 5210 C C . LEU A 1 648 ? 0.654 8.448 28.823 1.00 91.75 648 LEU A C 1
ATOM 5212 O O . LEU A 1 648 ? 0.741 8.428 30.061 1.00 91.75 648 LEU A O 1
ATOM 5216 N N . GLN A 1 649 ? 1.624 8.964 28.062 1.00 88.31 649 GLN A N 1
ATOM 5217 C CA . GLN A 1 649 ? 2.889 9.450 28.613 1.00 88.31 649 GLN A CA 1
ATOM 5218 C C . GLN A 1 649 ? 2.779 10.811 29.309 1.00 88.31 649 GLN A C 1
ATOM 5220 O O . GLN A 1 649 ? 2.054 11.711 28.905 1.00 88.31 649 GLN A O 1
ATOM 5225 N N . SER A 1 650 ? 3.622 11.034 30.323 1.00 86.81 650 SER A N 1
ATOM 5226 C CA . SER A 1 650 ? 3.628 12.284 31.100 1.00 86.81 650 SER A CA 1
ATOM 5227 C C . SER A 1 650 ? 4.012 13.551 30.326 1.00 86.81 650 SER A C 1
ATOM 5229 O O . SER A 1 650 ? 3.999 14.633 30.908 1.00 86.81 650 SER A O 1
ATOM 5231 N N . SER A 1 651 ? 4.421 13.423 29.064 1.00 83.12 651 SER A N 1
ATOM 5232 C CA . SER A 1 651 ? 4.734 14.550 28.187 1.00 83.12 651 SER A CA 1
ATOM 5233 C C . SER A 1 651 ? 3.495 15.186 27.542 1.00 83.12 651 SER A C 1
ATOM 5235 O O . SER A 1 651 ? 3.637 16.211 26.884 1.00 83.12 651 SER A O 1
ATOM 5237 N N . VAL A 1 652 ? 2.292 14.643 27.760 1.00 87.06 652 VAL A N 1
ATOM 5238 C CA . VAL A 1 652 ? 1.030 15.144 27.190 1.00 87.06 652 VAL A CA 1
ATOM 5239 C C . VAL A 1 652 ? 0.030 15.502 28.295 1.00 87.06 652 VAL A C 1
ATOM 5241 O O . VAL A 1 652 ? -0.081 14.805 29.305 1.00 87.06 652 VAL A O 1
ATOM 5244 N N . ASP A 1 653 ? -0.734 16.584 28.106 1.00 90.69 653 ASP A N 1
ATOM 5245 C CA . ASP A 1 653 ? -1.934 16.850 28.908 1.00 90.69 653 ASP A CA 1
ATOM 5246 C C . ASP A 1 653 ? -3.127 16.089 28.313 1.00 90.69 653 ASP A C 1
ATOM 5248 O O . ASP A 1 653 ? -3.838 16.557 27.421 1.00 90.69 653 ASP A O 1
ATOM 5252 N N . HIS A 1 654 ? -3.343 14.874 28.810 1.00 92.31 654 HIS A N 1
ATOM 5253 C CA . HIS A 1 654 ? -4.393 13.990 28.308 1.00 92.31 654 HIS A CA 1
ATOM 5254 C C . HIS A 1 654 ? -5.813 14.516 28.546 1.00 92.31 654 HIS A C 1
ATOM 5256 O O . HIS A 1 654 ? -6.717 14.079 27.845 1.00 92.31 654 HIS A O 1
ATOM 5262 N N . SER A 1 655 ? -6.024 15.484 29.450 1.00 91.94 655 SER A N 1
ATOM 5263 C CA . SER A 1 655 ? -7.348 16.095 29.663 1.00 91.94 655 SER A CA 1
ATOM 5264 C C . SER A 1 655 ? -7.838 16.917 28.466 1.00 91.94 655 SER A C 1
ATOM 5266 O O . SER A 1 655 ? -9.020 17.245 28.372 1.00 91.94 655 SER A O 1
ATOM 5268 N N . LEU A 1 656 ? -6.931 17.243 27.543 1.00 93.56 656 LEU A N 1
ATOM 5269 C CA . LEU A 1 656 ? -7.233 17.956 26.310 1.00 93.56 656 LEU A CA 1
ATOM 5270 C C . LEU A 1 656 ? -7.639 17.027 25.161 1.00 93.56 656 LEU A C 1
ATOM 5272 O O . LEU A 1 656 ? -7.961 17.517 24.085 1.00 93.56 656 LEU A O 1
ATOM 5276 N N . ASN A 1 657 ? -7.611 15.711 25.359 1.00 95.06 657 ASN A N 1
ATOM 5277 C CA . ASN A 1 657 ? -7.917 14.701 24.349 1.00 95.06 657 ASN A CA 1
ATOM 5278 C C . ASN A 1 657 ? -9.043 13.786 24.853 1.00 95.06 657 ASN A C 1
ATOM 5280 O O . ASN A 1 657 ? -9.356 13.770 26.045 1.00 95.06 657 ASN A O 1
ATOM 5284 N N . THR A 1 658 ? -9.658 13.037 23.940 1.00 95.88 658 THR A N 1
ATOM 5285 C CA . THR A 1 658 ? -10.725 12.078 24.247 1.00 95.88 658 THR A CA 1
ATOM 5286 C C . THR A 1 658 ? -10.289 10.674 23.855 1.00 95.88 658 THR A C 1
ATOM 5288 O O . THR A 1 658 ? -10.111 10.389 22.673 1.00 95.88 658 THR A O 1
ATOM 5291 N N . TYR A 1 659 ? -10.179 9.788 24.839 1.00 96.75 659 TYR A N 1
ATOM 5292 C CA . TYR A 1 659 ? -9.992 8.354 24.626 1.00 96.75 659 TYR A CA 1
ATOM 5293 C C . TYR A 1 659 ? -11.196 7.645 25.253 1.00 96.75 659 TYR A C 1
ATOM 5295 O O . TYR A 1 659 ? -11.473 7.862 26.436 1.00 96.75 659 TYR A O 1
ATOM 5303 N N . SER A 1 660 ? -12.019 6.935 24.475 1.00 95.75 660 SER A N 1
ATOM 5304 C CA . SER A 1 660 ? -13.228 6.289 25.014 1.00 95.75 660 SER A CA 1
ATOM 5305 C C . SER A 1 660 ? -13.851 5.274 24.069 1.00 95.75 660 SER A C 1
ATOM 5307 O O . SER A 1 660 ? -13.701 5.367 22.860 1.00 95.75 660 SER A O 1
ATOM 5309 N N . ASN A 1 661 ? -14.645 4.355 24.621 1.00 97.12 661 ASN A N 1
ATOM 5310 C CA . ASN A 1 661 ? -15.422 3.372 23.865 1.00 97.12 661 ASN A CA 1
ATOM 5311 C C . ASN A 1 661 ? -14.534 2.484 22.980 1.00 97.12 661 ASN A C 1
ATOM 5313 O O . ASN A 1 661 ? -14.973 2.000 21.949 1.00 97.12 661 ASN A O 1
ATOM 5317 N N . ASN A 1 662 ? -13.277 2.271 23.369 1.00 98.19 662 ASN A N 1
ATOM 5318 C CA . ASN A 1 662 ? -12.424 1.268 22.745 1.00 98.19 662 ASN A CA 1
ATOM 5319 C C . ASN A 1 662 ? -12.705 -0.105 23.382 1.00 98.19 662 ASN A C 1
ATOM 5321 O O . ASN A 1 662 ? -13.134 -0.194 24.535 1.00 98.19 662 ASN A O 1
ATOM 5325 N N . LEU A 1 663 ? -12.467 -1.188 22.649 1.00 98.31 663 LEU A N 1
ATOM 5326 C CA . LEU A 1 663 ? -12.557 -2.553 23.166 1.00 98.31 663 LEU A CA 1
ATOM 5327 C C . LEU A 1 663 ? -11.169 -3.185 23.151 1.00 98.31 663 LEU A C 1
ATOM 5329 O O . LEU A 1 663 ? -10.523 -3.261 22.108 1.00 98.31 663 LEU A O 1
ATOM 5333 N N . PHE A 1 664 ? -10.722 -3.650 24.314 1.00 97.31 664 PHE A N 1
ATOM 5334 C CA . PHE A 1 664 ? -9.421 -4.282 24.499 1.00 97.31 664 PHE A CA 1
ATOM 5335 C C . PHE A 1 664 ? -9.581 -5.771 24.781 1.00 97.31 664 PHE A C 1
ATOM 5337 O O . PHE A 1 664 ? -10.307 -6.162 25.694 1.00 97.31 664 PHE A O 1
ATOM 5344 N N . TYR A 1 665 ? -8.846 -6.608 24.056 1.00 96.50 665 TYR A N 1
ATOM 5345 C CA . TYR A 1 665 ? -8.885 -8.050 24.259 1.00 96.50 665 TYR A CA 1
ATOM 5346 C C . TYR A 1 665 ? -7.506 -8.678 24.064 1.00 96.50 665 TYR A C 1
ATOM 5348 O O . TYR A 1 665 ? -6.832 -8.426 23.071 1.00 96.50 665 TYR A O 1
ATOM 5356 N N . ALA A 1 666 ? -7.069 -9.493 25.024 1.00 95.00 666 ALA A N 1
ATOM 5357 C CA . ALA A 1 666 ? -5.793 -10.210 24.973 1.00 95.00 666 ALA A CA 1
ATOM 5358 C C . ALA A 1 666 ? -5.932 -11.605 25.597 1.00 95.00 666 ALA A C 1
ATOM 5360 O O . ALA A 1 666 ? -5.500 -11.827 26.729 1.00 95.00 666 ALA A O 1
ATOM 5361 N N . PRO A 1 667 ? -6.549 -12.568 24.892 1.00 93.81 667 PRO A N 1
ATOM 5362 C CA . PRO A 1 667 ? -6.897 -13.868 25.471 1.00 93.81 667 PRO A CA 1
ATOM 5363 C C . PRO A 1 667 ? -5.689 -14.731 25.861 1.00 93.81 667 PRO A C 1
ATOM 5365 O O . PRO A 1 667 ? -5.834 -15.671 26.643 1.00 93.81 667 PRO A O 1
ATOM 5368 N N . ASN A 1 668 ? -4.506 -14.434 25.315 1.00 93.50 668 ASN A N 1
ATOM 5369 C CA . ASN A 1 668 ? -3.278 -15.198 25.548 1.00 93.50 668 ASN A CA 1
ATOM 5370 C C . ASN A 1 668 ? -2.330 -14.542 26.573 1.00 93.50 668 ASN A C 1
ATOM 5372 O O . ASN A 1 668 ? -1.293 -15.130 26.902 1.00 93.50 668 ASN A O 1
ATOM 5376 N N . ALA A 1 669 ? -2.656 -13.341 27.057 1.00 91.25 669 ALA A N 1
ATOM 5377 C CA . ALA A 1 669 ? -1.854 -12.599 28.025 1.00 91.25 669 ALA A CA 1
ATOM 5378 C C . ALA A 1 669 ? -2.104 -13.068 29.468 1.00 91.25 669 ALA A C 1
ATOM 5380 O O . ALA A 1 669 ? -3.145 -13.655 29.769 1.00 91.25 669 ALA A O 1
ATOM 5381 N N . ASP A 1 670 ? -1.165 -12.776 30.375 1.00 90.94 670 ASP A N 1
ATOM 5382 C CA . ASP A 1 670 ? -1.379 -12.997 31.816 1.00 90.94 670 ASP A CA 1
ATOM 5383 C C . ASP A 1 670 ? -2.363 -11.964 32.404 1.00 90.94 670 ASP A C 1
ATOM 5385 O O . ASP A 1 670 ? -3.105 -12.265 33.346 1.00 90.94 670 ASP A O 1
ATOM 5389 N N . GLY A 1 671 ? -2.403 -10.772 31.803 1.00 90.19 671 GLY A N 1
ATOM 5390 C CA . GLY A 1 671 ? -3.254 -9.652 32.175 1.00 90.19 671 GLY A CA 1
ATOM 5391 C C . GLY A 1 671 ? -3.176 -8.511 31.158 1.00 90.19 671 GLY A C 1
ATOM 5392 O O . GLY A 1 671 ? -2.299 -8.479 30.290 1.00 90.19 671 GLY A O 1
ATOM 5393 N N . ILE A 1 672 ? -4.113 -7.570 31.264 1.00 93.38 672 ILE A N 1
ATOM 5394 C CA . ILE A 1 672 ? -4.085 -6.302 30.528 1.00 93.38 672 ILE A CA 1
ATOM 5395 C C . ILE A 1 672 ? -3.758 -5.194 31.521 1.00 93.38 672 ILE A C 1
ATOM 5397 O O . ILE A 1 672 ? -4.343 -5.129 32.601 1.00 93.38 672 ILE A O 1
ATOM 5401 N N . THR A 1 673 ? -2.848 -4.312 31.131 1.00 94.31 673 THR A N 1
ATOM 5402 C CA . THR A 1 673 ? -2.440 -3.146 31.908 1.00 94.31 673 THR A CA 1
ATOM 5403 C C . THR A 1 673 ? -2.631 -1.870 31.103 1.00 94.31 673 THR A C 1
ATOM 5405 O O . THR A 1 673 ? -2.664 -1.877 29.871 1.00 94.31 673 THR A O 1
ATOM 5408 N N . PHE A 1 674 ? -2.745 -0.763 31.823 1.00 94.75 674 PHE A N 1
ATOM 5409 C CA . PHE A 1 674 ? -2.871 0.582 31.281 1.00 94.75 674 PHE A CA 1
ATOM 5410 C C . PHE A 1 674 ? -1.849 1.468 31.969 1.00 94.75 674 PHE A C 1
ATOM 5412 O O . PHE A 1 674 ? -1.621 1.344 33.175 1.00 94.75 674 PHE A O 1
ATOM 5419 N N . LYS A 1 675 ? -1.244 2.392 31.235 1.00 93.44 675 LYS A N 1
ATOM 5420 C CA . LYS A 1 675 ? -0.247 3.299 31.791 1.00 93.44 675 LYS A CA 1
ATOM 5421 C C . LYS A 1 675 ? -0.676 4.742 31.609 1.00 93.44 675 LYS A C 1
ATOM 5423 O O . LYS A 1 675 ? -0.900 5.197 30.497 1.00 93.44 675 LYS A O 1
ATOM 5428 N N . TYR A 1 676 ? -0.745 5.473 32.717 1.00 94.88 676 TYR A N 1
ATOM 5429 C CA . TYR A 1 676 ? -1.086 6.892 32.745 1.00 94.88 676 TYR A CA 1
ATOM 5430 C C . TYR A 1 676 ? -0.055 7.670 33.555 1.00 94.88 676 TYR A C 1
ATOM 5432 O O . TYR A 1 676 ? 0.186 7.374 34.725 1.00 94.88 676 TYR A O 1
ATOM 5440 N N . LEU A 1 677 ? 0.589 8.658 32.926 1.00 90.75 677 LEU A N 1
ATOM 5441 C CA . LEU A 1 677 ? 1.601 9.524 33.546 1.00 90.75 677 LEU A CA 1
ATOM 5442 C C . LEU A 1 677 ? 2.715 8.732 34.268 1.00 90.75 677 LEU A C 1
ATOM 5444 O O . LEU A 1 677 ? 3.154 9.097 35.360 1.00 90.75 677 LEU A O 1
ATOM 5448 N N . ASN A 1 678 ? 3.189 7.650 33.637 1.00 88.88 678 ASN A N 1
ATOM 5449 C CA . ASN A 1 678 ? 4.178 6.690 34.162 1.00 88.88 678 ASN A CA 1
ATOM 5450 C C . ASN A 1 678 ? 3.724 5.829 35.355 1.00 88.88 678 ASN A C 1
ATOM 5452 O O . ASN A 1 678 ? 4.560 5.185 35.992 1.00 88.88 678 ASN A O 1
ATOM 5456 N N . VAL A 1 679 ? 2.427 5.790 35.653 1.00 94.69 679 VAL A N 1
ATOM 5457 C CA . VAL A 1 679 ? 1.831 4.867 36.625 1.00 94.69 679 VAL A CA 1
ATOM 5458 C C . VAL A 1 679 ? 1.121 3.754 35.866 1.00 94.69 679 VAL A C 1
ATOM 5460 O O . VAL A 1 679 ? 0.351 4.038 34.955 1.00 94.69 679 VAL A O 1
ATOM 5463 N N . VAL A 1 680 ? 1.403 2.504 36.231 1.00 95.00 680 VAL A N 1
ATOM 5464 C CA . VAL A 1 680 ? 0.771 1.310 35.651 1.00 95.00 680 VAL A CA 1
ATOM 5465 C C . VAL A 1 680 ? -0.442 0.919 36.496 1.00 95.00 680 VAL A C 1
ATOM 5467 O O . VAL A 1 680 ? -0.374 0.963 37.727 1.00 95.00 680 VAL A O 1
ATOM 5470 N N . TYR A 1 681 ? -1.526 0.550 35.823 1.00 96.50 681 TYR A N 1
ATOM 5471 C CA . TYR A 1 681 ? -2.801 0.109 36.373 1.00 96.50 681 TYR A CA 1
ATOM 5472 C C . TYR A 1 681 ? -3.142 -1.258 35.776 1.00 96.50 681 TYR A C 1
ATOM 5474 O O . TYR A 1 681 ? -3.235 -1.385 34.558 1.00 96.50 681 TYR A O 1
ATOM 5482 N N . ASP A 1 682 ? -3.369 -2.257 36.625 1.00 94.19 682 ASP A N 1
ATOM 5483 C CA . ASP A 1 682 ? -3.708 -3.630 36.203 1.00 94.19 682 ASP A CA 1
ATOM 5484 C C . ASP A 1 682 ? -5.230 -3.832 36.035 1.00 94.19 682 ASP A C 1
ATOM 5486 O O . ASP A 1 682 ? -5.710 -4.939 35.799 1.00 94.19 682 ASP A O 1
ATOM 5490 N N . ASP A 1 683 ? -6.010 -2.765 36.226 1.00 90.81 683 ASP A N 1
ATOM 5491 C CA . ASP A 1 683 ? -7.468 -2.781 36.223 1.00 90.81 683 ASP A CA 1
ATOM 5492 C C . ASP A 1 683 ? -8.015 -1.528 35.526 1.00 90.81 683 ASP A C 1
ATOM 5494 O O . ASP A 1 683 ? -7.663 -0.391 35.860 1.00 90.81 683 ASP A O 1
ATOM 5498 N N . LEU A 1 684 ? -8.909 -1.740 34.558 1.00 93.88 684 LEU A N 1
ATOM 5499 C CA . LEU A 1 684 ? -9.490 -0.659 33.767 1.00 93.88 684 LEU A CA 1
ATOM 5500 C C . LEU A 1 684 ? -10.376 0.274 34.614 1.00 93.88 684 LEU A C 1
ATOM 5502 O O . LEU A 1 684 ? -10.462 1.462 34.322 1.00 93.88 684 LEU A O 1
ATOM 5506 N N . ILE A 1 685 ? -11.028 -0.207 35.677 1.00 93.69 685 ILE A N 1
ATOM 5507 C CA . ILE A 1 685 ? -11.841 0.650 36.555 1.00 93.69 685 ILE A CA 1
ATOM 5508 C C . ILE A 1 685 ? -10.934 1.608 37.335 1.00 93.69 685 ILE A C 1
ATOM 5510 O O . ILE A 1 685 ? -11.260 2.793 37.448 1.00 93.69 685 ILE A O 1
ATOM 5514 N N . GLU A 1 686 ? -9.808 1.125 37.863 1.00 95.44 686 GLU A N 1
ATOM 5515 C CA . GLU A 1 686 ? -8.814 1.972 38.532 1.00 95.44 686 GLU A CA 1
ATOM 5516 C C . GLU A 1 686 ? -8.190 2.982 37.565 1.00 95.44 686 GLU A C 1
ATOM 5518 O O . GLU A 1 686 ? -8.065 4.160 37.914 1.00 95.44 686 GLU A O 1
ATOM 5523 N N . PHE A 1 687 ? -7.877 2.551 36.339 1.00 95.69 687 PHE A N 1
ATOM 5524 C CA . PHE A 1 687 ? -7.406 3.441 35.282 1.00 95.69 687 PHE A CA 1
ATOM 5525 C C . PHE A 1 687 ? -8.425 4.552 34.988 1.00 95.69 687 PHE A C 1
ATOM 5527 O O . PHE A 1 687 ? -8.082 5.722 35.139 1.00 95.69 687 PHE A O 1
ATOM 5534 N N . LYS A 1 688 ? -9.691 4.212 34.689 1.00 95.81 688 LYS A N 1
ATOM 5535 C CA . LYS A 1 688 ? -10.777 5.180 34.415 1.00 95.81 688 LYS A CA 1
ATOM 5536 C C . LYS A 1 688 ? -10.933 6.212 35.535 1.00 95.81 688 LYS A C 1
ATOM 5538 O O . LYS A 1 688 ? -11.178 7.388 35.280 1.00 95.81 688 LYS A O 1
ATOM 5543 N N . GLN A 1 689 ? -10.799 5.789 36.794 1.00 95.31 689 GLN A N 1
ATOM 5544 C CA . GLN A 1 689 ? -10.884 6.693 37.947 1.00 95.31 689 GLN A CA 1
ATOM 5545 C C . GLN A 1 689 ? -9.696 7.652 38.049 1.00 95.31 689 GLN A C 1
ATOM 5547 O O . GLN A 1 689 ? -9.855 8.755 38.572 1.00 95.31 689 GLN A O 1
ATOM 5552 N N . ALA A 1 690 ? -8.511 7.222 37.618 1.00 94.88 690 ALA A N 1
ATOM 5553 C CA . ALA A 1 690 ? -7.292 8.013 37.704 1.00 94.88 690 ALA A CA 1
ATOM 5554 C C . ALA A 1 690 ? -7.089 8.940 36.499 1.00 94.88 690 ALA A C 1
ATOM 5556 O O . ALA A 1 690 ? -6.598 10.056 36.679 1.00 94.88 690 ALA A O 1
ATOM 5557 N N . SER A 1 691 ? -7.437 8.478 35.297 1.00 94.12 691 SER A N 1
ATOM 5558 C CA . SER A 1 691 ? -7.247 9.206 34.041 1.00 94.12 691 SER A CA 1
ATOM 5559 C C . SER A 1 691 ? -8.453 10.059 33.650 1.00 94.12 691 SER A C 1
ATOM 5561 O O . SER A 1 691 ? -8.274 11.043 32.939 1.00 94.12 691 SER A O 1
ATOM 5563 N N . GLU A 1 692 ? -9.661 9.707 34.114 1.00 94.88 692 GLU A N 1
ATOM 5564 C CA . GLU A 1 692 ? -10.944 10.218 33.595 1.00 94.88 692 GLU A CA 1
ATOM 5565 C C . GLU A 1 692 ? -11.157 9.917 32.094 1.00 94.88 692 GLU A C 1
ATOM 5567 O O . GLU A 1 692 ? -12.021 10.511 31.453 1.00 94.88 692 GLU A O 1
ATOM 5572 N N . GLN A 1 693 ? -10.389 8.970 31.547 1.00 94.69 693 GLN A N 1
ATOM 5573 C CA . GLN A 1 693 ? -10.430 8.511 30.156 1.00 94.69 693 GLN A CA 1
ATOM 5574 C C . GLN A 1 693 ? -10.996 7.087 30.076 1.00 94.69 693 GLN A C 1
ATOM 5576 O O . GLN A 1 693 ? -11.244 6.445 31.098 1.00 94.69 693 GLN A O 1
ATOM 5581 N N . GLU A 1 694 ? -11.227 6.597 28.859 1.00 94.88 694 GLU A N 1
ATOM 5582 C CA . GLU A 1 694 ? -11.726 5.251 28.552 1.00 94.88 694 GLU A CA 1
ATOM 5583 C C . GLU A 1 694 ? -13.089 4.933 29.202 1.00 94.88 694 GLU A C 1
ATOM 5585 O O . GLU A 1 694 ? -13.424 3.784 29.496 1.00 94.88 694 GLU A O 1
ATOM 5590 N N . ILE A 1 695 ? -13.919 5.954 29.455 1.00 92.06 695 ILE A N 1
ATOM 5591 C CA . ILE A 1 695 ? -15.151 5.823 30.252 1.00 92.06 695 ILE A CA 1
ATOM 5592 C C . ILE A 1 695 ? -16.112 4.785 29.658 1.00 92.06 695 ILE A C 1
ATOM 5594 O O . ILE A 1 695 ? -16.600 3.929 30.402 1.00 92.06 695 ILE A O 1
ATOM 5598 N N . GLY A 1 696 ? -16.331 4.808 28.342 1.00 93.75 696 GLY A N 1
ATOM 5599 C CA . GLY A 1 696 ? -17.181 3.842 27.635 1.00 93.75 696 GLY A CA 1
ATOM 5600 C C . GLY A 1 696 ? -16.489 2.536 27.236 1.00 93.75 696 GLY A C 1
ATOM 5601 O O . GLY A 1 696 ? -17.134 1.665 26.672 1.00 93.75 696 GLY A O 1
ATOM 5602 N N . SER A 1 697 ? -15.193 2.388 27.511 1.00 97.38 697 SER A N 1
ATOM 5603 C CA . SER A 1 697 ? -14.381 1.290 26.974 1.00 97.38 697 SER A CA 1
ATOM 5604 C C . SER A 1 697 ? -14.568 -0.030 27.712 1.00 97.38 697 SER A C 1
ATOM 5606 O O . SER A 1 697 ? -14.918 -0.048 28.901 1.00 97.38 697 SER A O 1
ATOM 5608 N N . LEU A 1 698 ? -14.289 -1.129 27.015 1.00 97.06 698 LEU A N 1
ATOM 5609 C CA . LEU A 1 698 ? -14.541 -2.500 27.453 1.00 97.06 698 LEU A CA 1
ATOM 5610 C C . LEU A 1 698 ? -13.250 -3.330 27.452 1.00 97.06 698 LEU A C 1
ATOM 5612 O O . LEU A 1 698 ? -12.380 -3.137 26.607 1.00 97.06 698 LEU A O 1
ATOM 5616 N N . ILE A 1 699 ? -13.152 -4.280 28.386 1.00 96.38 699 ILE A N 1
ATOM 5617 C CA . ILE A 1 699 ? -12.249 -5.432 28.266 1.00 96.38 699 ILE A CA 1
ATOM 5618 C C . ILE A 1 699 ? -13.136 -6.656 28.104 1.00 96.38 699 ILE A C 1
ATOM 5620 O O . ILE A 1 699 ? -13.692 -7.133 29.095 1.00 96.38 699 ILE A O 1
ATOM 5624 N N . ASP A 1 700 ? -13.304 -7.126 26.875 1.00 96.69 700 ASP A N 1
ATOM 5625 C CA . ASP A 1 700 ? -14.143 -8.284 26.575 1.00 96.69 700 ASP A CA 1
ATOM 5626 C C . ASP A 1 700 ? -13.770 -8.882 25.215 1.00 96.69 700 ASP A C 1
ATOM 5628 O O . ASP A 1 700 ? -13.053 -8.249 24.442 1.00 96.69 700 ASP A O 1
ATOM 5632 N N . ASP A 1 701 ? -14.240 -10.092 24.923 1.00 96.50 701 ASP A N 1
ATOM 5633 C CA . ASP A 1 701 ? -14.103 -10.670 23.585 1.00 96.50 701 ASP A CA 1
ATOM 5634 C C . ASP A 1 701 ? -14.982 -9.872 22.605 1.00 96.50 701 ASP A C 1
ATOM 5636 O O . ASP A 1 701 ? -16.173 -9.694 22.872 1.00 96.50 701 ASP A O 1
ATOM 5640 N N . PRO A 1 702 ? -14.451 -9.377 21.470 1.00 96.12 702 PRO A N 1
ATOM 5641 C CA . PRO A 1 702 ? -15.286 -8.737 20.460 1.00 96.12 702 PRO A CA 1
ATOM 5642 C C . PRO A 1 702 ? -16.289 -9.702 19.810 1.00 96.12 702 PRO A C 1
ATOM 5644 O O . PRO A 1 702 ? -17.182 -9.239 19.106 1.00 96.12 702 PRO A O 1
ATOM 5647 N N . GLU A 1 703 ? -16.174 -11.018 20.023 1.00 94.31 703 GLU A N 1
ATOM 5648 C CA . GLU A 1 703 ? -17.077 -12.045 19.491 1.00 94.31 703 GLU A CA 1
ATOM 5649 C C . GLU A 1 703 ? -17.191 -11.941 17.965 1.00 94.31 703 GLU A C 1
ATOM 5651 O O . GLU A 1 703 ? -18.274 -11.824 17.391 1.00 94.31 703 GLU A O 1
ATOM 5656 N N . PHE A 1 704 ? -16.040 -11.953 17.289 1.00 90.75 704 PHE A N 1
ATOM 5657 C CA . PHE A 1 704 ? -15.995 -11.972 15.829 1.00 90.75 704 PHE A CA 1
ATOM 5658 C C . PHE A 1 704 ? -16.624 -13.253 15.273 1.00 90.75 704 PHE A C 1
ATOM 5660 O O . PHE A 1 704 ? -16.467 -14.334 15.846 1.00 90.75 704 PHE A O 1
ATOM 5667 N N . VAL A 1 705 ? -17.299 -13.160 14.125 1.00 82.00 705 VAL A N 1
ATOM 5668 C CA . VAL A 1 705 ? -17.949 -14.303 13.460 1.00 82.00 705 VAL A CA 1
ATOM 5669 C C . VAL A 1 705 ? -16.960 -15.443 13.227 1.00 82.00 705 VAL A C 1
ATOM 5671 O O . VAL A 1 705 ? -17.269 -16.596 13.543 1.00 82.00 705 VAL A O 1
ATOM 5674 N N . ASN A 1 706 ? -15.762 -15.150 12.706 1.00 75.75 706 ASN A N 1
ATOM 5675 C CA . ASN A 1 706 ? -14.708 -16.154 12.604 1.00 75.75 706 ASN A CA 1
ATOM 5676 C C . ASN A 1 706 ? -13.303 -15.548 12.517 1.00 75.75 706 ASN A C 1
ATOM 5678 O O . ASN A 1 706 ? -12.825 -15.157 11.453 1.00 75.75 706 ASN A O 1
ATOM 5682 N N . PHE A 1 707 ? -12.589 -15.600 13.640 1.00 80.06 707 PHE A N 1
ATOM 5683 C CA . PHE A 1 707 ? -11.215 -15.115 13.732 1.00 80.06 707 PHE A CA 1
ATOM 5684 C C . PHE A 1 707 ? -10.236 -15.854 12.800 1.00 80.06 707 PHE A C 1
ATOM 5686 O O . PHE A 1 707 ? -9.415 -15.231 12.136 1.00 80.06 707 PHE A O 1
ATOM 5693 N N . GLY A 1 708 ? -10.312 -17.190 12.712 1.00 72.12 708 GLY A N 1
ATOM 5694 C CA . GLY A 1 708 ? -9.330 -17.995 11.966 1.00 72.12 708 GLY A CA 1
ATOM 5695 C C . GLY A 1 708 ? -9.350 -17.758 10.452 1.00 72.12 708 GLY A C 1
ATOM 5696 O O . GLY A 1 708 ? -8.375 -18.056 9.750 1.00 72.12 708 GLY A O 1
ATOM 5697 N N . THR A 1 709 ? -10.460 -17.221 9.958 1.00 65.62 709 THR A N 1
ATOM 5698 C CA . THR A 1 709 ? -10.693 -16.924 8.546 1.00 65.62 709 THR A CA 1
ATOM 5699 C C . THR A 1 709 ? -10.720 -15.431 8.261 1.00 65.62 709 THR A C 1
ATOM 5701 O O . THR A 1 709 ? -10.987 -15.067 7.126 1.00 65.62 709 THR A O 1
ATOM 5704 N N . GLU A 1 710 ? -10.420 -14.600 9.264 1.00 78.81 710 GLU A N 1
ATOM 5705 C CA . GLU A 1 710 ? -10.381 -13.135 9.167 1.00 78.81 710 GLU A CA 1
ATOM 5706 C C . GLU A 1 710 ? -11.756 -12.507 8.858 1.00 78.81 710 GLU A C 1
ATOM 5708 O O . GLU A 1 710 ? -11.851 -11.459 8.222 1.00 78.81 710 GLU A O 1
ATOM 5713 N N . ASP A 1 711 ? -12.839 -13.144 9.328 1.00 76.81 711 ASP A N 1
ATOM 5714 C CA . ASP A 1 711 ? -14.184 -12.555 9.346 1.00 76.81 711 ASP A CA 1
ATOM 5715 C C . ASP A 1 711 ? -14.389 -11.786 10.654 1.00 76.81 711 ASP A C 1
ATOM 5717 O O . ASP A 1 711 ? -14.794 -12.355 11.675 1.00 76.81 711 ASP A O 1
ATOM 5721 N N . PHE A 1 712 ? -14.079 -10.491 10.618 1.00 86.75 712 PHE A N 1
ATOM 5722 C CA . PHE A 1 712 ? -14.174 -9.592 11.772 1.00 86.75 712 PHE A CA 1
ATOM 5723 C C . PHE A 1 712 ? -15.520 -8.868 11.878 1.00 86.75 712 PHE A C 1
ATOM 5725 O O . PHE A 1 712 ? -15.621 -7.859 12.574 1.00 86.75 712 PHE A O 1
ATOM 5732 N N . ASN A 1 713 ? -16.562 -9.365 11.206 1.00 83.19 713 ASN A N 1
ATOM 5733 C CA . ASN A 1 713 ? -17.924 -8.957 11.538 1.00 83.19 713 ASN A CA 1
ATOM 5734 C C . ASN A 1 713 ? -18.261 -9.396 12.971 1.00 83.19 713 ASN A C 1
ATOM 5736 O O . ASN A 1 713 ? -17.794 -10.441 13.434 1.00 83.19 713 ASN A O 1
ATOM 5740 N N . LEU A 1 714 ? -19.084 -8.612 13.664 1.00 87.38 714 LEU A N 1
ATOM 5741 C CA . LEU A 1 714 ? -19.530 -8.919 15.022 1.00 87.38 714 LEU A CA 1
ATOM 5742 C C . LEU A 1 714 ? -20.626 -9.996 15.002 1.00 87.38 714 LEU A C 1
ATOM 5744 O O . LEU A 1 714 ? -21.507 -9.995 14.139 1.00 87.38 714 LEU A O 1
ATOM 5748 N N . GLN A 1 715 ? -20.591 -10.928 15.955 1.00 84.75 715 GLN A N 1
ATOM 5749 C CA . GLN A 1 715 ? -21.726 -11.810 16.233 1.00 84.75 715 GLN A CA 1
ATOM 5750 C C . GLN A 1 715 ? -22.827 -11.044 16.977 1.00 84.75 715 GLN A C 1
ATOM 5752 O O . GLN A 1 715 ? -22.553 -10.102 17.712 1.00 84.75 715 GLN A O 1
ATOM 5757 N N . SER A 1 716 ? -24.076 -11.510 16.883 1.00 81.88 716 SER A N 1
ATOM 5758 C CA . SER A 1 716 ? -25.249 -10.859 17.498 1.00 81.88 716 SER A CA 1
ATOM 5759 C C . SER A 1 716 ? -25.199 -10.708 19.025 1.00 81.88 716 SER A C 1
ATOM 5761 O O . SER A 1 716 ? -26.027 -10.018 19.607 1.00 81.88 716 SER A O 1
ATOM 5763 N N . ASN A 1 717 ? -24.312 -11.439 19.699 1.00 86.44 717 ASN A N 1
ATOM 5764 C CA . ASN A 1 717 ? -24.088 -11.382 21.146 1.00 86.44 717 ASN A CA 1
ATOM 5765 C C . ASN A 1 717 ? -22.830 -10.589 21.521 1.00 86.44 717 ASN A C 1
ATOM 5767 O O . ASN A 1 717 ? -22.425 -10.648 22.683 1.00 86.44 717 ASN A O 1
ATOM 5771 N N . SER A 1 718 ? -22.195 -9.922 20.557 1.00 94.56 718 SER A N 1
ATOM 5772 C CA . SER A 1 718 ? -20.977 -9.166 20.795 1.00 94.56 718 SER A CA 1
ATOM 5773 C C . SER A 1 718 ? -21.231 -8.004 21.758 1.00 94.56 718 SER A C 1
ATOM 5775 O O . SER A 1 718 ? -22.210 -7.274 21.595 1.00 94.56 718 SER A O 1
ATOM 5777 N N . PRO A 1 719 ? -20.343 -7.787 22.742 1.00 96.19 719 PRO A N 1
ATOM 5778 C CA . PRO A 1 719 ? -20.407 -6.628 23.626 1.00 96.19 719 PRO A CA 1
ATOM 5779 C C . PRO A 1 719 ? -20.028 -5.315 22.922 1.00 96.19 719 PRO A C 1
ATOM 5781 O O . PRO A 1 719 ? -20.202 -4.251 23.509 1.00 96.19 719 PRO A O 1
ATOM 5784 N N . ALA A 1 720 ? -19.495 -5.380 21.698 1.00 96.06 720 ALA A N 1
ATOM 5785 C CA . ALA A 1 720 ? -19.169 -4.211 20.889 1.00 96.06 720 ALA A CA 1
ATOM 5786 C C . ALA A 1 720 ? -20.400 -3.562 20.236 1.00 96.06 720 ALA A C 1
ATOM 5788 O O . ALA A 1 720 ? -20.303 -2.408 19.816 1.00 96.06 720 ALA A O 1
ATOM 5789 N N . ILE A 1 721 ? -21.526 -4.282 20.164 1.00 92.56 721 ILE A N 1
ATOM 5790 C CA . ILE A 1 721 ? -22.769 -3.783 19.569 1.00 92.56 721 ILE A CA 1
ATOM 5791 C C . ILE A 1 721 ? -23.385 -2.710 20.469 1.00 92.56 721 ILE A C 1
ATOM 5793 O O . ILE A 1 721 ? -23.451 -2.898 21.688 1.00 92.56 721 ILE A O 1
ATOM 5797 N N . ASP A 1 722 ? -23.842 -1.601 19.885 1.00 91.06 722 ASP A N 1
ATOM 5798 C CA . ASP A 1 722 ? -24.463 -0.469 20.585 1.00 91.06 722 ASP A CA 1
ATOM 5799 C C . ASP A 1 722 ? -23.590 0.122 21.712 1.00 91.06 722 ASP A C 1
ATOM 5801 O O . ASP A 1 722 ? -24.084 0.687 22.698 1.00 91.06 722 ASP A O 1
ATOM 5805 N N . ALA A 1 723 ? -22.270 -0.030 21.604 1.00 95.25 723 ALA A N 1
ATOM 5806 C CA . ALA A 1 723 ? -21.322 0.336 22.656 1.00 95.25 723 ALA A CA 1
ATOM 5807 C C . ALA A 1 723 ? -20.400 1.503 22.274 1.00 95.25 723 ALA A C 1
ATOM 5809 O O . ALA A 1 723 ? -19.592 1.947 23.092 1.00 95.25 723 ALA A O 1
ATOM 5810 N N . GLY A 1 724 ? -20.506 2.015 21.054 1.00 95.31 724 GLY A N 1
ATOM 5811 C CA . GLY A 1 724 ? -19.686 3.077 20.493 1.00 95.31 724 GLY A CA 1
ATOM 5812 C C . GLY A 1 724 ? -20.121 4.492 20.885 1.00 95.31 724 GLY A C 1
ATOM 5813 O O . GLY A 1 724 ? -21.227 4.774 21.344 1.00 95.31 724 GLY A O 1
ATOM 5814 N N . LEU A 1 725 ? -19.198 5.425 20.695 1.00 95.44 725 LEU A N 1
ATOM 5815 C CA . LEU A 1 725 ? -19.380 6.863 20.791 1.00 95.44 725 LEU A CA 1
ATOM 5816 C C . LEU A 1 725 ? -19.850 7.416 19.439 1.00 95.44 725 LEU A C 1
ATOM 5818 O O . LEU A 1 725 ? -19.232 7.154 18.407 1.00 95.44 725 LEU A O 1
ATOM 5822 N N . VAL A 1 726 ? -20.891 8.250 19.445 1.00 94.94 726 VAL A N 1
ATOM 5823 C CA . VAL A 1 726 ? -21.285 9.022 18.255 1.00 94.94 726 VAL A CA 1
ATOM 5824 C C . VAL A 1 726 ? -20.274 10.141 18.020 1.00 94.94 726 VAL A C 1
ATOM 5826 O O . VAL A 1 726 ? -20.117 11.043 18.847 1.00 94.94 726 VAL A O 1
ATOM 5829 N N . ILE A 1 727 ? -19.609 10.098 16.872 1.00 93.50 727 ILE A N 1
ATOM 5830 C CA . ILE A 1 727 ? -18.613 11.061 16.417 1.00 93.50 727 ILE A CA 1
ATOM 5831 C C . ILE A 1 727 ? -19.163 11.758 15.175 1.00 93.50 727 ILE A C 1
ATOM 5833 O O . ILE A 1 727 ? -19.422 11.141 14.138 1.00 93.50 727 ILE A O 1
ATOM 5837 N N . SER A 1 728 ? -19.345 13.074 15.287 1.00 89.25 728 SER A N 1
ATOM 5838 C CA . SER A 1 728 ? -20.031 13.844 14.252 1.00 89.25 728 SER A CA 1
ATOM 5839 C C . SER A 1 728 ? -19.304 13.799 12.907 1.00 89.25 728 SER A C 1
ATOM 5841 O O . SER A 1 728 ? -18.086 13.989 12.834 1.00 89.25 728 SER A O 1
ATOM 5843 N N . GLY A 1 729 ? -20.059 13.548 11.834 1.00 80.94 729 GLY A N 1
ATOM 5844 C CA . GLY A 1 729 ? -19.529 13.394 10.484 1.00 80.94 729 GLY A CA 1
ATOM 5845 C C . GLY A 1 729 ? -18.749 12.101 10.221 1.00 80.94 729 GLY A C 1
ATOM 5846 O O . GLY A 1 729 ? -18.094 12.034 9.182 1.00 80.94 729 GLY A O 1
ATOM 5847 N N . LEU A 1 730 ? -18.783 11.108 11.123 1.00 85.75 730 LEU A N 1
ATOM 5848 C CA . LEU A 1 730 ? -18.172 9.788 10.900 1.00 85.75 730 LEU A CA 1
ATOM 5849 C C . LEU A 1 730 ? -19.167 8.631 11.023 1.00 85.75 730 LEU A C 1
ATOM 5851 O O . LEU A 1 730 ? -19.265 7.830 10.100 1.00 85.75 730 LEU A O 1
ATOM 5855 N N . ASN A 1 731 ? -19.912 8.539 12.125 1.00 85.81 731 ASN A N 1
ATOM 5856 C CA . ASN A 1 731 ? -20.765 7.379 12.423 1.00 85.81 731 ASN A CA 1
ATOM 5857 C C . ASN A 1 731 ? -22.137 7.785 12.987 1.00 85.81 731 ASN A C 1
ATOM 5859 O O . ASN A 1 731 ? -22.650 7.162 13.903 1.00 85.81 731 ASN A O 1
ATOM 5863 N N . GLU A 1 732 ? -22.739 8.853 12.456 1.00 82.88 732 GLU A N 1
ATOM 5864 C CA . GLU A 1 732 ? -24.061 9.340 12.898 1.00 82.88 732 GLU A CA 1
ATOM 5865 C C . GLU A 1 732 ? -25.234 8.500 12.355 1.00 82.88 732 GLU A C 1
ATOM 5867 O O . GLU A 1 732 ? -26.339 8.595 12.879 1.00 82.88 732 GLU A O 1
ATOM 5872 N N . ASN A 1 733 ? -24.994 7.673 11.332 1.00 76.50 733 ASN A N 1
ATOM 5873 C CA . ASN A 1 733 ? -25.996 6.820 10.683 1.00 76.50 733 ASN A CA 1
ATOM 5874 C C . ASN A 1 733 ? -25.879 5.358 11.160 1.00 76.50 733 ASN A C 1
ATOM 5876 O O . ASN A 1 733 ? -25.722 4.454 10.339 1.00 76.50 733 ASN A O 1
ATOM 5880 N N . TYR A 1 734 ? -25.887 5.147 12.473 1.00 77.69 734 TYR A N 1
ATOM 5881 C CA . TYR A 1 734 ? -25.837 3.819 13.092 1.00 77.69 734 TYR A CA 1
ATOM 5882 C C . TYR A 1 734 ? -27.233 3.187 13.201 1.00 77.69 734 TYR A C 1
ATOM 5884 O O . TYR A 1 734 ? -28.245 3.888 13.107 1.00 77.69 734 TYR A O 1
ATOM 5892 N N . GLN A 1 735 ? -27.285 1.868 13.390 1.00 72.25 735 GLN A N 1
ATOM 5893 C CA . GLN A 1 735 ? -28.515 1.155 13.761 1.00 72.25 735 GLN A CA 1
ATOM 5894 C C . GLN A 1 735 ? -28.513 0.875 15.265 1.00 72.25 735 GLN A C 1
ATOM 5896 O O . GLN A 1 735 ? -27.452 0.731 15.854 1.00 72.25 735 GLN A O 1
ATOM 5901 N N . GLY A 1 736 ? -29.692 0.808 15.884 1.00 74.38 736 GLY A N 1
ATOM 5902 C CA . GLY A 1 736 ? -29.815 0.549 17.319 1.00 74.38 736 GLY A CA 1
ATOM 5903 C C . GLY A 1 736 ? -29.692 1.797 18.204 1.00 74.38 736 GLY A C 1
ATOM 5904 O O . GLY A 1 736 ? -30.135 2.898 17.863 1.00 74.38 736 GLY A O 1
ATOM 5905 N N . TYR A 1 737 ? -29.160 1.615 19.410 1.00 81.75 737 TYR A N 1
ATOM 5906 C CA . TYR A 1 737 ? -29.059 2.647 20.442 1.00 81.75 737 TYR A CA 1
ATOM 5907 C C . TYR A 1 737 ? -27.795 3.506 20.329 1.00 81.75 737 TYR A C 1
ATOM 5909 O O . TYR A 1 737 ? -27.833 4.680 20.725 1.00 81.75 737 TYR A O 1
ATOM 5917 N N . ALA A 1 738 ? -26.699 2.957 19.806 1.00 87.50 738 ALA A N 1
ATOM 5918 C CA . ALA A 1 738 ? -25.438 3.661 19.577 1.00 87.50 738 ALA A CA 1
ATOM 5919 C C . ALA A 1 738 ? -24.655 2.991 18.428 1.00 87.50 738 ALA A C 1
ATOM 5921 O O . ALA A 1 738 ? -24.977 1.868 18.076 1.00 87.50 738 ALA A O 1
ATOM 5922 N N . PRO A 1 739 ? -23.624 3.639 17.855 1.00 91.19 739 PRO A N 1
ATOM 5923 C CA . PRO A 1 739 ? -22.728 2.976 16.913 1.00 91.19 739 PRO A CA 1
ATOM 5924 C C . PRO A 1 739 ? -22.056 1.761 17.542 1.00 91.19 739 PRO A C 1
ATOM 5926 O O . PRO A 1 739 ? -21.889 1.704 18.762 1.00 91.19 739 PRO A O 1
ATOM 5929 N N . ASP A 1 740 ? -21.561 0.858 16.717 1.00 93.19 740 ASP A N 1
ATOM 5930 C CA . ASP A 1 740 ? -20.776 -0.275 17.175 1.00 93.19 740 ASP A CA 1
ATOM 5931 C C . ASP A 1 740 ? -19.302 0.099 17.357 1.00 93.19 740 ASP A C 1
ATOM 5933 O O . ASP A 1 740 ? -18.756 1.005 16.718 1.00 93.19 740 ASP A O 1
ATOM 5937 N N . ILE A 1 741 ? -18.626 -0.609 18.263 1.00 97.00 741 ILE A N 1
ATOM 5938 C CA . ILE A 1 741 ? -17.169 -0.535 18.390 1.00 97.00 741 ILE A CA 1
ATOM 5939 C C . ILE A 1 741 ? -16.547 -1.401 17.289 1.00 97.00 741 ILE A C 1
ATOM 5941 O O . ILE A 1 741 ? -16.866 -2.579 17.149 1.00 97.00 741 ILE A O 1
ATOM 5945 N N . GLY A 1 742 ? -15.592 -0.842 16.551 1.00 92.81 742 GLY A N 1
ATOM 5946 C CA . GLY A 1 742 ? -14.941 -1.490 15.416 1.00 92.81 742 GLY A CA 1
ATOM 5947 C C . GLY A 1 742 ? -15.451 -0.966 14.077 1.00 92.81 742 GLY A C 1
ATOM 5948 O O . GLY A 1 742 ? -16.053 0.096 13.990 1.00 92.81 742 GLY A O 1
ATOM 5949 N N . ARG A 1 743 ? -15.132 -1.694 13.004 1.00 85.12 743 ARG A N 1
ATOM 5950 C CA . ARG A 1 743 ? -15.333 -1.229 11.623 1.00 85.12 743 ARG A CA 1
ATOM 5951 C C . ARG A 1 743 ? -16.769 -1.342 11.119 1.00 85.12 743 ARG A C 1
ATOM 5953 O O . ARG A 1 743 ? -17.171 -0.565 10.255 1.00 85.12 743 ARG A O 1
ATOM 5960 N N . PHE A 1 744 ? -17.480 -2.371 11.558 1.00 80.06 744 PHE A N 1
ATOM 5961 C CA . PHE A 1 744 ? -18.756 -2.765 10.978 1.00 80.06 744 PHE A CA 1
ATOM 5962 C C . PHE A 1 744 ? -19.874 -2.502 11.972 1.00 80.06 744 PHE A C 1
ATOM 5964 O O . PHE A 1 744 ? -19.789 -2.946 13.111 1.00 80.06 744 PHE A O 1
ATOM 5971 N N . GLU A 1 745 ? -20.925 -1.841 11.499 1.00 81.25 745 GLU A N 1
ATOM 5972 C CA . GLU A 1 745 ? -22.206 -1.792 12.195 1.00 81.25 745 GLU A CA 1
ATOM 5973 C C . GLU A 1 745 ? -22.902 -3.145 12.030 1.00 81.25 745 GLU A C 1
ATOM 5975 O O . GLU A 1 745 ? -23.109 -3.636 10.911 1.00 81.25 745 GLU A O 1
ATOM 5980 N N . PHE A 1 746 ? -23.261 -3.761 13.144 1.00 74.69 746 PHE A N 1
ATOM 5981 C CA . PHE A 1 746 ? -24.096 -4.936 13.202 1.00 74.69 746 PHE A CA 1
ATOM 5982 C C . PHE A 1 746 ? -25.514 -4.533 12.807 1.00 74.69 746 PHE A C 1
ATOM 5984 O O . PHE A 1 746 ? -26.276 -3.953 13.576 1.00 74.69 746 PHE A O 1
ATOM 5991 N N . ALA A 1 747 ? -25.894 -4.870 11.580 1.00 62.03 747 ALA A N 1
ATOM 5992 C CA . ALA A 1 747 ? -27.272 -4.742 11.143 1.00 62.03 747 ALA A CA 1
ATOM 5993 C C . ALA A 1 747 ? -28.126 -5.816 11.843 1.00 62.03 747 ALA A C 1
ATOM 5995 O O . ALA A 1 747 ? -28.241 -6.944 11.355 1.00 62.03 747 ALA A O 1
ATOM 5996 N N . SER A 1 748 ? -28.718 -5.494 12.997 1.00 54.88 748 SER A N 1
ATOM 5997 C CA . SER A 1 748 ? -29.878 -6.249 13.470 1.00 54.88 748 SER A CA 1
ATOM 5998 C C . SER A 1 748 ? -31.044 -5.978 12.526 1.00 54.88 748 SER A C 1
ATOM 6000 O O . SER A 1 748 ? -31.260 -4.831 12.140 1.00 54.88 748 SER A O 1
ATOM 6002 N N . ALA A 1 749 ? -31.794 -7.018 12.159 1.00 53.34 749 ALA A N 1
ATOM 6003 C CA . ALA A 1 749 ? -33.018 -6.837 11.387 1.00 53.34 749 ALA A CA 1
ATOM 6004 C C . ALA A 1 749 ? -33.933 -5.825 12.109 1.00 53.34 749 ALA A C 1
ATOM 6006 O O . ALA A 1 749 ? -34.110 -5.980 13.326 1.00 53.34 749 ALA A O 1
ATOM 6007 N N . PRO A 1 750 ? -34.484 -4.824 11.398 1.00 57.91 750 PRO A N 1
ATOM 6008 C CA . PRO A 1 750 ? -35.405 -3.863 11.990 1.00 57.91 750 PRO A CA 1
ATOM 6009 C C . PRO A 1 750 ? -36.574 -4.599 12.655 1.00 57.91 750 PRO A C 1
ATOM 6011 O O . PRO A 1 750 ? -37.070 -5.611 12.137 1.00 57.91 750 PRO A O 1
ATOM 6014 N N . ILE A 1 751 ? -36.950 -4.162 13.856 1.00 70.06 751 ILE A N 1
ATOM 6015 C CA . ILE A 1 751 ? -37.985 -4.829 14.648 1.00 70.06 751 ILE A CA 1
ATOM 6016 C C . ILE A 1 751 ? -39.287 -4.064 14.504 1.00 70.06 751 ILE A C 1
ATOM 6018 O O . ILE A 1 751 ? -39.596 -3.216 15.341 1.00 70.06 751 ILE A O 1
ATOM 6022 N N . CYS A 1 752 ? -40.095 -4.508 13.546 1.00 70.19 752 CYS A N 1
ATOM 6023 C CA . CYS A 1 752 ? -41.387 -3.897 13.319 1.00 70.19 752 CYS A CA 1
ATOM 6024 C C . CYS A 1 752 ? -42.296 -3.942 14.556 1.00 70.19 752 CYS A C 1
ATOM 6026 O O . CYS A 1 752 ? -42.480 -4.994 15.197 1.00 70.19 752 CYS A O 1
ATOM 6028 N N . GLY A 1 753 ? -42.856 -2.781 14.890 1.00 76.44 753 GLY A N 1
ATOM 6029 C CA . GLY A 1 753 ? -43.793 -2.571 15.984 1.00 76.44 753 GLY A CA 1
ATOM 6030 C C . GLY A 1 753 ? -43.136 -2.252 17.323 1.00 76.44 753 GLY A C 1
ATOM 6031 O O . GLY A 1 753 ? -43.724 -2.523 18.379 1.00 76.44 753 GLY A O 1
ATOM 6032 N N . ASN A 1 754 ? -41.912 -1.723 17.314 1.00 76.56 754 ASN A N 1
ATOM 6033 C CA . ASN A 1 754 ? -41.163 -1.346 18.512 1.00 76.56 754 ASN A CA 1
ATOM 6034 C C . ASN A 1 754 ? -41.344 0.139 18.909 1.00 76.56 754 ASN A C 1
ATOM 6036 O O . ASN A 1 754 ? -41.010 0.534 20.033 1.00 76.56 754 ASN A O 1
ATOM 6040 N N . GLY A 1 755 ? -41.951 0.937 18.031 1.00 72.69 755 GLY A N 1
ATOM 6041 C CA . GLY A 1 755 ? -42.282 2.350 18.200 1.00 72.69 755 GLY A CA 1
ATOM 6042 C C . GLY A 1 755 ? -41.219 3.320 17.683 1.00 72.69 755 GLY A C 1
ATOM 6043 O O . GLY A 1 755 ? -41.317 4.519 17.971 1.00 72.69 755 GLY A O 1
ATOM 6044 N N . VAL A 1 756 ? -40.199 2.829 16.981 1.00 68.75 756 VAL A N 1
ATOM 6045 C CA . VAL A 1 756 ? -39.104 3.598 16.389 1.00 68.75 756 VAL A CA 1
ATOM 6046 C C . VAL A 1 756 ? -38.964 3.149 14.944 1.00 68.75 756 VAL A C 1
ATOM 6048 O O . VAL A 1 756 ? -38.587 2.017 14.715 1.00 68.75 756 VAL A O 1
ATOM 6051 N N . ALA A 1 757 ? -39.227 4.042 13.988 1.00 71.56 757 ALA A N 1
ATOM 6052 C CA . ALA A 1 757 ? -38.991 3.742 12.578 1.00 71.56 757 ALA A CA 1
ATOM 6053 C C . ALA A 1 757 ? -37.477 3.638 12.319 1.00 71.56 757 ALA A C 1
ATOM 6055 O O . ALA A 1 757 ? -36.767 4.655 12.339 1.00 71.56 757 ALA A O 1
ATOM 6056 N N . GLU A 1 758 ? -36.993 2.411 12.140 1.00 65.00 758 GLU A N 1
ATOM 6057 C CA . GLU A 1 758 ? -35.593 2.065 11.879 1.00 65.00 758 GLU A CA 1
ATOM 6058 C C . GLU A 1 758 ? -35.267 2.122 10.372 1.00 65.00 758 GLU A C 1
ATOM 6060 O O . GLU A 1 758 ? -36.142 2.231 9.513 1.00 65.00 758 GLU A O 1
ATOM 6065 N N . SER A 1 759 ? -33.982 2.087 9.999 1.00 53.09 759 SER A N 1
ATOM 6066 C CA . SER A 1 759 ? -33.609 2.131 8.577 1.00 53.09 759 SER A CA 1
ATOM 6067 C C . SER A 1 759 ? -34.027 0.840 7.867 1.00 53.09 759 SER A C 1
ATOM 6069 O O . SER A 1 759 ? -33.439 -0.213 8.103 1.00 53.09 759 SER A O 1
ATOM 6071 N N . GLY A 1 760 ? -34.989 0.935 6.947 1.00 58.69 760 GLY A N 1
ATOM 6072 C CA . GLY A 1 760 ? -35.606 -0.215 6.270 1.00 58.69 760 GLY A CA 1
ATOM 6073 C C . GLY A 1 760 ? -37.092 -0.381 6.596 1.00 58.69 760 GLY A C 1
ATOM 6074 O O . GLY A 1 760 ? -37.770 -1.134 5.906 1.00 58.69 760 GLY A O 1
ATOM 6075 N N . GLU A 1 761 ? -37.592 0.359 7.586 1.00 71.50 761 GLU A N 1
ATOM 6076 C CA . GLU A 1 761 ? -39.012 0.528 7.886 1.00 71.50 761 GLU A CA 1
ATOM 6077 C C . GLU A 1 761 ? -39.513 1.834 7.251 1.00 71.50 761 GLU A C 1
ATOM 6079 O O . GLU A 1 761 ? -38.866 2.879 7.348 1.00 71.50 761 GLU A O 1
ATOM 6084 N N . GLU A 1 762 ? -40.663 1.799 6.582 1.00 70.12 762 GLU A N 1
ATOM 6085 C CA . GLU A 1 762 ? -41.335 3.007 6.079 1.00 70.12 762 GLU A CA 1
ATOM 6086 C C . GLU A 1 762 ? -42.131 3.699 7.197 1.00 70.12 762 GLU A C 1
ATOM 6088 O O . GLU A 1 762 ? -42.305 4.919 7.191 1.00 70.12 762 GLU A O 1
ATOM 6093 N N . CYS A 1 763 ? -42.544 2.923 8.200 1.00 75.31 763 CYS A N 1
ATOM 6094 C CA . CYS A 1 763 ? -43.282 3.350 9.378 1.00 75.31 763 CYS A CA 1
ATOM 6095 C C . CYS A 1 763 ? -42.997 2.400 10.556 1.00 75.31 763 CYS A C 1
ATOM 6097 O O . CYS A 1 763 ? -42.610 1.260 10.345 1.00 75.31 763 CYS A O 1
ATOM 6099 N N . ASP A 1 764 ? -43.247 2.842 11.790 1.00 82.31 764 ASP A N 1
ATOM 6100 C CA . ASP A 1 764 ? -43.409 1.962 12.956 1.00 82.31 764 ASP A CA 1
ATOM 6101 C C . ASP A 1 764 ? -44.380 2.652 13.926 1.00 82.31 764 ASP A C 1
ATOM 6103 O O . ASP A 1 764 ? -44.110 3.748 14.436 1.00 82.31 764 ASP A O 1
ATOM 6107 N N . ASP A 1 765 ? -45.549 2.050 14.145 1.00 83.44 765 ASP A N 1
ATOM 6108 C CA . ASP A 1 765 ? -46.608 2.616 14.986 1.00 83.44 765 ASP A CA 1
ATOM 6109 C C . ASP A 1 765 ? -46.647 2.044 16.419 1.00 83.44 765 ASP A C 1
ATOM 6111 O O . ASP A 1 765 ? -47.564 2.325 17.202 1.00 83.44 765 ASP A O 1
ATOM 6115 N N . GLY A 1 766 ? -45.611 1.295 16.804 1.00 83.56 766 GLY A N 1
ATOM 6116 C CA . GLY A 1 766 ? -45.460 0.693 18.124 1.00 83.56 766 GLY A CA 1
ATOM 6117 C C . GLY A 1 766 ? -46.223 -0.612 18.319 1.00 83.56 766 GLY A C 1
ATOM 6118 O O . GLY A 1 766 ? -46.389 -1.038 19.472 1.00 83.56 766 GLY A O 1
ATOM 6119 N N . ASN A 1 767 ? -46.717 -1.229 17.240 1.00 81.44 767 ASN A N 1
ATOM 6120 C CA . ASN A 1 767 ? -47.315 -2.555 17.265 1.00 81.44 767 ASN A CA 1
ATOM 6121 C C . ASN A 1 767 ? -47.240 -3.274 15.889 1.00 81.44 767 ASN A C 1
ATOM 6123 O O . ASN A 1 767 ? -46.604 -2.787 14.973 1.00 81.44 767 ASN A O 1
ATOM 6127 N N . ASN A 1 768 ? -47.806 -4.485 15.781 1.00 84.88 768 ASN A N 1
ATOM 6128 C CA . ASN A 1 768 ? -47.783 -5.317 14.559 1.00 84.88 768 ASN A CA 1
ATOM 6129 C C . ASN A 1 768 ? -49.205 -5.655 14.065 1.00 84.88 768 ASN A C 1
ATOM 6131 O O . ASN A 1 768 ? -49.429 -6.698 13.436 1.00 84.88 768 ASN A O 1
ATOM 6135 N N . ASP A 1 769 ? -50.198 -4.853 14.441 1.00 81.12 769 ASP A N 1
ATOM 6136 C CA . ASP A 1 769 ? -51.531 -4.931 13.860 1.00 81.12 769 ASP A CA 1
ATOM 6137 C C . ASP A 1 769 ? -51.476 -4.334 12.435 1.00 81.12 769 ASP A C 1
ATOM 6139 O O . ASP A 1 769 ? -50.528 -3.660 12.070 1.00 81.12 769 ASP A O 1
ATOM 6143 N N . ASN A 1 770 ? -52.421 -4.711 11.568 1.00 73.62 770 ASN A N 1
ATOM 6144 C CA . ASN A 1 770 ? -52.542 -4.099 10.239 1.00 73.62 770 ASN A CA 1
ATOM 6145 C C . ASN A 1 770 ? -53.827 -3.256 10.220 1.00 73.62 770 ASN A C 1
ATOM 6147 O O . ASN A 1 770 ? -54.843 -3.657 10.812 1.00 73.62 770 ASN A O 1
ATOM 6151 N N . GLY A 1 771 ? -53.840 -2.171 9.456 1.00 71.88 771 GLY A N 1
ATOM 6152 C CA . GLY A 1 771 ? -54.963 -1.257 9.255 1.00 71.88 771 GLY A CA 1
ATOM 6153 C C . GLY A 1 771 ? -55.004 -0.069 10.223 1.00 71.88 771 GLY A C 1
ATOM 6154 O O . GLY A 1 771 ? -56.054 0.578 10.331 1.00 71.88 771 GLY A O 1
ATOM 6155 N N . ASP A 1 772 ? -53.933 0.186 10.970 1.00 73.50 772 ASP A N 1
ATOM 6156 C CA . ASP A 1 772 ? -53.764 1.301 11.908 1.00 73.50 772 ASP A CA 1
ATOM 6157 C C . ASP A 1 772 ? -52.730 2.348 11.473 1.00 73.50 772 ASP A C 1
ATOM 6159 O O . ASP A 1 772 ? -52.558 3.356 12.166 1.00 73.50 772 ASP A O 1
ATOM 6163 N N . GLY A 1 773 ? -52.201 2.213 10.255 1.00 73.62 773 GLY A N 1
ATOM 6164 C CA . GLY A 1 773 ? -51.329 3.197 9.622 1.00 73.62 773 GLY A CA 1
ATOM 6165 C C . GLY A 1 773 ? -49.898 2.715 9.433 1.00 73.62 773 GLY A C 1
ATOM 6166 O O . GLY A 1 773 ? -49.133 3.421 8.784 1.00 73.62 773 GLY A O 1
ATOM 6167 N N . CYS A 1 774 ? -49.551 1.541 9.954 1.00 84.31 774 CYS A N 1
ATOM 6168 C CA . CYS A 1 774 ? -48.312 0.858 9.645 1.00 84.31 774 CYS A CA 1
ATOM 6169 C C . CYS A 1 774 ? -48.545 -0.649 9.596 1.00 84.31 774 CYS A C 1
ATOM 6171 O O . CYS A 1 774 ? -49.163 -1.205 10.496 1.00 84.31 774 CYS A O 1
ATOM 6173 N N . SER A 1 775 ? -48.093 -1.318 8.538 1.00 81.75 775 SER A N 1
ATOM 6174 C CA . SER A 1 775 ? -48.323 -2.756 8.412 1.00 81.75 775 SER A CA 1
ATOM 6175 C C . SER A 1 775 ? -47.424 -3.560 9.356 1.00 81.75 775 SER A C 1
ATOM 6177 O O . SER A 1 775 ? -46.375 -3.107 9.799 1.00 81.75 775 SER A O 1
ATOM 6179 N N . SER A 1 776 ? -47.768 -4.829 9.581 1.00 81.94 776 SER A N 1
ATOM 6180 C CA . SER A 1 776 ? -46.965 -5.789 10.369 1.00 81.94 776 SER A CA 1
ATOM 6181 C C . SER A 1 776 ? -45.582 -6.140 9.784 1.00 81.94 776 SER A C 1
ATOM 6183 O O . SER A 1 776 ? -44.868 -6.980 10.335 1.00 81.94 776 SER A O 1
ATOM 6185 N N . ILE A 1 777 ? -45.234 -5.546 8.641 1.00 75.50 777 ILE A N 1
ATOM 6186 C CA . ILE A 1 777 ? -43.914 -5.599 7.998 1.00 75.50 777 ILE A CA 1
ATOM 6187 C C . ILE A 1 777 ? -43.317 -4.194 7.815 1.00 75.50 777 ILE A C 1
ATOM 6189 O O . ILE A 1 777 ? -42.359 -4.029 7.067 1.00 75.50 777 ILE A O 1
ATOM 6193 N N . CYS A 1 778 ? -43.882 -3.203 8.508 1.00 75.56 778 CYS A N 1
ATOM 6194 C CA . CYS A 1 778 ? -43.413 -1.829 8.601 1.00 75.56 778 CYS A CA 1
ATOM 6195 C C . CYS A 1 778 ? -43.366 -1.078 7.271 1.00 75.56 778 CYS A C 1
ATOM 6197 O O . CYS A 1 778 ? -42.438 -0.327 6.979 1.00 75.56 778 CYS A O 1
ATOM 6199 N N . GLN A 1 779 ? -44.418 -1.282 6.480 1.00 78.06 779 GLN A N 1
ATOM 6200 C CA . GLN A 1 779 ? -44.724 -0.513 5.273 1.00 78.06 779 GLN A CA 1
ATOM 6201 C C . GLN A 1 779 ? -45.906 0.424 5.506 1.00 78.06 779 GLN A C 1
ATOM 6203 O O . GLN A 1 779 ? -46.856 0.047 6.208 1.00 78.06 779 GLN A O 1
ATOM 6208 N N . ASP A 1 780 ? -45.845 1.614 4.903 1.00 76.00 780 ASP A N 1
ATOM 6209 C CA . ASP A 1 780 ? -46.911 2.615 4.979 1.00 76.00 780 ASP A CA 1
ATOM 6210 C C . ASP A 1 780 ? -48.194 2.045 4.351 1.00 76.00 780 ASP A C 1
ATOM 6212 O O . ASP A 1 780 ? -48.241 1.674 3.179 1.00 76.00 780 ASP A O 1
ATOM 6216 N N . GLU A 1 781 ? -49.280 1.995 5.120 1.00 71.31 781 GLU A N 1
ATOM 6217 C CA . GLU A 1 781 ? -50.555 1.479 4.622 1.00 71.31 781 GLU A CA 1
ATOM 6218 C C . GLU A 1 781 ? -51.284 2.565 3.807 1.00 71.31 781 GLU A C 1
ATOM 6220 O O . GLU A 1 781 ? -51.926 3.457 4.372 1.00 71.31 781 GLU A O 1
ATOM 6225 N N . VAL A 1 782 ? -51.197 2.518 2.470 1.00 59.44 782 VAL A N 1
ATOM 6226 C CA . VAL A 1 782 ? -51.924 3.437 1.568 1.00 59.44 782 VAL A CA 1
ATOM 6227 C C . VAL A 1 782 ? -53.250 2.847 1.078 1.00 59.44 782 VAL A C 1
ATOM 6229 O O . VAL A 1 782 ? -53.332 1.715 0.606 1.00 59.44 782 VAL A O 1
ATOM 6232 N N . ASP A 1 783 ? -54.313 3.653 1.169 1.00 57.44 783 ASP A N 1
ATOM 6233 C CA . ASP A 1 783 ? -55.671 3.320 0.725 1.00 57.44 783 ASP A CA 1
ATOM 6234 C C . ASP A 1 783 ? -55.761 3.246 -0.829 1.00 57.44 783 ASP A C 1
ATOM 6236 O O . ASP A 1 783 ? -56.265 4.170 -1.466 1.00 57.44 783 ASP A O 1
ATOM 6240 N N . GLU A 1 784 ? -55.331 2.118 -1.412 1.00 61.28 784 GLU A N 1
ATOM 6241 C CA . GLU A 1 784 ? -55.508 1.630 -2.805 1.00 61.28 784 GLU A CA 1
ATOM 6242 C C . GLU A 1 784 ? -54.578 2.213 -3.914 1.00 61.28 784 GLU A C 1
ATOM 6244 O O . GLU A 1 784 ? -54.662 3.409 -4.207 1.00 61.28 784 GLU A O 1
ATOM 6249 N N . PRO A 1 785 ? -53.784 1.367 -4.616 1.00 64.44 785 PRO A N 1
ATOM 6250 C CA . PRO A 1 785 ? -52.872 1.771 -5.701 1.00 64.44 785 PRO A CA 1
ATOM 6251 C C . PRO A 1 785 ? -53.572 2.121 -7.036 1.00 64.44 785 PRO A C 1
ATOM 6253 O O . PRO A 1 785 ? -54.645 1.590 -7.361 1.00 64.44 785 PRO A O 1
ATOM 6256 N N . VAL A 1 786 ? -52.959 3.005 -7.836 1.00 76.06 786 VAL A N 1
ATOM 6257 C CA . VAL A 1 786 ? -53.461 3.558 -9.106 1.00 76.06 786 VAL A CA 1
ATOM 6258 C C . VAL A 1 786 ? -52.412 3.493 -10.223 1.00 76.06 786 VAL A C 1
ATOM 6260 O O . VAL A 1 786 ? -51.670 4.446 -10.452 1.00 76.06 786 VAL A O 1
ATOM 6263 N N . CYS A 1 787 ? -52.533 2.450 -11.042 1.00 77.75 787 CYS A N 1
ATOM 6264 C CA . CYS A 1 787 ? -51.606 2.173 -12.134 1.00 77.75 787 CYS A CA 1
ATOM 6265 C C . CYS A 1 787 ? -51.559 3.245 -13.239 1.00 77.75 787 CYS A C 1
ATOM 6267 O O . CYS A 1 787 ? -52.603 3.647 -13.772 1.00 77.75 787 CYS A O 1
ATOM 6269 N N . GLY A 1 788 ? -50.345 3.645 -13.624 1.00 77.69 788 GLY A N 1
ATOM 6270 C CA . GLY A 1 788 ? -50.032 4.558 -14.728 1.00 77.69 788 GLY A CA 1
ATOM 6271 C C . GLY A 1 788 ? -49.879 6.023 -14.309 1.00 77.69 788 GLY A C 1
ATOM 6272 O O . GLY A 1 788 ? -50.056 6.933 -15.128 1.00 77.69 788 GLY A O 1
ATOM 6273 N N . ASN A 1 789 ? -49.608 6.284 -13.032 1.00 74.00 789 ASN A N 1
ATOM 6274 C CA . ASN A 1 789 ? -49.501 7.617 -12.446 1.00 74.00 789 ASN A CA 1
ATOM 6275 C C . ASN A 1 789 ? -48.042 8.087 -12.225 1.00 74.00 789 ASN A C 1
ATOM 6277 O O . ASN A 1 789 ? -47.820 9.213 -11.767 1.00 74.00 789 ASN A O 1
ATOM 6281 N N . SER A 1 790 ? -47.067 7.274 -12.643 1.00 68.44 790 SER A N 1
ATOM 6282 C CA . SER A 1 790 ? -45.616 7.448 -12.482 1.00 68.44 790 SER A CA 1
ATOM 6283 C C . SER A 1 790 ? -45.096 7.329 -11.045 1.00 68.44 790 SER A C 1
ATOM 6285 O O . SER A 1 790 ? -43.993 7.806 -10.758 1.00 68.44 790 SER A O 1
ATOM 6287 N N . ILE A 1 791 ? -45.865 6.730 -10.139 1.00 63.03 791 ILE A N 1
ATOM 6288 C CA . ILE A 1 791 ? -45.505 6.489 -8.741 1.00 63.03 791 ILE A CA 1
ATOM 6289 C C . ILE A 1 791 ? -45.806 5.022 -8.464 1.00 63.03 791 ILE A C 1
ATOM 6291 O O . ILE A 1 791 ? -46.944 4.612 -8.597 1.00 63.03 791 ILE A O 1
ATOM 6295 N N . ILE A 1 792 ? -44.793 4.251 -8.070 1.00 61.28 792 ILE A N 1
ATOM 6296 C CA . ILE A 1 792 ? -44.989 2.852 -7.679 1.00 61.28 792 ILE A CA 1
ATOM 6297 C C . ILE A 1 792 ? -45.604 2.840 -6.278 1.00 61.28 792 ILE A C 1
ATOM 6299 O O . ILE A 1 792 ? -44.956 3.264 -5.317 1.00 61.28 792 ILE A O 1
ATOM 6303 N N . GLU A 1 793 ? -46.854 2.400 -6.187 1.00 74.31 793 GLU A N 1
ATOM 6304 C CA . GLU A 1 793 ? -47.641 2.312 -4.951 1.00 74.31 793 GLU A CA 1
ATOM 6305 C C . GLU A 1 793 ? -47.737 0.853 -4.453 1.00 74.31 793 GLU A C 1
ATOM 6307 O O . GLU A 1 793 ? -47.538 -0.092 -5.216 1.00 74.31 793 GLU A O 1
ATOM 6312 N N . ASP A 1 794 ? -48.034 0.626 -3.167 1.00 59.53 794 ASP A N 1
ATOM 6313 C CA . ASP A 1 794 ? -48.052 -0.736 -2.611 1.00 59.53 794 ASP A CA 1
ATOM 6314 C C . ASP A 1 794 ? -49.148 -1.604 -3.272 1.00 59.53 794 ASP A C 1
ATOM 6316 O O . ASP A 1 794 ? -50.337 -1.268 -3.267 1.00 59.53 794 ASP A O 1
ATOM 6320 N N . GLY A 1 795 ? -48.735 -2.712 -3.900 1.00 66.19 795 GLY A N 1
ATOM 6321 C CA . GLY A 1 795 ? -49.556 -3.534 -4.805 1.00 66.19 795 GLY A CA 1
ATOM 6322 C C . GLY A 1 795 ? -49.212 -3.406 -6.299 1.00 66.19 795 GLY A C 1
ATOM 6323 O O . GLY A 1 795 ? -49.676 -4.230 -7.096 1.00 66.19 795 GLY A O 1
ATOM 6324 N N . GLU A 1 796 ? -48.367 -2.445 -6.671 1.00 75.88 796 GLU A N 1
ATOM 6325 C CA . GLU A 1 796 ? -47.770 -2.282 -7.999 1.00 75.88 796 GLU A CA 1
ATOM 6326 C C . GLU A 1 796 ? -46.340 -2.836 -8.019 1.00 75.88 796 GLU A C 1
ATOM 6328 O O . GLU A 1 796 ? -45.553 -2.626 -7.104 1.00 75.88 796 GLU A O 1
ATOM 6333 N N . GLN A 1 797 ? -45.983 -3.570 -9.069 1.00 69.19 797 GLN A N 1
ATOM 6334 C CA . GLN A 1 797 ? -44.615 -4.048 -9.309 1.00 69.19 797 GLN A CA 1
ATOM 6335 C C . GLN A 1 797 ? -43.813 -3.057 -10.169 1.00 69.19 797 GLN A C 1
ATOM 6337 O O . GLN A 1 797 ? -42.588 -3.015 -10.111 1.00 69.19 797 GLN A O 1
ATOM 6342 N N . CYS A 1 798 ? -44.520 -2.223 -10.930 1.00 71.69 798 CYS A N 1
ATOM 6343 C CA . CYS A 1 798 ? -44.000 -1.201 -11.825 1.00 71.69 798 CYS A CA 1
ATOM 6344 C C . CYS A 1 798 ? -45.067 -0.109 -12.011 1.00 71.69 798 CYS A C 1
ATOM 6346 O O . CYS A 1 798 ? -46.247 -0.384 -11.824 1.00 71.69 798 CYS A O 1
ATOM 6348 N N . ASP A 1 799 ? -44.665 1.092 -12.429 1.00 77.25 799 ASP A N 1
ATOM 6349 C CA . ASP A 1 799 ? -45.548 2.131 -12.975 1.00 77.25 799 ASP A CA 1
ATOM 6350 C C . ASP A 1 799 ? -44.718 2.973 -13.958 1.00 77.25 799 ASP A C 1
ATOM 6352 O O . ASP A 1 799 ? -43.784 3.682 -13.567 1.00 77.25 799 ASP A O 1
ATOM 6356 N N . ASP A 1 800 ? -44.996 2.849 -15.255 1.00 74.25 800 ASP A N 1
ATOM 6357 C CA . ASP A 1 800 ? -44.267 3.538 -16.327 1.00 74.25 800 ASP A CA 1
ATOM 6358 C C . ASP A 1 800 ? -44.977 4.812 -16.823 1.00 74.25 800 ASP A C 1
ATOM 6360 O O . ASP A 1 800 ? -44.654 5.366 -17.881 1.00 74.25 800 ASP A O 1
ATOM 6364 N N . GLY A 1 801 ? -45.906 5.334 -16.017 1.00 74.81 801 GLY A N 1
ATOM 6365 C CA . GLY A 1 801 ? -46.620 6.576 -16.280 1.00 74.81 801 GLY A CA 1
ATOM 6366 C C . GLY A 1 801 ? -47.706 6.470 -17.341 1.00 74.81 801 GLY A C 1
ATOM 6367 O O . GLY A 1 801 ? -48.156 7.507 -17.846 1.00 74.81 801 GLY A O 1
ATOM 6368 N N . ASN A 1 802 ? -48.112 5.250 -17.694 1.00 75.50 802 ASN A N 1
ATOM 6369 C CA . ASN A 1 802 ? -49.258 4.990 -18.548 1.00 75.50 802 ASN A CA 1
ATOM 6370 C C . ASN A 1 802 ? -49.900 3.611 -18.243 1.00 75.50 802 ASN A C 1
ATOM 6372 O O . ASN A 1 802 ? -49.462 2.908 -17.342 1.00 75.50 802 ASN A O 1
ATOM 6376 N N . ASP A 1 803 ? -51.010 3.279 -18.913 1.00 79.94 803 ASP A N 1
ATOM 6377 C CA . ASP A 1 803 ? -51.737 2.005 -18.763 1.00 79.94 803 ASP A CA 1
ATOM 6378 C C . ASP A 1 803 ? -51.703 1.135 -20.036 1.00 79.94 803 ASP A C 1
ATOM 6380 O O . ASP A 1 803 ? -52.504 0.198 -20.179 1.00 79.94 803 ASP A O 1
ATOM 6384 N N . ASP A 1 804 ? -50.803 1.454 -20.973 1.00 74.88 804 ASP A N 1
ATOM 6385 C CA . ASP A 1 804 ? -50.481 0.587 -22.099 1.00 74.88 804 ASP A CA 1
ATOM 6386 C C . ASP A 1 804 ? -49.720 -0.653 -21.583 1.00 74.88 804 ASP A C 1
ATOM 6388 O O . ASP A 1 804 ? -49.325 -0.747 -20.429 1.00 74.88 804 ASP A O 1
ATOM 6392 N N . GLY A 1 805 ? -49.659 -1.697 -22.405 1.00 72.56 805 GLY A N 1
ATOM 6393 C CA . GLY A 1 805 ? -48.896 -2.899 -22.079 1.00 72.56 805 GLY A CA 1
ATOM 6394 C C . GLY A 1 805 ? -47.966 -3.250 -23.228 1.00 72.56 805 GLY A C 1
ATOM 6395 O O . GLY A 1 805 ? -48.292 -3.035 -24.404 1.00 72.56 805 GLY A O 1
ATOM 6396 N N . GLY A 1 806 ? -46.833 -3.852 -22.902 1.00 61.97 806 GLY A N 1
ATOM 6397 C CA . GLY A 1 806 ? -45.721 -4.203 -23.776 1.00 61.97 806 GLY A CA 1
ATOM 6398 C C . GLY A 1 806 ? -44.534 -3.234 -23.720 1.00 61.97 806 GLY A C 1
ATOM 6399 O O . GLY A 1 806 ? -43.629 -3.377 -24.546 1.00 61.97 806 GLY A O 1
ATOM 6400 N N . ASP A 1 807 ? -44.537 -2.251 -22.821 1.00 61.97 807 ASP A N 1
ATOM 6401 C CA . ASP A 1 807 ? -43.546 -1.173 -22.687 1.00 61.97 807 ASP A CA 1
ATOM 6402 C C . ASP A 1 807 ? -42.756 -1.193 -21.369 1.00 61.97 807 ASP A C 1
ATOM 6404 O O . ASP A 1 807 ? -41.889 -0.343 -21.152 1.00 61.97 807 ASP A O 1
ATOM 6408 N N . GLY A 1 808 ? -42.937 -2.243 -20.569 1.00 64.25 808 GLY A N 1
ATOM 6409 C CA . GLY A 1 808 ? -42.159 -2.495 -19.357 1.00 64.25 808 GLY A CA 1
ATOM 6410 C C . GLY A 1 808 ? -43.013 -2.548 -18.101 1.00 64.25 808 GLY A C 1
ATOM 6411 O O . GLY A 1 808 ? -42.561 -3.113 -17.109 1.00 64.25 808 GLY A O 1
ATOM 6412 N N . CYS A 1 809 ? -44.246 -2.049 -18.158 1.00 77.88 809 CYS A N 1
ATOM 6413 C CA . CYS A 1 809 ? -45.242 -2.260 -17.131 1.00 77.88 809 CYS A CA 1
ATOM 6414 C C . CYS A 1 809 ? -46.575 -2.690 -17.735 1.00 77.88 809 CYS A C 1
ATOM 6416 O O . CYS A 1 809 ? -46.967 -2.231 -18.798 1.00 77.88 809 CYS A O 1
ATOM 6418 N N . SER A 1 810 ? -47.279 -3.622 -17.091 1.00 80.56 810 SER A N 1
ATOM 6419 C CA . SER A 1 810 ? -48.588 -4.035 -17.604 1.00 80.56 810 SER A CA 1
ATOM 6420 C C . SER A 1 810 ? -49.651 -3.019 -17.229 1.00 80.56 810 SER A C 1
ATOM 6422 O O . SER A 1 810 ? -49.570 -2.369 -16.192 1.00 80.56 810 SER A O 1
ATOM 6424 N N . SER A 1 811 ? -50.773 -3.045 -17.947 1.00 81.56 811 SER A N 1
ATOM 6425 C CA . SER A 1 811 ? -51.994 -2.303 -17.591 1.00 81.56 811 SER A CA 1
ATOM 6426 C C . SER A 1 811 ? -52.598 -2.662 -16.213 1.00 81.56 811 SER A C 1
ATOM 6428 O O . SER A 1 811 ? -53.698 -2.230 -15.874 1.00 81.56 811 SER A O 1
ATOM 6430 N N . THR A 1 812 ? -51.970 -3.572 -15.466 1.00 80.94 812 THR A N 1
ATOM 6431 C CA . THR A 1 812 ? -52.323 -3.959 -14.092 1.00 80.94 812 THR A CA 1
ATOM 6432 C C . THR A 1 812 ? -51.174 -3.722 -13.113 1.00 80.94 812 THR A C 1
ATOM 6434 O O . THR A 1 812 ? -51.182 -4.301 -12.029 1.00 80.94 812 THR A O 1
ATOM 6437 N N . CYS A 1 813 ? -50.179 -2.932 -13.519 1.00 78.94 813 CYS A N 1
ATOM 6438 C CA . CYS A 1 813 ? -48.975 -2.616 -12.764 1.00 78.94 813 CYS A CA 1
ATOM 6439 C C . CYS A 1 813 ? -48.297 -3.855 -12.190 1.00 78.94 813 CYS A C 1
ATOM 6441 O O . CYS A 1 813 ? -47.877 -3.916 -11.043 1.00 78.94 813 CYS A O 1
ATOM 6443 N N . GLN A 1 814 ? -48.273 -4.901 -13.007 1.00 80.31 814 GLN A N 1
ATOM 6444 C CA . GLN A 1 814 ? -47.431 -6.071 -12.816 1.00 80.31 814 GLN A CA 1
ATOM 6445 C C . GLN A 1 814 ? -46.276 -5.967 -13.794 1.00 80.31 814 GLN A C 1
ATOM 6447 O O . GLN A 1 814 ? -46.504 -5.547 -14.938 1.00 80.31 814 GLN A O 1
ATOM 6452 N N . ASP A 1 815 ? -45.096 -6.391 -13.358 1.00 67.44 815 ASP A N 1
ATOM 6453 C CA . ASP A 1 815 ? -43.932 -6.471 -14.223 1.00 67.44 815 ASP A CA 1
ATOM 6454 C C . ASP A 1 815 ? -44.299 -7.338 -15.418 1.00 67.44 815 ASP A C 1
ATOM 6456 O O . ASP A 1 815 ? -44.724 -8.496 -15.298 1.00 67.44 815 ASP A O 1
ATOM 6460 N N . GLU A 1 816 ? -44.186 -6.755 -16.602 1.00 65.94 816 GLU A N 1
ATOM 6461 C CA . GLU A 1 816 ? -44.310 -7.550 -17.799 1.00 65.94 816 GLU A CA 1
ATOM 6462 C C . GLU A 1 816 ? -43.030 -8.343 -17.948 1.00 65.94 816 GLU A C 1
ATOM 6464 O O . GLU A 1 816 ? -41.961 -7.796 -18.213 1.00 65.94 816 GLU A O 1
ATOM 6469 N N . ASP A 1 817 ? -43.157 -9.662 -17.821 1.00 52.47 817 ASP A N 1
ATOM 6470 C CA . ASP A 1 817 ? -42.141 -10.587 -18.297 1.00 52.47 817 ASP A CA 1
ATOM 6471 C C . ASP A 1 817 ? -42.114 -10.502 -19.833 1.00 52.47 817 ASP A C 1
ATOM 6473 O O . ASP A 1 817 ? -42.672 -11.332 -20.564 1.00 52.47 817 ASP A O 1
ATOM 6477 N N . ILE A 1 818 ? -41.512 -9.426 -20.348 1.00 46.38 818 ILE A N 1
ATOM 6478 C CA . ILE A 1 818 ? -41.118 -9.286 -21.744 1.00 46.38 818 ILE A CA 1
ATOM 6479 C C . ILE A 1 818 ? -39.913 -10.210 -21.914 1.00 46.38 818 ILE A C 1
ATOM 6481 O O . ILE A 1 818 ? -38.781 -9.748 -21.978 1.00 46.38 818 ILE A O 1
ATOM 6485 N N . GLY A 1 819 ? -40.187 -11.522 -21.930 1.00 43.78 819 GLY A N 1
ATOM 6486 C CA . GLY A 1 819 ? -39.251 -12.650 -21.918 1.00 43.78 819 GLY A CA 1
ATOM 6487 C C . GLY A 1 819 ? -37.863 -12.338 -22.468 1.00 43.78 819 GLY A C 1
ATOM 6488 O O . GLY A 1 819 ? -37.580 -12.556 -23.650 1.00 43.78 819 GLY A O 1
ATOM 6489 N N . GLY A 1 820 ? -37.018 -11.836 -21.574 1.00 46.12 820 GLY A N 1
ATOM 6490 C CA . GLY A 1 820 ? -35.781 -11.170 -21.934 1.00 46.12 820 GLY A CA 1
ATOM 6491 C C . GLY A 1 820 ? -34.899 -10.839 -20.740 1.00 46.12 820 GLY A C 1
ATOM 6492 O O . GLY A 1 820 ? -34.040 -9.982 -20.885 1.00 46.12 820 GLY A O 1
ATOM 6493 N N . ASP A 1 821 ? -35.024 -11.549 -19.613 1.00 50.84 821 ASP A N 1
ATOM 6494 C CA . ASP A 1 821 ? -33.882 -11.748 -18.712 1.00 50.84 821 ASP A CA 1
ATOM 6495 C C . ASP A 1 821 ? -32.872 -12.671 -19.416 1.00 50.84 821 ASP A C 1
ATOM 6497 O O . ASP A 1 821 ? -32.589 -13.781 -18.970 1.00 50.84 821 ASP A O 1
ATOM 6501 N N . GLU A 1 822 ? -32.359 -12.253 -20.575 1.00 51.81 822 GLU A N 1
ATOM 6502 C CA . GLU A 1 822 ? -31.139 -12.837 -21.110 1.00 51.81 822 GLU A CA 1
ATOM 6503 C C . GLU A 1 822 ? -30.032 -12.370 -20.163 1.00 51.81 822 GLU A C 1
ATOM 6505 O O . GLU A 1 822 ? -29.794 -11.163 -20.036 1.00 51.81 822 GLU A O 1
ATOM 6510 N N . PRO A 1 823 ? -29.371 -13.281 -19.431 1.00 52.41 823 PRO A N 1
ATOM 6511 C CA . PRO A 1 823 ? -28.212 -12.882 -18.661 1.00 52.41 823 PRO A CA 1
ATOM 6512 C C . PRO A 1 823 ? -27.173 -12.226 -19.586 1.00 52.41 823 PRO A C 1
ATOM 6514 O O . PRO A 1 823 ? -27.150 -12.450 -20.794 1.00 52.41 823 PRO A O 1
ATOM 6517 N N . ILE A 1 824 ? -26.230 -11.481 -19.018 1.00 53.50 824 ILE A N 1
ATOM 6518 C CA . ILE A 1 824 ? -24.932 -11.274 -19.673 1.00 53.50 824 ILE A CA 1
ATOM 6519 C C . ILE A 1 824 ? -24.303 -12.684 -19.742 1.00 53.50 824 ILE A C 1
ATOM 6521 O O . ILE A 1 824 ? -23.743 -13.178 -18.760 1.00 53.50 824 ILE A O 1
ATOM 6525 N N . THR A 1 825 ? -24.609 -13.427 -20.815 1.00 48.06 825 THR A N 1
ATOM 6526 C CA . THR A 1 825 ? -24.556 -14.905 -20.847 1.00 48.06 825 THR A CA 1
ATOM 6527 C C . THR A 1 825 ? -23.203 -15.477 -21.203 1.00 48.06 825 THR A C 1
ATOM 6529 O O . THR A 1 825 ? -23.010 -16.687 -21.078 1.00 48.06 825 THR A O 1
ATOM 6532 N N . THR A 1 826 ? -22.261 -14.657 -21.652 1.00 53.03 826 THR A N 1
ATOM 6533 C CA . THR A 1 826 ? -20.976 -15.166 -22.117 1.00 53.03 826 THR A CA 1
ATOM 6534 C C . THR A 1 826 ? -19.816 -14.340 -21.598 1.00 53.03 826 THR A C 1
ATOM 6536 O O . THR A 1 826 ? -19.948 -13.156 -21.289 1.00 53.03 826 THR A O 1
ATOM 6539 N N . LEU A 1 827 ? -18.647 -14.980 -21.549 1.00 49.66 827 LEU A N 1
ATOM 6540 C CA . LEU A 1 827 ? -17.365 -14.310 -21.404 1.00 49.66 827 LEU A CA 1
ATOM 6541 C C . LEU A 1 827 ? -17.255 -13.105 -22.354 1.00 49.66 827 LEU A C 1
ATOM 6543 O O . LEU A 1 827 ? -16.762 -12.067 -21.951 1.00 49.66 827 LEU A O 1
ATOM 6547 N N . VAL A 1 828 ? -17.799 -13.201 -23.571 1.00 50.06 828 VAL A N 1
ATOM 6548 C CA . VAL A 1 828 ? -17.817 -12.112 -24.559 1.00 50.06 828 VAL A CA 1
ATOM 6549 C C . VAL A 1 828 ? -18.641 -10.908 -24.101 1.00 50.06 828 VAL A C 1
ATOM 6551 O O . VAL A 1 828 ? -18.211 -9.786 -24.325 1.00 50.06 828 VAL A O 1
ATOM 6554 N N . ASP A 1 829 ? -19.757 -11.100 -23.399 1.00 54.25 829 ASP A N 1
ATOM 6555 C CA . ASP A 1 829 ? -20.588 -9.988 -22.913 1.00 54.25 829 ASP A CA 1
ATOM 6556 C C . ASP A 1 829 ? -19.990 -9.312 -21.658 1.00 54.25 829 ASP A C 1
ATOM 6558 O O . ASP A 1 829 ? -20.179 -8.118 -21.443 1.00 54.25 829 ASP A O 1
ATOM 6562 N N . ILE A 1 830 ? -19.237 -10.062 -20.839 1.00 52.78 830 ILE A N 1
ATOM 6563 C CA . ILE A 1 830 ? -18.457 -9.530 -19.701 1.00 52.78 830 ILE A CA 1
ATOM 6564 C C . ILE A 1 830 ? -17.208 -8.783 -20.200 1.00 52.78 830 ILE A C 1
ATOM 6566 O O . ILE A 1 830 ? -16.809 -7.784 -19.607 1.00 52.78 830 ILE A O 1
ATOM 6570 N N . ILE A 1 831 ? -16.589 -9.276 -21.279 1.00 51.75 831 ILE A N 1
ATOM 6571 C CA . ILE A 1 831 ? -15.349 -8.742 -21.859 1.00 51.75 831 ILE A CA 1
ATOM 6572 C C . ILE A 1 831 ? -15.605 -7.559 -22.815 1.00 51.75 831 ILE A C 1
ATOM 6574 O O . ILE A 1 831 ? -14.784 -6.650 -22.876 1.00 51.75 831 ILE A O 1
ATOM 6578 N N . ASN A 1 832 ? -16.741 -7.508 -23.517 1.00 51.31 832 ASN A N 1
ATOM 6579 C CA . ASN A 1 832 ? -17.073 -6.444 -24.477 1.00 51.31 832 ASN A CA 1
ATOM 6580 C C . ASN A 1 832 ? -17.962 -5.343 -23.879 1.00 51.31 832 ASN A C 1
ATOM 6582 O O . ASN A 1 832 ? -18.893 -4.868 -24.531 1.00 51.31 832 ASN A O 1
ATOM 6586 N N . LEU A 1 833 ? -17.677 -4.882 -22.659 1.00 53.28 833 LEU A N 1
ATOM 6587 C CA . LEU A 1 833 ? -18.296 -3.674 -22.098 1.00 53.28 833 LEU A CA 1
ATOM 6588 C C . LEU A 1 833 ? -17.827 -2.399 -22.840 1.00 53.28 833 LEU A C 1
ATOM 6590 O O . LEU A 1 833 ? -17.266 -1.486 -22.248 1.00 53.28 833 LEU A O 1
ATOM 6594 N N . GLN A 1 834 ? -18.080 -2.303 -24.148 1.00 53.81 834 GLN A N 1
ATOM 6595 C CA . GLN A 1 834 ? -17.979 -1.070 -24.944 1.00 53.81 834 GLN A CA 1
ATOM 6596 C C . GLN A 1 834 ? -19.297 -0.275 -24.956 1.00 53.81 834 GLN A C 1
ATOM 6598 O O . GLN A 1 834 ? -19.499 0.615 -25.779 1.00 53.81 834 GLN A O 1
ATOM 6603 N N . GLY A 1 835 ? -20.214 -0.623 -24.055 1.00 60.47 835 GLY A N 1
ATOM 6604 C CA . GLY A 1 835 ? -21.520 0.007 -23.931 1.00 60.47 835 GLY A CA 1
ATOM 6605 C C . GLY A 1 835 ? -21.484 1.378 -23.249 1.00 60.47 835 GLY A C 1
ATOM 6606 O O . GLY A 1 835 ? -20.546 1.690 -22.518 1.00 60.47 835 GLY A O 1
ATOM 6607 N N . SER A 1 836 ? -22.522 2.188 -23.454 1.00 75.19 836 SER A N 1
ATOM 6608 C CA . SER A 1 836 ? -22.630 3.531 -22.867 1.00 75.19 836 SER A CA 1
ATOM 6609 C C . SER A 1 836 ? -23.365 3.511 -21.526 1.00 75.19 836 SER A C 1
ATOM 6611 O O . SER A 1 836 ? -24.343 2.784 -21.347 1.00 75.19 836 SER A O 1
ATOM 6613 N N . LEU A 1 837 ? -22.930 4.354 -20.589 1.00 86.25 837 LEU A N 1
ATOM 6614 C CA . LEU A 1 837 ? -23.662 4.637 -19.356 1.00 86.25 837 LEU A CA 1
ATOM 6615 C C . LEU A 1 837 ? -24.540 5.860 -19.569 1.00 86.25 837 LEU A C 1
ATOM 6617 O O . LEU A 1 837 ? -24.030 6.928 -19.905 1.00 86.25 837 LEU A O 1
ATOM 6621 N N . ILE A 1 838 ? -25.845 5.718 -19.356 1.00 85.75 838 ILE A N 1
ATOM 6622 C CA . ILE A 1 838 ? -26.789 6.815 -19.562 1.00 85.75 838 ILE A CA 1
ATOM 6623 C C . ILE A 1 838 ? -27.718 7.008 -18.368 1.00 85.75 838 ILE A C 1
ATOM 6625 O O . ILE A 1 838 ? -28.056 6.065 -17.650 1.00 85.75 838 ILE A O 1
ATOM 6629 N N . LYS A 1 839 ? -28.187 8.239 -18.195 1.00 84.00 839 LYS A N 1
ATOM 6630 C CA . LYS A 1 839 ? -29.335 8.579 -17.351 1.00 84.00 839 LYS A CA 1
ATOM 6631 C C . LYS A 1 839 ? -30.251 9.563 -18.071 1.00 84.00 839 LYS A C 1
ATOM 6633 O O . LYS A 1 839 ? -29.821 10.228 -19.015 1.00 84.00 839 LYS A O 1
ATOM 6638 N N . SER A 1 840 ? -31.494 9.683 -17.613 1.00 81.62 840 SER A N 1
ATOM 6639 C CA . SER A 1 840 ? -32.405 10.713 -18.117 1.00 81.62 840 SER A CA 1
ATOM 6640 C C . SER A 1 840 ? -32.296 12.006 -17.306 1.00 81.62 840 SER A C 1
ATOM 6642 O O . SER A 1 840 ? -31.839 12.018 -16.163 1.00 81.62 840 SER A O 1
ATOM 6644 N N . ASP A 1 841 ? -32.686 13.126 -17.908 1.00 74.62 841 ASP A N 1
ATOM 6645 C CA . ASP A 1 841 ? -32.758 14.426 -17.239 1.00 74.62 841 ASP A CA 1
ATOM 6646 C C . ASP A 1 841 ? -33.821 14.478 -16.125 1.00 74.62 841 ASP A C 1
ATOM 6648 O O . ASP A 1 841 ? -33.722 15.321 -15.231 1.00 74.62 841 ASP A O 1
ATOM 6652 N N . ASN A 1 842 ? -34.795 13.563 -16.154 1.00 69.75 842 ASN A N 1
ATOM 6653 C CA . ASN A 1 842 ? -35.902 13.470 -15.198 1.00 69.75 842 ASN A CA 1
ATOM 6654 C C . ASN A 1 842 ? -35.949 12.136 -14.426 1.00 69.75 842 ASN A C 1
ATOM 6656 O O . ASN A 1 842 ? -36.859 11.937 -13.626 1.00 69.75 842 ASN A O 1
ATOM 6660 N N . ASP A 1 843 ? -34.981 11.242 -14.643 1.00 69.69 843 ASP A N 1
ATOM 6661 C CA . ASP A 1 843 ? -34.883 9.942 -13.970 1.00 69.69 843 ASP A CA 1
ATOM 6662 C C . ASP A 1 843 ? -33.503 9.812 -13.298 1.00 69.69 843 ASP A C 1
ATOM 6664 O O . ASP A 1 843 ? -32.483 9.844 -13.994 1.00 69.69 843 ASP A O 1
ATOM 6668 N N . PRO A 1 844 ? -33.427 9.678 -11.958 1.00 69.06 844 PRO A N 1
ATOM 6669 C CA . PRO A 1 844 ? -32.153 9.534 -11.261 1.00 69.06 844 PRO A CA 1
ATOM 6670 C C . PRO A 1 844 ? -31.483 8.171 -11.493 1.00 69.06 844 PRO A C 1
ATOM 6672 O O . PRO A 1 844 ? -30.316 8.012 -11.130 1.00 69.06 844 PRO A O 1
ATOM 6675 N N . ARG A 1 845 ? -32.187 7.190 -12.076 1.00 80.19 845 ARG A N 1
ATOM 6676 C CA . ARG A 1 845 ? -31.649 5.854 -12.350 1.00 80.19 845 ARG A CA 1
ATOM 6677 C C . ARG A 1 845 ? -30.560 5.905 -13.420 1.00 80.19 845 ARG A C 1
ATOM 6679 O O . ARG A 1 845 ? -30.666 6.615 -14.420 1.00 80.19 845 ARG A O 1
ATOM 6686 N N . ILE A 1 846 ? -29.521 5.103 -13.208 1.00 84.19 846 ILE A N 1
ATOM 6687 C CA . ILE A 1 846 ? -28.425 4.921 -14.160 1.00 84.19 846 ILE A CA 1
ATOM 6688 C C . ILE A 1 846 ? -28.656 3.609 -14.897 1.00 84.19 846 ILE A C 1
ATOM 6690 O O . ILE A 1 846 ? -29.026 2.598 -14.293 1.00 84.19 846 ILE A O 1
ATOM 6694 N N . TYR A 1 847 ? -28.417 3.625 -16.203 1.00 85.12 847 TYR A N 1
ATOM 6695 C CA . TYR A 1 847 ? -28.559 2.460 -17.051 1.00 85.12 847 TYR A CA 1
ATOM 6696 C C . TYR A 1 847 ? -27.280 2.168 -17.831 1.00 85.12 847 TYR A C 1
ATOM 6698 O O . TYR A 1 847 ? -26.586 3.081 -18.279 1.00 85.12 847 TYR A O 1
ATOM 6706 N N . TYR A 1 848 ? -27.012 0.882 -18.027 1.00 85.75 848 TYR A N 1
ATOM 6707 C CA . TYR A 1 848 ? -25.993 0.383 -18.941 1.00 85.75 848 TYR A CA 1
ATOM 6708 C C . TYR A 1 848 ? -26.632 0.013 -20.284 1.00 85.75 848 TYR A C 1
ATOM 6710 O O . TYR A 1 848 ? -27.629 -0.714 -20.311 1.00 85.75 848 TYR A O 1
ATOM 6718 N N . ILE A 1 849 ? -26.064 0.509 -21.385 1.00 81.94 849 ILE A N 1
ATOM 6719 C CA . ILE A 1 849 ? -26.520 0.242 -22.753 1.00 81.94 849 ILE A CA 1
ATOM 6720 C C . ILE A 1 849 ? -25.528 -0.667 -23.464 1.00 81.94 849 ILE A C 1
ATOM 6722 O O . ILE A 1 849 ? -24.377 -0.290 -23.636 1.00 81.94 849 ILE A O 1
ATOM 6726 N N . THR A 1 850 ? -25.962 -1.840 -23.918 1.00 74.31 850 THR A N 1
ATOM 6727 C CA . THR A 1 850 ? -25.116 -2.759 -24.707 1.00 74.31 850 THR A CA 1
ATOM 6728 C C . THR A 1 850 ? -24.879 -2.239 -26.130 1.00 74.31 850 THR A C 1
ATOM 6730 O O . THR A 1 850 ? -25.676 -1.444 -26.619 1.00 74.31 850 THR A O 1
ATOM 6733 N N . GLU A 1 851 ? -23.936 -2.823 -26.876 1.00 69.81 851 GLU A N 1
ATOM 6734 C CA . GLU A 1 851 ? -23.772 -2.559 -28.321 1.00 69.81 851 GLU A CA 1
ATOM 6735 C C . GLU A 1 851 ? -25.023 -2.833 -29.177 1.00 69.81 851 GLU A C 1
ATOM 6737 O O . GLU A 1 851 ? -25.145 -2.303 -30.279 1.00 69.81 851 GLU A O 1
ATOM 6742 N N . GLN A 1 852 ? -25.954 -3.672 -28.710 1.00 71.56 852 GLN A N 1
ATOM 6743 C CA . GLN A 1 852 ? -27.224 -3.930 -29.400 1.00 71.56 852 GLN A CA 1
ATOM 6744 C C . GLN A 1 852 ? -28.347 -2.968 -28.973 1.00 71.56 852 GLN A C 1
ATOM 6746 O O . GLN A 1 852 ? -29.521 -3.315 -29.105 1.00 71.56 852 GLN A O 1
ATOM 6751 N N . ASP A 1 853 ? -27.993 -1.800 -28.428 1.00 78.94 853 ASP A N 1
ATOM 6752 C CA . ASP A 1 853 ? -28.900 -0.746 -27.954 1.00 78.94 853 ASP A CA 1
ATOM 6753 C C . ASP A 1 853 ? -29.890 -1.208 -26.864 1.00 78.94 853 ASP A C 1
ATOM 6755 O O . ASP A 1 853 ? -30.944 -0.619 -26.657 1.00 78.94 853 ASP A O 1
ATOM 6759 N N . LYS A 1 854 ? -29.569 -2.275 -26.129 1.00 77.00 854 LYS A N 1
ATOM 6760 C CA . LYS A 1 854 ? -30.383 -2.789 -25.020 1.00 77.00 854 LYS A CA 1
ATOM 6761 C C . LYS A 1 854 ? -30.032 -2.121 -23.695 1.00 77.00 854 LYS A C 1
ATOM 6763 O O . LYS A 1 854 ? -28.852 -1.987 -23.382 1.00 77.00 854 LYS A O 1
ATOM 6768 N N . ARG A 1 855 ? -31.044 -1.789 -22.887 1.00 82.31 855 ARG A N 1
ATOM 6769 C CA . ARG A 1 855 ? -30.897 -1.065 -21.617 1.00 82.31 855 ARG A CA 1
ATOM 6770 C C . ARG A 1 855 ? -31.055 -1.951 -20.382 1.00 82.31 855 ARG A C 1
ATOM 6772 O O . ARG A 1 855 ? -32.113 -2.545 -20.192 1.00 82.31 855 ARG A O 1
ATOM 6779 N N . TYR A 1 856 ? -30.068 -1.915 -19.486 1.00 82.88 856 TYR A N 1
ATOM 6780 C CA . TYR A 1 856 ? -30.115 -2.553 -18.167 1.00 82.88 856 TYR A CA 1
ATOM 6781 C C . TYR A 1 856 ? -30.071 -1.528 -17.034 1.00 82.88 856 TYR A C 1
ATOM 6783 O O . TYR A 1 856 ? -29.221 -0.642 -17.032 1.00 82.88 856 TYR A O 1
ATOM 6791 N N . TYR A 1 857 ? -30.963 -1.649 -16.051 1.00 81.38 857 TYR A N 1
ATOM 6792 C CA . TYR A 1 857 ? -30.977 -0.790 -14.863 1.00 81.38 857 TYR A CA 1
ATOM 6793 C C . TYR A 1 857 ? -29.861 -1.167 -13.883 1.00 81.38 857 TYR A C 1
ATOM 6795 O O . TYR A 1 857 ? -29.729 -2.337 -13.522 1.00 81.38 857 TYR A O 1
ATOM 6803 N N . ILE A 1 858 ? -29.083 -0.177 -13.431 1.00 84.19 858 ILE A N 1
ATOM 6804 C CA . ILE A 1 858 ? -28.078 -0.341 -12.380 1.00 84.19 858 ILE A CA 1
ATOM 6805 C C . ILE A 1 858 ? -28.700 0.064 -11.038 1.00 84.19 858 ILE A C 1
ATOM 6807 O O . ILE A 1 858 ? -28.993 1.242 -10.825 1.00 84.19 858 ILE A O 1
ATOM 6811 N N . PRO A 1 859 ? -28.894 -0.886 -10.117 1.00 77.88 859 PRO A N 1
ATOM 6812 C CA . PRO A 1 859 ? -29.775 -0.678 -8.976 1.00 77.88 859 PRO A CA 1
ATOM 6813 C C . PRO A 1 859 ? -29.170 0.075 -7.796 1.00 77.88 859 PRO A C 1
ATOM 6815 O O . PRO A 1 859 ? -29.890 0.694 -7.020 1.00 77.88 859 PRO A O 1
ATOM 6818 N N . ASN A 1 860 ? -27.855 -0.014 -7.616 1.00 76.81 860 ASN A N 1
ATOM 6819 C CA . ASN A 1 860 ? -27.162 0.573 -6.480 1.00 76.81 860 ASN A CA 1
ATOM 6820 C C . ASN A 1 860 ? -25.693 0.842 -6.815 1.00 76.81 860 ASN A C 1
ATOM 6822 O O . ASN A 1 860 ? -25.138 0.314 -7.783 1.00 76.81 860 ASN A O 1
ATOM 6826 N N . VAL A 1 861 ? -25.067 1.670 -5.976 1.00 75.94 861 VAL A N 1
ATOM 6827 C CA . VAL A 1 861 ? -23.660 2.070 -6.104 1.00 75.94 861 VAL A CA 1
ATOM 6828 C C . VAL A 1 861 ? -22.707 0.877 -6.055 1.00 75.94 861 VAL A C 1
ATOM 6830 O O . VAL A 1 861 ? -21.726 0.862 -6.784 1.00 75.94 861 VAL A O 1
ATOM 6833 N N . GLN A 1 862 ? -23.017 -0.156 -5.272 1.00 81.75 862 GLN A N 1
ATOM 6834 C CA . GLN A 1 862 ? -22.165 -1.338 -5.148 1.00 81.75 862 GLN A CA 1
ATOM 6835 C C . GLN A 1 862 ? -22.124 -2.151 -6.447 1.00 81.75 862 GLN A C 1
ATOM 6837 O O . GLN A 1 862 ? -21.058 -2.527 -6.933 1.00 81.75 862 GLN A O 1
ATOM 6842 N N . THR A 1 863 ? -23.284 -2.340 -7.076 1.00 82.06 863 THR A N 1
ATOM 6843 C CA . THR A 1 863 ? -23.389 -2.951 -8.402 1.00 82.06 863 THR A CA 1
ATOM 6844 C C . THR A 1 863 ? -22.659 -2.108 -9.437 1.00 82.06 863 THR A C 1
ATOM 6846 O O . THR A 1 863 ? -21.875 -2.651 -10.210 1.00 82.06 863 THR A O 1
ATOM 6849 N N . TYR A 1 864 ? -22.848 -0.787 -9.416 1.00 82.00 864 TYR A N 1
ATOM 6850 C CA . TYR A 1 864 ? -22.140 0.129 -10.308 1.00 82.00 864 TYR A CA 1
ATOM 6851 C C . TYR A 1 864 ? -20.615 -0.015 -10.187 1.00 82.00 864 TYR A C 1
ATOM 6853 O O . TYR A 1 864 ? -19.937 -0.295 -11.173 1.00 82.00 864 TYR A O 1
ATOM 6861 N N . LEU A 1 865 ? -20.081 0.104 -8.969 1.00 76.62 865 LEU A N 1
ATOM 6862 C CA . LEU A 1 865 ? -18.643 0.073 -8.697 1.00 76.62 865 LEU A CA 1
ATOM 6863 C C . LEU A 1 865 ? -18.008 -1.302 -8.934 1.00 76.62 865 LEU A C 1
ATOM 6865 O O . LEU A 1 865 ? -16.789 -1.381 -9.086 1.00 76.62 865 LEU A O 1
ATOM 6869 N N . SER A 1 866 ? -18.804 -2.375 -8.990 1.00 78.38 866 SER A N 1
ATOM 6870 C CA . SER A 1 866 ? -18.317 -3.707 -9.378 1.00 78.38 866 SER A CA 1
ATOM 6871 C C . SER A 1 866 ? -18.002 -3.831 -10.873 1.00 78.38 866 SER A C 1
ATOM 6873 O O . SER A 1 866 ? -17.238 -4.711 -11.262 1.00 78.38 866 SER A O 1
ATOM 6875 N N . TRP A 1 867 ? -18.575 -2.959 -11.709 1.00 77.19 867 TRP A N 1
ATOM 6876 C CA . TRP A 1 867 ? -18.391 -2.961 -13.164 1.00 77.19 867 TRP A CA 1
ATOM 6877 C C . TRP A 1 867 ? -17.604 -1.753 -13.676 1.00 77.19 867 TRP A C 1
ATOM 6879 O O . TRP A 1 867 ? -16.884 -1.870 -14.664 1.00 77.19 867 TRP A O 1
ATOM 6889 N N . PHE A 1 868 ? -17.739 -0.600 -13.019 1.00 74.25 868 PHE A N 1
ATOM 6890 C CA . PHE A 1 868 ? -17.218 0.682 -13.487 1.00 74.25 868 PHE A CA 1
ATOM 6891 C C . PHE A 1 868 ? -16.350 1.346 -12.413 1.00 74.25 868 PHE A C 1
ATOM 6893 O O . PHE A 1 868 ? -16.564 1.157 -11.215 1.00 74.25 868 PHE A O 1
ATOM 6900 N N . ALA A 1 869 ? -15.355 2.125 -12.843 1.00 62.25 869 ALA A N 1
ATOM 6901 C CA . ALA A 1 869 ? -14.401 2.765 -11.937 1.00 62.25 869 ALA A CA 1
ATOM 6902 C C . ALA A 1 869 ? -15.019 3.941 -11.158 1.00 62.25 869 ALA A C 1
ATOM 6904 O O . ALA A 1 869 ? -14.863 4.023 -9.945 1.00 62.25 869 ALA A O 1
ATOM 6905 N N . ASP A 1 870 ? -15.749 4.824 -11.845 1.00 64.00 870 ASP A N 1
ATOM 6906 C CA . ASP A 1 870 ? -16.313 6.053 -11.281 1.00 64.00 870 ASP A CA 1
ATOM 6907 C C . ASP A 1 870 ? -17.562 6.511 -12.062 1.00 64.00 870 ASP A C 1
ATOM 6909 O O . ASP A 1 870 ? -17.934 5.907 -13.068 1.00 64.00 870 ASP A O 1
ATOM 6913 N N . PHE A 1 871 ? -18.218 7.585 -11.612 1.00 71.12 871 PHE A N 1
ATOM 6914 C CA . PHE A 1 871 ? -19.448 8.145 -12.200 1.00 71.12 871 PHE A CA 1
ATOM 6915 C C . PHE A 1 871 ? -19.205 9.185 -13.316 1.00 71.12 871 PHE A C 1
ATOM 6917 O O . PHE A 1 871 ? -20.142 9.870 -13.732 1.00 71.12 871 PHE A O 1
ATOM 6924 N N . THR A 1 872 ? -17.967 9.355 -13.795 1.00 66.69 872 THR A N 1
ATOM 6925 C CA . THR A 1 872 ? -17.602 10.473 -14.687 1.00 66.69 872 THR A CA 1
ATOM 6926 C C . THR A 1 872 ? -18.120 10.321 -16.117 1.00 66.69 872 THR A C 1
ATOM 6928 O O . THR A 1 872 ? -18.367 11.328 -16.779 1.00 66.69 872 THR A O 1
ATOM 6931 N N . ASN A 1 873 ? -18.354 9.089 -16.576 1.00 73.25 873 ASN A N 1
ATOM 6932 C CA . ASN A 1 873 ? -18.730 8.779 -17.961 1.00 73.25 873 ASN A CA 1
ATOM 6933 C C . ASN A 1 873 ? -20.242 8.571 -18.171 1.00 73.25 873 ASN A C 1
ATOM 6935 O O . ASN A 1 873 ? -20.643 7.874 -19.100 1.00 73.25 873 ASN A O 1
ATOM 6939 N N . ILE A 1 874 ? -21.092 9.149 -17.314 1.00 81.50 874 ILE A N 1
ATOM 6940 C CA . ILE A 1 874 ? -22.551 9.020 -17.439 1.00 81.50 874 ILE A CA 1
ATOM 6941 C C . ILE A 1 874 ? -23.093 10.114 -18.357 1.00 81.50 874 ILE A C 1
ATOM 6943 O O . ILE A 1 874 ? -23.114 11.298 -18.007 1.00 81.50 874 ILE A O 1
ATOM 6947 N N . GLU A 1 875 ? -23.586 9.710 -19.521 1.00 86.38 875 GLU A N 1
ATOM 6948 C CA . GLU A 1 875 ? -24.238 10.604 -20.470 1.00 86.38 875 GLU A CA 1
ATOM 6949 C C . GLU A 1 875 ? -25.689 10.889 -20.060 1.00 86.38 875 GLU A C 1
ATOM 6951 O O . GLU A 1 875 ? -26.386 10.048 -19.490 1.00 86.38 875 GLU A O 1
ATOM 6956 N N . ILE A 1 876 ? -26.167 12.099 -20.352 1.00 83.50 876 ILE A N 1
ATOM 6957 C CA . ILE A 1 876 ? -27.560 12.487 -20.105 1.00 83.50 876 ILE A CA 1
ATOM 6958 C C . ILE A 1 876 ? -28.309 12.479 -21.435 1.00 83.50 876 ILE A C 1
ATOM 6960 O O . ILE A 1 876 ? -27.937 13.207 -22.357 1.00 83.50 876 ILE A O 1
ATOM 6964 N N . VAL A 1 877 ? -29.388 11.702 -21.505 1.00 84.56 877 VAL A N 1
ATOM 6965 C CA . VAL A 1 877 ? -30.337 11.677 -22.627 1.00 84.56 877 VAL A CA 1
ATOM 6966 C C . VAL A 1 877 ? -31.704 12.187 -22.174 1.00 84.56 877 VAL A C 1
ATOM 6968 O O . VAL A 1 877 ? -31.995 12.230 -20.984 1.00 84.56 877 VAL A O 1
ATOM 6971 N N . ASP A 1 878 ? -32.568 12.592 -23.101 1.00 83.44 878 ASP A N 1
ATOM 6972 C CA . ASP A 1 878 ? -33.961 12.876 -22.751 1.00 83.44 878 ASP A CA 1
ATOM 6973 C C . ASP A 1 878 ? -34.769 11.574 -22.589 1.00 83.44 878 ASP A C 1
ATOM 6975 O O . ASP A 1 878 ? -34.445 10.541 -23.181 1.00 83.44 878 ASP A O 1
ATOM 6979 N N . GLN A 1 879 ? -35.853 11.628 -21.811 1.00 79.69 879 GLN A N 1
ATOM 6980 C CA . GLN A 1 879 ? -36.691 10.458 -21.514 1.00 79.69 879 GLN A CA 1
ATOM 6981 C C . GLN A 1 879 ? -37.283 9.775 -22.765 1.00 79.69 879 GLN A C 1
ATOM 6983 O O . GLN A 1 879 ? -37.510 8.566 -22.762 1.00 79.69 879 GLN A O 1
ATOM 6988 N N . VAL A 1 880 ? -37.539 10.526 -23.843 1.00 77.56 880 VAL A N 1
ATOM 6989 C CA . VAL A 1 880 ? -38.134 9.979 -25.074 1.00 77.56 880 VAL A CA 1
ATOM 6990 C C . VAL A 1 880 ? -37.104 9.151 -25.833 1.00 77.56 880 VAL A C 1
ATOM 6992 O O . VAL A 1 880 ? -37.429 8.059 -26.299 1.00 77.56 880 VAL A O 1
ATOM 6995 N N . THR A 1 881 ? -35.871 9.648 -25.922 1.00 81.69 881 THR A N 1
ATOM 6996 C CA . THR A 1 881 ? -34.723 8.901 -26.449 1.00 81.69 881 THR A CA 1
ATOM 6997 C C . THR A 1 881 ? -34.464 7.658 -25.597 1.00 81.69 881 THR A C 1
ATOM 6999 O O . THR A 1 881 ? -34.354 6.561 -26.137 1.00 81.69 881 THR A O 1
ATOM 7002 N N . LEU A 1 882 ? -34.470 7.804 -24.265 1.00 78.69 882 LEU A N 1
ATOM 7003 C CA . LEU A 1 882 ? -34.268 6.697 -23.329 1.00 78.69 882 LEU A CA 1
ATOM 7004 C C . LEU A 1 882 ? -35.237 5.534 -23.603 1.00 78.69 882 LEU A C 1
ATOM 7006 O O . LEU A 1 882 ? -34.800 4.392 -23.697 1.00 78.69 882 LEU A O 1
ATOM 7010 N N . ASN A 1 883 ? -36.531 5.820 -23.771 1.00 77.69 883 ASN A N 1
ATOM 7011 C CA . ASN A 1 883 ? -37.566 4.796 -23.941 1.00 77.69 883 ASN A CA 1
ATOM 7012 C C . ASN A 1 883 ? -37.661 4.220 -25.365 1.00 77.69 883 ASN A C 1
ATOM 7014 O O . ASN A 1 883 ? -37.943 3.035 -25.512 1.00 77.69 883 ASN A O 1
ATOM 7018 N N . ASN A 1 884 ? -37.450 5.030 -26.409 1.00 78.19 884 ASN A N 1
ATOM 7019 C CA . ASN A 1 884 ? -37.657 4.582 -27.794 1.00 78.19 884 ASN A CA 1
ATOM 7020 C C . ASN A 1 884 ? -36.420 3.949 -28.427 1.00 78.19 884 ASN A C 1
ATOM 7022 O O . ASN A 1 884 ? -36.557 3.015 -29.219 1.00 78.19 884 ASN A O 1
ATOM 7026 N N . ASP A 1 885 ? -35.240 4.482 -28.114 1.00 82.31 885 ASP A N 1
ATOM 7027 C CA . ASP A 1 885 ? -34.003 4.083 -28.781 1.00 82.31 885 ASP A CA 1
ATOM 7028 C C . ASP A 1 885 ? -33.279 2.982 -27.997 1.00 82.31 885 ASP A C 1
ATOM 7030 O O . ASP A 1 885 ? -32.540 2.208 -28.600 1.00 82.31 885 ASP A O 1
ATOM 7034 N N . TYR A 1 886 ? -33.554 2.854 -26.689 1.00 81.19 886 TYR A N 1
ATOM 7035 C CA . TYR A 1 886 ? -32.926 1.857 -25.819 1.00 81.19 886 TYR A CA 1
ATOM 7036 C C . TYR A 1 886 ? -33.948 0.978 -25.078 1.00 81.19 886 TYR A C 1
ATOM 7038 O O . TYR A 1 886 ? -34.288 1.260 -23.920 1.00 81.19 886 TYR A O 1
ATOM 7046 N N . PRO A 1 887 ? -34.445 -0.101 -25.715 1.00 79.50 887 PRO A N 1
ATOM 7047 C CA . PRO A 1 887 ? -35.411 -1.007 -25.107 1.00 79.50 887 PRO A CA 1
ATOM 7048 C C . PRO A 1 887 ? -34.904 -1.596 -23.788 1.00 79.50 887 PRO A C 1
ATOM 7050 O O . PRO A 1 887 ? -33.775 -2.091 -23.708 1.00 79.50 887 PRO A O 1
ATOM 7053 N N . TYR A 1 888 ? -35.755 -1.573 -22.762 1.00 75.62 888 TYR A N 1
ATOM 7054 C CA . TYR A 1 888 ? -35.450 -2.160 -21.459 1.00 75.62 888 TYR A CA 1
ATOM 7055 C C . TYR A 1 888 ? -35.283 -3.683 -21.563 1.00 75.62 888 TYR A C 1
ATOM 7057 O O . TYR A 1 888 ? -36.028 -4.356 -22.278 1.00 75.62 888 TYR A O 1
ATOM 7065 N N . GLN A 1 889 ? -34.274 -4.225 -20.883 1.00 75.12 889 GLN A N 1
ATOM 7066 C CA . GLN A 1 889 ? -33.957 -5.659 -20.847 1.00 75.12 889 GLN A CA 1
ATOM 7067 C C . GLN A 1 889 ? -33.780 -6.214 -19.432 1.00 75.12 889 GLN A C 1
ATOM 7069 O O . GLN A 1 889 ? -33.444 -7.380 -19.278 1.00 75.12 889 GLN A O 1
ATOM 7074 N N . GLY A 1 890 ? -33.983 -5.403 -18.395 1.00 73.62 890 GLY A N 1
ATOM 7075 C CA . GLY A 1 890 ? -33.918 -5.867 -17.011 1.00 73.62 890 GLY A CA 1
ATOM 7076 C C . GLY A 1 890 ? -32.817 -5.203 -16.195 1.00 73.62 890 GLY A C 1
ATOM 7077 O O . GLY A 1 890 ? -32.351 -4.100 -16.486 1.00 73.62 890 GLY A O 1
ATOM 7078 N N . ARG A 1 891 ? -32.420 -5.873 -15.115 1.00 78.19 891 ARG A N 1
ATOM 7079 C CA . ARG A 1 891 ? -31.517 -5.338 -14.089 1.00 78.19 891 ARG A CA 1
ATOM 7080 C C . ARG A 1 891 ? -30.105 -5.912 -14.217 1.00 78.19 891 ARG A C 1
ATOM 7082 O O . ARG A 1 891 ? -29.926 -7.117 -14.432 1.00 78.19 891 ARG A O 1
ATOM 7089 N N . LEU A 1 892 ? -29.105 -5.046 -14.051 1.00 82.38 892 LEU A N 1
ATOM 7090 C CA . LEU A 1 892 ? -27.702 -5.427 -13.924 1.00 82.38 892 LEU A CA 1
ATOM 7091 C C . LEU A 1 892 ? -27.446 -5.958 -12.505 1.00 82.38 892 LEU A C 1
ATOM 7093 O O . LEU A 1 892 ? -27.860 -5.343 -11.523 1.00 82.38 892 LEU A O 1
ATOM 7097 N N . THR A 1 893 ? -26.768 -7.098 -12.397 1.00 85.06 893 THR A N 1
ATOM 7098 C CA . THR A 1 893 ? -26.300 -7.663 -11.119 1.00 85.06 893 THR A CA 1
ATOM 7099 C C . THR A 1 893 ? -24.857 -7.264 -10.854 1.00 85.06 893 THR A C 1
ATOM 7101 O O . THR A 1 893 ? -24.175 -6.825 -11.777 1.00 85.06 893 THR A O 1
ATOM 7104 N N . VAL A 1 894 ? -24.351 -7.474 -9.636 1.00 86.31 894 VAL A N 1
ATOM 7105 C CA . VAL A 1 894 ? -22.913 -7.333 -9.351 1.00 86.31 894 VAL A CA 1
ATOM 7106 C C . VAL A 1 894 ? -22.098 -8.201 -10.318 1.00 86.31 894 VAL A C 1
ATOM 7108 O O . VAL A 1 894 ? -22.535 -9.285 -10.728 1.00 86.31 894 VAL A O 1
ATOM 7111 N N . LYS A 1 895 ? -20.928 -7.699 -10.719 1.00 84.25 895 LYS A N 1
ATOM 7112 C CA . LYS A 1 895 ? -20.063 -8.348 -11.701 1.00 84.25 895 LYS A CA 1
ATOM 7113 C C . LYS A 1 895 ? -19.697 -9.783 -11.288 1.00 84.25 895 LYS A C 1
ATOM 7115 O O . LYS A 1 895 ? -19.225 -9.980 -10.163 1.00 84.25 895 LYS A O 1
ATOM 7120 N N . PRO A 1 896 ? -19.848 -10.784 -12.181 1.00 85.69 896 PRO A N 1
ATOM 7121 C CA . PRO A 1 896 ? -19.421 -12.152 -11.910 1.00 85.69 896 PRO A CA 1
ATOM 7122 C C . PRO A 1 896 ? -17.964 -12.246 -11.446 1.00 85.69 896 PRO A C 1
ATOM 7124 O O . PRO A 1 896 ? -17.102 -11.528 -11.941 1.00 85.69 896 PRO A O 1
ATOM 7127 N N . GLY A 1 897 ? -17.699 -13.156 -10.512 1.00 84.62 897 GLY A N 1
ATOM 7128 C CA . GLY A 1 897 ? -16.413 -13.338 -9.841 1.00 84.62 897 GLY A CA 1
ATOM 7129 C C . GLY A 1 897 ? -16.325 -12.663 -8.471 1.00 84.62 897 GLY A C 1
ATOM 7130 O O . GLY A 1 897 ? -15.580 -13.145 -7.618 1.00 84.62 897 GLY A O 1
ATOM 7131 N N . ASN A 1 898 ? -17.122 -11.616 -8.229 1.00 87.44 898 ASN A N 1
ATOM 7132 C CA . ASN A 1 898 ? -17.154 -10.920 -6.944 1.00 87.44 898 ASN A CA 1
ATOM 7133 C C . ASN A 1 898 ? -17.817 -11.752 -5.840 1.00 87.44 898 ASN A C 1
ATOM 7135 O O . ASN A 1 898 ? -18.698 -12.586 -6.088 1.00 87.44 898 ASN A O 1
ATOM 7139 N N . LEU A 1 899 ? -17.394 -11.465 -4.609 1.00 91.56 899 LEU A N 1
ATOM 7140 C CA . LEU A 1 899 ? -18.003 -11.965 -3.386 1.00 91.56 899 LEU A CA 1
ATOM 7141 C C . LEU A 1 899 ? -19.125 -11.016 -2.970 1.00 91.56 899 LEU A C 1
ATOM 7143 O O . LEU A 1 899 ? -18.906 -9.810 -2.891 1.00 91.56 899 LEU A O 1
ATOM 7147 N N . VAL A 1 900 ? -20.307 -11.551 -2.677 1.00 91.12 900 VAL A N 1
ATOM 7148 C CA . VAL A 1 900 ? -21.437 -10.769 -2.166 1.00 91.12 900 VAL A CA 1
ATOM 7149 C C . VAL A 1 900 ? -22.017 -11.376 -0.902 1.00 91.12 900 VAL A C 1
ATOM 7151 O O . VAL A 1 900 ? -22.013 -12.596 -0.714 1.00 91.12 900 VAL A O 1
ATOM 7154 N N . LYS A 1 901 ? -22.558 -10.512 -0.050 1.00 87.44 901 LYS A N 1
ATOM 7155 C CA . LYS A 1 901 ? -23.395 -10.880 1.089 1.00 87.44 901 LYS A CA 1
ATOM 7156 C C . LYS A 1 901 ? -24.636 -10.001 1.064 1.00 87.44 901 LYS A C 1
ATOM 7158 O O . LYS A 1 901 ? -24.529 -8.794 0.867 1.00 87.44 901 LYS A O 1
ATOM 7163 N N . PHE A 1 902 ? -25.800 -10.611 1.231 1.00 82.62 902 PHE A N 1
ATOM 7164 C CA . PHE A 1 902 ? -27.064 -9.885 1.291 1.00 82.62 902 PHE A CA 1
ATOM 7165 C C . PHE A 1 902 ? -27.369 -9.530 2.742 1.00 82.62 902 PHE A C 1
ATOM 7167 O O . PHE A 1 902 ? -27.021 -10.289 3.650 1.00 82.62 902 PHE A O 1
ATOM 7174 N N . GLN A 1 903 ? -27.997 -8.378 2.958 1.00 65.44 903 GLN A N 1
ATOM 7175 C CA . GLN A 1 903 ? -28.535 -7.997 4.258 1.00 65.44 903 GLN A CA 1
ATOM 7176 C C . GLN A 1 903 ? -29.433 -9.133 4.777 1.00 65.44 903 GLN A C 1
ATOM 7178 O O . GLN A 1 903 ? -30.116 -9.793 3.995 1.00 65.44 903 GLN A O 1
ATOM 7183 N N . ASP A 1 904 ? -29.342 -9.421 6.075 1.00 62.06 904 ASP A N 1
ATOM 7184 C CA . ASP A 1 904 ? -30.053 -10.507 6.772 1.00 62.06 904 ASP A CA 1
ATOM 7185 C C . ASP A 1 904 ? -29.656 -11.952 6.401 1.00 62.06 904 ASP A C 1
ATOM 7187 O O . ASP A 1 904 ? -30.073 -12.898 7.078 1.00 62.06 904 ASP A O 1
ATOM 7191 N N . ASP A 1 905 ? -28.788 -12.161 5.404 1.00 73.12 905 ASP A N 1
ATOM 7192 C CA . ASP A 1 905 ? -28.220 -13.474 5.091 1.00 73.12 905 ASP A CA 1
ATOM 7193 C C . ASP A 1 905 ? -26.829 -13.645 5.721 1.00 73.12 905 ASP A C 1
ATOM 7195 O O . ASP A 1 905 ? -25.923 -12.824 5.582 1.00 73.12 905 ASP A O 1
ATOM 7199 N N . GLN A 1 906 ? -26.630 -14.765 6.410 1.00 73.44 906 GLN A N 1
ATOM 7200 C CA . GLN A 1 906 ? -25.345 -15.120 7.013 1.00 73.44 906 GLN A CA 1
ATOM 7201 C C . GLN A 1 906 ? -24.354 -15.707 5.997 1.00 73.44 906 GLN A C 1
ATOM 7203 O O . GLN A 1 906 ? -23.168 -15.839 6.299 1.00 73.44 906 GLN A O 1
ATOM 7208 N N . LYS A 1 907 ? -24.814 -16.073 4.796 1.00 85.19 907 LYS A N 1
ATOM 7209 C CA . LYS A 1 907 ? -23.987 -16.683 3.753 1.00 85.19 907 LYS A CA 1
ATOM 7210 C C . LYS A 1 907 ? -23.258 -15.643 2.910 1.00 85.19 907 LYS A C 1
ATOM 7212 O O . LYS A 1 907 ? -23.798 -14.599 2.559 1.00 85.19 907 LYS A O 1
ATOM 7217 N N . VAL A 1 908 ? -22.045 -16.008 2.506 1.00 90.50 908 VAL A N 1
ATOM 7218 C CA . VAL A 1 908 ? -21.276 -15.302 1.477 1.00 90.50 908 VAL A CA 1
ATOM 7219 C C . VAL A 1 908 ? -21.349 -16.096 0.183 1.00 90.50 908 VAL A C 1
ATOM 7221 O O . VAL A 1 908 ? -21.197 -17.322 0.188 1.00 90.50 908 VAL A O 1
ATOM 7224 N N . TYR A 1 909 ? -21.573 -15.397 -0.921 1.00 94.31 909 TYR A N 1
ATOM 7225 C CA . TYR A 1 909 ? -21.779 -15.977 -2.236 1.00 94.31 909 TYR A CA 1
ATOM 7226 C C . TYR A 1 909 ? -20.711 -15.511 -3.217 1.00 94.31 909 TYR A C 1
ATOM 7228 O O . TYR A 1 909 ? -20.347 -14.340 -3.230 1.00 94.31 909 TYR A O 1
ATOM 7236 N N . VAL A 1 910 ? -20.261 -16.410 -4.090 1.00 92.56 910 VAL A N 1
ATOM 7237 C CA . VAL A 1 910 ? -19.592 -16.024 -5.338 1.00 92.56 910 VAL A CA 1
ATOM 7238 C C . VAL A 1 910 ? -20.654 -15.929 -6.426 1.00 92.56 910 VAL A C 1
ATOM 7240 O O . VAL A 1 910 ? -21.457 -16.855 -6.593 1.00 92.56 910 VAL A O 1
ATOM 7243 N N . ILE A 1 911 ? -20.644 -14.838 -7.189 1.00 89.50 911 ILE A N 1
ATOM 7244 C CA . ILE A 1 911 ? -21.514 -14.688 -8.360 1.00 89.50 911 ILE A CA 1
ATOM 7245 C C . ILE A 1 911 ? -20.846 -15.339 -9.568 1.00 89.50 911 ILE A C 1
ATOM 7247 O O . ILE A 1 911 ? -19.761 -14.940 -9.980 1.00 89.50 911 ILE A O 1
ATOM 7251 N N . LYS A 1 912 ? -21.503 -16.318 -10.185 1.00 84.25 912 LYS A N 1
ATOM 7252 C CA . LYS A 1 912 ? -21.091 -16.877 -11.477 1.00 84.25 912 LYS A CA 1
ATOM 7253 C C . LYS A 1 912 ? -21.660 -16.063 -12.646 1.00 84.25 912 LYS A C 1
ATOM 7255 O O . LYS A 1 912 ? -22.677 -15.381 -12.484 1.00 84.25 912 LYS A O 1
ATOM 7260 N N . PRO A 1 913 ? -21.089 -16.208 -13.861 1.00 76.56 913 PRO A N 1
ATOM 7261 C CA . PRO A 1 913 ? -21.781 -15.845 -15.091 1.00 76.56 913 PRO A CA 1
ATOM 7262 C C . PRO A 1 913 ? -23.206 -16.407 -15.071 1.00 76.56 913 PRO A C 1
ATOM 7264 O O . PRO A 1 913 ? -23.427 -17.481 -14.507 1.00 76.56 913 PRO A O 1
ATOM 7267 N N . THR A 1 914 ? -24.164 -15.694 -15.666 1.00 74.31 914 THR A N 1
ATOM 7268 C CA . THR A 1 914 ? -25.615 -15.986 -15.610 1.00 74.31 914 THR A CA 1
ATOM 7269 C C . THR A 1 914 ? -26.337 -15.695 -14.283 1.00 74.31 914 THR A C 1
ATOM 7271 O O . THR A 1 914 ? -27.407 -16.243 -14.039 1.00 74.31 914 THR A O 1
ATOM 7274 N N . LYS A 1 915 ? -25.795 -14.801 -13.439 1.00 82.00 915 LYS A N 1
ATOM 7275 C CA . LYS A 1 915 ? -26.419 -14.353 -12.171 1.00 82.00 915 LYS A CA 1
ATOM 7276 C C . LYS A 1 915 ? -26.610 -15.484 -11.142 1.00 82.00 915 LYS A C 1
ATOM 7278 O O . LYS A 1 915 ? -27.455 -15.379 -10.257 1.00 82.00 915 LYS A O 1
ATOM 7283 N N . VAL A 1 916 ? -25.843 -16.576 -11.247 1.00 87.12 916 VAL A N 1
ATOM 7284 C CA . VAL A 1 916 ? -25.959 -17.711 -10.319 1.00 87.12 916 VAL A CA 1
ATOM 7285 C C . VAL A 1 916 ? -25.132 -17.454 -9.060 1.00 87.12 916 VAL A C 1
ATOM 7287 O O . VAL A 1 916 ? -23.908 -17.356 -9.136 1.00 87.12 916 VAL A O 1
ATOM 7290 N N . LEU A 1 917 ? -25.780 -17.413 -7.901 1.00 92.81 917 LEU A N 1
ATOM 7291 C CA . LEU A 1 917 ? -25.144 -17.361 -6.589 1.00 92.81 917 LEU A CA 1
ATOM 7292 C C . LEU A 1 917 ? -24.753 -18.764 -6.133 1.00 92.81 917 LEU A C 1
ATOM 7294 O O . LEU A 1 917 ? -25.600 -19.651 -6.025 1.00 92.81 917 LEU A O 1
ATOM 7298 N N . ARG A 1 918 ? -23.480 -18.969 -5.795 1.00 93.19 918 ARG A N 1
ATOM 7299 C CA . ARG A 1 918 ? -23.035 -20.160 -5.056 1.00 93.19 918 ARG A CA 1
ATOM 7300 C C . ARG A 1 918 ? -22.530 -19.738 -3.687 1.00 93.19 918 ARG A C 1
ATOM 7302 O O . ARG A 1 918 ? -21.561 -18.985 -3.616 1.00 93.19 918 ARG A O 1
ATOM 7309 N N . TRP A 1 919 ? -23.167 -20.207 -2.613 1.00 95.62 919 TRP A N 1
ATOM 7310 C CA . TRP A 1 919 ? -22.689 -19.893 -1.263 1.00 95.62 919 TRP A CA 1
ATOM 7311 C C . TRP A 1 919 ? -21.461 -20.718 -0.911 1.00 95.62 919 TRP A C 1
ATOM 7313 O O . TRP A 1 919 ? -21.315 -21.857 -1.352 1.00 95.62 919 TRP A O 1
ATOM 7323 N N . ILE A 1 920 ? -20.586 -20.153 -0.095 1.00 94.06 920 ILE A N 1
ATOM 7324 C CA . ILE A 1 920 ? -19.371 -20.816 0.365 1.00 94.06 920 ILE A CA 1
ATOM 7325 C C . ILE A 1 920 ? -19.720 -21.636 1.610 1.00 94.06 920 ILE A C 1
ATOM 7327 O O . ILE A 1 920 ? -20.270 -21.108 2.574 1.00 94.06 920 ILE A O 1
ATOM 7331 N N . ASP A 1 921 ? -19.457 -22.945 1.571 1.00 91.12 921 ASP A N 1
ATOM 7332 C CA . ASP A 1 921 ? -20.032 -23.912 2.522 1.00 91.12 921 ASP A CA 1
ATOM 7333 C C . ASP A 1 921 ? -19.523 -23.727 3.961 1.00 91.12 921 ASP A C 1
ATOM 7335 O O . ASP A 1 921 ? -20.201 -24.055 4.933 1.00 91.12 921 ASP A O 1
ATOM 7339 N N . SER A 1 922 ? -18.319 -23.173 4.113 1.00 83.38 922 SER A N 1
ATOM 7340 C CA . SER A 1 922 ? -17.788 -22.761 5.409 1.00 83.38 922 SER A CA 1
ATOM 7341 C C . SER A 1 922 ? -16.692 -21.716 5.253 1.00 83.38 922 SER A C 1
ATOM 7343 O O . SER A 1 922 ? -16.055 -21.606 4.206 1.00 83.38 922 SER A O 1
ATOM 7345 N N . ALA A 1 923 ? -16.391 -21.018 6.339 1.00 80.19 923 ALA A N 1
ATOM 7346 C CA . ALA A 1 923 ? -15.274 -20.089 6.386 1.00 80.19 923 ALA A CA 1
ATOM 7347 C C . ALA A 1 923 ? -13.906 -20.782 6.135 1.00 80.19 923 ALA A C 1
ATOM 7349 O O . ALA A 1 923 ? -12.974 -20.167 5.624 1.00 80.19 923 ALA A O 1
ATOM 7350 N N . VAL A 1 924 ? -13.784 -22.087 6.422 1.00 80.00 924 VAL A N 1
ATOM 7351 C CA . VAL A 1 924 ? -12.586 -22.869 6.057 1.00 80.00 924 VAL A CA 1
ATOM 7352 C C . VAL A 1 924 ? -12.429 -22.928 4.538 1.00 80.00 924 VAL A C 1
ATOM 7354 O O . VAL A 1 924 ? -11.358 -22.618 4.028 1.00 80.00 924 VAL A O 1
ATOM 7357 N N . VAL A 1 925 ? -13.509 -23.250 3.815 1.00 84.88 925 VAL A N 1
ATOM 7358 C CA . VAL A 1 925 ? -13.514 -23.255 2.341 1.00 84.88 925 VAL A CA 1
ATOM 7359 C C . VAL A 1 925 ? -13.235 -21.853 1.801 1.00 84.88 925 VAL A C 1
ATOM 7361 O O . VAL A 1 925 ? -12.485 -21.708 0.843 1.00 84.88 925 VAL A O 1
ATOM 7364 N N . PHE A 1 926 ? -13.783 -20.819 2.444 1.00 87.56 926 PHE A N 1
ATOM 7365 C CA . PHE A 1 926 ? -13.524 -19.424 2.089 1.00 87.56 926 PHE A CA 1
ATOM 7366 C C . PHE A 1 926 ? -12.019 -19.113 2.051 1.00 87.56 926 PHE A C 1
ATOM 7368 O O . PHE A 1 926 ? -11.511 -18.643 1.035 1.00 87.56 926 PHE A O 1
ATOM 7375 N N . LYS A 1 927 ? -11.289 -19.461 3.119 1.00 80.12 927 LYS A N 1
ATOM 7376 C CA . LYS A 1 927 ? -9.839 -19.233 3.209 1.00 80.12 927 LYS A CA 1
ATOM 7377 C C . LYS A 1 927 ? -9.022 -20.154 2.298 1.00 80.12 927 LYS A C 1
ATOM 7379 O O . LYS A 1 927 ? -8.032 -19.711 1.727 1.00 80.12 927 LYS A O 1
ATOM 7384 N N . GLU A 1 928 ? -9.414 -21.421 2.131 1.00 81.44 928 GLU A N 1
ATOM 7385 C CA . GLU A 1 928 ? -8.733 -22.355 1.210 1.00 81.44 928 GLU A CA 1
ATOM 7386 C C . GLU A 1 928 ? -8.722 -21.838 -0.239 1.00 81.44 928 GLU A C 1
ATOM 7388 O O . GLU A 1 928 ? -7.746 -22.044 -0.967 1.00 81.44 928 GLU A O 1
ATOM 7393 N N . PHE A 1 929 ? -9.781 -21.128 -0.631 1.00 83.94 929 PHE A N 1
ATOM 7394 C CA . PHE A 1 929 ? -9.927 -20.468 -1.928 1.00 83.94 929 PHE A CA 1
ATOM 7395 C C . PHE A 1 929 ? -9.289 -19.067 -1.966 1.00 83.94 929 PHE A C 1
ATOM 7397 O O . PHE A 1 929 ? -9.522 -18.313 -2.898 1.00 83.94 929 PHE A O 1
ATOM 7404 N N . GLY A 1 930 ? -8.506 -18.670 -0.959 1.00 78.69 930 GLY A N 1
ATOM 7405 C CA . GLY A 1 930 ? -7.832 -17.365 -0.946 1.00 78.69 930 GLY A CA 1
ATOM 7406 C C . GLY A 1 930 ? -8.782 -16.159 -0.933 1.00 78.69 930 GLY A C 1
ATOM 7407 O O . GLY A 1 930 ? -8.369 -15.048 -1.266 1.00 78.69 930 GLY A O 1
ATOM 7408 N N . TYR A 1 931 ? -10.058 -16.351 -0.583 1.00 85.50 931 TYR A N 1
ATOM 7409 C CA . TYR A 1 931 ? -11.006 -15.250 -0.449 1.00 85.50 931 TYR A CA 1
ATOM 7410 C C . TYR A 1 931 ? -10.723 -14.436 0.815 1.00 85.50 931 TYR A C 1
ATOM 7412 O O . TYR A 1 931 ? -10.199 -14.949 1.803 1.00 85.50 931 TYR A O 1
ATOM 7420 N N . ASN A 1 932 ? -11.117 -13.161 0.789 1.00 76.81 932 ASN A N 1
ATOM 7421 C CA . ASN A 1 932 ? -10.924 -12.224 1.891 1.00 76.81 932 ASN A CA 1
ATOM 7422 C C . ASN A 1 932 ? -12.254 -11.531 2.232 1.00 76.81 932 ASN A C 1
ATOM 7424 O O . ASN A 1 932 ? -12.927 -11.021 1.334 1.00 76.81 932 ASN A O 1
ATOM 7428 N N . PHE A 1 933 ? -12.643 -11.515 3.514 1.00 77.38 933 PHE A N 1
ATOM 7429 C CA . PHE A 1 933 ? -13.927 -10.954 3.962 1.00 77.38 933 PHE A CA 1
ATOM 7430 C C . PHE A 1 933 ? -14.055 -9.452 3.678 1.00 77.38 933 PHE A C 1
ATOM 7432 O O . PHE A 1 933 ? -15.155 -8.954 3.467 1.00 77.38 933 PHE A O 1
ATOM 7439 N N . ASN A 1 934 ? -12.936 -8.740 3.550 1.00 69.62 934 ASN A N 1
ATOM 7440 C CA . ASN A 1 934 ? -12.903 -7.318 3.202 1.00 69.62 934 ASN A CA 1
ATOM 7441 C C . ASN A 1 934 ? -13.184 -7.045 1.720 1.00 69.62 934 ASN A C 1
ATOM 7443 O O . ASN A 1 934 ? -13.377 -5.894 1.341 1.00 69.62 934 ASN A O 1
ATOM 7447 N N . LYS A 1 935 ? -13.207 -8.091 0.883 1.00 76.38 935 LYS A N 1
ATOM 7448 C CA . LYS A 1 935 ? -13.582 -8.016 -0.537 1.00 76.38 935 LYS A CA 1
ATOM 7449 C C . LYS A 1 935 ? -15.066 -8.342 -0.767 1.00 76.38 935 LYS A C 1
ATOM 7451 O O . LYS A 1 935 ? -15.490 -8.456 -1.913 1.00 76.38 935 LYS A O 1
ATOM 7456 N N . ILE A 1 936 ? -15.850 -8.536 0.298 1.00 83.00 936 ILE A N 1
ATOM 7457 C CA . ILE A 1 936 ? -17.282 -8.831 0.195 1.00 83.00 936 ILE A CA 1
ATOM 7458 C C . ILE A 1 936 ? -18.050 -7.541 -0.081 1.00 83.00 936 ILE A C 1
ATOM 7460 O O . ILE A 1 936 ? -17.993 -6.580 0.681 1.00 83.00 936 ILE A O 1
ATOM 7464 N N . ILE A 1 937 ? -18.823 -7.551 -1.159 1.00 82.50 937 ILE A N 1
ATOM 7465 C CA . ILE A 1 937 ? -19.772 -6.495 -1.481 1.00 82.50 937 ILE A CA 1
ATOM 7466 C C . ILE A 1 937 ? -21.079 -6.772 -0.730 1.00 82.50 937 ILE A C 1
ATOM 7468 O O . ILE A 1 937 ? -21.733 -7.796 -0.942 1.00 82.50 937 ILE A O 1
ATOM 7472 N N . HIS A 1 938 ? -21.468 -5.851 0.147 1.00 79.62 938 HIS A N 1
ATOM 7473 C CA . HIS A 1 938 ? -22.725 -5.937 0.885 1.00 79.62 938 HIS A CA 1
ATOM 7474 C C . HIS A 1 938 ? -23.874 -5.364 0.045 1.00 79.62 938 HIS A C 1
ATOM 7476 O O . HIS A 1 938 ? -23.791 -4.235 -0.441 1.00 79.62 938 HIS A O 1
ATOM 7482 N N . LEU A 1 939 ? -24.935 -6.151 -0.136 1.00 79.31 939 LEU A N 1
ATOM 7483 C CA . LEU A 1 939 ? -26.116 -5.801 -0.926 1.00 79.31 939 LEU A CA 1
ATOM 7484 C C . LEU A 1 939 ? -27.385 -5.791 -0.055 1.00 79.31 939 LEU A C 1
ATOM 7486 O O . LEU A 1 939 ? -27.469 -6.582 0.884 1.00 79.31 939 LEU A O 1
ATOM 7490 N N . PRO A 1 940 ? -28.392 -4.956 -0.368 1.00 73.81 940 PRO A N 1
ATOM 7491 C CA . PRO A 1 940 ? -29.705 -5.010 0.281 1.00 73.81 940 PRO A CA 1
ATOM 7492 C C . PRO A 1 940 ? -30.370 -6.390 0.159 1.00 73.81 940 PRO A C 1
ATOM 7494 O O . PRO A 1 940 ? -30.191 -7.070 -0.852 1.00 73.81 940 PRO A O 1
ATOM 7497 N N . ALA A 1 941 ? -31.190 -6.786 1.138 1.00 74.00 941 ALA A N 1
ATOM 7498 C CA . ALA A 1 941 ? -31.886 -8.081 1.131 1.00 74.00 941 ALA A CA 1
ATOM 7499 C C . ALA A 1 941 ? -32.764 -8.267 -0.122 1.00 74.00 941 ALA A C 1
ATOM 7501 O O . ALA A 1 941 ? -32.773 -9.339 -0.727 1.00 74.00 941 ALA A O 1
ATOM 7502 N N . ILE A 1 942 ? -33.420 -7.189 -0.572 1.00 73.44 942 ILE A N 1
ATOM 7503 C CA . ILE A 1 942 ? -34.285 -7.171 -1.763 1.00 73.44 942 ILE A CA 1
ATOM 7504 C C . ILE A 1 942 ? -33.546 -7.502 -3.070 1.00 73.44 942 ILE A C 1
ATOM 7506 O O . ILE A 1 942 ? -34.164 -7.864 -4.068 1.00 73.44 942 ILE A O 1
ATOM 7510 N N . ASP A 1 943 ? -32.214 -7.411 -3.090 1.00 79.94 943 ASP A N 1
ATOM 7511 C CA . ASP A 1 943 ? -31.429 -7.752 -4.274 1.00 79.94 943 ASP A CA 1
ATOM 7512 C C . ASP A 1 943 ? -31.330 -9.264 -4.491 1.00 79.94 943 ASP A C 1
ATOM 7514 O O . ASP A 1 943 ? -31.049 -9.683 -5.613 1.00 79.94 943 ASP A O 1
ATOM 7518 N N . PHE A 1 944 ? -31.550 -10.079 -3.452 1.00 83.88 944 PHE A N 1
ATOM 7519 C CA . PHE A 1 944 ? -31.364 -11.531 -3.500 1.00 83.88 944 PHE A CA 1
ATOM 7520 C C . PHE A 1 944 ? -32.244 -12.201 -4.561 1.00 83.88 944 PHE A C 1
ATOM 7522 O O . PHE A 1 944 ? -31.770 -13.064 -5.303 1.00 83.88 944 PHE A O 1
ATOM 7529 N N . ASP A 1 945 ? -33.495 -11.755 -4.691 1.00 82.12 945 ASP A N 1
ATOM 7530 C CA . ASP A 1 945 ? -34.493 -12.345 -5.592 1.00 82.12 945 ASP A CA 1
ATOM 7531 C C . ASP A 1 945 ? -34.168 -12.153 -7.086 1.00 82.12 945 ASP A C 1
ATOM 7533 O O . ASP A 1 945 ? -34.732 -12.835 -7.942 1.00 82.12 945 ASP A O 1
ATOM 7537 N N . TYR A 1 946 ? -33.205 -11.285 -7.414 1.00 79.88 946 TYR A N 1
ATOM 7538 C CA . TYR A 1 946 ? -32.733 -11.048 -8.785 1.00 79.88 946 TYR A CA 1
ATOM 7539 C C . TYR A 1 946 ? -31.608 -11.997 -9.224 1.00 79.88 946 TYR A C 1
ATOM 7541 O O . TYR A 1 946 ? -31.071 -11.867 -10.331 1.00 79.88 946 TYR A O 1
ATOM 7549 N N . TYR A 1 947 ? -31.233 -12.946 -8.366 1.00 85.69 947 TYR A N 1
ATOM 7550 C CA . TYR A 1 947 ? -30.211 -13.946 -8.638 1.00 85.69 947 TYR A CA 1
ATOM 7551 C C . TYR A 1 947 ? -30.785 -15.365 -8.655 1.00 85.69 947 TYR A C 1
ATOM 7553 O O . TYR A 1 947 ? -31.786 -15.686 -8.020 1.00 85.69 947 TYR A O 1
ATOM 7561 N N . LEU A 1 948 ? -30.093 -16.265 -9.355 1.00 87.06 948 LEU A N 1
ATOM 7562 C CA . LEU A 1 948 ? -30.412 -17.690 -9.362 1.00 87.06 948 LEU A CA 1
ATOM 7563 C C . LEU A 1 948 ? -29.580 -18.416 -8.302 1.00 87.06 948 LEU A C 1
ATOM 7565 O O . LEU A 1 948 ? -28.356 -18.339 -8.310 1.00 87.06 948 LEU A O 1
ATOM 7569 N N . LEU A 1 949 ? -30.208 -19.178 -7.411 1.00 90.62 949 LEU A N 1
ATOM 7570 C CA . LEU A 1 949 ? -29.469 -19.945 -6.407 1.00 90.62 949 LEU A CA 1
ATOM 7571 C C . LEU A 1 949 ? -28.896 -21.244 -7.005 1.00 90.62 949 LEU A C 1
ATOM 7573 O O . LEU A 1 949 ? -29.632 -22.074 -7.540 1.00 90.62 949 LEU A O 1
ATOM 7577 N N . GLY A 1 950 ? -27.577 -21.420 -6.910 1.00 90.31 950 GLY A N 1
ATOM 7578 C CA . GLY A 1 950 ? -26.842 -22.618 -7.320 1.00 90.31 950 GLY A CA 1
ATOM 7579 C C . GLY A 1 950 ? -26.436 -23.517 -6.147 1.00 90.31 950 GLY A C 1
ATOM 7580 O O . GLY A 1 950 ? -26.862 -23.322 -5.018 1.00 90.31 950 GLY A O 1
ATOM 7581 N N . GLU A 1 951 ? -25.587 -24.511 -6.414 1.00 91.56 951 GLU A N 1
ATOM 7582 C CA . GLU A 1 951 ? -25.038 -25.420 -5.391 1.00 91.56 951 GLU A CA 1
ATOM 7583 C C . GLU A 1 951 ? -23.901 -24.762 -4.574 1.00 91.56 951 GLU A C 1
ATOM 7585 O O . GLU A 1 951 ? -23.193 -23.903 -5.114 1.00 91.56 951 GLU A O 1
ATOM 7590 N N . PRO A 1 952 ? -23.650 -25.188 -3.319 1.00 93.44 952 PRO A N 1
ATOM 7591 C CA . PRO A 1 952 ? -22.565 -24.649 -2.492 1.00 93.44 952 PRO A CA 1
ATOM 7592 C C . PRO A 1 952 ? -21.179 -24.852 -3.110 1.00 93.44 952 PRO A C 1
ATOM 7594 O O . PRO A 1 952 ? -20.966 -25.813 -3.849 1.00 93.44 952 PRO A O 1
ATOM 7597 N N . ILE A 1 953 ? -20.224 -23.985 -2.768 1.00 91.75 953 ILE A N 1
ATOM 7598 C CA . ILE A 1 953 ? -18.786 -24.171 -3.010 1.00 91.75 953 ILE A CA 1
ATOM 7599 C C . ILE A 1 953 ? -18.186 -24.916 -1.818 1.00 91.75 953 ILE A C 1
ATOM 7601 O O . ILE A 1 953 ? -18.249 -24.435 -0.688 1.00 91.75 953 ILE A O 1
ATOM 7605 N N . SER A 1 954 ? -17.585 -26.071 -2.087 1.00 90.69 954 SER A N 1
ATOM 7606 C CA . SER A 1 954 ? -16.913 -26.951 -1.128 1.00 90.69 954 SER A CA 1
ATOM 7607 C C . SER A 1 954 ? -15.397 -26.984 -1.360 1.00 90.69 954 SER A C 1
ATOM 7609 O O . SER A 1 954 ? -14.916 -26.585 -2.416 1.00 90.69 954 SER A O 1
ATOM 7611 N N . SER A 1 955 ? -14.630 -27.564 -0.432 1.00 84.75 955 SER A N 1
ATOM 7612 C CA . SER A 1 955 ? -13.170 -27.743 -0.573 1.00 84.75 955 SER A CA 1
ATOM 7613 C C . SER A 1 955 ? -12.739 -28.628 -1.754 1.00 84.75 955 SER A C 1
ATOM 7615 O O . SER A 1 955 ? -11.557 -28.708 -2.078 1.00 84.75 955 SER A O 1
ATOM 7617 N N . SER A 1 956 ? -13.683 -29.328 -2.395 1.00 83.50 956 SER A N 1
ATOM 7618 C CA . SER A 1 956 ? -13.428 -30.147 -3.588 1.00 83.50 956 SER A CA 1
ATOM 7619 C C . SER A 1 956 ? -13.692 -29.425 -4.911 1.00 83.50 956 SER A C 1
ATOM 7621 O O . SER A 1 956 ? -13.369 -29.966 -5.971 1.00 83.50 956 SER A O 1
ATOM 7623 N N . ASP A 1 957 ? -14.294 -28.236 -4.857 1.00 85.44 957 ASP A N 1
ATOM 7624 C CA . ASP A 1 957 ? -14.500 -27.388 -6.024 1.00 85.44 957 ASP A CA 1
ATOM 7625 C C . ASP A 1 957 ? -13.184 -26.709 -6.447 1.00 85.44 957 ASP A C 1
ATOM 7627 O O . ASP A 1 957 ? -12.188 -26.701 -5.725 1.00 85.44 957 ASP A O 1
ATOM 7631 N N . VAL A 1 958 ? -13.190 -26.119 -7.638 1.00 83.75 958 VAL A N 1
ATOM 7632 C CA . VAL A 1 958 ? -12.192 -25.125 -8.050 1.00 83.75 958 VAL A CA 1
ATOM 7633 C C . VAL A 1 958 ? -12.842 -23.746 -8.066 1.00 83.75 958 VAL A C 1
ATOM 7635 O O . VAL A 1 958 ? -14.064 -23.630 -7.921 1.00 83.75 958 VAL A O 1
ATOM 7638 N N . HIS A 1 959 ? -12.035 -22.704 -8.249 1.00 88.12 959 HIS A N 1
ATOM 7639 C CA . HIS A 1 959 ? -12.532 -21.335 -8.324 1.00 88.12 959 HIS A CA 1
ATOM 7640 C C . HIS A 1 959 ? -13.605 -21.207 -9.410 1.00 88.12 959 HIS A C 1
ATOM 7642 O O . HIS A 1 959 ? -13.553 -21.854 -10.460 1.00 88.12 959 HIS A O 1
ATOM 7648 N N . SER A 1 960 ? -14.632 -20.418 -9.114 1.00 86.12 960 SER A N 1
ATOM 7649 C CA . SER A 1 960 ? -15.777 -20.252 -9.998 1.00 86.12 960 SER A CA 1
ATOM 7650 C C . SER A 1 960 ? -15.407 -19.410 -11.214 1.00 86.12 960 SER A C 1
ATOM 7652 O O . SER A 1 960 ? -14.562 -18.520 -11.153 1.00 86.12 960 SER A O 1
ATOM 7654 N N . SER A 1 961 ? -16.084 -19.671 -12.333 1.00 84.31 961 SER A N 1
ATOM 7655 C CA . SER A 1 961 ? -15.951 -18.841 -13.530 1.00 84.31 961 SER A CA 1
ATOM 7656 C C . SER A 1 961 ? -16.243 -17.374 -13.209 1.00 84.31 961 SER A C 1
ATOM 7658 O O . SER A 1 961 ? -17.145 -17.104 -12.415 1.00 84.31 961 SER A O 1
ATOM 7660 N N . GLY A 1 962 ? -15.510 -16.444 -13.821 1.00 80.62 962 GLY A N 1
ATOM 7661 C CA . GLY A 1 962 ? -15.595 -15.014 -13.502 1.00 80.62 962 GLY A CA 1
ATOM 7662 C C . GLY A 1 962 ? -14.461 -14.500 -12.613 1.00 80.62 962 GLY A C 1
ATOM 7663 O O . GLY A 1 962 ? -14.236 -13.297 -12.575 1.00 80.62 962 GLY A O 1
ATOM 7664 N N . GLN A 1 963 ? -13.739 -15.386 -11.926 1.00 88.19 963 GLN A N 1
ATOM 7665 C CA . GLN A 1 963 ? -12.684 -15.006 -10.983 1.00 88.19 963 GLN A CA 1
ATOM 7666 C C . GLN A 1 963 ? -11.325 -14.830 -11.662 1.00 88.19 963 GLN A C 1
ATOM 7668 O O . GLN A 1 963 ? -11.055 -15.436 -12.701 1.00 88.19 963 GLN A O 1
ATOM 7673 N N . VAL A 1 964 ? -10.466 -14.018 -11.045 1.00 88.00 964 VAL A N 1
ATOM 7674 C CA . VAL A 1 964 ? -9.087 -13.778 -11.479 1.00 88.00 964 VAL A CA 1
ATOM 7675 C C . VAL A 1 964 ? -8.106 -14.206 -10.391 1.00 88.00 964 VAL A C 1
ATOM 7677 O O . VAL A 1 964 ? -8.258 -13.821 -9.235 1.00 88.00 964 VAL A O 1
ATOM 7680 N N . LEU A 1 965 ? -7.119 -15.029 -10.746 1.00 87.25 965 LEU A N 1
ATOM 7681 C CA . LEU A 1 965 ? -6.187 -15.654 -9.802 1.00 87.25 965 LEU A CA 1
ATOM 7682 C C . LEU A 1 965 ? -4.725 -15.316 -10.122 1.00 87.25 965 LEU A C 1
ATOM 7684 O O . LEU A 1 965 ? -4.370 -15.128 -11.285 1.00 87.25 965 LEU A O 1
ATOM 7688 N N . LYS A 1 966 ? -3.867 -15.341 -9.099 1.00 83.00 966 LYS A N 1
ATOM 7689 C CA . LYS A 1 966 ? -2.395 -15.318 -9.184 1.00 83.00 966 LYS A CA 1
ATOM 7690 C C . LYS A 1 966 ? -1.829 -16.521 -8.430 1.00 83.00 966 LYS A C 1
ATOM 7692 O O . LYS A 1 966 ? -2.352 -16.885 -7.381 1.00 83.00 966 LYS A O 1
ATOM 7697 N N . HIS A 1 967 ? -0.738 -17.117 -8.912 1.00 73.94 967 HIS A N 1
ATOM 7698 C CA . HIS A 1 967 ? -0.071 -18.232 -8.224 1.00 73.94 967 HIS A CA 1
ATOM 7699 C C . HIS A 1 967 ? 1.110 -17.749 -7.366 1.00 73.94 967 HIS A C 1
ATOM 7701 O O . HIS A 1 967 ? 2.180 -17.480 -7.893 1.00 73.94 967 HIS A O 1
ATOM 7707 N N . GLY A 1 968 ? 0.975 -17.687 -6.041 1.00 65.88 968 GLY A N 1
ATOM 7708 C CA . GLY A 1 968 ? 2.054 -17.313 -5.113 1.00 65.88 968 GLY A CA 1
ATOM 7709 C C . GLY A 1 968 ? 2.743 -15.989 -5.480 1.00 65.88 968 GLY A C 1
ATOM 7710 O O . GLY A 1 968 ? 2.080 -15.001 -5.792 1.00 65.88 968 GLY A O 1
ATOM 7711 N N . HIS A 1 969 ? 4.079 -15.976 -5.497 1.00 56.28 969 HIS A N 1
ATOM 7712 C CA . HIS A 1 969 ? 4.868 -14.807 -5.915 1.00 56.28 969 HIS A CA 1
ATOM 7713 C C . HIS A 1 969 ? 4.956 -14.646 -7.443 1.00 56.28 969 HIS A C 1
ATOM 7715 O O . HIS A 1 969 ? 5.607 -13.718 -7.921 1.00 56.28 969 HIS A O 1
ATOM 7721 N N . TYR A 1 970 ? 4.318 -15.525 -8.228 1.00 60.34 970 TYR A N 1
ATOM 7722 C CA . TYR A 1 970 ? 4.428 -15.466 -9.679 1.00 60.34 970 TYR A CA 1
ATOM 7723 C C . TYR A 1 970 ? 3.642 -14.291 -10.263 1.00 60.34 970 TYR A C 1
ATOM 7725 O O . TYR A 1 970 ? 2.472 -14.113 -9.933 1.00 60.34 970 TYR A O 1
ATOM 7733 N N . PRO A 1 971 ? 4.256 -13.502 -11.151 1.00 60.94 971 PRO A N 1
ATOM 7734 C CA . PRO A 1 971 ? 3.673 -12.290 -11.708 1.00 60.94 971 PRO A CA 1
ATOM 7735 C C . PRO A 1 971 ? 2.367 -12.472 -12.510 1.00 60.94 971 PRO A C 1
ATOM 7737 O O . PRO A 1 971 ? 1.677 -11.481 -12.762 1.00 60.94 971 PRO A O 1
ATOM 7740 N N . GLU A 1 972 ? 2.071 -13.682 -12.983 1.00 75.62 972 GLU A N 1
ATOM 7741 C CA . GLU A 1 972 ? 1.007 -13.976 -13.941 1.00 75.62 972 GLU A CA 1
ATOM 7742 C C . GLU A 1 972 ? -0.395 -14.022 -13.321 1.00 75.62 972 GLU A C 1
ATOM 7744 O O . GLU A 1 972 ? -0.628 -14.676 -12.304 1.00 75.62 972 GLU A O 1
ATOM 7749 N N . ILE A 1 973 ? -1.349 -13.389 -14.013 1.00 82.25 973 ILE A N 1
ATOM 7750 C CA . ILE A 1 973 ? -2.767 -13.368 -13.644 1.00 82.25 973 ILE A CA 1
ATOM 7751 C C . ILE A 1 973 ? -3.575 -14.232 -14.605 1.00 82.25 973 ILE A C 1
ATOM 7753 O O . ILE A 1 973 ? -3.373 -14.179 -15.819 1.00 82.25 973 ILE A O 1
ATOM 7757 N N . PHE A 1 974 ? -4.525 -14.995 -14.080 1.00 84.56 974 PHE A N 1
ATOM 7758 C CA . PHE A 1 974 ? -5.351 -15.915 -14.850 1.00 84.56 974 PHE A CA 1
ATOM 7759 C C . PHE A 1 974 ? -6.833 -15.632 -14.633 1.00 84.56 974 PHE A C 1
ATOM 7761 O O . PHE A 1 974 ? -7.283 -15.564 -13.497 1.00 84.56 974 PHE A O 1
ATOM 7768 N N . TYR A 1 975 ? -7.601 -15.516 -15.713 1.00 86.12 975 TYR A N 1
ATOM 7769 C CA . TYR A 1 975 ? -9.060 -15.561 -15.665 1.00 86.12 975 TYR A CA 1
ATOM 7770 C C . TYR A 1 975 ? -9.545 -17.012 -15.615 1.00 86.12 975 TYR A C 1
ATOM 7772 O O . TYR A 1 975 ? -9.021 -17.863 -16.337 1.00 86.12 975 TYR A O 1
ATOM 7780 N N . ILE A 1 976 ? -10.570 -17.290 -14.812 1.00 84.19 976 ILE A N 1
ATOM 7781 C CA . ILE A 1 976 ? -11.174 -18.618 -14.697 1.00 84.19 976 ILE A CA 1
ATOM 7782 C C . ILE A 1 976 ? -12.468 -18.698 -15.503 1.00 84.19 976 ILE A C 1
ATOM 7784 O O . ILE A 1 976 ? -13.413 -17.946 -15.266 1.00 84.19 976 ILE A O 1
ATOM 7788 N N . GLU A 1 977 ? -12.555 -19.689 -16.388 1.00 80.44 977 GLU A N 1
ATOM 7789 C CA . GLU A 1 977 ? -13.787 -20.082 -17.081 1.00 80.44 977 GLU A CA 1
ATOM 7790 C C . GLU A 1 977 ? -13.878 -21.606 -17.138 1.00 80.44 977 GLU A C 1
ATOM 7792 O O . GLU A 1 977 ? -12.904 -22.252 -17.508 1.00 80.44 977 GLU A O 1
ATOM 7797 N N . ASP A 1 978 ? -15.020 -22.200 -16.781 1.00 75.44 978 ASP A N 1
ATOM 7798 C CA . ASP A 1 978 ? -15.246 -23.653 -16.885 1.00 75.44 978 ASP A CA 1
ATOM 7799 C C . ASP A 1 978 ? -14.083 -24.548 -16.387 1.00 75.44 978 ASP A C 1
ATOM 7801 O O . ASP A 1 978 ? -13.771 -25.585 -16.976 1.00 75.44 978 ASP A O 1
ATOM 7805 N N . ASN A 1 979 ? -13.456 -24.164 -15.265 1.00 74.38 979 ASN A N 1
ATOM 7806 C CA . ASN A 1 979 ? -12.304 -24.837 -14.637 1.00 74.38 979 ASN A CA 1
ATOM 7807 C C . ASN A 1 979 ? -10.994 -24.785 -15.452 1.00 74.38 979 ASN A C 1
ATOM 7809 O O . ASN A 1 979 ? -10.085 -25.592 -15.230 1.00 74.38 979 ASN A O 1
ATOM 7813 N N . ILE A 1 980 ? -10.894 -23.849 -16.392 1.00 76.00 980 ILE A N 1
ATOM 7814 C CA . ILE A 1 980 ? -9.712 -23.568 -17.205 1.00 76.00 980 ILE A CA 1
ATOM 7815 C C . ILE A 1 980 ? -9.164 -22.195 -16.808 1.00 76.00 980 ILE A C 1
ATOM 7817 O O . ILE A 1 980 ? -9.915 -21.234 -16.653 1.00 76.00 980 ILE A O 1
ATOM 7821 N N . GLU A 1 981 ? -7.842 -22.122 -16.659 1.00 82.88 981 GLU A N 1
ATOM 7822 C CA . GLU A 1 981 ? -7.108 -20.872 -16.475 1.00 82.88 981 GLU A CA 1
ATOM 7823 C C . GLU A 1 981 ? -6.718 -20.282 -17.830 1.00 82.88 981 GLU A C 1
ATOM 7825 O O . GLU A 1 981 ? -6.029 -20.934 -18.621 1.00 82.88 981 GLU A O 1
ATOM 7830 N N . TYR A 1 982 ? -7.114 -19.033 -18.062 1.00 79.69 982 TYR A N 1
ATOM 7831 C CA . TYR A 1 982 ? -6.723 -18.233 -19.216 1.00 79.69 982 TYR A CA 1
ATOM 7832 C C . TYR A 1 982 ? -5.757 -17.149 -18.774 1.00 79.69 982 TYR A C 1
ATOM 7834 O O . TYR A 1 982 ? -6.107 -16.286 -17.974 1.00 79.69 982 TYR A O 1
ATOM 7842 N N . TRP A 1 983 ? -4.536 -17.179 -19.298 1.00 77.50 983 TRP A N 1
ATOM 7843 C CA . TRP A 1 983 ? -3.528 -16.191 -18.936 1.00 77.50 983 TRP A CA 1
ATOM 7844 C C . TRP A 1 983 ? -3.900 -14.801 -19.468 1.00 77.50 983 TRP A C 1
ATOM 7846 O O . TRP A 1 983 ? -4.078 -14.617 -20.674 1.00 77.50 983 TRP A O 1
ATOM 7856 N N . ILE A 1 984 ? -3.970 -13.825 -18.564 1.00 76.62 984 ILE A N 1
ATOM 7857 C CA . ILE A 1 984 ? -4.091 -12.405 -18.874 1.00 76.62 984 ILE A CA 1
ATOM 7858 C C . ILE A 1 984 ? -2.677 -11.820 -18.942 1.00 76.62 984 ILE A C 1
ATOM 7860 O O . ILE A 1 984 ? -2.001 -11.622 -17.929 1.00 76.62 984 ILE A O 1
ATOM 7864 N N . LYS A 1 985 ? -2.190 -11.612 -20.166 1.00 65.44 985 LYS A N 1
ATOM 7865 C CA . LYS A 1 985 ? -0.775 -11.316 -20.428 1.00 65.44 985 LYS A CA 1
ATOM 7866 C C . LYS A 1 985 ? -0.363 -9.882 -20.185 1.00 65.44 985 LYS A C 1
ATOM 7868 O O . LYS A 1 985 ? 0.840 -9.657 -20.055 1.00 65.44 985 LYS A O 1
ATOM 7873 N N . ASP A 1 986 ? -1.302 -8.951 -20.132 1.00 64.12 986 ASP A N 1
ATOM 7874 C CA . ASP A 1 986 ? -1.082 -7.511 -20.027 1.00 64.12 986 ASP A CA 1
ATOM 7875 C C . ASP A 1 986 ? -2.184 -6.839 -19.197 1.00 64.12 986 ASP A C 1
ATOM 7877 O O . ASP A 1 986 ? -3.288 -7.367 -19.039 1.00 64.12 986 ASP A O 1
ATOM 7881 N N . SER A 1 987 ? -1.841 -5.691 -18.610 1.00 65.88 987 SER A N 1
ATOM 7882 C CA . SER A 1 987 ? -2.737 -4.942 -17.729 1.00 65.88 987 SER A CA 1
ATOM 7883 C C . SER A 1 987 ? -3.951 -4.400 -18.491 1.00 65.88 987 SER A C 1
ATOM 7885 O O . SER A 1 987 ? -5.040 -4.365 -17.932 1.00 65.88 987 SER A O 1
ATOM 7887 N N . ASN A 1 988 ? -3.810 -4.047 -19.772 1.00 63.09 988 ASN A N 1
ATOM 7888 C CA . ASN A 1 988 ? -4.913 -3.495 -20.567 1.00 63.09 988 ASN A CA 1
ATOM 7889 C C . ASN A 1 988 ? -6.009 -4.526 -20.745 1.00 63.09 988 ASN A C 1
ATOM 7891 O O . ASN A 1 988 ? -7.173 -4.220 -20.504 1.00 63.09 988 ASN A O 1
ATOM 7895 N N . THR A 1 989 ? -5.628 -5.754 -21.110 1.00 71.62 989 THR A N 1
ATOM 7896 C CA . THR A 1 989 ? -6.558 -6.870 -21.198 1.00 71.62 989 THR A CA 1
ATOM 7897 C C . THR A 1 989 ? -7.264 -7.006 -19.857 1.00 71.62 989 THR A C 1
ATOM 7899 O O . THR A 1 989 ? -8.476 -6.847 -19.832 1.00 71.62 989 THR A O 1
ATOM 7902 N N . PHE A 1 990 ? -6.536 -7.157 -18.741 1.00 75.88 990 PHE A N 1
ATOM 7903 C CA . PHE A 1 990 ? -7.110 -7.289 -17.389 1.00 75.88 990 PHE A CA 1
ATOM 7904 C C . PHE A 1 990 ? -8.195 -6.244 -17.078 1.00 75.88 990 PHE A C 1
ATOM 7906 O O . PHE A 1 990 ? -9.304 -6.586 -16.665 1.00 75.88 990 PHE A O 1
ATOM 7913 N N . LEU A 1 991 ? -7.888 -4.977 -17.336 1.00 69.06 991 LEU A N 1
ATOM 7914 C CA . LEU A 1 991 ? -8.750 -3.843 -17.013 1.00 69.06 991 LEU A CA 1
ATOM 7915 C C . LEU A 1 991 ? -9.899 -3.664 -18.001 1.00 69.06 991 LEU A C 1
ATOM 7917 O O . LEU A 1 991 ? -10.984 -3.267 -17.595 1.00 69.06 991 LEU A O 1
ATOM 7921 N N . SER A 1 992 ? -9.690 -3.969 -19.285 1.00 65.25 992 SER A N 1
ATOM 7922 C CA . SER A 1 992 ? -10.751 -3.935 -20.302 1.00 65.25 992 SER A CA 1
ATOM 7923 C C . SER A 1 992 ? -11.857 -4.946 -20.005 1.00 65.25 992 SER A C 1
ATOM 7925 O O . SER A 1 992 ? -13.016 -4.696 -20.314 1.00 65.25 992 SER A O 1
ATOM 7927 N N . LEU A 1 993 ? -11.527 -6.035 -19.298 1.00 69.62 993 LEU A N 1
ATOM 7928 C CA . LEU A 1 993 ? -12.521 -6.970 -18.769 1.00 69.62 993 LEU A CA 1
ATOM 7929 C C . LEU A 1 993 ? -13.236 -6.424 -17.522 1.00 69.62 993 LEU A C 1
ATOM 7931 O O . LEU A 1 993 ? -14.015 -7.145 -16.900 1.00 69.62 993 LEU A O 1
ATOM 7935 N N . GLY A 1 994 ? -12.929 -5.194 -17.101 1.00 69.69 994 GLY A N 1
ATOM 7936 C CA . GLY A 1 994 ? -13.462 -4.502 -15.931 1.00 69.69 994 GLY A CA 1
ATOM 7937 C C . GLY A 1 994 ? -12.945 -5.029 -14.593 1.00 69.69 994 GLY A C 1
ATOM 7938 O O . GLY A 1 994 ? -13.660 -4.904 -13.601 1.00 69.69 994 GLY A O 1
ATOM 7939 N N . PHE A 1 995 ? -11.834 -5.778 -14.548 1.00 77.25 995 PHE A N 1
ATOM 7940 C CA . PHE A 1 995 ? -11.284 -6.280 -13.278 1.00 77.25 995 PHE A CA 1
ATOM 7941 C C . PHE A 1 995 ? -10.477 -5.198 -12.568 1.00 77.25 995 PHE A C 1
ATOM 7943 O O . PHE A 1 995 ? -9.800 -4.393 -13.207 1.00 77.25 995 PHE A O 1
ATOM 7950 N N . LYS A 1 996 ? -10.519 -5.210 -11.237 1.00 77.38 996 LYS A N 1
ATOM 7951 C CA . LYS A 1 996 ? -9.652 -4.409 -10.371 1.00 77.38 996 LYS A CA 1
ATOM 7952 C C . LYS A 1 996 ? -8.555 -5.296 -9.810 1.00 77.38 996 LYS A C 1
ATOM 7954 O O . LYS A 1 996 ? -8.776 -6.482 -9.582 1.00 77.38 996 LYS A O 1
ATOM 7959 N N . TRP A 1 997 ? -7.372 -4.748 -9.545 1.00 75.31 997 TRP A N 1
ATOM 7960 C CA . TRP A 1 997 ? -6.270 -5.560 -9.002 1.00 75.31 997 TRP A CA 1
ATOM 7961 C C . TRP A 1 997 ? -6.601 -6.140 -7.627 1.00 75.31 997 TRP A C 1
ATOM 7963 O O . TRP A 1 997 ? -6.195 -7.258 -7.313 1.00 75.31 997 TRP A O 1
ATOM 7973 N N . ARG A 1 998 ? -7.461 -5.442 -6.878 1.00 72.50 998 ARG A N 1
ATOM 7974 C CA . ARG A 1 998 ? -8.073 -5.936 -5.643 1.00 72.50 998 ARG A CA 1
ATOM 7975 C C . ARG A 1 998 ? -8.857 -7.241 -5.846 1.00 72.50 998 ARG A C 1
ATOM 7977 O O . ARG A 1 998 ? -8.944 -8.028 -4.909 1.00 72.50 998 ARG A O 1
ATOM 7984 N N . ASP A 1 999 ? -9.398 -7.508 -7.032 1.00 78.06 999 ASP A N 1
ATOM 7985 C CA . ASP A 1 999 ? -10.189 -8.713 -7.318 1.00 78.06 999 ASP A CA 1
ATOM 7986 C C . ASP A 1 999 ? -9.309 -9.962 -7.471 1.00 78.06 999 ASP A C 1
ATOM 7988 O O . ASP A 1 999 ? -9.816 -11.083 -7.436 1.00 78.06 999 ASP A O 1
ATOM 7992 N N . VAL A 1 1000 ? -7.991 -9.786 -7.637 1.00 81.69 1000 VAL A N 1
ATOM 7993 C CA . VAL A 1 1000 ? -7.046 -10.893 -7.798 1.00 81.69 1000 VAL A CA 1
ATOM 7994 C C . VAL A 1 1000 ? -6.973 -11.706 -6.509 1.00 81.69 1000 VAL A C 1
ATOM 7996 O O . VAL A 1 1000 ? -6.729 -11.186 -5.416 1.00 81.69 1000 VAL A O 1
ATOM 7999 N N . ILE A 1 1001 ? -7.185 -13.009 -6.655 1.00 84.19 1001 ILE A N 1
ATOM 8000 C CA . ILE A 1 1001 ? -7.083 -13.994 -5.583 1.00 84.19 1001 ILE A CA 1
ATOM 8001 C C . ILE A 1 1001 ? -5.721 -14.676 -5.687 1.00 84.19 1001 ILE A C 1
ATOM 8003 O O . ILE A 1 1001 ? -5.412 -15.334 -6.684 1.00 84.19 1001 ILE A O 1
ATOM 8007 N N . THR A 1 1002 ? -4.900 -14.540 -4.650 1.00 77.88 1002 THR A N 1
ATOM 8008 C CA . THR A 1 1002 ? -3.603 -15.216 -4.587 1.00 77.88 1002 THR A CA 1
ATOM 8009 C C . THR A 1 1002 ? -3.793 -16.637 -4.072 1.00 77.88 1002 THR A C 1
ATOM 8011 O O . THR A 1 1002 ? -4.313 -16.858 -2.980 1.00 77.88 1002 THR A O 1
ATOM 8014 N N . ILE A 1 1003 ? -3.348 -17.617 -4.854 1.00 76.69 1003 ILE A N 1
ATOM 8015 C CA . ILE A 1 1003 ? -3.403 -19.036 -4.509 1.00 76.69 1003 ILE A CA 1
ATOM 8016 C C . ILE A 1 1003 ? -1.997 -19.648 -4.469 1.00 76.69 1003 ILE A C 1
ATOM 8018 O O . ILE A 1 1003 ? -1.132 -19.272 -5.256 1.00 76.69 1003 ILE A O 1
ATOM 8022 N N . PRO A 1 1004 ? -1.723 -20.621 -3.585 1.00 66.69 1004 PRO A N 1
ATOM 8023 C CA . PRO A 1 1004 ? -0.482 -21.387 -3.604 1.00 66.69 1004 PRO A CA 1
ATOM 8024 C C . PRO A 1 1004 ? -0.171 -21.999 -4.979 1.00 66.69 1004 PRO A C 1
ATOM 8026 O O . PRO A 1 1004 ? -1.060 -22.513 -5.652 1.00 66.69 1004 PRO A O 1
ATOM 8029 N N . VAL A 1 1005 ? 1.120 -22.095 -5.321 1.00 57.69 1005 VAL A N 1
ATOM 8030 C CA . VAL A 1 1005 ? 1.670 -22.621 -6.598 1.00 57.69 1005 VAL A CA 1
ATOM 8031 C C . VAL A 1 1005 ? 1.206 -24.055 -6.959 1.00 57.69 1005 VAL A C 1
ATOM 8033 O O . VAL A 1 1005 ? 1.487 -24.566 -8.039 1.00 57.69 1005 VAL A O 1
ATOM 8036 N N . ARG A 1 1006 ? 0.509 -24.764 -6.060 1.00 49.66 1006 ARG A N 1
ATOM 8037 C CA . ARG A 1 1006 ? 0.166 -26.194 -6.183 1.00 49.66 1006 ARG A CA 1
ATOM 8038 C C . ARG A 1 1006 ? -1.311 -26.492 -6.480 1.00 49.66 1006 ARG A C 1
ATOM 8040 O O . ARG A 1 1006 ? -1.776 -27.577 -6.124 1.00 49.66 1006 ARG A O 1
ATOM 8047 N N . TYR A 1 1007 ? -2.048 -25.598 -7.134 1.00 52.12 1007 TYR A N 1
ATOM 8048 C CA . TYR A 1 1007 ? -3.391 -25.931 -7.630 1.00 52.12 1007 TYR A CA 1
ATOM 8049 C C . TYR A 1 1007 ? -3.354 -26.605 -9.014 1.00 52.12 1007 TYR A C 1
ATOM 8051 O O . TYR A 1 1007 ? -2.580 -26.243 -9.896 1.00 52.12 1007 TYR A O 1
ATOM 8059 N N . TRP A 1 1008 ? -4.189 -27.634 -9.196 1.00 48.09 1008 TRP A N 1
ATOM 8060 C CA . TRP A 1 1008 ? -4.217 -28.501 -10.382 1.00 48.09 1008 TRP A CA 1
ATOM 8061 C C . TRP A 1 1008 ? -5.200 -27.990 -11.445 1.00 48.09 1008 TRP A C 1
ATOM 8063 O O . TRP A 1 1008 ? -6.195 -28.654 -11.737 1.00 48.09 1008 TRP A O 1
ATOM 8073 N N . TYR A 1 1009 ? -4.945 -26.826 -12.036 1.00 55.69 1009 TYR A N 1
ATOM 8074 C CA . TYR A 1 1009 ? -5.705 -26.392 -13.211 1.00 55.69 1009 TYR A CA 1
ATOM 8075 C C . TYR A 1 1009 ? -5.185 -27.064 -14.483 1.00 55.69 1009 TYR A C 1
ATOM 8077 O O . TYR A 1 1009 ? -3.993 -27.347 -14.634 1.00 55.69 1009 TYR A O 1
ATOM 8085 N N . THR A 1 1010 ? -6.085 -27.326 -15.435 1.00 51.28 1010 THR A N 1
ATOM 8086 C CA . THR A 1 1010 ? -5.656 -27.694 -16.790 1.00 51.28 1010 THR A CA 1
ATOM 8087 C C . THR A 1 1010 ? -5.165 -26.422 -17.470 1.00 51.28 1010 THR A C 1
ATOM 8089 O O . THR A 1 1010 ? -5.970 -25.620 -17.937 1.00 51.28 1010 THR A O 1
ATOM 8092 N N . ARG A 1 1011 ? -3.844 -26.216 -17.484 1.00 50.25 1011 ARG A N 1
ATOM 8093 C CA . ARG A 1 1011 ? -3.225 -25.011 -18.047 1.00 50.25 1011 ARG A CA 1
ATOM 8094 C C . ARG A 1 1011 ? -3.353 -25.016 -19.567 1.00 50.25 1011 ARG A C 1
ATOM 8096 O O . ARG A 1 1011 ? -2.743 -25.846 -20.244 1.00 50.25 1011 ARG A O 1
ATOM 8103 N N . VAL A 1 1012 ? -4.118 -24.072 -20.097 1.00 48.97 1012 VAL A N 1
ATOM 8104 C CA . VAL A 1 1012 ? -4.097 -23.735 -21.518 1.00 48.97 1012 VAL A CA 1
ATOM 8105 C C . VAL A 1 1012 ? -3.186 -22.516 -21.644 1.00 48.97 1012 VAL A C 1
ATOM 8107 O O . VAL A 1 1012 ? -3.509 -21.440 -21.164 1.00 48.97 1012 VAL A O 1
ATOM 8110 N N . LEU A 1 1013 ? -1.998 -22.693 -22.232 1.00 47.12 1013 LEU A N 1
ATOM 8111 C CA . LEU A 1 1013 ? -1.048 -21.595 -22.490 1.00 47.12 1013 LEU A CA 1
ATOM 8112 C C . LEU A 1 1013 ? -1.482 -20.700 -23.668 1.00 47.12 1013 LEU A C 1
ATOM 8114 O O . LEU A 1 1013 ? -0.729 -19.809 -24.068 1.00 47.12 1013 LEU A O 1
ATOM 8118 N N . ASP A 1 1014 ? -2.667 -20.946 -24.234 1.00 48.81 1014 ASP A N 1
ATOM 8119 C CA . ASP A 1 1014 ? -3.229 -20.092 -25.268 1.00 48.81 1014 ASP A CA 1
ATOM 8120 C C . ASP A 1 1014 ? -3.689 -18.771 -24.650 1.00 48.81 1014 ASP A C 1
ATOM 8122 O O . ASP A 1 1014 ? -4.260 -18.702 -23.563 1.00 48.81 1014 ASP A O 1
ATOM 8126 N N . ASP A 1 1015 ? -3.376 -17.707 -25.368 1.00 52.94 1015 ASP A N 1
ATOM 8127 C CA . ASP A 1 1015 ? -3.646 -16.330 -25.000 1.00 52.94 1015 ASP A CA 1
ATOM 8128 C C . ASP A 1 1015 ? -5.157 -16.073 -24.917 1.00 52.94 1015 ASP A C 1
ATOM 8130 O O . ASP A 1 1015 ? -5.882 -16.415 -25.859 1.00 52.94 1015 ASP A O 1
ATOM 8134 N N . LEU A 1 1016 ? -5.639 -15.433 -23.845 1.00 53.59 1016 LEU A N 1
ATOM 8135 C CA . LEU A 1 1016 ? -7.036 -14.993 -23.785 1.00 53.59 1016 LEU A CA 1
ATOM 8136 C C . LEU A 1 1016 ? -7.370 -14.102 -24.998 1.00 53.59 1016 LEU A C 1
ATOM 8138 O O . LEU A 1 1016 ? -8.440 -14.248 -25.587 1.00 53.59 1016 LEU A O 1
ATOM 8142 N N . THR A 1 1017 ? -6.415 -13.289 -25.472 1.00 49.97 1017 THR A N 1
ATOM 8143 C CA . THR A 1 1017 ? -6.581 -12.464 -26.684 1.00 49.97 1017 THR A CA 1
ATOM 8144 C C . THR A 1 1017 ? -6.704 -13.282 -27.977 1.00 49.97 1017 THR A C 1
ATOM 8146 O O . THR A 1 1017 ? -7.342 -12.831 -28.929 1.00 49.97 1017 THR A O 1
ATOM 8149 N N . PHE A 1 1018 ? -6.154 -14.502 -28.039 1.00 44.00 1018 PHE A N 1
ATOM 8150 C CA . PHE A 1 1018 ? -6.307 -15.391 -29.200 1.00 44.00 1018 PHE A CA 1
ATOM 8151 C C . PHE A 1 1018 ? -7.726 -15.961 -29.269 1.00 44.00 1018 PHE A C 1
ATOM 8153 O O . PHE A 1 1018 ? -8.297 -16.063 -30.351 1.00 44.00 1018 PHE A O 1
ATOM 8160 N N . ARG A 1 1019 ? -8.337 -16.243 -28.112 1.00 46.72 1019 ARG A N 1
ATOM 8161 C CA . ARG A 1 1019 ? -9.748 -16.639 -28.028 1.00 46.72 1019 ARG A CA 1
ATOM 8162 C C . ARG A 1 1019 ? -10.693 -15.487 -28.383 1.00 46.72 1019 ARG A C 1
ATOM 8164 O O . ARG A 1 1019 ? -11.698 -15.735 -29.035 1.00 46.72 1019 ARG A O 1
ATOM 8171 N N . LEU A 1 1020 ? -10.336 -14.250 -28.020 1.00 44.16 1020 LEU A N 1
ATOM 8172 C CA . LEU A 1 1020 ? -11.093 -13.036 -28.357 1.00 44.16 1020 LEU A CA 1
ATOM 8173 C C . LEU A 1 1020 ? -11.053 -12.671 -29.849 1.00 44.16 1020 LEU A C 1
ATOM 8175 O O . LEU A 1 1020 ? -11.975 -12.032 -30.334 1.00 44.16 1020 LEU A O 1
ATOM 8179 N N . LYS A 1 1021 ? -10.012 -13.077 -30.591 1.00 40.84 1021 LYS A N 1
ATOM 8180 C CA . LYS A 1 1021 ? -9.914 -12.851 -32.049 1.00 40.84 1021 LYS A CA 1
ATOM 8181 C C . LYS A 1 1021 ? -10.667 -13.877 -32.904 1.00 40.84 1021 LYS A C 1
ATOM 8183 O O . LYS A 1 1021 ? -10.900 -13.606 -34.081 1.00 40.84 1021 LYS A O 1
ATOM 8188 N N . ASP A 1 1022 ? -10.981 -15.047 -32.347 1.00 30.28 1022 ASP A N 1
ATOM 8189 C CA . ASP A 1 1022 ? -11.657 -16.152 -33.047 1.00 30.28 1022 ASP A CA 1
ATOM 8190 C C . ASP A 1 1022 ? -13.193 -16.150 -32.865 1.00 30.28 1022 ASP A C 1
ATOM 8192 O O . ASP A 1 1022 ? -13.878 -16.983 -33.469 1.00 30.28 1022 ASP A O 1
ATOM 8196 N N . TRP A 1 1023 ? -13.731 -15.232 -32.056 1.00 33.56 1023 TRP A N 1
ATOM 8197 C CA . TRP A 1 1023 ? -15.167 -14.976 -31.867 1.00 33.56 1023 TRP A CA 1
ATOM 8198 C C . TRP A 1 1023 ? -15.564 -13.692 -32.597 1.00 33.56 1023 TRP A C 1
ATOM 8200 O O . TRP A 1 1023 ? -16.719 -13.645 -33.083 1.00 33.56 1023 TRP A O 1
#

Sequence (1023 aa):
MKRMIKLDWKNLLLWGTATIFIAAALTSILLTKAAQVPLTFFIDQQLTENCLNDNYLPTTHSCSTNIKTGYSAWSTASQALQEIKHLQDIGTIATGGHMIYIRAGMYREYIYDLHWPSGIENRRNTISGYNDERVIFSGASAKDAWVLASDDIYKTSLTSEEANRPGAWEDDQPLHIARFPEDVDDTLIAQELTRYHLIDPALNQLLDEQIIDSWMEIMTELDWHVKAKIESYDRDTHVAIFYADSEYNQLLLPGDNDGFQYRQPLVNSPYHLINNIKLLDHPGEYYYDVDDETKELYMMTLGGGHPDGYLIEVGARSYIFRLEEEAHYLDFKDLEMRHGYYGVYLHGDYEGGNDYLDRGPTDISFDNFYVHHNRNKGVYLSDYVYNIDILNSRVEYNIASGIYARGYDTGDSDYLSAKIRISNNRLIYNGGVGAGVTYLKNAEIDNNYLDYNGLHKLSSTISIHTASYTDVHDNTILHAGGNSILLEGRLTHRNHHVNVYDNYIEDSSWLNNPTTLSFVCGIWISDTDDSNTYNNYISSANSRAFHIDAGDRNKAWNNTFVNIHDDFGDYNSTALLLENFDGPAWATLGYARDNIIANNIFIGDFARGYSVFAAYPNEDLSNVTGNIIANNIFYSTKAGQDIEMENLQSSVDHSLNTYSNNLFYAPNADGITFKYLNVVYDDLIEFKQASEQEIGSLIDDPEFVNFGTEDFNLQSNSPAIDAGLVISGLNENYQGYAPDIGRFEFASAPICGNGVAESGEECDDGNNDNGDGCSSICQDEVDEPVCGNSIIEDGEQCDDGNDDGGDGCSSTCQDEDIGGDEPITTLVDIINLQGSLIKSDNDPRIYYITEQDKRYYIPNVQTYLSWFADFTNIEIVDQVTLNNDYPYQGRLTVKPGNLVKFQDDQKVYVIKPTKVLRWIDSAVVFKEFGYNFNKIIHLPAIDFDYYLLGEPISSSDVHSSGQVLKHGHYPEIFYIEDNIEYWIKDSNTFLSLGFKWRDVITIPVRYWYTRVLDDLTFRLKDW